Protein AF-0000000086344499 (afdb_homodimer)

Radius of gyration: 30.19 Å; Cα contacts (8 Å, |Δi|>4): 1715; chains: 2; bounding box: 126×79×68 Å

Nearest PDB structures (foldseek):
  6xht-assembly3_E  TM=8.947E-01  e=1.489E-16  Staphylococcus aureus
  6xht-assembly2_D  TM=8.880E-01  e=3.448E-16  Staphylococcus aureus
  6xhr-assembly3_E  TM=8.727E-01  e=1.761E-16  Staphylococcus aureus
  6xhs-assembly1_B  TM=8.962E-01  e=4.313E-16  Staphylococcus aureus
  6xhr-assembly1_B  TM=8.974E-01  e=9.988E-16  Staphylococcus aureus

Secondary structure (DSSP, 8-state):
-----------------S-TTS-----TTS---------S-EEEEEEE----GGG--SS-GGG-EETTEEHHHHHHHHHHT-TTEEEEEEEE-GGGHHHHHHHHHHTT-SSEEEEE--SSHHHHHHHHHHTTT--STTSPPPPSEEEE--TT-----HHHHHHHHHHHHHHSEEEEEEE-SSEEEEE-TTSBEEEE--GGGEEEEEEEEEEEHHHHHHHHHH--HHHHHH---HHHHHHHHH---PEEEEPPTT-----SHHHHHHHHHHHHHHHTTEEEEEE-SSHHHHHHHHHHHHHHHHTT-EEEEEE-SS-GGGS---S--EEEEEEES----HHHHHHHHHHHHTTTTSSS-EEEEEEEEESSHHHHHHHHHHHHHHHHHHHHHHHTTTEEEEEEEEE--SSHHHHHHHHHHHHHHHHHHHHH--GGGTT-EEE-/-----------------S-TTS-----TTS---------S-EEEEEEE----GGG--SS-GGG-EETTEEHHHHHHHHHHT-TTEEEEEEEE-GGGHHHHHHHHHHTT-SSEEEEE--SSHHHHHHHHHHTTT--STTSPPPPSEEEE--TT-----HHHHHHHHHHHHHHSEEEEEEE-SSEEEEE-TTSBEEEE--GGGEEEEEEEEEEEHHHHHHHHHH--HHHHHH---HHHHHHHHH---PEEEEPPTT-----SHHHHHHHHHHHHHHHTTEEEEEE-SSHHHHHHHHHHHHHHHHTT-EEEEEE-SS-GGGS---S--EEEEEEES----HHHHHHHHHHHHTTTTSSS-EEEEEEEEESSHHHHHHHHHHHHHHHHHHHHHHHTTTEEEEEEEEE--SSHHHHHHHHHHHHHHHHHHHHH--GGGTT-EEE-

Foldseek 3Di:
DPPPPPPPPPPLPQQDALLVQPDDPDDPPPPVPDLPDDPWEEEEEEEDADQLVLAVDNHRQQQDDDLRAGQLLLQLVQQQSSPRHQAYEYEYAPVCVVVVVCNCVLLVRPRYDYWYADPFDLRRRLRSLVQQVDPDPPGDPRTQKYKYAYSQQNRDDSVVVVVQAVQQNVQQKAFEWEQDPDWDFDADPVGHTDDTDDRVVDIHTHDTMMGGSVLLNQLSVPDDPCCRVPNDDSQVSSCVRVVGNYHYDYDDPSRDGDNYPVVVVVVNLSVLVSLLQEEEEEFEDDPVRVVLLVLLCVLLVVVNHHYHYDHQYPACVPVPPHSHQHYEYEDELDLDCVRVLRVLVVCLVSLSPSRHAGEYEYEYEYADPVSQVVSVVVNLVVQQVVQVVSVVSSYAYAYEYAYDDPPVVVNNVQSNVVSVVSSCCSSVVDSVRGSYYHYD/DPPPPPPPPPPLPDQDPLLVQPDDPDDVPPPVPDLPDDPWEEEEEEEDADQLVLAVDNHRQQQDDDLRAGQLLLQLVQQQSSPRHQAYEYEYAPVCVVVVVCNCVLLVRPRYDYWYADPFDLRRRLRSLVQQVDPDPVGDPRTQKYKYAYSQQNRDDSVVVVVQAVQQNVQQKAFEWEQDPDWDFDADPVGHTPDTDDRVVDIHTHDTMMGGSVLLNQLSVPDDPCCRVPNDDSQVSSCPRVVGNYHYDYDDPSRDGDNYPVVVVVVNLSVLVSLLQEEEEEFEDDPVRVVLLVLLCVLLVVVNHHYHYDHQYPACVPVPPHSHQHYEYEDELDLDCVRVLRVLVVCLVSLSPSRHAGEYEYEYEYADPVSQVVSVVVNLVVQQVVQVVSVVSSYAYAYEYAYDDPPVVVNNVQSNVVSVVSSCCSSVVDSVRGSYYHYD

Organism: NCBI:txid299321

pLDDT: mean 86.71, std 18.95, range [21.56, 98.94]

Sequence (880 aa):
MRAATQRDRGSAERPVDPGRFLTREADPEEPAAGRGAVDFPVAVVLPAGGSGERTGLSTPKQFCTFLTRPLISYTIQAFERVPWIERIVVVVAKESHSLMTDIVEKFNHAKVKIVHGGSTRHRSIFCGLQAFAETDESLLHKPKVVIIHDAVRPFVEEDFLHKITMAAKEQGASGAMRPLVSTVIATTSEGYLDHSLERAKYRASEMPQGFLYDIIYQAYQRCSESDFEFGTECLHLALHYCGTNAKLIEGPPTLWKVTYKRDLAAAEAVVKETLSQTACVMTEECAESLDLSHKLLKKLSAEDMLVDVIPNPKGVKGVSLTSNRNFIHISVNSSKLAQIAEMVMVLEETNHALLYPVVIVWVLLTVSEQSALSQRCEAASAIMDLARASEQKNILLYGVQINHSKVPEQWERSVTKLSQLAAALIRDRNPILTGQILQAMRAATQRDRGSAERPVDPGRFLTREADPEEPAAGRGAVDFPVAVVLPAGGSGERTGLSTPKQFCTFLTRPLISYTIQAFERVPWIERIVVVVAKESHSLMTDIVEKFNHAKVKIVHGGSTRHRSIFCGLQAFAETDESLLHKPKVVIIHDAVRPFVEEDFLHKITMAAKEQGASGAMRPLVSTVIATTSEGYLDHSLERAKYRASEMPQGFLYDIIYQAYQRCSESDFEFGTECLHLALHYCGTNAKLIEGPPTLWKVTYKRDLAAAEAVVKETLSQTACVMTEECAESLDLSHKLLKKLSAEDMLVDVIPNPKGVKGVSLTSNRNFIHISVNSSKLAQIAEMVMVLEETNHALLYPVVIVWVLLTVSEQSALSQRCEAASAIMDLARASEQKNILLYGVQINHSKVPEQWERSVTKLSQLAAALIRDRNPILTGQILQA

Solvent-accessible surface area (backbone atoms only — not comparable to full-atom values): 46898 Å² total; per-residue (Å²): 136,83,78,79,79,77,77,75,77,73,76,75,74,70,64,66,68,68,70,73,63,78,68,67,84,65,63,83,80,55,65,84,68,64,82,66,81,66,94,56,52,25,30,35,36,27,47,53,45,66,65,38,75,78,38,73,49,90,56,30,56,46,65,38,66,55,87,90,35,38,37,32,58,45,23,50,48,47,49,61,72,37,81,58,45,64,39,34,32,38,12,23,33,73,90,44,46,64,59,50,50,49,50,36,59,74,61,65,55,83,46,65,45,82,44,61,34,50,95,31,69,45,39,12,44,48,43,41,55,49,49,33,64,52,85,52,91,87,38,50,80,67,40,54,32,34,34,42,36,56,28,38,34,44,52,61,55,66,70,58,52,50,52,33,45,54,42,2,67,73,52,41,20,13,33,25,28,40,80,59,89,51,44,41,29,31,60,40,98,89,37,27,54,64,50,68,53,66,52,90,62,38,30,28,48,41,61,50,29,17,22,20,35,68,49,47,52,50,13,62,73,67,52,51,71,64,43,37,71,68,46,87,55,67,66,49,40,24,29,75,66,61,69,35,57,24,41,54,41,80,52,63,89,62,60,52,63,55,61,40,62,51,39,51,50,20,50,45,50,52,52,31,54,56,60,42,36,42,34,35,36,33,23,43,91,45,71,67,41,44,52,50,52,53,52,43,44,55,56,41,39,74,69,68,25,50,66,44,79,40,77,42,77,90,54,64,86,71,50,71,77,55,78,67,45,28,36,36,38,46,34,72,78,49,64,72,54,62,68,58,53,50,42,52,50,53,38,60,75,57,48,60,29,66,85,44,65,25,36,37,38,41,32,36,36,25,74,51,75,87,51,39,62,60,42,47,55,54,29,50,60,54,36,35,58,54,17,55,60,31,45,79,58,35,29,41,31,34,32,35,35,35,64,60,49,90,49,63,71,59,29,52,50,31,51,52,42,38,42,51,45,53,52,47,51,53,40,65,62,56,73,82,52,40,25,34,61,43,78,54,136,82,78,78,79,74,75,75,74,73,75,74,72,70,63,69,68,70,70,72,62,76,69,67,84,65,65,83,81,54,65,85,68,63,84,65,82,63,92,58,51,26,31,36,35,26,49,53,43,66,64,37,76,78,38,74,49,93,56,31,56,45,65,38,64,55,85,89,35,37,37,32,57,46,23,51,47,47,50,64,71,38,83,59,43,64,40,34,32,39,13,24,34,73,90,44,46,66,60,50,52,49,51,35,60,76,62,63,54,82,48,64,44,82,44,60,34,49,96,32,69,47,39,12,44,49,43,40,57,50,50,33,63,52,85,52,90,87,38,50,78,66,40,55,32,34,32,43,34,56,28,41,34,44,53,61,55,65,70,57,50,48,51,34,45,53,43,2,68,72,52,40,20,14,30,24,28,39,78,58,89,53,44,40,28,31,60,42,97,89,38,26,55,64,48,67,54,66,51,91,62,38,29,28,49,42,62,50,28,16,21,20,34,67,48,48,52,49,12,62,74,67,52,50,72,64,43,38,72,69,47,86,54,68,64,48,39,23,31,75,66,61,70,34,56,25,41,53,41,80,52,64,91,62,58,51,63,55,60,41,61,51,38,52,50,19,50,46,50,53,52,31,55,54,59,42,36,43,36,36,37,34,23,42,92,45,71,67,42,45,52,50,51,53,53,42,44,53,56,41,39,73,69,69,25,50,66,45,77,39,78,40,79,91,53,65,86,71,49,74,77,56,80,65,46,25,36,37,39,48,34,71,77,49,66,73,54,62,67,57,53,50,41,51,50,53,38,59,76,56,48,61,26,67,83,45,66,26,35,37,38,39,32,36,37,26,74,52,74,86,52,40,61,60,40,46,56,54,28,49,62,53,37,35,58,54,18,56,58,32,43,79,58,34,27,43,31,34,32,35,35,36,66,61,49,89,49,65,70,60,31,50,51,30,51,51,41,39,43,51,45,51,53,48,51,54,41,66,62,57,73,81,52,41,26,32,60,42,78,56

Structure (mmCIF, N/CA/C/O backbone):
data_AF-0000000086344499-model_v1
#
loop_
_entity.id
_entity.type
_entity.pdbx_description
1 polymer 'D-ribitol-5-phosphate cytidylyltransferase'
#
loop_
_atom_site.group_PDB
_atom_site.id
_atom_site.type_symbol
_atom_site.label_atom_id
_atom_site.label_alt_id
_atom_site.label_comp_id
_atom_site.label_asym_id
_atom_site.label_entity_id
_atom_site.label_seq_id
_atom_site.pdbx_PDB_ins_code
_atom_site.Cartn_x
_atom_site.Cartn_y
_atom_site.Cartn_z
_atom_site.occupancy
_atom_site.B_iso_or_equiv
_atom_site.auth_seq_id
_atom_site.auth_comp_id
_atom_site.auth_asym_id
_atom_site.auth_atom_id
_atom_site.pdbx_PDB_model_num
ATOM 1 N N . MET A 1 1 ? 64.062 -9.898 -10.32 1 22.34 1 MET A N 1
ATOM 2 C CA . MET A 1 1 ? 63.375 -9.047 -11.297 1 22.34 1 MET A CA 1
ATOM 3 C C . MET A 1 1 ? 61.906 -9.453 -11.453 1 22.34 1 MET A C 1
ATOM 5 O O . MET A 1 1 ? 61.531 -10.023 -12.469 1 22.34 1 MET A O 1
ATOM 9 N N . ARG A 1 2 ? 61.25 -10.031 -10.445 1 22.41 2 ARG A N 1
ATOM 10 C CA . ARG A 1 2 ? 59.938 -10.656 -10.297 1 22.41 2 ARG A CA 1
ATOM 11 C C . ARG A 1 2 ? 58.812 -9.656 -10.531 1 22.41 2 ARG A C 1
ATOM 13 O O . ARG A 1 2 ? 58.688 -8.688 -9.773 1 22.41 2 ARG A O 1
ATOM 20 N N . ALA A 1 3 ? 58.469 -9.352 -11.844 1 22.61 3 ALA A N 1
ATOM 21 C CA . ALA A 1 3 ? 57.469 -8.414 -12.336 1 22.61 3 ALA A CA 1
ATOM 22 C C . ALA A 1 3 ? 56.062 -8.719 -11.758 1 22.61 3 ALA A C 1
ATOM 24 O O . ALA A 1 3 ? 55.562 -9.836 -11.914 1 22.61 3 ALA A O 1
ATOM 25 N N . ALA A 1 4 ? 55.625 -8.047 -10.625 1 24.27 4 ALA A N 1
ATOM 26 C CA . ALA A 1 4 ? 54.375 -8.07 -9.914 1 24.27 4 ALA A CA 1
ATOM 27 C C . ALA A 1 4 ? 53.188 -7.801 -10.859 1 24.27 4 ALA A C 1
ATOM 29 O O . ALA A 1 4 ? 53.125 -6.734 -11.477 1 24.27 4 ALA A O 1
ATOM 30 N N . THR A 1 5 ? 52.656 -8.805 -11.617 1 26.44 5 THR A N 1
ATOM 31 C CA . THR A 1 5 ? 51.531 -8.711 -12.539 1 26.44 5 THR A CA 1
ATOM 32 C C . THR A 1 5 ? 50.281 -8.125 -11.836 1 26.44 5 THR A C 1
ATOM 34 O O . THR A 1 5 ? 49.781 -8.703 -10.875 1 26.44 5 THR A O 1
ATOM 37 N N . GLN A 1 6 ? 50.156 -6.797 -11.703 1 23.92 6 GLN A N 1
ATOM 38 C CA . GLN A 1 6 ? 49.031 -6.047 -11.164 1 23.92 6 GLN A CA 1
ATOM 39 C C . GLN A 1 6 ? 47.719 -6.426 -11.875 1 23.92 6 GLN A C 1
ATOM 41 O O . GLN A 1 6 ? 47.562 -6.141 -13.062 1 23.92 6 GLN A O 1
ATOM 46 N N . ARG A 1 7 ? 47.125 -7.629 -11.641 1 24.67 7 ARG A N 1
ATOM 47 C CA . ARG A 1 7 ? 45.812 -7.992 -12.164 1 24.67 7 ARG A CA 1
ATOM 48 C C . ARG A 1 7 ? 44.812 -6.859 -11.977 1 24.67 7 ARG A C 1
ATOM 50 O O . ARG A 1 7 ? 44.625 -6.391 -10.859 1 24.67 7 ARG A O 1
ATOM 57 N N . ASP A 1 8 ? 44.656 -6.031 -12.977 1 26.41 8 ASP A N 1
ATOM 58 C CA . ASP A 1 8 ? 43.594 -5.012 -13.141 1 26.41 8 ASP A CA 1
ATOM 59 C C . ASP A 1 8 ? 42.219 -5.59 -12.859 1 26.41 8 ASP A C 1
ATOM 61 O O . ASP A 1 8 ? 41.75 -6.48 -13.578 1 26.41 8 ASP A O 1
ATOM 65 N N . ARG A 1 9 ? 41.875 -5.895 -11.617 1 27.61 9 ARG A N 1
ATOM 66 C CA . ARG A 1 9 ? 40.5 -6.285 -11.273 1 27.61 9 ARG A CA 1
ATOM 67 C C . ARG A 1 9 ? 39.5 -5.375 -11.961 1 27.61 9 ARG A C 1
ATOM 69 O O . ARG A 1 9 ? 39.5 -4.16 -11.734 1 27.61 9 ARG A O 1
ATOM 76 N N . GLY A 1 10 ? 39.094 -5.648 -13.203 1 25.36 10 GLY A N 1
ATOM 77 C CA . GLY A 1 10 ? 38 -5.066 -13.945 1 25.36 10 GLY A CA 1
ATOM 78 C C . GLY A 1 10 ? 36.781 -4.766 -13.078 1 25.36 10 GLY A C 1
ATOM 79 O O . GLY A 1 10 ? 36.406 -5.582 -12.234 1 25.36 10 GLY A O 1
ATOM 80 N N . SER A 1 11 ? 36.562 -3.521 -12.688 1 27.89 11 SER A N 1
ATOM 81 C CA . SER A 1 11 ? 35.406 -2.984 -12.016 1 27.89 11 SER A CA 1
ATOM 82 C C . SER A 1 11 ? 34.125 -3.555 -12.609 1 27.89 11 SER A C 1
ATOM 84 O O . SER A 1 11 ? 33.844 -3.361 -13.797 1 27.89 11 SER A O 1
ATOM 86 N N . ALA A 1 12 ? 33.781 -4.734 -12.289 1 31.92 12 ALA A N 1
ATOM 87 C CA . ALA A 1 12 ? 32.438 -5.238 -12.633 1 31.92 12 ALA A CA 1
ATOM 88 C C . ALA A 1 12 ? 31.406 -4.125 -12.578 1 31.92 12 ALA A C 1
ATOM 90 O O . ALA A 1 12 ? 31.266 -3.439 -11.562 1 31.92 12 ALA A O 1
ATOM 91 N N . GLU A 1 13 ? 31.016 -3.463 -13.688 1 32.69 13 GLU A N 1
ATOM 92 C CA . GLU A 1 13 ? 29.953 -2.484 -13.891 1 32.69 13 GLU A CA 1
ATOM 93 C C . GLU A 1 13 ? 28.719 -2.842 -13.07 1 32.69 13 GLU A C 1
ATOM 95 O O . GLU A 1 13 ? 28.234 -3.975 -13.125 1 32.69 13 GLU A O 1
ATOM 100 N N . ARG A 1 14 ? 28.516 -2.211 -11.977 1 34.41 14 ARG A N 1
ATOM 101 C CA . ARG A 1 14 ? 27.312 -2.357 -11.172 1 34.41 14 ARG A CA 1
ATOM 102 C C . ARG A 1 14 ? 26.062 -2.334 -12.047 1 34.41 14 ARG A C 1
ATOM 104 O O . ARG A 1 14 ? 25.984 -1.573 -13.016 1 34.41 14 ARG A O 1
ATOM 111 N N . PRO A 1 15 ? 25.406 -3.33 -12.094 1 34.47 15 PRO A N 1
ATOM 112 C CA . PRO A 1 15 ? 24.188 -3.348 -12.914 1 34.47 15 PRO A CA 1
ATOM 113 C C . PRO A 1 15 ? 23.375 -2.057 -12.797 1 34.47 15 PRO A C 1
ATOM 115 O O . PRO A 1 15 ? 23.406 -1.394 -11.758 1 34.47 15 PRO A O 1
ATOM 118 N N . VAL A 1 16 ? 23.141 -1.311 -13.875 1 35.59 16 VAL A N 1
ATOM 119 C CA . VAL A 1 16 ? 22.344 -0.095 -14.016 1 35.59 16 VAL A CA 1
ATOM 120 C C . VAL A 1 16 ? 21 -0.278 -13.328 1 35.59 16 VAL A C 1
ATOM 122 O O . VAL A 1 16 ? 20.359 -1.32 -13.469 1 35.59 16 VAL A O 1
ATOM 125 N N . ASP A 1 17 ? 20.75 0.356 -12.242 1 36.44 17 ASP A N 1
ATOM 126 C CA . ASP A 1 17 ? 19.578 0.395 -11.367 1 36.44 17 ASP A CA 1
ATOM 127 C C . ASP A 1 17 ? 18.328 0.745 -12.156 1 36.44 17 ASP A C 1
ATOM 129 O O . ASP A 1 17 ? 18.359 1.601 -13.047 1 36.44 17 ASP A O 1
ATOM 133 N N . PRO A 1 18 ? 17.453 -0.023 -12.312 1 36.44 18 PRO A N 1
ATOM 134 C CA . PRO A 1 18 ? 16.188 0.319 -12.961 1 36.44 18 PRO A CA 1
ATOM 135 C C . PRO A 1 18 ? 15.648 1.678 -12.523 1 36.44 18 PRO A C 1
ATOM 137 O O . PRO A 1 18 ? 14.531 2.051 -12.891 1 36.44 18 PRO A O 1
ATOM 140 N N . GLY A 1 19 ? 16.312 2.42 -11.812 1 36.34 19 GLY A N 1
ATOM 141 C CA . GLY A 1 19 ? 15.844 3.6 -11.102 1 36.34 19 GLY A CA 1
ATOM 142 C C . GLY A 1 19 ? 15.266 4.664 -12.016 1 36.34 19 GLY A C 1
ATOM 143 O O . GLY A 1 19 ? 15.07 5.805 -11.602 1 36.34 19 GLY A O 1
ATOM 144 N N . ARG A 1 20 ? 15.297 4.43 -13.336 1 39.31 20 ARG A N 1
ATOM 145 C CA . ARG A 1 20 ? 14.586 5.512 -14.008 1 39.31 20 ARG A CA 1
ATOM 146 C C . ARG A 1 20 ? 13.125 5.562 -13.578 1 39.31 20 ARG A C 1
ATOM 148 O O . ARG A 1 20 ? 12.227 5.242 -14.359 1 39.31 20 ARG A O 1
ATOM 155 N N . PHE A 1 21 ? 12.75 5.066 -12.43 1 37.47 21 PHE A N 1
ATOM 156 C CA . PHE A 1 21 ? 11.391 4.852 -11.953 1 37.47 21 PHE A CA 1
ATOM 157 C C . PHE A 1 21 ? 10.477 5.996 -12.391 1 37.47 21 PHE A C 1
ATOM 159 O O . PHE A 1 21 ? 9.312 5.777 -12.703 1 37.47 21 PHE A O 1
ATOM 166 N N . LEU A 1 22 ? 10.656 7.297 -11.883 1 36.28 22 LEU A N 1
ATOM 167 C CA . LEU A 1 22 ? 9.68 8.383 -11.898 1 36.28 22 LEU A CA 1
ATOM 168 C C . LEU A 1 22 ? 9.883 9.281 -13.117 1 36.28 22 LEU A C 1
ATOM 170 O O . LEU A 1 22 ? 9.391 10.406 -13.156 1 36.28 22 LEU A O 1
ATOM 174 N N . THR A 1 23 ? 10.773 9.008 -14.047 1 32.5 23 THR A N 1
ATOM 175 C CA . THR A 1 23 ? 10.828 10.094 -15.016 1 32.5 23 THR A CA 1
ATOM 176 C C . THR A 1 23 ? 9.641 10.031 -15.969 1 32.5 23 THR A C 1
ATOM 178 O O . THR A 1 23 ? 9.422 9.016 -16.641 1 32.5 23 THR A O 1
ATOM 181 N N . ARG A 1 24 ? 8.578 10.727 -15.766 1 33.66 24 ARG A N 1
ATOM 182 C CA . ARG A 1 24 ? 7.633 11.008 -16.844 1 33.66 24 ARG A CA 1
ATOM 183 C C . ARG A 1 24 ? 8.352 11.188 -18.172 1 33.66 24 ARG A C 1
ATOM 185 O O . ARG A 1 24 ? 9.523 11.578 -18.203 1 33.66 24 ARG A O 1
ATOM 192 N N . GLU A 1 25 ? 7.684 10.68 -19.234 1 32.59 25 GLU A N 1
ATOM 193 C CA . GLU A 1 25 ? 8.086 11.016 -20.594 1 32.59 25 GLU A CA 1
ATOM 194 C C . GLU A 1 25 ? 8.453 12.492 -20.719 1 32.59 25 GLU A C 1
ATOM 196 O O . GLU A 1 25 ? 7.594 13.359 -20.562 1 32.59 25 GLU A O 1
ATOM 201 N N . ALA A 1 26 ? 9.469 13.008 -20.438 1 32.09 26 ALA A N 1
ATOM 202 C CA . ALA A 1 26 ? 9.867 14.32 -20.922 1 32.09 26 ALA A CA 1
ATOM 203 C C . ALA A 1 26 ? 9.547 14.477 -22.406 1 32.09 26 ALA A C 1
ATOM 205 O O . ALA A 1 26 ? 9.594 13.5 -23.172 1 32.09 26 ALA A O 1
ATOM 206 N N . ASP A 1 27 ? 8.695 15.469 -22.844 1 30.61 27 ASP A N 1
ATOM 207 C CA . ASP A 1 27 ? 8.625 15.906 -24.234 1 30.61 27 ASP A CA 1
ATOM 208 C C . ASP A 1 27 ? 9.961 15.695 -24.938 1 30.61 27 ASP A C 1
ATOM 210 O O . ASP A 1 27 ? 11.023 15.945 -24.375 1 30.61 27 ASP A O 1
ATOM 214 N N . PRO A 1 28 ? 9.969 14.914 -26.062 1 35.47 28 PRO A N 1
ATOM 215 C CA . PRO A 1 28 ? 11.203 14.742 -26.828 1 35.47 28 PRO A CA 1
ATOM 216 C C . PRO A 1 28 ? 12.031 16.031 -26.922 1 35.47 28 PRO A C 1
ATOM 218 O O . PRO A 1 28 ? 13.227 15.977 -27.219 1 35.47 28 PRO A O 1
ATOM 221 N N . GLU A 1 29 ? 11.305 17.094 -27.281 1 33.97 29 GLU A N 1
ATOM 222 C CA . GLU A 1 29 ? 12.031 18.297 -27.688 1 33.97 29 GLU A CA 1
ATOM 223 C C . GLU A 1 29 ? 12.82 18.891 -26.516 1 33.97 29 GLU A C 1
ATOM 225 O O . GLU A 1 29 ? 13.469 19.922 -26.656 1 33.97 29 GLU A O 1
ATOM 230 N N . GLU A 1 30 ? 12.266 18.672 -25.359 1 32.97 30 GLU A N 1
ATOM 231 C CA . GLU A 1 30 ? 13.094 19.406 -24.422 1 32.97 30 GLU A CA 1
ATOM 232 C C . GLU A 1 30 ? 14.445 18.734 -24.203 1 32.97 30 GLU A C 1
ATOM 234 O O . GLU A 1 30 ? 14.5 17.516 -23.969 1 32.97 30 GLU A O 1
ATOM 239 N N . PRO A 1 31 ? 15.539 19.25 -24.688 1 32.62 31 PRO A N 1
ATOM 240 C CA . PRO A 1 31 ? 16.859 18.656 -24.469 1 32.62 31 PRO A CA 1
ATOM 241 C C . PRO A 1 31 ? 16.953 17.875 -23.172 1 32.62 31 PRO A C 1
ATOM 243 O O . PRO A 1 31 ? 16.188 18.141 -22.234 1 32.62 31 PRO A O 1
ATOM 246 N N . ALA A 1 32 ? 17.312 16.578 -23.125 1 34.47 32 ALA A N 1
ATOM 247 C CA . ALA A 1 32 ? 17.844 15.93 -21.922 1 34.47 32 ALA A CA 1
ATOM 248 C C . ALA A 1 32 ? 18.328 16.969 -20.922 1 34.47 32 ALA A C 1
ATOM 250 O O . ALA A 1 32 ? 19.438 17.484 -21.031 1 34.47 32 ALA A O 1
ATOM 251 N N . ALA A 1 33 ? 17.562 17.828 -20.625 1 32.81 33 ALA A N 1
ATOM 252 C CA . ALA A 1 33 ? 18 18.797 -19.625 1 32.81 33 ALA A CA 1
ATOM 253 C C . ALA A 1 33 ? 18.953 18.172 -18.609 1 32.81 33 ALA A C 1
ATOM 255 O O . ALA A 1 33 ? 18.75 17.047 -18.188 1 32.81 33 ALA A O 1
ATOM 256 N N . GLY A 1 34 ? 20.109 18.688 -18.188 1 36.38 34 GLY A N 1
ATOM 257 C CA . GLY A 1 34 ? 21.422 18.375 -17.625 1 36.38 34 GLY A CA 1
ATOM 258 C C . GLY A 1 34 ? 21.344 17.562 -16.344 1 36.38 34 GLY A C 1
ATOM 259 O O . GLY A 1 34 ? 20.531 17.844 -15.469 1 36.38 34 GLY A O 1
ATOM 260 N N . ARG A 1 35 ? 21.281 16.141 -16.234 1 49.47 35 ARG A N 1
ATOM 261 C CA . ARG A 1 35 ? 22.062 15.695 -15.078 1 49.47 35 ARG A CA 1
ATOM 262 C C . ARG A 1 35 ? 22.938 16.828 -14.539 1 49.47 35 ARG A C 1
ATOM 264 O O . ARG A 1 35 ? 23.922 17.203 -15.164 1 49.47 35 ARG A O 1
ATOM 271 N N . GLY A 1 36 ? 22.172 17.828 -14.133 1 59.16 36 GLY A N 1
ATOM 272 C CA . GLY A 1 36 ? 22.859 19.047 -13.719 1 59.16 36 GLY A CA 1
ATOM 273 C C . GLY A 1 36 ? 24.188 18.781 -13.039 1 59.16 36 GLY A C 1
ATOM 274 O O . GLY A 1 36 ? 24.328 17.797 -12.289 1 59.16 36 GLY A O 1
ATOM 275 N N . ALA A 1 37 ? 25.109 19.016 -13.625 1 77.69 37 ALA A N 1
ATOM 276 C CA . ALA A 1 37 ? 26.469 18.859 -13.125 1 77.69 37 ALA A CA 1
ATOM 277 C C . ALA A 1 37 ? 26.656 19.609 -11.805 1 77.69 37 ALA A C 1
ATOM 279 O O . ALA A 1 37 ? 26.156 20.719 -11.641 1 77.69 37 ALA A O 1
ATOM 280 N N . VAL A 1 38 ? 26.844 18.875 -10.75 1 93.06 38 VAL A N 1
ATOM 281 C CA . VAL A 1 38 ? 27.297 19.422 -9.477 1 93.06 38 VAL A CA 1
ATOM 282 C C . VAL A 1 38 ? 28.812 19.328 -9.383 1 93.06 38 VAL A C 1
ATOM 284 O O . VAL A 1 38 ? 29.375 18.234 -9.5 1 93.06 38 VAL A O 1
ATOM 287 N N . ASP A 1 39 ? 29.469 20.438 -9.266 1 93.19 39 ASP A N 1
ATOM 288 C CA . ASP A 1 39 ? 30.922 20.469 -9.344 1 93.19 39 ASP A CA 1
ATOM 289 C C . ASP A 1 39 ? 31.547 20.719 -7.973 1 93.19 39 ASP A C 1
ATOM 291 O O . ASP A 1 39 ? 32.656 21.266 -7.871 1 93.19 39 ASP A O 1
ATOM 295 N N . PHE A 1 40 ? 30.828 20.516 -7 1 96.06 40 PHE A N 1
ATOM 296 C CA . PHE A 1 40 ? 31.312 20.641 -5.633 1 96.06 40 PHE A CA 1
ATOM 297 C C . PHE A 1 40 ? 30.953 19.406 -4.816 1 96.06 40 PHE A C 1
ATOM 299 O O . PHE A 1 40 ? 30.031 18.656 -5.172 1 96.06 40 PHE A O 1
ATOM 306 N N . PRO A 1 41 ? 31.672 19.156 -3.801 1 95.81 41 PRO A N 1
ATOM 307 C CA . PRO A 1 41 ? 31.438 17.938 -3.006 1 95.81 41 PRO A CA 1
ATOM 308 C C . PRO A 1 41 ? 30.078 17.969 -2.295 1 95.81 41 PRO A C 1
ATOM 310 O O . PRO A 1 41 ? 29.719 18.969 -1.67 1 95.81 41 PRO A O 1
ATOM 313 N N . VAL A 1 42 ? 29.375 16.875 -2.408 1 98.19 42 VAL A N 1
ATOM 314 C CA . VAL A 1 42 ? 28.078 16.719 -1.765 1 98.19 42 VAL A CA 1
ATOM 315 C C . VAL A 1 42 ? 28.047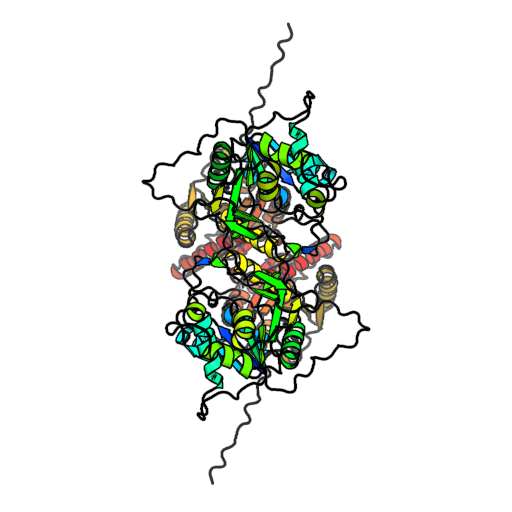 15.414 -0.968 1 98.19 42 VAL A C 1
ATOM 317 O O . VAL A 1 42 ? 28.531 14.383 -1.437 1 98.19 42 VAL A O 1
ATOM 320 N N . ALA A 1 43 ? 27.547 15.453 0.224 1 98.31 43 ALA A N 1
ATOM 321 C CA . ALA A 1 43 ? 27.375 14.273 1.062 1 98.31 43 ALA A CA 1
ATOM 322 C C . ALA A 1 43 ? 25.938 14.188 1.594 1 98.31 43 ALA A C 1
ATOM 324 O O . ALA A 1 43 ? 25.172 15.133 1.461 1 98.31 43 ALA A O 1
ATOM 325 N N . VAL A 1 44 ? 25.594 13.047 2.121 1 98.69 44 VAL A N 1
ATOM 326 C CA . VAL A 1 44 ? 24.25 12.797 2.635 1 98.69 44 VAL A CA 1
ATOM 327 C C . VAL A 1 44 ? 24.328 12.258 4.059 1 98.69 44 VAL A C 1
ATOM 329 O O . VAL A 1 44 ? 25.219 11.469 4.379 1 98.69 44 VAL A O 1
ATOM 332 N N . VAL A 1 45 ? 23.484 12.734 4.918 1 98.69 45 VAL A N 1
ATOM 333 C CA . VAL A 1 45 ? 23.297 12.18 6.254 1 98.69 45 VAL A CA 1
ATOM 334 C C . VAL A 1 45 ? 21.906 11.555 6.375 1 98.69 45 VAL A C 1
ATOM 336 O O . VAL A 1 45 ? 20.906 12.219 6.133 1 98.69 45 VAL A O 1
ATOM 339 N N . LEU A 1 46 ? 21.844 10.281 6.719 1 98.56 46 LEU A N 1
ATOM 340 C CA . LEU A 1 46 ? 20.609 9.531 6.902 1 98.56 46 LEU A CA 1
ATOM 341 C C . LEU A 1 46 ? 20.453 9.102 8.359 1 98.56 46 LEU A C 1
ATOM 343 O O . LEU A 1 46 ? 21 8.078 8.773 1 98.56 46 LEU A O 1
ATOM 347 N N . PRO A 1 47 ? 19.719 9.883 9.117 1 97.81 47 PRO A N 1
ATOM 348 C CA . PRO A 1 47 ? 19.422 9.398 10.469 1 97.81 47 PRO A CA 1
ATOM 349 C C . PRO A 1 47 ? 18.562 8.141 10.469 1 97.81 47 PRO A C 1
ATOM 351 O O . PRO A 1 47 ? 17.469 8.141 9.906 1 97.81 47 PRO A O 1
ATOM 354 N N . ALA A 1 48 ? 18.984 7.07 11.078 1 96.06 48 ALA A N 1
ATOM 355 C CA . ALA A 1 48 ? 18.312 5.773 11.094 1 96.06 48 ALA A CA 1
ATOM 356 C C . ALA A 1 48 ? 18.375 5.137 12.477 1 96.06 48 ALA A C 1
ATOM 358 O O . ALA A 1 48 ? 18.453 3.91 12.602 1 96.06 48 ALA A O 1
ATOM 359 N N . GLY A 1 49 ? 18.422 5.977 13.477 1 91.44 49 GLY A N 1
ATOM 360 C CA . GLY A 1 49 ? 18.594 5.465 14.836 1 91.44 49 GLY A CA 1
ATOM 361 C C . GLY A 1 49 ? 17.266 5.277 15.562 1 91.44 49 GLY A C 1
ATOM 362 O O . GLY A 1 49 ? 17.234 4.762 16.688 1 91.44 49 GLY A O 1
ATOM 363 N N . GLY A 1 50 ? 16.219 5.613 14.922 1 84.12 50 GLY A N 1
ATOM 364 C CA . GLY A 1 50 ? 14.922 5.555 15.578 1 84.12 50 GLY A CA 1
ATOM 365 C C . GLY A 1 50 ? 14.406 4.141 15.758 1 84.12 50 GLY A C 1
ATOM 366 O O . GLY A 1 50 ? 14.695 3.26 14.945 1 84.12 50 GLY A O 1
ATOM 367 N N . SER A 1 51 ? 13.531 3.967 16.766 1 77.88 51 SER A N 1
ATOM 368 C CA . SER A 1 51 ? 13 2.646 17.078 1 77.88 51 SER A CA 1
ATOM 369 C C . SER A 1 51 ? 11.758 2.336 16.266 1 77.88 51 SER A C 1
ATOM 371 O O . SER A 1 51 ? 11.336 1.18 16.172 1 77.88 51 SER A O 1
ATOM 373 N N . GLY A 1 52 ? 11.188 3.307 15.719 1 73.38 52 GLY A N 1
ATOM 374 C CA . GLY A 1 52 ? 10 3.094 14.914 1 73.38 52 GLY A CA 1
ATOM 375 C C . GLY A 1 52 ? 8.773 2.742 15.734 1 73.38 52 GLY A C 1
ATOM 376 O O . GLY A 1 52 ? 8 1.856 15.367 1 73.38 52 GLY A O 1
ATOM 377 N N . GLU A 1 53 ? 8.453 3.393 16.797 1 72.06 53 GLU A N 1
ATOM 378 C CA . GLU A 1 53 ? 7.387 3.062 17.734 1 72.06 53 GLU A CA 1
ATOM 379 C C . GLU A 1 53 ? 6.016 3.189 17.078 1 72.06 53 GLU A C 1
ATOM 381 O O . GLU A 1 53 ? 5.117 2.389 17.344 1 72.06 53 GLU A O 1
ATOM 386 N N . ARG A 1 54 ? 5.848 3.98 16.125 1 69.12 54 ARG A N 1
ATOM 387 C CA . ARG A 1 54 ? 4.555 4.254 15.5 1 69.12 54 ARG A CA 1
ATOM 388 C C . ARG A 1 54 ? 4.152 3.125 14.555 1 69.12 54 ARG A C 1
ATOM 390 O O . ARG A 1 54 ? 2.979 3 14.195 1 69.12 54 ARG A O 1
ATOM 397 N N . THR A 1 55 ? 5.043 2.299 14.094 1 74.19 55 THR A N 1
ATOM 398 C CA . THR A 1 55 ? 4.734 1.225 13.156 1 74.19 55 THR A CA 1
ATOM 399 C C . THR A 1 55 ? 4.121 0.033 13.883 1 74.19 55 THR A C 1
ATOM 401 O O . THR A 1 55 ? 3.447 -0.797 13.266 1 74.19 55 THR A O 1
ATOM 404 N N . GLY A 1 56 ? 4.32 -0.068 15.156 1 70.81 56 GLY A N 1
ATOM 405 C CA . GLY A 1 56 ? 3.828 -1.208 15.914 1 70.81 56 GLY A CA 1
ATOM 406 C C . GLY A 1 56 ? 4.578 -2.492 15.609 1 70.81 56 GLY A C 1
ATOM 407 O O . GLY A 1 56 ? 4.168 -3.572 16.047 1 70.81 56 GLY A O 1
ATOM 408 N N . LEU A 1 57 ? 5.645 -2.379 14.828 1 74.06 57 LEU A N 1
ATOM 409 C CA . LEU A 1 57 ? 6.43 -3.557 14.477 1 74.06 57 LEU A CA 1
ATOM 410 C C . LEU A 1 57 ? 7.551 -3.787 15.484 1 74.06 57 LEU A C 1
ATOM 412 O O . LEU A 1 57 ? 7.992 -2.852 16.156 1 74.06 57 LEU A O 1
ATOM 416 N N . SER A 1 58 ? 7.98 -4.98 15.547 1 77.44 58 SER A N 1
ATOM 417 C CA . SER A 1 58 ? 9.062 -5.355 16.453 1 77.44 58 SER A CA 1
ATOM 418 C C . SER A 1 58 ? 10.414 -4.902 15.906 1 77.44 58 SER A C 1
ATOM 420 O O . SER A 1 58 ? 11.305 -4.527 16.672 1 77.44 58 SER A O 1
ATOM 422 N N . THR A 1 59 ? 10.492 -4.887 14.641 1 84.25 59 THR A N 1
ATOM 423 C CA . THR A 1 59 ? 11.688 -4.426 13.953 1 84.25 59 THR A CA 1
ATOM 424 C C . THR A 1 59 ? 11.57 -2.947 13.594 1 84.25 59 THR A C 1
ATOM 426 O O . THR A 1 59 ? 10.547 -2.514 13.047 1 84.25 59 THR A O 1
ATOM 429 N N . PRO A 1 60 ? 12.625 -2.256 14.008 1 89.69 60 PRO A N 1
ATOM 430 C CA . PRO A 1 60 ? 12.57 -0.86 13.562 1 89.69 60 PRO A CA 1
ATOM 431 C C . PRO A 1 60 ? 12.258 -0.726 12.07 1 89.69 60 PRO A C 1
ATOM 433 O O . PRO A 1 60 ? 12.75 -1.51 11.258 1 89.69 60 PRO A O 1
ATOM 436 N N . LYS A 1 61 ? 11.508 0.223 11.68 1 90.94 61 LYS A N 1
ATOM 437 C CA . LYS A 1 61 ? 10.906 0.308 10.352 1 90.94 61 LYS A CA 1
ATOM 438 C C . LYS A 1 61 ? 11.969 0.413 9.266 1 90.94 61 LYS A C 1
ATOM 440 O O . LYS A 1 61 ? 11.789 -0.1 8.164 1 90.94 61 LYS A O 1
ATOM 445 N N . GLN A 1 62 ? 13.117 1.09 9.555 1 95.12 62 GLN A N 1
ATOM 446 C CA . GLN A 1 62 ? 14.148 1.253 8.539 1 95.12 62 GLN A CA 1
ATOM 447 C C . GLN A 1 62 ? 14.773 -0.09 8.164 1 95.12 62 GLN A C 1
ATOM 449 O O . GLN A 1 62 ? 15.391 -0.222 7.105 1 95.12 62 GLN A O 1
ATOM 454 N N . PHE A 1 63 ? 14.555 -1.13 9.031 1 96.12 63 PHE A N 1
ATOM 455 C CA . PHE A 1 63 ? 15.156 -2.434 8.781 1 96.12 63 PHE A CA 1
ATOM 456 C C . PHE A 1 63 ? 14.102 -3.441 8.336 1 96.12 63 PHE A C 1
ATOM 458 O O . PHE A 1 63 ? 14.414 -4.605 8.078 1 96.12 63 PHE A O 1
ATOM 465 N N . CYS A 1 64 ? 12.828 -2.984 8.273 1 94.5 64 CYS A N 1
ATOM 466 C CA . CYS A 1 64 ? 11.797 -3.861 7.73 1 94.5 64 CYS A CA 1
ATOM 467 C C . CYS A 1 64 ? 12.047 -4.156 6.258 1 94.5 64 CYS A C 1
ATOM 469 O O . CYS A 1 64 ? 12.523 -3.291 5.52 1 94.5 64 CYS A O 1
ATOM 471 N N . THR A 1 65 ? 11.656 -5.383 5.887 1 94.38 65 THR A N 1
ATOM 472 C CA . THR A 1 65 ? 12.023 -5.824 4.543 1 94.38 65 THR A CA 1
ATOM 473 C C . THR A 1 65 ? 10.781 -5.914 3.652 1 94.38 65 THR A C 1
ATOM 475 O O . THR A 1 65 ? 9.68 -6.168 4.137 1 94.38 65 THR A O 1
ATOM 478 N N . PHE A 1 66 ? 10.977 -5.586 2.422 1 92.88 66 PHE A N 1
ATOM 479 C CA . PHE A 1 66 ? 10.062 -5.941 1.341 1 92.88 66 PHE A CA 1
ATOM 480 C C . PHE A 1 66 ? 10.836 -6.281 0.072 1 92.88 66 PHE A C 1
ATOM 482 O O . PHE A 1 66 ? 11.875 -5.684 -0.206 1 92.88 66 PHE A O 1
ATOM 489 N N . LEU A 1 67 ? 10.43 -7.34 -0.614 1 94.5 67 LEU A N 1
ATOM 490 C CA . LEU A 1 67 ? 11.156 -7.965 -1.712 1 94.5 67 LEU A CA 1
ATOM 491 C C . LEU A 1 67 ? 12.562 -8.367 -1.272 1 94.5 67 LEU A C 1
ATOM 493 O O . LEU A 1 67 ? 13.539 -8.094 -1.976 1 94.5 67 LEU A O 1
ATOM 497 N N . THR A 1 68 ? 12.672 -8.781 -0.009 1 91.81 68 THR A N 1
ATOM 498 C CA . THR A 1 68 ? 13.844 -9.391 0.618 1 91.81 68 THR A CA 1
ATOM 499 C C . THR A 1 68 ? 14.953 -8.359 0.81 1 91.81 68 THR A C 1
ATOM 501 O O . THR A 1 68 ? 16.125 -8.711 0.905 1 91.81 68 THR A O 1
ATOM 504 N N . ARG A 1 69 ? 14.609 -7.191 0.806 1 96.44 69 ARG A N 1
ATOM 505 C CA . ARG A 1 69 ? 15.57 -6.102 0.958 1 96.44 69 ARG A CA 1
ATOM 506 C C . ARG A 1 69 ? 15.086 -5.086 1.987 1 96.44 69 ARG A C 1
ATOM 508 O O . ARG A 1 69 ? 13.922 -4.68 1.968 1 96.44 69 ARG A O 1
ATOM 515 N N . PRO A 1 70 ? 15.945 -4.711 2.959 1 97.5 70 PRO A N 1
ATOM 516 C CA . PRO A 1 70 ? 15.523 -3.75 3.982 1 97.5 70 PRO A CA 1
ATOM 517 C C . PRO A 1 70 ? 15.242 -2.363 3.408 1 97.5 70 PRO A C 1
ATOM 519 O O . PRO A 1 70 ? 15.922 -1.926 2.477 1 97.5 70 PRO A O 1
ATOM 522 N N . LEU A 1 71 ? 14.336 -1.675 4.016 1 97.44 71 LEU A N 1
ATOM 523 C CA . LEU A 1 71 ? 13.875 -0.359 3.584 1 97.44 71 LEU A CA 1
ATOM 524 C C . LEU A 1 71 ? 15.047 0.607 3.449 1 97.44 71 LEU A C 1
ATOM 526 O O . LEU A 1 71 ? 15.141 1.338 2.461 1 97.44 71 LEU A O 1
ATOM 530 N N . ILE A 1 72 ? 16 0.611 4.344 1 98.12 72 ILE A N 1
ATOM 531 C CA . ILE A 1 72 ? 17.109 1.566 4.367 1 98.12 72 ILE A CA 1
ATOM 532 C C . ILE A 1 72 ? 18.016 1.335 3.164 1 98.12 72 ILE A C 1
ATOM 534 O O . ILE A 1 72 ? 18.625 2.275 2.648 1 98.12 72 ILE A O 1
ATOM 538 N N . SER A 1 73 ? 18.125 0.1 2.73 1 98.5 73 SER A N 1
ATOM 539 C CA . SER A 1 73 ? 18.938 -0.209 1.557 1 98.5 73 SER A CA 1
ATOM 540 C C . SER A 1 73 ? 18.391 0.476 0.309 1 98.5 73 SER A C 1
ATOM 542 O O . SER A 1 73 ? 19.156 0.96 -0.527 1 98.5 73 SER A O 1
ATOM 544 N N . TYR A 1 74 ? 17.078 0.536 0.2 1 98.06 74 TYR A N 1
ATOM 545 C CA . TYR A 1 74 ? 16.453 1.249 -0.91 1 98.06 74 TYR A CA 1
ATOM 546 C C . TYR A 1 74 ? 16.812 2.729 -0.879 1 98.06 74 TYR A C 1
ATOM 548 O O . TYR A 1 74 ? 17.141 3.318 -1.915 1 98.06 74 TYR A O 1
ATOM 556 N N . THR A 1 75 ? 16.75 3.33 0.305 1 98.19 75 THR A N 1
ATOM 557 C CA . THR A 1 75 ? 17.062 4.746 0.457 1 98.19 75 THR A CA 1
ATOM 558 C C . THR A 1 75 ? 18.516 5.016 0.124 1 98.19 75 THR A C 1
ATOM 560 O O . THR A 1 75 ? 18.828 5.957 -0.608 1 98.19 75 THR A O 1
ATOM 563 N N . ILE A 1 76 ? 19.391 4.18 0.64 1 98.5 76 ILE A N 1
ATOM 564 C CA . ILE A 1 76 ? 20.812 4.332 0.37 1 98.5 76 ILE A CA 1
ATOM 565 C C . ILE A 1 76 ? 21.062 4.273 -1.135 1 98.5 76 ILE A C 1
ATOM 567 O O . ILE A 1 76 ? 21.781 5.117 -1.686 1 98.5 76 ILE A O 1
ATOM 571 N N . GLN A 1 77 ? 20.453 3.311 -1.782 1 97.5 77 GLN A N 1
ATOM 572 C CA . GLN A 1 77 ? 20.641 3.125 -3.217 1 97.5 77 GLN A CA 1
ATOM 573 C C . GLN A 1 77 ? 20.172 4.348 -3.998 1 97.5 77 GLN A C 1
ATOM 575 O O . GLN A 1 77 ? 20.766 4.711 -5.012 1 97.5 77 GLN A O 1
ATOM 580 N N . ALA A 1 78 ? 19.109 4.98 -3.557 1 96.62 78 ALA A N 1
ATOM 581 C CA . ALA A 1 78 ? 18.562 6.16 -4.219 1 96.62 78 ALA A CA 1
ATOM 582 C C . ALA A 1 78 ? 19.594 7.293 -4.262 1 96.62 78 ALA A C 1
ATOM 584 O O . ALA A 1 78 ? 19.625 8.078 -5.211 1 96.62 78 ALA A O 1
ATOM 585 N N . PHE A 1 79 ? 20.422 7.379 -3.264 1 97.75 79 PHE A N 1
ATOM 586 C CA . PHE A 1 79 ? 21.453 8.414 -3.215 1 97.75 79 PHE A CA 1
ATOM 587 C C . PHE A 1 79 ? 22.75 7.926 -3.848 1 97.75 79 PHE A C 1
ATOM 589 O O . PHE A 1 79 ? 23.438 8.695 -4.512 1 97.75 79 PHE A O 1
ATOM 596 N N . GLU A 1 80 ? 23 6.707 -3.641 1 96.75 80 GLU A N 1
ATOM 597 C CA . GLU A 1 80 ? 24.234 6.113 -4.133 1 96.75 80 GLU A CA 1
ATOM 598 C C . GLU A 1 80 ? 24.312 6.148 -5.656 1 96.75 80 GLU A C 1
ATOM 600 O O . GLU A 1 80 ? 25.391 6.301 -6.23 1 96.75 80 GLU A O 1
ATOM 605 N N . ARG A 1 81 ? 23.25 6.027 -6.293 1 93.88 81 ARG A N 1
ATOM 606 C CA . ARG A 1 81 ? 23.203 5.988 -7.75 1 93.88 81 ARG A CA 1
ATOM 607 C C . ARG A 1 81 ? 23.484 7.363 -8.344 1 93.88 81 ARG A C 1
ATOM 609 O O . ARG A 1 81 ? 23.703 7.488 -9.555 1 93.88 81 ARG A O 1
ATOM 616 N N . VAL A 1 82 ? 23.375 8.414 -7.551 1 95.75 82 VAL A N 1
ATOM 617 C CA . VAL A 1 82 ? 23.672 9.773 -8.008 1 95.75 82 VAL A CA 1
ATOM 618 C C . VAL A 1 82 ? 25.172 10 -8.031 1 95.75 82 VAL A C 1
ATOM 620 O O . VAL A 1 82 ? 25.828 10.008 -6.98 1 95.75 82 VAL A O 1
ATOM 623 N N . PRO A 1 83 ? 25.719 10.234 -9.156 1 94.62 83 PRO A N 1
ATOM 624 C CA . PRO A 1 83 ? 27.172 10.242 -9.289 1 94.62 83 PRO A CA 1
ATOM 625 C C . PRO A 1 83 ? 27.828 11.359 -8.477 1 94.62 83 PRO A C 1
ATOM 627 O O . PRO A 1 83 ? 28.938 11.188 -7.965 1 94.62 83 PRO A O 1
ATOM 630 N N . TRP A 1 84 ? 27.141 12.477 -8.344 1 95.81 84 TRP A N 1
ATOM 631 C CA . TRP A 1 84 ? 27.781 13.625 -7.719 1 95.81 84 TRP A CA 1
ATOM 632 C C . TRP A 1 84 ? 27.641 13.578 -6.203 1 95.81 84 TRP A C 1
ATOM 634 O O . TRP A 1 84 ? 28.125 14.469 -5.496 1 95.81 84 TRP A O 1
ATOM 644 N N . ILE A 1 85 ? 27.016 12.625 -5.656 1 97.25 85 ILE A N 1
ATOM 645 C CA . ILE A 1 85 ? 27.016 12.383 -4.215 1 97.25 85 ILE A CA 1
ATOM 646 C C . ILE A 1 85 ? 28.219 11.523 -3.836 1 97.25 85 ILE A C 1
ATOM 648 O O . ILE A 1 85 ? 28.344 10.383 -4.293 1 97.25 85 ILE A O 1
ATOM 652 N N . GLU A 1 86 ? 29.016 12.031 -2.955 1 95.75 86 GLU A N 1
ATOM 653 C CA . GLU A 1 86 ? 30.312 11.406 -2.691 1 95.75 86 GLU A CA 1
ATOM 654 C C . GLU A 1 86 ? 30.203 10.391 -1.558 1 95.75 86 GLU A C 1
ATOM 656 O O . GLU A 1 86 ? 30.812 9.32 -1.616 1 95.75 86 GLU A O 1
ATOM 661 N N . ARG A 1 87 ? 29.547 10.766 -0.535 1 96.75 87 ARG A N 1
ATOM 662 C CA . ARG A 1 87 ? 29.484 9.938 0.667 1 96.75 87 ARG A CA 1
ATOM 663 C C . ARG A 1 87 ? 28.078 9.961 1.276 1 96.75 87 ARG A C 1
ATOM 665 O O . ARG A 1 87 ? 27.375 10.961 1.163 1 96.75 87 ARG A O 1
ATOM 672 N N . ILE A 1 88 ? 27.734 8.859 1.884 1 98.5 88 ILE A N 1
ATOM 673 C CA . ILE A 1 88 ? 26.469 8.711 2.602 1 98.5 88 ILE A CA 1
ATOM 674 C C . ILE A 1 88 ? 26.75 8.258 4.035 1 98.5 88 ILE A C 1
ATOM 676 O O . ILE A 1 88 ? 27.234 7.148 4.262 1 98.5 88 ILE A O 1
ATOM 680 N N . VAL A 1 89 ? 26.469 9.102 4.957 1 98.25 89 VAL A N 1
ATOM 681 C CA . VAL A 1 89 ? 26.609 8.758 6.367 1 98.25 89 VAL A CA 1
ATOM 682 C C . VAL A 1 89 ? 25.297 8.234 6.914 1 98.25 89 VAL A C 1
ATOM 684 O O . VAL A 1 89 ? 24.281 8.945 6.918 1 98.25 89 VAL A O 1
ATOM 687 N N . VAL A 1 90 ? 25.266 7 7.336 1 98.62 90 VAL A N 1
ATOM 688 C CA . VAL A 1 90 ? 24.094 6.391 7.953 1 98.62 90 VAL A CA 1
ATOM 689 C C . VAL A 1 90 ? 24.266 6.355 9.469 1 98.62 90 VAL A C 1
ATOM 691 O O . VAL A 1 90 ? 25.234 5.77 9.977 1 98.62 90 VAL A O 1
ATOM 694 N N . VAL A 1 91 ? 23.344 7.004 10.172 1 98.25 91 VAL A N 1
ATOM 695 C CA . VAL A 1 91 ? 23.438 7.121 11.625 1 98.25 91 VAL A CA 1
ATOM 696 C C . VAL A 1 91 ? 22.5 6.094 12.281 1 98.25 91 VAL A C 1
ATOM 698 O O . VAL A 1 91 ? 21.281 6.16 12.117 1 98.25 91 VAL A O 1
ATOM 701 N N . VAL A 1 92 ? 23.031 5.16 13.031 1 97.69 92 VAL A N 1
ATOM 702 C CA . VAL A 1 92 ? 22.219 4.09 13.617 1 97.69 92 VAL A CA 1
ATOM 703 C C . VAL A 1 92 ? 22.453 4.027 15.117 1 97.69 92 VAL A C 1
ATOM 705 O O . VAL A 1 92 ? 23.422 4.609 15.633 1 97.69 92 VAL A O 1
ATOM 708 N N . ALA A 1 93 ? 21.531 3.396 15.789 1 95.5 93 ALA A N 1
ATOM 709 C CA . ALA A 1 93 ? 21.766 3.053 17.188 1 95.5 93 ALA A CA 1
ATOM 710 C C . ALA A 1 93 ? 22.906 2.057 17.328 1 95.5 93 ALA A C 1
ATOM 712 O O . ALA A 1 93 ? 23.141 1.244 16.422 1 95.5 93 ALA A O 1
ATOM 713 N N . LYS A 1 94 ? 23.516 2.053 18.406 1 95.25 94 LYS A N 1
ATOM 714 C CA . LYS A 1 94 ? 24.672 1.192 18.641 1 95.25 94 LYS A CA 1
ATOM 715 C C . LYS A 1 94 ? 24.297 -0.279 18.484 1 95.25 94 LYS A C 1
ATOM 717 O O . LYS A 1 94 ? 25.062 -1.053 17.891 1 95.25 94 LYS A O 1
ATOM 722 N N . GLU A 1 95 ? 23.141 -0.641 18.922 1 94.06 95 GLU A N 1
ATOM 723 C CA . GLU A 1 95 ? 22.688 -2.031 18.906 1 94.06 95 GLU A CA 1
ATOM 724 C C . GLU A 1 95 ? 22.438 -2.51 17.469 1 94.06 95 GLU A C 1
ATOM 726 O O . GLU A 1 95 ? 22.359 -3.713 17.219 1 94.06 95 GLU A O 1
ATOM 731 N N . SER A 1 96 ? 22.344 -1.542 16.594 1 95.75 96 SER A N 1
ATOM 732 C CA . SER A 1 96 ? 22 -1.903 15.211 1 95.75 96 SER A CA 1
ATOM 733 C C . SER A 1 96 ? 23.219 -1.816 14.305 1 95.75 96 SER A C 1
ATOM 735 O O . SER A 1 96 ? 23.109 -1.953 13.086 1 95.75 96 SER A O 1
ATOM 737 N N . HIS A 1 97 ? 24.375 -1.608 14.852 1 96.75 97 HIS A N 1
ATOM 738 C CA . HIS A 1 97 ? 25.594 -1.402 14.055 1 96.75 97 HIS A CA 1
ATOM 739 C C . HIS A 1 97 ? 25.906 -2.635 13.219 1 96.75 97 HIS A C 1
ATOM 741 O O . HIS A 1 97 ? 26.172 -2.525 12.016 1 96.75 97 HIS A O 1
ATOM 747 N N . SER A 1 98 ? 25.875 -3.771 13.82 1 97.5 98 SER A N 1
ATOM 748 C CA . SER A 1 98 ? 26.219 -5.008 13.125 1 97.5 98 SER A CA 1
ATOM 749 C C . SER A 1 98 ? 25.219 -5.301 12.008 1 97.5 98 SER A C 1
ATOM 751 O O . SER A 1 98 ? 25.609 -5.695 10.906 1 97.5 98 SER A O 1
ATOM 753 N N . LEU A 1 99 ? 24 -5.098 12.352 1 97 99 LEU A N 1
ATOM 754 C CA . LEU A 1 99 ? 22.953 -5.309 11.352 1 97 99 LEU A CA 1
ATOM 755 C C . LEU A 1 99 ? 23.172 -4.398 10.148 1 97 99 LEU A C 1
ATOM 757 O O . LEU A 1 99 ? 23.078 -4.848 9 1 97 99 LEU A O 1
ATOM 761 N N . MET A 1 100 ? 23.484 -3.145 10.406 1 97.94 100 MET A N 1
ATOM 762 C CA . MET A 1 100 ? 23.703 -2.182 9.336 1 97.94 100 MET A CA 1
ATOM 763 C C . MET A 1 100 ? 24.922 -2.549 8.508 1 97.94 100 MET A C 1
ATOM 765 O O . MET A 1 100 ? 24.906 -2.43 7.281 1 97.94 100 MET A O 1
ATOM 769 N N . THR A 1 101 ? 25.938 -3.004 9.125 1 98.25 101 THR A N 1
ATOM 770 C CA . THR A 1 101 ? 27.156 -3.443 8.438 1 98.25 101 THR A CA 1
ATOM 771 C C . THR A 1 101 ? 26.844 -4.609 7.504 1 98.25 101 THR A C 1
ATOM 773 O O . THR A 1 101 ? 27.297 -4.625 6.355 1 98.25 101 THR A O 1
ATOM 776 N N . ASP A 1 102 ? 26.062 -5.531 7.984 1 98.19 102 ASP A N 1
ATOM 777 C CA . ASP A 1 102 ? 25.672 -6.68 7.176 1 98.19 102 ASP A CA 1
ATOM 778 C C . ASP A 1 102 ? 24.906 -6.234 5.934 1 98.19 102 ASP A C 1
ATOM 780 O O . ASP A 1 102 ? 25.109 -6.773 4.844 1 98.19 102 ASP A O 1
ATOM 784 N N . ILE A 1 103 ? 24.062 -5.289 6.148 1 98.19 103 ILE A N 1
ATOM 785 C CA . ILE A 1 103 ? 23.25 -4.781 5.043 1 98.19 103 ILE A CA 1
ATOM 786 C C . ILE A 1 103 ? 24.156 -4.129 4 1 98.19 103 ILE A C 1
ATOM 788 O O . ILE A 1 103 ? 24.016 -4.383 2.803 1 98.19 103 ILE A O 1
ATOM 792 N N . VAL A 1 104 ? 25.094 -3.312 4.441 1 98.38 104 VAL A N 1
ATOM 793 C CA . VAL A 1 104 ? 26.016 -2.611 3.551 1 98.38 104 VAL A CA 1
ATOM 794 C C . VAL A 1 104 ? 26.828 -3.623 2.744 1 98.38 104 VAL A C 1
ATOM 796 O O . VAL A 1 104 ? 27.016 -3.459 1.534 1 98.38 104 VAL A O 1
ATOM 799 N N . GLU A 1 105 ? 27.203 -4.668 3.367 1 98 105 GLU A N 1
ATOM 800 C CA . GLU A 1 105 ? 28 -5.703 2.717 1 98 105 GLU A CA 1
ATOM 801 C C . GLU A 1 105 ? 27.156 -6.539 1.764 1 98 105 GLU A C 1
ATOM 803 O O . GLU A 1 105 ? 27.531 -6.754 0.61 1 98 105 GLU A O 1
ATOM 808 N N . LYS A 1 106 ? 26.047 -6.93 2.242 1 96.88 106 LYS A N 1
ATOM 809 C CA . LYS A 1 106 ? 25.188 -7.824 1.475 1 96.88 106 LYS A CA 1
ATOM 810 C C . LYS A 1 106 ? 24.766 -7.18 0.157 1 96.88 106 LYS A C 1
ATOM 812 O O . LYS A 1 106 ? 24.719 -7.848 -0.878 1 96.88 106 LYS A O 1
ATOM 817 N N . PHE A 1 107 ? 24.516 -5.93 0.256 1 97.25 107 PHE A N 1
ATOM 818 C CA . PHE A 1 107 ? 23.969 -5.277 -0.93 1 97.25 107 PHE A CA 1
ATOM 819 C C . PHE A 1 107 ? 25.031 -4.406 -1.6 1 97.25 107 PHE A C 1
ATOM 821 O O . PHE A 1 107 ? 24.703 -3.609 -2.486 1 97.25 107 PHE A O 1
ATOM 828 N N . ASN A 1 108 ? 26.219 -4.473 -1.155 1 96.69 108 ASN A N 1
ATOM 829 C CA . ASN A 1 108 ? 27.391 -3.852 -1.759 1 96.69 108 ASN A CA 1
ATOM 830 C C . ASN A 1 108 ? 27.219 -2.34 -1.887 1 96.69 108 ASN A C 1
ATOM 832 O O . ASN A 1 108 ? 27.422 -1.778 -2.967 1 96.69 108 ASN A O 1
ATOM 836 N N . HIS A 1 109 ? 26.781 -1.688 -0.8 1 97.75 109 HIS A N 1
ATOM 837 C CA . HIS A 1 109 ? 26.734 -0.229 -0.765 1 97.75 109 HIS A CA 1
ATOM 838 C C . HIS A 1 109 ? 28.125 0.354 -0.585 1 97.75 109 HIS A C 1
ATOM 840 O O . HIS A 1 109 ? 28.719 0.242 0.491 1 97.75 109 HIS A O 1
ATOM 846 N N . ALA A 1 110 ? 28.594 1.128 -1.545 1 95.44 110 ALA A N 1
ATOM 847 C CA . ALA A 1 110 ? 30.016 1.451 -1.607 1 95.44 110 ALA A CA 1
ATOM 848 C C . ALA A 1 110 ? 30.297 2.832 -1.02 1 95.44 110 ALA A C 1
ATOM 850 O O . ALA A 1 110 ? 31.422 3.145 -0.661 1 95.44 110 ALA A O 1
ATOM 851 N N . LYS A 1 111 ? 29.359 3.678 -0.885 1 96.81 111 LYS A N 1
ATOM 852 C CA . LYS A 1 111 ? 29.594 5.059 -0.47 1 96.81 111 LYS A CA 1
ATOM 853 C C . LYS A 1 111 ? 29.219 5.262 0.997 1 96.81 111 LYS A C 1
ATOM 855 O O . LYS A 1 111 ? 29.188 6.395 1.483 1 96.81 111 LYS A O 1
ATOM 860 N N . VAL A 1 112 ? 29.016 4.18 1.784 1 98 112 VAL A N 1
ATOM 861 C CA . VAL A 1 112 ? 28.328 4.305 3.066 1 98 112 VAL A CA 1
ATOM 862 C C . VAL A 1 112 ? 29.359 4.328 4.199 1 98 112 VAL A C 1
ATOM 864 O O . VAL A 1 112 ? 30.312 3.541 4.203 1 98 112 VAL A O 1
ATOM 867 N N . LYS A 1 113 ? 29.25 5.238 5.086 1 97 113 LYS A N 1
ATOM 868 C CA . LYS A 1 113 ? 29.891 5.242 6.398 1 97 113 LYS A CA 1
ATOM 869 C C . LYS A 1 113 ? 28.859 5.133 7.52 1 97 113 LYS A C 1
ATOM 871 O O . LYS A 1 113 ? 27.891 5.887 7.547 1 97 113 LYS A O 1
ATOM 876 N N . ILE A 1 114 ? 29.047 4.211 8.469 1 97.81 114 ILE A N 1
ATOM 877 C CA . ILE A 1 114 ? 28.125 4.008 9.578 1 97.81 114 ILE A CA 1
ATOM 878 C C . ILE A 1 114 ? 28.641 4.742 10.82 1 97.81 114 ILE A C 1
ATOM 880 O O . ILE A 1 114 ? 29.812 4.641 11.164 1 97.81 114 ILE A O 1
ATOM 884 N N . VAL A 1 115 ? 27.781 5.508 11.398 1 96.62 115 VAL A N 1
ATOM 885 C CA . VAL A 1 115 ? 28.125 6.219 12.633 1 96.62 115 VAL A CA 1
ATOM 886 C C . VAL A 1 115 ? 27.031 5.973 13.68 1 96.62 115 VAL A C 1
ATOM 888 O O . VAL A 1 115 ? 25.906 5.609 13.344 1 96.62 115 VAL A O 1
ATOM 891 N N . HIS A 1 116 ? 27.359 6.148 14.938 1 96.94 116 HIS A N 1
ATOM 892 C CA . HIS A 1 116 ? 26.406 5.977 16.031 1 96.94 116 HIS A CA 1
ATOM 893 C C . HIS A 1 116 ? 25.656 7.277 16.328 1 96.94 116 HIS A C 1
ATOM 895 O O . HIS A 1 116 ? 26.266 8.352 16.344 1 96.94 116 HIS A O 1
ATOM 901 N N . GLY A 1 117 ? 24.359 7.066 16.5 1 95.44 117 GLY A N 1
ATOM 902 C CA . GLY A 1 117 ? 23.516 8.227 16.75 1 95.44 117 GLY A CA 1
ATOM 903 C C . GLY A 1 117 ? 23.312 8.5 18.219 1 95.44 117 GLY A C 1
ATOM 904 O O . GLY A 1 117 ? 23.938 7.855 19.078 1 95.44 117 GLY A O 1
ATOM 905 N N . GLY A 1 118 ? 22.484 9.586 18.453 1 93.56 118 GLY A N 1
ATOM 906 C CA . GLY A 1 118 ? 22.094 9.953 19.797 1 93.56 118 GLY A CA 1
ATOM 907 C C . GLY A 1 118 ? 20.703 9.469 20.172 1 93.56 118 GLY A C 1
ATOM 908 O O . GLY A 1 118 ? 20.156 8.57 19.531 1 93.56 118 GLY A O 1
ATOM 909 N N . SER A 1 119 ? 20.172 10.008 21.234 1 92.06 119 SER A N 1
ATOM 910 C CA . SER A 1 119 ? 18.891 9.57 21.797 1 92.06 119 SER A CA 1
ATOM 911 C C . SER A 1 119 ? 17.719 10.211 21.062 1 92.06 119 SER A C 1
ATOM 913 O O . SER A 1 119 ? 16.594 9.742 21.172 1 92.06 119 SER A O 1
ATOM 915 N N . THR A 1 120 ? 18.062 11.281 20.359 1 94.44 120 THR A N 1
ATOM 916 C CA . THR A 1 120 ? 17 11.984 19.656 1 94.44 120 THR A CA 1
ATOM 917 C C . THR A 1 120 ? 17.375 12.195 18.188 1 94.44 120 THR A C 1
ATOM 919 O O . THR A 1 120 ? 18.516 11.969 17.797 1 94.44 120 THR A O 1
ATOM 922 N N . ARG A 1 121 ? 16.438 12.625 17.469 1 93.56 121 ARG A N 1
ATOM 923 C CA . ARG A 1 121 ? 16.625 12.844 16.047 1 93.56 121 ARG A CA 1
ATOM 924 C C . ARG A 1 121 ? 17.719 13.883 15.789 1 93.56 121 ARG A C 1
ATOM 926 O O . ARG A 1 121 ? 18.656 13.633 15.023 1 93.56 121 ARG A O 1
ATOM 933 N N . HIS A 1 122 ? 17.656 15.031 16.391 1 97 122 HIS A N 1
ATOM 934 C CA . HIS A 1 122 ? 18.625 16.094 16.172 1 97 122 HIS A CA 1
ATOM 935 C C . HIS A 1 122 ? 20.016 15.688 16.656 1 97 122 HIS A C 1
ATOM 937 O O . HIS A 1 122 ? 21.016 16 16.016 1 97 122 HIS A O 1
ATOM 943 N N . ARG A 1 123 ? 20.047 14.977 17.797 1 97.12 123 ARG A N 1
ATOM 944 C CA . ARG A 1 123 ? 21.344 14.492 18.266 1 97.12 123 ARG A CA 1
ATOM 945 C C . ARG A 1 123 ? 21.953 13.523 17.266 1 97.12 123 ARG A C 1
ATOM 947 O O . ARG A 1 123 ? 23.172 13.562 17.031 1 97.12 123 ARG A O 1
ATOM 954 N N . SER A 1 124 ? 21.125 12.695 16.688 1 97.06 124 SER A N 1
ATOM 955 C CA . SER A 1 124 ? 21.609 11.742 15.688 1 97.06 124 SER A CA 1
ATOM 956 C C . SER A 1 124 ? 22.109 12.453 14.438 1 97.06 124 SER A C 1
ATOM 958 O O . SER A 1 124 ? 23.172 12.109 13.906 1 97.06 124 SER A O 1
ATOM 960 N N . ILE A 1 125 ? 21.391 13.414 13.977 1 98.31 125 ILE A N 1
ATOM 961 C CA . ILE A 1 125 ? 21.812 14.18 12.805 1 98.31 125 ILE A CA 1
ATOM 962 C C . ILE A 1 125 ? 23.156 14.859 13.078 1 98.31 125 ILE A C 1
ATOM 964 O O . ILE A 1 125 ? 24.047 14.844 12.234 1 98.31 125 ILE A O 1
ATOM 968 N N . PHE A 1 126 ? 23.266 15.422 14.273 1 98.12 126 PHE A N 1
ATOM 969 C CA . PHE A 1 126 ? 24.5 16.094 14.641 1 98.12 126 PHE A CA 1
ATOM 970 C C . PHE A 1 126 ? 25.672 15.125 14.641 1 98.12 126 PHE A C 1
ATOM 972 O O . PHE A 1 126 ? 26.75 15.453 14.164 1 98.12 126 PHE A O 1
ATOM 979 N N . CYS A 1 127 ? 25.469 13.961 15.18 1 96.75 127 CYS A N 1
ATOM 980 C CA . CYS A 1 127 ? 26.5 12.93 15.156 1 96.75 127 CYS A CA 1
ATOM 981 C C . CYS A 1 127 ? 26.938 12.633 13.727 1 96.75 127 CYS A C 1
ATOM 983 O O . CYS A 1 127 ? 28.125 12.484 13.453 1 96.75 127 CYS A O 1
ATOM 985 N N . GLY A 1 128 ? 25.984 12.578 12.82 1 97.5 128 GLY A N 1
ATOM 986 C CA . GLY A 1 128 ? 26.297 12.359 11.422 1 97.5 128 GLY A CA 1
ATOM 987 C C . GLY A 1 128 ? 27.125 13.477 10.812 1 97.5 128 GLY A C 1
ATOM 988 O O . GLY A 1 128 ? 28.062 13.219 10.047 1 97.5 128 GLY A O 1
ATOM 989 N N . LEU A 1 129 ? 26.797 14.695 11.164 1 97.44 129 LEU A N 1
ATOM 990 C CA . LEU A 1 129 ? 27.531 15.852 10.664 1 97.44 129 LEU A CA 1
ATOM 991 C C . LEU A 1 129 ? 28.953 15.859 11.195 1 97.44 129 LEU A C 1
ATOM 993 O O . LEU A 1 129 ? 29.875 16.281 10.5 1 97.44 129 LEU A O 1
ATOM 997 N N . GLN A 1 130 ? 29.125 15.398 12.367 1 96.06 130 GLN A N 1
ATOM 998 C CA . GLN A 1 130 ? 30.422 15.383 13.016 1 96.06 130 GLN A CA 1
ATOM 999 C C . GLN A 1 130 ? 31.391 14.445 12.297 1 96.06 130 GLN A C 1
ATOM 1001 O O . GLN A 1 130 ? 32.594 14.547 12.453 1 96.06 130 GLN A O 1
ATOM 1006 N N . ALA A 1 131 ? 30.828 13.555 11.562 1 93.94 131 ALA A N 1
ATOM 1007 C CA . ALA A 1 131 ? 31.656 12.609 10.82 1 93.94 131 ALA A CA 1
ATOM 1008 C C . ALA A 1 131 ? 32.531 13.328 9.797 1 93.94 131 ALA A C 1
ATOM 1010 O O . ALA A 1 131 ? 33.531 12.789 9.344 1 93.94 131 ALA A O 1
ATOM 1011 N N . PHE A 1 132 ? 32.156 14.539 9.398 1 93.69 132 PHE A N 1
ATOM 1012 C CA . PHE A 1 132 ? 32.875 15.305 8.398 1 93.69 132 PHE A CA 1
ATOM 1013 C C . PHE A 1 132 ? 33.812 16.312 9.062 1 93.69 132 PHE A C 1
ATOM 1015 O O . PHE A 1 132 ? 34.625 16.984 8.383 1 93.69 132 PHE A O 1
ATOM 1022 N N . ALA A 1 133 ? 33.625 16.672 10.25 1 83.62 133 ALA A N 1
ATOM 1023 C CA . ALA A 1 133 ? 34.344 17.75 10.938 1 83.62 133 ALA A CA 1
ATOM 1024 C C . ALA A 1 133 ? 35.781 17.375 11.203 1 83.62 133 ALA A C 1
ATOM 1026 O O . ALA A 1 133 ? 36.688 18.234 11.148 1 83.62 133 ALA A O 1
ATOM 1027 N N . GLU A 1 134 ? 36.062 16.156 11.906 1 63.56 134 GLU A N 1
ATOM 1028 C CA . GLU A 1 134 ? 37.375 15.945 12.539 1 63.56 134 GLU A CA 1
ATOM 1029 C C . GLU A 1 134 ? 38.469 15.75 11.492 1 63.56 134 GLU A C 1
ATOM 1031 O O . GLU A 1 134 ? 38.188 15.281 10.383 1 63.56 134 GLU A O 1
ATOM 1036 N N . THR A 1 135 ? 39.469 16.609 11.617 1 55.56 135 THR A N 1
ATOM 1037 C CA . THR A 1 135 ? 40.75 16.703 10.891 1 55.56 135 THR A CA 1
ATOM 1038 C C . THR A 1 135 ? 41.469 15.367 10.914 1 55.56 135 THR A C 1
ATOM 1040 O O . THR A 1 135 ? 42.594 15.266 10.414 1 55.56 135 THR A O 1
ATOM 1043 N N . ASP A 1 136 ? 40.969 14.445 11.594 1 50.88 136 ASP A N 1
ATOM 1044 C CA . ASP A 1 136 ? 41.812 13.266 11.633 1 50.88 136 ASP A CA 1
ATOM 1045 C C . ASP A 1 136 ? 41.75 12.477 10.328 1 50.88 136 ASP A C 1
ATOM 1047 O O . ASP A 1 136 ? 40.75 12.57 9.602 1 50.88 136 ASP A O 1
ATOM 1051 N N . GLU A 1 137 ? 42.844 11.984 9.867 1 51.41 137 GLU A N 1
ATOM 1052 C CA . GLU A 1 137 ? 43.125 11.203 8.664 1 51.41 137 GLU A CA 1
ATOM 1053 C C . GLU A 1 137 ? 41.969 10.266 8.328 1 51.41 137 GLU A C 1
ATOM 1055 O O . GLU A 1 137 ? 41.781 9.906 7.164 1 51.41 137 GLU A O 1
ATOM 1060 N N . SER A 1 138 ? 41.219 9.805 9.336 1 52.69 138 SER A N 1
ATOM 1061 C CA . SER A 1 138 ? 40.188 8.781 9.117 1 52.69 138 SER A CA 1
ATOM 1062 C C . SER A 1 138 ? 38.875 9.406 8.703 1 52.69 138 SER A C 1
ATOM 1064 O O . SER A 1 138 ? 37.938 8.703 8.328 1 52.69 138 SER A O 1
ATOM 1066 N N . LEU A 1 139 ? 38.812 10.789 8.648 1 59.91 139 LEU A N 1
ATOM 1067 C CA . LEU A 1 139 ? 37.5 11.438 8.461 1 59.91 139 LEU A CA 1
ATOM 1068 C C . LEU A 1 139 ? 37.25 11.688 6.98 1 59.91 139 LEU A C 1
ATOM 1070 O O . LEU A 1 139 ? 38.156 11.75 6.172 1 59.91 139 LEU A O 1
ATOM 1074 N N . LEU A 1 140 ? 35.938 11.734 6.711 1 72.62 140 LEU A N 1
ATOM 1075 C CA . LEU A 1 140 ? 35.438 12.008 5.371 1 72.62 140 LEU A CA 1
ATOM 1076 C C . LEU A 1 140 ? 35.75 13.445 4.953 1 72.62 140 LEU A C 1
ATOM 1078 O O . LEU A 1 140 ? 35.938 14.32 5.805 1 72.62 140 LEU A O 1
ATOM 1082 N N . HIS A 1 141 ? 36.031 13.68 3.752 1 86.94 141 HIS A N 1
ATOM 1083 C CA . HIS A 1 141 ? 36.188 15.016 3.193 1 86.94 141 HIS A CA 1
ATOM 1084 C C . HIS A 1 141 ? 34.938 15.875 3.465 1 86.94 141 HIS A C 1
ATOM 1086 O O . HIS A 1 141 ? 33.812 15.422 3.26 1 86.94 141 HIS A O 1
ATOM 1092 N N . LYS A 1 142 ? 35.219 17.047 4.047 1 93.31 142 LYS A N 1
ATOM 1093 C CA . LYS A 1 142 ? 34.125 17.969 4.316 1 93.31 142 LYS A CA 1
ATOM 1094 C C . LYS A 1 142 ? 33.406 18.359 3.029 1 93.31 142 LYS A C 1
ATOM 1096 O O . LYS A 1 142 ? 34.031 18.859 2.092 1 93.31 142 LYS A O 1
ATOM 1101 N N . PRO A 1 143 ? 32.125 18.203 2.994 1 97.06 143 PRO A N 1
ATOM 1102 C CA . PRO A 1 143 ? 31.391 18.594 1.789 1 97.06 143 PRO A CA 1
ATOM 1103 C C . PRO A 1 143 ? 31.047 20.078 1.764 1 97.06 143 PRO A C 1
ATOM 1105 O O . PRO A 1 143 ? 31.062 20.734 2.805 1 97.06 143 PRO A O 1
ATOM 1108 N N . LYS A 1 144 ? 30.812 20.547 0.589 1 97.88 144 LYS A N 1
ATOM 1109 C CA . LYS A 1 144 ? 30.25 21.906 0.451 1 97.88 144 LYS A CA 1
ATOM 1110 C C . LYS A 1 144 ? 28.781 21.938 0.844 1 97.88 144 LYS A C 1
ATOM 1112 O O . LYS A 1 144 ? 28.359 22.797 1.611 1 97.88 144 LYS A O 1
ATOM 1117 N N . VAL A 1 145 ? 28.031 20.984 0.305 1 98.62 145 VAL A N 1
ATOM 1118 C CA . VAL A 1 145 ? 26.609 20.844 0.605 1 98.62 145 VAL A CA 1
ATOM 1119 C C . VAL A 1 145 ? 26.359 19.469 1.236 1 98.62 145 VAL A C 1
ATOM 1121 O O . VAL A 1 145 ? 26.906 18.469 0.795 1 98.62 145 VAL A O 1
ATOM 1124 N N . VAL A 1 146 ? 25.609 19.484 2.289 1 98.75 146 VAL A N 1
ATOM 1125 C CA . VAL A 1 146 ? 25.156 18.25 2.914 1 98.75 146 VAL A CA 1
ATOM 1126 C C . VAL A 1 146 ? 23.641 18.125 2.801 1 98.75 146 VAL A C 1
ATOM 1128 O O . VAL A 1 146 ? 22.922 19.109 3.02 1 98.75 146 VAL A O 1
ATOM 1131 N N . ILE A 1 147 ? 23.172 17.016 2.359 1 98.88 147 ILE A N 1
ATOM 1132 C CA . ILE A 1 147 ? 21.734 16.703 2.291 1 98.88 147 ILE A CA 1
ATOM 1133 C C . ILE A 1 147 ? 21.344 15.844 3.482 1 98.88 147 ILE A C 1
ATOM 1135 O O . ILE A 1 147 ? 21.969 14.82 3.758 1 98.88 147 ILE A O 1
ATOM 1139 N N . ILE A 1 148 ? 20.391 16.266 4.234 1 98.81 148 ILE A N 1
ATOM 1140 C CA . ILE A 1 148 ? 19.797 15.477 5.309 1 98.81 148 ILE A CA 1
ATOM 1141 C C . ILE A 1 148 ? 18.484 14.852 4.828 1 98.81 148 ILE A C 1
ATOM 1143 O O . ILE A 1 148 ? 17.641 15.547 4.27 1 98.81 148 ILE A O 1
ATOM 1147 N N . HIS A 1 149 ? 18.312 13.594 5.008 1 98.44 149 HIS A N 1
ATOM 1148 C CA . HIS A 1 149 ? 17.156 12.875 4.48 1 98.44 149 HIS A CA 1
ATOM 1149 C C . HIS A 1 149 ? 16.734 11.75 5.414 1 98.44 149 HIS A C 1
ATOM 1151 O O . HIS A 1 149 ? 17.547 11.211 6.156 1 98.44 149 HIS A O 1
ATOM 1157 N N . ASP A 1 150 ? 15.445 11.469 5.434 1 96.44 150 ASP A N 1
ATOM 1158 C CA . ASP A 1 150 ? 14.914 10.383 6.25 1 96.44 150 ASP A CA 1
ATOM 1159 C C . ASP A 1 150 ? 15.266 9.023 5.648 1 96.44 150 ASP A C 1
ATOM 1161 O O . ASP A 1 150 ? 15.07 8.797 4.453 1 96.44 150 ASP A O 1
ATOM 1165 N N . ALA A 1 151 ? 15.68 8.102 6.48 1 96.88 151 ALA A N 1
ATOM 1166 C CA . ALA A 1 151 ? 16.078 6.77 6.035 1 96.88 151 ALA A CA 1
ATOM 1167 C C . ALA A 1 151 ? 14.883 5.977 5.527 1 96.88 151 ALA A C 1
ATOM 1169 O O . ALA A 1 151 ? 15.047 4.965 4.844 1 96.88 151 ALA A O 1
ATOM 1170 N N . VAL A 1 152 ? 13.711 6.406 5.855 1 96 152 VAL A N 1
ATOM 1171 C CA . VAL A 1 152 ? 12.508 5.648 5.531 1 96 152 VAL A CA 1
ATOM 1172 C C . VAL A 1 152 ? 11.766 6.32 4.379 1 96 152 VAL A C 1
ATOM 1174 O O . VAL A 1 152 ? 10.547 6.211 4.277 1 96 152 VAL A O 1
ATOM 1177 N N . ARG A 1 153 ? 12.422 7.113 3.578 1 96.69 153 ARG A N 1
ATOM 1178 C CA . ARG A 1 153 ? 11.938 7.703 2.332 1 96.69 153 ARG A CA 1
ATOM 1179 C C . ARG A 1 153 ? 12.703 7.152 1.136 1 96.69 153 ARG A C 1
ATOM 1181 O O . ARG A 1 153 ? 13.57 7.832 0.584 1 96.69 153 ARG A O 1
ATOM 1188 N N . PRO A 1 154 ? 12.344 6.023 0.656 1 96.75 154 PRO A N 1
ATOM 1189 C CA . PRO A 1 154 ? 13.172 5.328 -0.336 1 96.75 154 PRO A CA 1
ATOM 1190 C C . PRO A 1 154 ? 13.031 5.918 -1.737 1 96.75 154 PRO A C 1
ATOM 1192 O O . PRO A 1 154 ? 13.836 5.617 -2.621 1 96.75 154 PRO A O 1
ATOM 1195 N N . PHE A 1 155 ? 12.078 6.785 -1.979 1 95.69 155 PHE A N 1
ATOM 1196 C CA . PHE A 1 155 ? 11.812 7.242 -3.34 1 95.69 155 PHE A CA 1
ATOM 1197 C C . PHE A 1 155 ? 12.242 8.695 -3.518 1 95.69 155 PHE A C 1
ATOM 1199 O O . PHE A 1 155 ? 11.516 9.609 -3.137 1 95.69 155 PHE A O 1
ATOM 1206 N N . VAL A 1 156 ? 13.406 8.922 -4.027 1 94.75 156 VAL A N 1
ATOM 1207 C CA . VAL A 1 156 ? 13.93 10.258 -4.27 1 94.75 156 VAL A CA 1
ATOM 1208 C C . VAL A 1 156 ? 14.461 10.359 -5.695 1 94.75 156 VAL A C 1
ATOM 1210 O O . VAL A 1 156 ? 15.25 9.516 -6.133 1 94.75 156 VAL A O 1
ATOM 1213 N N . GLU A 1 157 ? 14.055 11.375 -6.355 1 93.44 157 GLU A N 1
ATOM 1214 C CA . GLU A 1 157 ? 14.461 11.586 -7.742 1 93.44 157 GLU A CA 1
ATOM 1215 C C . GLU A 1 157 ? 15.742 12.414 -7.824 1 93.44 157 GLU A C 1
ATOM 1217 O O . GLU A 1 157 ? 15.922 13.359 -7.059 1 93.44 157 GLU A O 1
ATOM 1222 N N . GLU A 1 158 ? 16.516 12.078 -8.773 1 94.88 158 GLU A N 1
ATOM 1223 C CA . GLU A 1 158 ? 17.797 12.766 -8.938 1 94.88 158 GLU A CA 1
ATOM 1224 C C . GLU A 1 158 ? 17.578 14.234 -9.297 1 94.88 158 GLU A C 1
ATOM 1226 O O . GLU A 1 158 ? 18.281 15.109 -8.781 1 94.88 158 GLU A O 1
ATOM 1231 N N . ASP A 1 159 ? 16.641 14.492 -10.18 1 94.94 159 ASP A N 1
ATOM 1232 C CA . ASP A 1 159 ? 16.359 15.867 -10.586 1 94.94 159 ASP A CA 1
ATOM 1233 C C . ASP A 1 159 ? 15.969 16.734 -9.391 1 94.94 159 ASP A C 1
ATOM 1235 O O . ASP A 1 159 ? 16.375 17.891 -9.289 1 94.94 159 ASP A O 1
ATOM 1239 N N . PHE A 1 160 ? 15.219 16.156 -8.609 1 96.56 160 PHE A N 1
ATOM 1240 C CA . PHE A 1 160 ? 14.781 16.891 -7.426 1 96.56 160 PHE A CA 1
ATOM 1241 C C . PHE A 1 160 ? 15.938 17.125 -6.469 1 96.56 160 PHE A C 1
ATOM 1243 O O . PHE A 1 160 ? 16.062 18.219 -5.887 1 96.56 160 PHE A O 1
ATOM 1250 N N . LEU A 1 161 ? 16.797 16.125 -6.281 1 97.5 161 LEU A N 1
ATOM 1251 C CA . LEU A 1 161 ? 18 16.266 -5.453 1 97.5 161 LEU A CA 1
ATOM 1252 C C . LEU A 1 161 ? 18.906 17.375 -5.988 1 97.5 161 LEU A C 1
ATOM 1254 O O . LEU A 1 161 ? 19.5 18.125 -5.207 1 97.5 161 LEU A O 1
ATOM 1258 N N . HIS A 1 162 ? 18.969 17.406 -7.289 1 97.94 162 HIS A N 1
ATOM 1259 C CA . HIS A 1 162 ? 19.781 18.453 -7.922 1 97.94 162 HIS A CA 1
ATOM 1260 C C . HIS A 1 162 ? 19.25 19.844 -7.574 1 97.94 162 HIS A C 1
ATOM 1262 O O . HIS A 1 162 ? 20.016 20.734 -7.211 1 97.94 162 HIS A O 1
ATOM 1268 N N . LYS A 1 163 ? 17.922 20 -7.617 1 98 163 LYS A N 1
ATOM 1269 C CA . LYS A 1 163 ? 17.297 21.281 -7.293 1 98 163 LYS A CA 1
ATOM 1270 C C . LYS A 1 163 ? 17.562 21.656 -5.84 1 98 163 LYS A C 1
ATOM 1272 O O . LYS A 1 163 ? 17.922 22.797 -5.555 1 98 163 LYS A O 1
ATOM 1277 N N . ILE A 1 164 ? 17.406 20.734 -4.977 1 98.56 164 ILE A N 1
ATOM 1278 C CA . ILE A 1 164 ? 17.625 20.953 -3.553 1 98.56 164 ILE A CA 1
ATOM 1279 C C . ILE A 1 164 ? 19.078 21.359 -3.312 1 98.56 164 ILE A C 1
ATOM 1281 O O . ILE A 1 164 ? 19.344 22.312 -2.582 1 98.56 164 ILE A O 1
ATOM 1285 N N . THR A 1 165 ? 20 20.672 -3.951 1 98.62 165 THR A N 1
ATOM 1286 C CA . THR A 1 165 ? 21.422 20.875 -3.762 1 98.62 165 THR A CA 1
ATOM 1287 C C . THR A 1 165 ? 21.844 22.25 -4.277 1 98.62 165 THR A C 1
ATOM 1289 O O . THR A 1 165 ? 22.547 23 -3.58 1 98.62 165 THR A O 1
ATOM 1292 N N . MET A 1 166 ? 21.391 22.594 -5.445 1 98.5 166 MET A N 1
ATOM 1293 C CA . MET A 1 166 ? 21.781 23.859 -6.047 1 98.5 166 MET A CA 1
ATOM 1294 C C . MET A 1 166 ? 21.188 25.031 -5.262 1 98.5 166 MET A C 1
ATOM 1296 O O . MET A 1 166 ? 21.859 26.047 -5.055 1 98.5 166 MET A O 1
ATOM 1300 N N . ALA A 1 167 ? 19.984 24.875 -4.824 1 98.56 167 ALA A N 1
ATOM 1301 C CA . ALA A 1 167 ? 19.344 25.906 -4.023 1 98.56 167 ALA A CA 1
ATOM 1302 C C . ALA A 1 167 ? 20.062 26.094 -2.693 1 98.56 167 ALA A C 1
ATOM 1304 O O . ALA A 1 167 ? 20.219 27.234 -2.219 1 98.56 167 ALA A O 1
ATOM 1305 N N . ALA A 1 168 ? 20.453 25.031 -2.129 1 98.75 168 ALA A N 1
ATOM 1306 C CA . ALA A 1 168 ? 21.203 25.109 -0.875 1 98.75 168 ALA A CA 1
ATOM 1307 C C . ALA A 1 168 ? 22.531 25.828 -1.07 1 98.75 168 ALA A C 1
ATOM 1309 O O . ALA A 1 168 ? 22.938 26.625 -0.227 1 98.75 168 ALA A O 1
ATOM 1310 N N . LYS A 1 169 ? 23.188 25.5 -2.146 1 98.31 169 LYS A N 1
ATOM 1311 C CA . LYS A 1 169 ? 24.453 26.141 -2.467 1 98.31 169 LYS A CA 1
ATOM 1312 C C . LYS A 1 169 ? 24.281 27.656 -2.605 1 98.31 169 LYS A C 1
ATOM 1314 O O . LYS A 1 169 ? 25.109 28.422 -2.104 1 98.31 169 LYS A O 1
ATOM 1319 N N . GLU A 1 170 ? 23.25 28.016 -3.207 1 97.75 170 GLU A N 1
ATOM 1320 C CA . GLU A 1 170 ? 23.016 29.422 -3.504 1 97.75 170 GLU A CA 1
ATOM 1321 C C . GLU A 1 170 ? 22.5 30.156 -2.275 1 97.75 170 GLU A C 1
ATOM 1323 O O . GLU A 1 170 ? 22.953 31.266 -1.963 1 97.75 170 GLU A O 1
ATOM 1328 N N . GLN A 1 171 ? 21.594 29.547 -1.5 1 97.88 171 GLN A N 1
ATOM 1329 C CA . GLN A 1 171 ? 20.859 30.25 -0.456 1 97.88 171 GLN A CA 1
ATOM 1330 C C . GLN A 1 171 ? 21.422 29.922 0.927 1 97.88 171 GLN A C 1
ATOM 1332 O O . GLN A 1 171 ? 21.125 30.609 1.901 1 97.88 171 GLN A O 1
ATOM 1337 N N . GLY A 1 172 ? 22.172 28.859 0.965 1 98.62 172 GLY A N 1
ATOM 1338 C CA . GLY A 1 172 ? 22.672 28.375 2.242 1 98.62 172 GLY A CA 1
ATOM 1339 C C . GLY A 1 172 ? 21.891 27.188 2.775 1 98.62 172 GLY A C 1
ATOM 1340 O O . GLY A 1 172 ? 22.453 26.359 3.498 1 98.62 172 GLY A O 1
ATOM 1341 N N . ALA A 1 173 ? 20.578 27.219 2.512 1 98.81 173 ALA A N 1
ATOM 1342 C CA . ALA A 1 173 ? 19.688 26.141 2.92 1 98.81 173 ALA A CA 1
ATOM 1343 C C . ALA A 1 173 ? 18.516 26.016 1.961 1 98.81 173 ALA A C 1
ATOM 1345 O O . ALA A 1 173 ? 18.078 27 1.357 1 98.81 173 ALA A O 1
ATOM 1346 N N . SER A 1 174 ? 18.031 24.828 1.849 1 98.81 174 SER A N 1
ATOM 1347 C CA . SER A 1 174 ? 16.844 24.547 1.048 1 98.81 174 SER A CA 1
ATOM 1348 C C . SER A 1 174 ? 16.094 23.328 1.59 1 98.81 174 SER A C 1
ATOM 1350 O O . SER A 1 174 ? 16.672 22.5 2.301 1 98.81 174 SER A O 1
ATOM 1352 N N . GLY A 1 175 ? 14.82 23.312 1.321 1 98.44 175 GLY A N 1
ATOM 1353 C CA . GLY A 1 175 ? 14.031 22.188 1.804 1 98.44 175 GLY A CA 1
ATOM 1354 C C . GLY A 1 175 ? 12.852 21.859 0.908 1 98.44 175 GLY A C 1
ATOM 1355 O O . GLY A 1 175 ? 12.336 22.734 0.209 1 98.44 175 GLY A O 1
ATOM 1356 N N . ALA A 1 176 ? 12.469 20.594 0.933 1 98.19 176 ALA A N 1
ATOM 1357 C CA . ALA A 1 176 ? 11.273 20.125 0.227 1 98.19 176 ALA A CA 1
ATOM 1358 C C . ALA A 1 176 ? 10.008 20.422 1.026 1 98.19 176 ALA A C 1
ATOM 1360 O O . ALA A 1 176 ? 10.023 20.375 2.258 1 98.19 176 ALA A O 1
ATOM 1361 N N . MET A 1 177 ? 8.992 20.766 0.361 1 97.12 177 MET A N 1
ATOM 1362 C CA . MET A 1 177 ? 7.691 20.938 1.001 1 97.12 177 MET A CA 1
ATOM 1363 C C . MET A 1 177 ? 6.586 20.281 0.172 1 97.12 177 MET A C 1
ATOM 1365 O O . MET A 1 177 ? 6.762 20.047 -1.024 1 97.12 177 MET A O 1
ATOM 1369 N N . ARG A 1 178 ? 5.57 19.938 0.789 1 94.56 178 ARG A N 1
ATOM 1370 C CA . ARG A 1 178 ? 4.367 19.391 0.172 1 94.56 178 ARG A CA 1
ATOM 1371 C C . ARG A 1 178 ? 3.111 20.031 0.75 1 94.56 178 ARG A C 1
ATOM 1373 O O . ARG A 1 178 ? 3.117 20.516 1.888 1 94.56 178 ARG A O 1
ATOM 1380 N N . PRO A 1 179 ? 2.031 20.062 -0.022 1 91.75 179 PRO A N 1
ATOM 1381 C CA . PRO A 1 179 ? 0.778 20.562 0.545 1 91.75 179 PRO A CA 1
ATOM 1382 C C . PRO A 1 179 ? 0.288 19.719 1.727 1 91.75 179 PRO A C 1
ATOM 1384 O O . PRO A 1 179 ? 0.528 18.516 1.773 1 91.75 179 PRO A O 1
ATOM 1387 N N . LEU A 1 180 ? -0.375 20.406 2.613 1 92.38 180 LEU A N 1
ATOM 1388 C CA . LEU A 1 180 ? -0.991 19.688 3.723 1 92.38 180 LEU A CA 1
ATOM 1389 C C . LEU A 1 180 ? -2.158 18.844 3.236 1 92.38 180 LEU A C 1
ATOM 1391 O O . LEU A 1 180 ? -2.926 19.266 2.371 1 92.38 180 LEU A O 1
ATOM 1395 N N . VAL A 1 181 ? -2.234 17.688 3.818 1 87.06 181 VAL A N 1
ATOM 1396 C CA . VAL A 1 181 ? -3.328 16.797 3.467 1 87.06 181 VAL A CA 1
ATOM 1397 C C . VAL A 1 181 ? -4.504 17.016 4.418 1 87.06 181 VAL A C 1
ATOM 1399 O O . VAL A 1 181 ? -5.664 17 3.992 1 87.06 181 VAL A O 1
ATOM 1402 N N . SER A 1 182 ? -4.262 17.297 5.664 1 91.44 182 SER A N 1
ATOM 1403 C CA . SER A 1 182 ? -5.277 17.531 6.688 1 91.44 182 SER A CA 1
ATOM 1404 C C . SER A 1 182 ? -5.172 18.938 7.266 1 91.44 182 SER A C 1
ATOM 1406 O O . SER A 1 182 ? -4.102 19.547 7.227 1 91.44 182 SER A O 1
ATOM 1408 N N . THR A 1 183 ? -6.309 19.359 7.707 1 95.12 183 THR A N 1
ATOM 1409 C CA . THR A 1 183 ? -6.285 20.641 8.422 1 95.12 183 THR A CA 1
ATOM 1410 C C . THR A 1 183 ? -5.582 20.484 9.766 1 95.12 183 THR A C 1
ATOM 1412 O O . THR A 1 183 ? -5.734 19.469 10.445 1 95.12 183 THR A O 1
ATOM 1415 N N . VAL A 1 184 ? -4.812 21.531 10.039 1 97 184 VAL A N 1
ATOM 1416 C CA . VAL A 1 184 ? -4.059 21.516 11.289 1 97 184 VAL A CA 1
ATOM 1417 C C . VAL A 1 184 ? -4.809 22.297 12.359 1 97 184 VAL A C 1
ATOM 1419 O O . VAL A 1 184 ? -5.293 23.406 12.094 1 97 184 VAL A O 1
ATOM 1422 N N . ILE A 1 185 ? -4.902 21.672 13.578 1 96.94 185 ILE A N 1
ATOM 1423 C CA . ILE A 1 185 ? -5.645 22.312 14.656 1 96.94 185 ILE A CA 1
ATOM 1424 C C . ILE A 1 185 ? -4.789 22.359 15.922 1 96.94 185 ILE A C 1
ATOM 1426 O O . ILE A 1 185 ? -3.879 21.531 16.094 1 96.94 185 ILE A O 1
ATOM 1430 N N . ALA A 1 186 ? -5.094 23.328 16.719 1 96.19 186 ALA A N 1
ATOM 1431 C CA . ALA A 1 186 ? -4.543 23.391 18.062 1 96.19 186 ALA A CA 1
ATOM 1432 C C . ALA A 1 186 ? -5.566 22.938 19.094 1 96.19 186 ALA A C 1
ATOM 1434 O O . ALA A 1 186 ? -6.762 23.203 18.969 1 96.19 186 ALA A O 1
ATOM 1435 N N . THR A 1 187 ? -5.125 22.266 20.047 1 94.75 187 THR A N 1
ATOM 1436 C CA . THR A 1 187 ? -5.992 21.719 21.094 1 94.75 187 THR A CA 1
ATOM 1437 C C . THR A 1 187 ? -5.785 22.469 22.406 1 94.75 187 THR A C 1
ATOM 1439 O O . THR A 1 187 ? -4.676 22.906 22.703 1 94.75 187 THR A O 1
ATOM 1442 N N . THR A 1 188 ? -6.859 22.594 23.172 1 94.06 188 THR A N 1
ATOM 1443 C CA . THR A 1 188 ? -6.727 23.094 24.531 1 94.06 188 THR A CA 1
ATOM 1444 C C . THR A 1 188 ? -6.191 22.016 25.469 1 94.06 188 THR A C 1
ATOM 1446 O O . THR A 1 188 ? -6.145 20.844 25.094 1 94.06 188 THR A O 1
ATOM 1449 N N . SER A 1 189 ? -5.766 22.391 26.609 1 92.38 189 SER A N 1
ATOM 1450 C CA . SER A 1 189 ? -5.258 21.438 27.594 1 92.38 189 SER A CA 1
ATOM 1451 C C . SER A 1 189 ? -6.332 20.438 28 1 92.38 189 SER A C 1
ATOM 1453 O O . SER A 1 189 ? -6.023 19.297 28.391 1 92.38 189 SER A O 1
ATOM 1455 N N . GLU A 1 190 ? -7.625 20.812 27.859 1 93.06 190 GLU A N 1
ATOM 1456 C CA . GLU A 1 190 ? -8.734 19.953 28.266 1 93.06 190 GLU A CA 1
ATOM 1457 C C . GLU A 1 190 ? -9.188 19.062 27.125 1 93.06 190 GLU A C 1
ATOM 1459 O O . GLU A 1 190 ? -10.125 18.266 27.281 1 93.06 190 GLU A O 1
ATOM 1464 N N . GLY A 1 191 ? -8.602 19.219 25.969 1 93.81 191 GLY A N 1
ATOM 1465 C CA . GLY A 1 191 ? -8.906 18.312 24.875 1 93.81 191 GLY A CA 1
ATOM 1466 C C . GLY A 1 191 ? -9.984 18.828 23.938 1 93.81 191 GLY A C 1
ATOM 1467 O O . GLY A 1 191 ? -10.719 18.047 23.328 1 93.81 191 GLY A O 1
ATOM 1468 N N . TYR A 1 192 ? -10.102 20.156 23.906 1 96.44 192 TYR A N 1
ATOM 1469 C CA . TYR A 1 192 ? -11.086 20.766 23.031 1 96.44 192 TYR A CA 1
ATOM 1470 C C . TYR A 1 192 ? -10.398 21.562 21.922 1 96.44 192 TYR A C 1
ATOM 1472 O O . TYR A 1 192 ? -9.195 21.828 21.984 1 96.44 192 TYR A O 1
ATOM 1480 N N . LEU A 1 193 ? -11.188 21.875 20.875 1 97.06 193 LEU A N 1
ATOM 1481 C CA . LEU A 1 193 ? -10.664 22.672 19.766 1 97.06 193 LEU A CA 1
ATOM 1482 C C . LEU A 1 193 ? -10.367 24.094 20.234 1 97.06 193 LEU A C 1
ATOM 1484 O O . LEU A 1 193 ? -11.242 24.781 20.75 1 97.06 193 LEU A O 1
ATOM 1488 N N . ASP A 1 194 ? -9.102 24.469 20.109 1 95.94 194 ASP A N 1
ATOM 1489 C CA . ASP A 1 194 ? -8.734 25.844 20.375 1 95.94 194 ASP A CA 1
ATOM 1490 C C . ASP A 1 194 ? -8.93 26.719 19.125 1 95.94 194 ASP A C 1
ATOM 1492 O O . ASP A 1 194 ? -9.734 27.641 19.141 1 95.94 194 ASP A O 1
ATOM 1496 N N . HIS A 1 195 ? -8.18 26.359 18.125 1 94.94 195 HIS A N 1
ATOM 1497 C CA . HIS A 1 195 ? -8.367 27.016 16.828 1 94.94 195 HIS A CA 1
ATOM 1498 C C . HIS A 1 195 ? -7.867 26.156 15.688 1 94.94 195 HIS A C 1
ATOM 1500 O O . HIS A 1 195 ? -7.18 25.156 15.914 1 94.94 195 HIS A O 1
ATOM 1506 N N . SER A 1 196 ? -8.336 26.531 14.516 1 95 196 SER A N 1
ATOM 1507 C CA . SER A 1 196 ? -7.941 25.859 13.289 1 95 196 SER A CA 1
ATOM 1508 C C . SER A 1 196 ? -7.062 26.75 12.422 1 95 196 SER A C 1
ATOM 1510 O O . SER A 1 196 ? -7.301 27.953 12.32 1 95 196 SER A O 1
ATOM 1512 N N . LEU A 1 197 ? -6.023 26.141 11.859 1 94.19 197 LEU A N 1
ATOM 1513 C CA . LEU A 1 197 ? -5.168 26.906 10.945 1 94.19 197 LEU A CA 1
ATOM 1514 C C . LEU A 1 197 ? -5.746 26.906 9.539 1 94.19 197 LEU A C 1
ATOM 1516 O O . LEU A 1 197 ? -6.438 25.969 9.141 1 94.19 197 LEU A O 1
ATOM 1520 N N . GLU A 1 198 ? -5.445 28.031 8.883 1 90.69 198 GLU A N 1
ATOM 1521 C CA . GLU A 1 198 ? -5.785 28.078 7.465 1 90.69 198 GLU A CA 1
ATOM 1522 C C . GLU A 1 198 ? -4.82 27.219 6.645 1 90.69 198 GLU A C 1
ATOM 1524 O O . GLU A 1 198 ? -3.672 27.609 6.43 1 90.69 198 GLU A O 1
ATOM 1529 N N . ARG A 1 199 ? -5.266 26.188 6.203 1 89 199 ARG A N 1
ATOM 1530 C CA . ARG A 1 199 ? -4.445 25.156 5.574 1 89 199 ARG A CA 1
ATOM 1531 C C . ARG A 1 199 ? -3.633 25.734 4.418 1 89 199 ARG A C 1
ATOM 1533 O O . ARG A 1 199 ? -2.479 25.359 4.215 1 89 199 ARG A O 1
ATOM 1540 N N . ALA A 1 200 ? -4.164 26.688 3.646 1 87.25 200 ALA A N 1
ATOM 1541 C CA . ALA A 1 200 ? -3.535 27.234 2.445 1 87.25 200 ALA A CA 1
ATOM 1542 C C . ALA A 1 200 ? -2.275 28.016 2.795 1 87.25 200 ALA A C 1
ATOM 1544 O O . ALA A 1 200 ? -1.404 28.219 1.944 1 87.25 200 ALA A O 1
ATOM 1545 N N . LYS A 1 201 ? -2.111 28.422 4.004 1 91.31 201 LYS A N 1
ATOM 1546 C CA . LYS A 1 201 ? -0.996 29.266 4.426 1 91.31 201 LYS A CA 1
ATOM 1547 C C . LYS A 1 201 ? 0.175 28.422 4.922 1 91.31 201 LYS A C 1
ATOM 1549 O O . LYS A 1 201 ? 1.249 28.953 5.215 1 91.31 201 LYS A O 1
ATOM 1554 N N . TYR A 1 202 ? -0.052 27.141 4.988 1 95.38 202 TYR A N 1
ATOM 1555 C CA . TYR A 1 202 ? 0.962 26.281 5.582 1 95.38 202 TYR A CA 1
ATOM 1556 C C . TYR A 1 202 ? 1.295 25.109 4.66 1 95.38 202 TYR A C 1
ATOM 1558 O O . TYR A 1 202 ? 0.552 24.828 3.719 1 95.38 202 TYR A O 1
ATOM 1566 N N . ARG A 1 203 ? 2.451 24.594 4.859 1 96.62 203 ARG A N 1
ATOM 1567 C CA . ARG A 1 203 ? 2.949 23.438 4.113 1 96.62 203 ARG A CA 1
ATOM 1568 C C . ARG A 1 203 ? 3.58 22.406 5.047 1 96.62 203 ARG A C 1
ATOM 1570 O O . ARG A 1 203 ? 3.924 22.734 6.188 1 96.62 203 ARG A O 1
ATOM 1577 N N . ALA A 1 204 ? 3.613 21.203 4.578 1 96.19 204 ALA A N 1
ATOM 1578 C CA . ALA A 1 204 ? 4.371 20.172 5.277 1 96.19 204 ALA A CA 1
ATOM 1579 C C . ALA A 1 204 ? 5.852 20.234 4.918 1 96.19 204 ALA A C 1
ATOM 1581 O O . ALA A 1 204 ? 6.211 20.219 3.738 1 96.19 204 ALA A O 1
ATOM 1582 N N . SER A 1 205 ? 6.684 20.391 5.891 1 97.31 205 SER A N 1
ATOM 1583 C CA . SER A 1 205 ? 8.125 20.312 5.672 1 97.31 205 SER A CA 1
ATOM 1584 C C . SER A 1 205 ? 8.586 18.859 5.516 1 97.31 205 SER A C 1
ATOM 1586 O O . SER A 1 205 ? 8.344 18.031 6.395 1 97.31 205 SER A O 1
ATOM 1588 N N . GLU A 1 206 ? 9.203 18.562 4.41 1 96.5 206 GLU A N 1
ATOM 1589 C CA . GLU A 1 206 ? 9.633 17.203 4.125 1 96.5 206 GLU A CA 1
ATOM 1590 C C . GLU A 1 206 ? 11.125 17.141 3.838 1 96.5 206 GLU A C 1
ATOM 1592 O O . GLU A 1 206 ? 11.781 18.172 3.686 1 96.5 206 GLU A O 1
ATOM 1597 N N . MET A 1 207 ? 11.617 15.977 3.955 1 97.44 207 MET A N 1
ATOM 1598 C CA . MET A 1 207 ? 12.969 15.688 3.496 1 97.44 207 MET A CA 1
ATOM 1599 C C . MET A 1 207 ? 12.961 15.219 2.045 1 97.44 207 MET A C 1
ATOM 1601 O O . MET A 1 207 ? 11.977 14.641 1.578 1 97.44 207 MET A O 1
ATOM 1605 N N . PRO A 1 208 ? 14.055 15.617 1.313 1 98.31 208 PRO A N 1
ATOM 1606 C CA . PRO A 1 208 ? 15.406 16.047 1.681 1 98.31 208 PRO A CA 1
ATOM 1607 C C . PRO A 1 208 ? 15.492 17.547 1.941 1 98.31 208 PRO A C 1
ATOM 1609 O O . PRO A 1 208 ? 14.664 18.312 1.438 1 98.31 208 PRO A O 1
ATOM 1612 N N . GLN A 1 209 ? 16.453 17.844 2.727 1 98.81 209 GLN A N 1
ATOM 1613 C CA . GLN A 1 209 ? 16.859 19.219 2.982 1 98.81 209 GLN A CA 1
ATOM 1614 C C . GLN A 1 209 ? 18.359 19.406 2.752 1 98.81 209 GLN A C 1
ATOM 1616 O O . GLN A 1 209 ? 19.156 18.547 3.117 1 98.81 209 GLN A O 1
ATOM 1621 N N . GLY A 1 210 ? 18.688 20.438 2.051 1 98.88 210 GLY A N 1
ATOM 1622 C CA . GLY A 1 210 ? 20.078 20.734 1.76 1 98.88 210 GLY A CA 1
ATOM 1623 C C . GLY A 1 210 ? 20.594 21.953 2.51 1 98.88 210 GLY A C 1
ATOM 1624 O O . GLY A 1 210 ? 19.859 22.922 2.703 1 98.88 210 GLY A O 1
ATOM 1625 N N . PHE A 1 211 ? 21.859 21.859 2.861 1 98.94 211 PHE A N 1
ATOM 1626 C CA . PHE A 1 211 ? 22.516 22.953 3.588 1 98.94 211 PHE A CA 1
ATOM 1627 C C . PHE A 1 211 ? 23.953 23.109 3.129 1 98.94 211 PHE A C 1
ATOM 1629 O O . PHE A 1 211 ? 24.641 22.125 2.848 1 98.94 211 PHE A O 1
ATOM 1636 N N . LEU A 1 212 ? 24.375 24.328 3.07 1 98.81 212 LEU A N 1
ATOM 1637 C CA . LEU A 1 212 ? 25.828 24.438 3.229 1 98.81 212 LEU A CA 1
ATOM 1638 C C . LEU A 1 212 ? 26.281 23.797 4.527 1 98.81 212 LEU A C 1
ATOM 1640 O O . LEU A 1 212 ? 25.703 24.031 5.59 1 98.81 212 LEU A O 1
ATOM 1644 N N . TYR A 1 213 ? 27.344 23.031 4.418 1 98.44 213 TYR A N 1
ATOM 1645 C CA . TYR A 1 213 ? 27.781 22.234 5.57 1 98.44 213 TYR A CA 1
ATOM 1646 C C . TYR A 1 213 ? 28.062 23.141 6.77 1 98.44 213 TYR A C 1
ATOM 1648 O O . TYR A 1 213 ? 27.562 22.875 7.871 1 98.44 213 TYR A O 1
ATOM 1656 N N . ASP A 1 214 ? 28.703 24.188 6.555 1 97.88 214 ASP A N 1
ATOM 1657 C CA . ASP A 1 214 ? 29.109 25.078 7.637 1 97.88 214 ASP A CA 1
ATOM 1658 C C . ASP A 1 214 ? 27.906 25.719 8.328 1 97.88 214 ASP A C 1
ATOM 1660 O O . ASP A 1 214 ? 27.922 25.922 9.539 1 97.88 214 ASP A O 1
ATOM 1664 N N . ILE A 1 215 ? 26.906 25.969 7.586 1 98.44 215 ILE A N 1
ATOM 1665 C CA . ILE A 1 215 ? 25.719 26.625 8.141 1 98.44 215 ILE A CA 1
ATOM 1666 C C . ILE A 1 215 ? 25 25.672 9.086 1 98.44 215 ILE A C 1
ATOM 1668 O O . ILE A 1 215 ? 24.734 26.016 10.234 1 98.44 215 ILE A O 1
ATOM 1672 N N . ILE A 1 216 ? 24.766 24.484 8.68 1 98.75 216 ILE A N 1
ATOM 1673 C CA . ILE A 1 216 ? 23.969 23.562 9.5 1 98.75 216 ILE A CA 1
ATOM 1674 C C . ILE A 1 216 ? 24.812 23.047 10.656 1 98.75 216 ILE A C 1
ATOM 1676 O O . ILE A 1 216 ? 24.312 22.828 11.758 1 98.75 216 ILE A O 1
ATOM 1680 N N . TYR A 1 217 ? 26.109 22.844 10.398 1 98.25 217 TYR A N 1
ATOM 1681 C CA . TYR A 1 217 ? 26.984 22.406 11.484 1 98.25 217 TYR A CA 1
ATOM 1682 C C . TYR A 1 217 ? 27.062 23.469 12.578 1 98.25 217 TYR A C 1
ATOM 1684 O O . TYR A 1 217 ? 26.938 23.141 13.766 1 98.25 217 TYR A O 1
ATOM 1692 N N . GLN A 1 218 ? 27.219 24.688 12.164 1 98 218 GLN A N 1
ATOM 1693 C CA . GLN A 1 218 ? 27.25 25.797 13.117 1 98 218 GLN A CA 1
ATOM 1694 C C . GLN A 1 218 ? 25.922 25.906 13.875 1 98 218 GLN A C 1
ATOM 1696 O O . GLN A 1 218 ? 25.922 26.172 15.078 1 98 218 GLN A O 1
ATOM 1701 N N . ALA A 1 219 ? 24.828 25.75 13.141 1 98.56 219 ALA A N 1
ATOM 1702 C CA . ALA A 1 219 ? 23.516 25.812 13.781 1 98.56 219 ALA A CA 1
ATOM 1703 C C . ALA A 1 219 ? 23.406 24.781 14.898 1 98.56 219 ALA A C 1
ATOM 1705 O O . ALA A 1 219 ? 22.922 25.078 15.992 1 98.56 219 ALA A O 1
ATOM 1706 N N . TYR A 1 220 ? 23.891 23.578 14.664 1 98.25 220 TYR A N 1
ATOM 1707 C CA . TYR A 1 220 ? 23.812 22.516 15.656 1 98.25 220 TYR A CA 1
ATOM 1708 C C . TYR A 1 220 ? 24.766 22.781 16.812 1 98.25 220 TYR A C 1
ATOM 1710 O O . TYR A 1 220 ? 24.484 22.422 17.953 1 98.25 220 TYR A O 1
ATOM 1718 N N . GLN A 1 221 ? 25.875 23.391 16.562 1 97.44 221 GLN A N 1
ATOM 1719 C CA . GLN A 1 221 ? 26.812 23.734 17.625 1 97.44 221 GLN A CA 1
ATOM 1720 C C . GLN A 1 221 ? 26.203 24.766 18.578 1 97.44 221 GLN A C 1
ATOM 1722 O O . GLN A 1 221 ? 26.516 24.781 19.766 1 97.44 221 GLN A O 1
ATOM 1727 N N . ARG A 1 222 ? 25.312 25.516 18.031 1 97.94 222 ARG A N 1
ATOM 1728 C CA . ARG A 1 222 ? 24.797 26.656 18.781 1 97.94 222 ARG A CA 1
ATOM 1729 C C . ARG A 1 222 ? 23.422 26.344 19.375 1 97.94 222 ARG A C 1
ATOM 1731 O O . ARG A 1 222 ? 22.953 27.062 20.266 1 97.94 222 ARG A O 1
ATOM 1738 N N . CYS A 1 223 ? 22.734 25.344 18.906 1 96.06 223 CYS A N 1
ATOM 1739 C CA . CYS A 1 223 ? 21.344 25.125 19.281 1 96.06 223 CYS A CA 1
ATOM 1740 C C . CYS A 1 223 ? 21.219 24.734 20.75 1 96.06 223 CYS A C 1
ATOM 1742 O O . CYS A 1 223 ? 22.188 24.281 21.344 1 96.06 223 CYS A O 1
ATOM 1744 N N . SER A 1 224 ? 20.141 24.875 21.359 1 97 224 SER A N 1
ATOM 1745 C CA . SER A 1 224 ? 19.891 24.641 22.781 1 97 224 SER A CA 1
ATOM 1746 C C . SER A 1 224 ? 19.641 23.172 23.062 1 97 224 SER A C 1
ATOM 1748 O O . SER A 1 224 ? 19.391 22.391 22.141 1 97 224 SER A O 1
ATOM 1750 N N . GLU A 1 225 ? 19.703 22.859 24.297 1 97.06 225 GLU A N 1
ATOM 1751 C CA . GLU A 1 225 ? 19.359 21.5 24.719 1 97.06 225 GLU A CA 1
ATOM 1752 C C . GLU A 1 225 ? 17.906 21.172 24.406 1 97.06 225 GLU A C 1
ATOM 1754 O O . GLU A 1 225 ? 17.578 20.031 24.078 1 97.06 225 GLU A O 1
ATOM 1759 N N . SER A 1 226 ? 17.078 22.188 24.547 1 95.38 226 SER A N 1
ATOM 1760 C CA . SER A 1 226 ? 15.672 22 24.219 1 95.38 226 SER A CA 1
ATOM 1761 C C . SER A 1 226 ? 15.492 21.625 22.75 1 95.38 226 SER A C 1
ATOM 1763 O O . SER A 1 226 ? 14.656 20.797 22.406 1 95.38 226 SER A O 1
ATOM 1765 N N . ASP A 1 227 ? 16.297 22.266 21.906 1 95.81 227 ASP A N 1
ATOM 1766 C CA . ASP A 1 227 ? 16.25 21.922 20.484 1 95.81 227 ASP A CA 1
ATOM 1767 C C . ASP A 1 227 ? 16.656 20.469 20.266 1 95.81 227 ASP A C 1
ATOM 1769 O O . ASP A 1 227 ? 16 19.75 19.516 1 95.81 227 ASP A O 1
ATOM 1773 N N . PHE A 1 228 ? 17.688 20.078 20.906 1 96.38 228 PHE A N 1
ATOM 1774 C CA . PHE A 1 228 ? 18.156 18.703 20.766 1 96.38 228 PHE A CA 1
ATOM 1775 C C . PHE A 1 228 ? 17.109 17.719 21.25 1 96.38 228 PHE A C 1
ATOM 1777 O O . PHE A 1 228 ? 16.922 16.656 20.641 1 96.38 228 PHE A O 1
ATOM 1784 N N . GLU A 1 229 ? 16.391 18.062 22.219 1 93.88 229 GLU A N 1
ATOM 1785 C CA . GLU A 1 229 ? 15.484 17.125 22.875 1 93.88 229 GLU A CA 1
ATOM 1786 C C . GLU A 1 229 ? 14.133 17.094 22.172 1 93.88 229 GLU A C 1
ATOM 1788 O O . GLU A 1 229 ? 13.539 16.016 22.016 1 93.88 229 GLU A O 1
ATOM 1793 N N . PHE A 1 230 ? 13.656 18.281 21.656 1 90.94 230 PHE A N 1
ATOM 1794 C CA . PHE A 1 230 ? 12.258 18.344 21.234 1 90.94 230 PHE A CA 1
ATOM 1795 C C . PHE A 1 230 ? 12.148 18.859 19.797 1 90.94 230 PHE A C 1
ATOM 1797 O O . PHE A 1 230 ? 11.086 18.766 19.188 1 90.94 230 PHE A O 1
ATOM 1804 N N . GLY A 1 231 ? 13.227 19.406 19.328 1 92.19 231 GLY A N 1
ATOM 1805 C CA . GLY A 1 231 ? 13.164 19.969 18 1 92.19 231 GLY A CA 1
ATOM 1806 C C . GLY A 1 231 ? 12.961 18.922 16.922 1 92.19 231 GLY A C 1
ATOM 1807 O O . GLY A 1 231 ? 13.406 17.781 17.062 1 92.19 231 GLY A O 1
ATOM 1808 N N . THR A 1 232 ? 12.273 19.391 15.766 1 91.38 232 THR A N 1
ATOM 1809 C CA . THR A 1 232 ? 12 18.422 14.703 1 91.38 232 THR A CA 1
ATOM 1810 C C . THR A 1 232 ? 12.398 18.984 13.344 1 91.38 232 THR A C 1
ATOM 1812 O O . THR A 1 232 ? 12.484 18.25 12.359 1 91.38 232 THR A O 1
ATOM 1815 N N . GLU A 1 233 ? 12.742 20.266 13.289 1 96.38 233 GLU A N 1
ATOM 1816 C CA . GLU A 1 233 ? 12.938 20.922 12 1 96.38 233 GLU A CA 1
ATOM 1817 C C . GLU A 1 233 ? 14.352 21.484 11.867 1 96.38 233 GLU A C 1
ATOM 1819 O O . GLU A 1 233 ? 14.711 22.438 12.547 1 96.38 233 GLU A O 1
ATOM 1824 N N . CYS A 1 234 ? 15.078 20.938 10.945 1 97.88 234 CYS A N 1
ATOM 1825 C CA . CYS A 1 234 ? 16.453 21.375 10.711 1 97.88 234 CYS A CA 1
ATOM 1826 C C . CYS A 1 234 ? 16.484 22.797 10.133 1 97.88 234 CYS A C 1
ATOM 1828 O O . CYS A 1 234 ? 17.359 23.578 10.461 1 97.88 234 CYS A O 1
ATOM 1830 N N . LEU A 1 235 ? 15.555 23.094 9.281 1 98.38 235 LEU A N 1
ATOM 1831 C CA . LEU A 1 235 ? 15.5 24.422 8.664 1 98.38 235 LEU A CA 1
ATOM 1832 C C . LEU A 1 235 ? 15.305 25.5 9.719 1 98.38 235 LEU A C 1
ATOM 1834 O O . LEU A 1 235 ? 15.812 26.625 9.57 1 98.38 235 LEU A O 1
ATOM 1838 N N . HIS A 1 236 ? 14.539 25.125 10.711 1 97.25 236 HIS A N 1
ATOM 1839 C CA . HIS A 1 236 ? 14.328 26.062 11.82 1 97.25 236 HIS A CA 1
ATOM 1840 C C . HIS A 1 236 ? 15.648 26.375 12.523 1 97.25 236 HIS A C 1
ATOM 1842 O O . HIS A 1 236 ? 15.891 27.531 12.891 1 97.25 236 HIS A O 1
ATOM 1848 N N . LEU A 1 237 ? 16.5 25.375 12.766 1 98 237 LEU A N 1
ATOM 1849 C CA . LEU A 1 237 ? 17.797 25.594 13.406 1 98 237 LEU A CA 1
ATOM 1850 C C . LEU A 1 237 ? 18.656 26.531 12.578 1 98 237 LEU A C 1
ATOM 1852 O O . LEU A 1 237 ? 19.281 27.453 13.117 1 98 237 LEU A O 1
ATOM 1856 N N . ALA A 1 238 ? 18.734 26.297 11.242 1 98.38 238 ALA A N 1
ATOM 1857 C CA . ALA A 1 238 ? 19.516 27.141 10.352 1 98.38 238 ALA A CA 1
ATOM 1858 C C . ALA A 1 238 ? 19.016 28.594 10.391 1 98.38 238 ALA A C 1
ATOM 1860 O O . ALA A 1 238 ? 19.828 29.531 10.391 1 98.38 238 ALA A O 1
ATOM 1861 N N . LEU A 1 239 ? 17.734 28.75 10.414 1 97.81 239 LEU A N 1
ATOM 1862 C CA . LEU A 1 239 ? 17.141 30.078 10.461 1 97.81 239 LEU A CA 1
ATOM 1863 C C . LEU A 1 239 ? 17.438 30.75 11.805 1 97.81 239 LEU A C 1
ATOM 1865 O O . LEU A 1 239 ? 17.922 31.875 11.844 1 97.81 239 LEU A O 1
ATOM 1869 N N . HIS A 1 240 ? 17.172 30.094 12.906 1 97.12 240 HIS A N 1
ATOM 1870 C CA . HIS A 1 240 ? 17.203 30.656 14.25 1 97.12 240 HIS A CA 1
ATOM 1871 C C . HIS A 1 240 ? 18.641 30.953 14.688 1 97.12 240 HIS A C 1
ATOM 1873 O O . HIS A 1 240 ? 18.906 31.969 15.328 1 97.12 240 HIS A O 1
ATOM 1879 N N . TYR A 1 241 ? 19.578 30.109 14.305 1 98 241 TYR A N 1
ATOM 1880 C CA . TYR A 1 241 ? 20.922 30.219 14.891 1 98 241 TYR A CA 1
ATOM 1881 C C . TYR A 1 241 ? 21.922 30.75 13.867 1 98 241 TYR A C 1
ATOM 1883 O O . TYR A 1 241 ? 23.016 31.188 14.234 1 98 241 TYR A O 1
ATOM 1891 N N . CYS A 1 242 ? 21.578 30.766 12.531 1 97.81 242 CYS A N 1
ATOM 1892 C CA . CYS A 1 242 ? 22.516 31.234 11.523 1 97.81 242 CYS A CA 1
ATOM 1893 C C . CYS A 1 242 ? 21.875 32.312 10.641 1 97.81 242 CYS A C 1
ATOM 1895 O O . CYS A 1 242 ? 22.516 32.812 9.719 1 97.81 242 CYS A O 1
ATOM 1897 N N . GLY A 1 243 ? 20.578 32.562 10.844 1 97.19 243 GLY A N 1
ATOM 1898 C CA . GLY A 1 243 ? 19.906 33.594 10.086 1 97.19 243 GLY A CA 1
ATOM 1899 C C . GLY A 1 243 ? 19.688 33.219 8.625 1 97.19 243 GLY A C 1
ATOM 1900 O O . GLY A 1 243 ? 19.578 34.125 7.773 1 97.19 243 GLY A O 1
ATOM 1901 N N . THR A 1 244 ? 19.703 31.969 8.32 1 97.5 244 THR A N 1
ATOM 1902 C CA . THR A 1 244 ? 19.578 31.516 6.938 1 97.5 244 THR A CA 1
ATOM 1903 C C . THR A 1 244 ? 18.125 31.172 6.625 1 97.5 244 THR A C 1
ATOM 1905 O O . THR A 1 244 ? 17.562 30.219 7.184 1 97.5 244 THR A O 1
ATOM 1908 N N . ASN A 1 245 ? 17.516 31.906 5.727 1 96.38 245 ASN A N 1
ATOM 1909 C CA . ASN A 1 245 ? 16.172 31.594 5.242 1 96.38 245 ASN A CA 1
ATOM 1910 C C . ASN A 1 245 ? 16.188 30.578 4.102 1 96.38 245 ASN A C 1
ATOM 1912 O O . ASN A 1 245 ? 16.531 30.938 2.969 1 96.38 245 ASN A O 1
ATOM 1916 N N . ALA A 1 246 ? 15.742 29.469 4.379 1 98.62 246 ALA A N 1
ATOM 1917 C CA . ALA A 1 246 ? 15.852 28.375 3.418 1 98.62 246 ALA A CA 1
ATOM 1918 C C . ALA A 1 246 ? 14.922 28.594 2.229 1 98.62 246 ALA A C 1
ATOM 1920 O O . ALA A 1 246 ? 13.789 29.062 2.395 1 98.62 246 ALA A O 1
ATOM 1921 N N . LYS A 1 247 ? 15.414 28.297 1.035 1 98.62 247 LYS A N 1
ATOM 1922 C CA . LYS A 1 247 ? 14.562 28.203 -0.149 1 98.62 247 LYS A CA 1
ATOM 1923 C C . LYS A 1 247 ? 13.695 26.938 -0.109 1 98.62 247 LYS A C 1
ATOM 1925 O O . LYS A 1 247 ? 14.211 25.844 0.067 1 98.62 247 LYS A O 1
ATOM 1930 N N . LEU A 1 248 ? 12.414 27.109 -0.206 1 98.38 248 LEU A N 1
ATOM 1931 C CA . LEU A 1 248 ? 11.5 25.969 -0.168 1 98.38 248 LEU A CA 1
ATOM 1932 C C . LEU A 1 248 ? 11.086 25.562 -1.576 1 98.38 248 LEU A C 1
ATOM 1934 O O . LEU A 1 248 ? 10.719 26.406 -2.393 1 98.38 248 LEU A O 1
ATOM 1938 N N . ILE A 1 249 ? 11.195 24.281 -1.843 1 98.12 249 ILE A N 1
ATOM 1939 C CA . ILE A 1 249 ? 10.906 23.734 -3.166 1 98.12 249 ILE A CA 1
ATOM 1940 C C . ILE A 1 249 ? 9.805 22.688 -3.062 1 98.12 249 ILE A C 1
ATOM 1942 O O . ILE A 1 249 ? 9.883 21.781 -2.225 1 98.12 249 ILE A O 1
ATOM 1946 N N . GLU A 1 250 ? 8.781 22.797 -3.883 1 96.31 250 GLU A N 1
ATOM 1947 C CA . GLU A 1 250 ? 7.703 21.812 -3.883 1 96.31 250 GLU A CA 1
ATOM 1948 C C . GLU A 1 250 ? 8.188 20.469 -4.41 1 96.31 250 GLU A C 1
ATOM 1950 O O . GLU A 1 250 ? 8.727 20.391 -5.516 1 96.31 250 GLU A O 1
ATOM 1955 N N . GLY A 1 251 ? 8.086 19.469 -3.592 1 95.31 251 GLY A N 1
ATOM 1956 C CA . GLY A 1 251 ? 8.516 18.141 -3.973 1 95.31 251 GLY A CA 1
ATOM 1957 C C . GLY A 1 251 ? 7.453 17.359 -4.719 1 95.31 251 GLY A C 1
ATOM 1958 O O . GLY A 1 251 ? 6.273 17.734 -4.691 1 95.31 251 GLY A O 1
ATOM 1959 N N . PRO A 1 252 ? 7.855 16.312 -5.363 1 92.06 252 PRO A N 1
ATOM 1960 C CA . PRO A 1 252 ? 6.895 15.422 -6.023 1 92.06 252 PRO A CA 1
ATOM 1961 C C . PRO A 1 252 ? 6.074 14.602 -5.031 1 92.06 252 PRO A C 1
ATOM 1963 O O . PRO A 1 252 ? 6.453 14.484 -3.865 1 92.06 252 PRO A O 1
ATOM 1966 N N . PRO A 1 253 ? 4.949 14.016 -5.473 1 87.81 253 PRO A N 1
ATOM 1967 C CA . PRO A 1 253 ? 4.117 13.188 -4.594 1 87.81 253 PRO A CA 1
ATOM 1968 C C . PRO A 1 253 ? 4.828 11.914 -4.133 1 87.81 253 PRO A C 1
ATOM 1970 O O . PRO A 1 253 ? 4.395 11.273 -3.174 1 87.81 253 PRO A O 1
ATOM 1973 N N . THR A 1 254 ? 5.875 11.617 -4.715 1 88.62 254 THR A N 1
ATOM 1974 C CA . THR A 1 254 ? 6.602 10.398 -4.383 1 88.62 254 THR A CA 1
ATOM 1975 C C . THR A 1 254 ? 7.434 10.594 -3.117 1 88.62 254 THR A C 1
ATOM 1977 O O . THR A 1 254 ? 7.98 9.625 -2.574 1 88.62 254 THR A O 1
ATOM 1980 N N . LEU A 1 255 ? 7.449 11.828 -2.619 1 91.5 255 LEU A N 1
ATOM 1981 C CA . LEU A 1 255 ? 8.305 12.148 -1.478 1 91.5 255 LEU A CA 1
ATOM 1982 C C . LEU A 1 255 ? 7.613 11.781 -0.167 1 91.5 255 LEU A C 1
ATOM 1984 O O . LEU A 1 255 ? 7.496 12.617 0.731 1 91.5 255 LEU A O 1
ATOM 1988 N N . TRP A 1 256 ? 7.102 10.633 -0.024 1 90.5 256 TRP A N 1
ATOM 1989 C CA . TRP A 1 256 ? 6.457 10.227 1.22 1 90.5 256 TRP A CA 1
ATOM 1990 C C . TRP A 1 256 ? 7.34 9.258 1.998 1 90.5 256 TRP A C 1
ATOM 1992 O O . TRP A 1 256 ? 8.266 8.664 1.438 1 90.5 256 TRP A O 1
ATOM 2002 N N . LYS A 1 257 ? 7.168 9.211 3.273 1 92.19 257 LYS A N 1
ATOM 2003 C CA . LYS A 1 257 ? 7.98 8.32 4.098 1 92.19 257 LYS A CA 1
ATOM 2004 C C . LYS A 1 257 ? 7.16 7.145 4.613 1 92.19 257 LYS A C 1
ATOM 2006 O O . LYS A 1 257 ? 5.934 7.227 4.707 1 92.19 257 LYS A O 1
ATOM 2011 N N . VAL A 1 258 ? 7.793 6.117 4.871 1 92.69 258 VAL A N 1
ATOM 2012 C CA . VAL A 1 258 ? 7.188 4.949 5.504 1 92.69 258 VAL A CA 1
ATOM 2013 C C . VAL A 1 258 ? 7.09 5.172 7.012 1 92.69 258 VAL A C 1
ATOM 2015 O O . VAL A 1 258 ? 8.102 5.219 7.711 1 92.69 258 VAL A O 1
ATOM 2018 N N . THR A 1 259 ? 5.891 5.336 7.484 1 88.25 259 THR A N 1
ATOM 2019 C CA . THR A 1 259 ? 5.672 5.617 8.898 1 88.25 259 THR A CA 1
ATOM 2020 C C . THR A 1 259 ? 4.918 4.473 9.57 1 88.25 259 THR A C 1
ATOM 2022 O O . THR A 1 259 ? 5.25 4.074 10.688 1 88.25 259 THR A O 1
ATOM 2025 N N . TYR A 1 260 ? 3.953 3.949 8.812 1 87.19 260 TYR A N 1
ATOM 2026 C CA . TYR A 1 260 ? 3.113 2.879 9.336 1 87.19 260 TYR A CA 1
ATOM 2027 C C . TYR A 1 260 ? 3.244 1.617 8.492 1 87.19 260 TYR A C 1
ATOM 2029 O O . TYR A 1 260 ? 3.807 1.651 7.398 1 87.19 260 TYR A O 1
ATOM 2037 N N . LYS A 1 261 ? 2.717 0.53 8.977 1 87.19 261 LYS A N 1
ATOM 2038 C CA . LYS A 1 261 ? 2.791 -0.763 8.305 1 87.19 261 LYS A CA 1
ATOM 2039 C C . LYS A 1 261 ? 2.184 -0.688 6.906 1 87.19 261 LYS A C 1
ATOM 2041 O O . LYS A 1 261 ? 2.727 -1.258 5.957 1 87.19 261 LYS A O 1
ATOM 2046 N N . ARG A 1 262 ? 1.141 0.028 6.766 1 89.56 262 ARG A N 1
ATOM 2047 C CA . ARG A 1 262 ? 0.462 0.151 5.48 1 89.56 262 ARG A CA 1
ATOM 2048 C C . ARG A 1 262 ? 1.374 0.791 4.438 1 89.56 262 ARG A C 1
ATOM 2050 O O . ARG A 1 262 ? 1.254 0.512 3.244 1 89.56 262 ARG A O 1
ATOM 2057 N N . ASP A 1 263 ? 2.24 1.638 4.914 1 92.56 263 ASP A N 1
ATOM 2058 C CA . ASP A 1 263 ? 3.148 2.332 4.004 1 92.56 263 ASP A CA 1
ATOM 2059 C C . ASP A 1 263 ? 4.16 1.366 3.395 1 92.56 263 ASP A C 1
ATOM 2061 O O . ASP A 1 263 ? 4.641 1.582 2.279 1 92.56 263 ASP A O 1
ATOM 2065 N N . LEU A 1 264 ? 4.461 0.312 4.176 1 93.31 264 LEU A N 1
ATOM 2066 C CA . LEU A 1 264 ? 5.375 -0.698 3.646 1 93.31 264 LEU A CA 1
ATOM 2067 C C . LEU A 1 264 ? 4.75 -1.423 2.459 1 93.31 264 LEU A C 1
ATOM 2069 O O . LEU A 1 264 ? 5.426 -1.67 1.455 1 93.31 264 LEU A O 1
ATOM 2073 N N . ALA A 1 265 ? 3.508 -1.69 2.609 1 93.19 265 ALA A N 1
ATOM 2074 C CA . ALA A 1 265 ? 2.785 -2.328 1.513 1 93.19 265 ALA A CA 1
ATOM 2075 C C . ALA A 1 265 ? 2.732 -1.419 0.288 1 93.19 265 ALA A C 1
ATOM 2077 O O . ALA A 1 265 ? 2.889 -1.882 -0.844 1 93.19 265 ALA A O 1
ATOM 2078 N N . ALA A 1 266 ? 2.523 -0.183 0.543 1 94.81 266 ALA A N 1
ATOM 2079 C CA . ALA A 1 266 ? 2.504 0.792 -0.543 1 94.81 266 ALA A CA 1
ATOM 2080 C C . ALA A 1 266 ? 3.863 0.874 -1.23 1 94.81 266 ALA A C 1
ATOM 2082 O O . ALA A 1 266 ? 3.943 0.912 -2.461 1 94.81 266 ALA A O 1
ATOM 2083 N N . ALA A 1 267 ? 4.891 0.869 -0.434 1 96.25 267 ALA A N 1
ATOM 2084 C CA . ALA A 1 267 ? 6.242 0.943 -0.981 1 96.25 267 ALA A CA 1
ATOM 2085 C C . ALA A 1 267 ? 6.547 -0.264 -1.864 1 96.25 267 ALA A C 1
ATOM 2087 O O . ALA A 1 267 ? 7.094 -0.119 -2.959 1 96.25 267 ALA A O 1
ATOM 2088 N N . GLU A 1 268 ? 6.164 -1.372 -1.399 1 96.25 268 GLU A N 1
ATOM 2089 C CA . GLU A 1 268 ? 6.367 -2.59 -2.178 1 96.25 268 GLU A CA 1
ATOM 2090 C C . GLU A 1 268 ? 5.613 -2.531 -3.502 1 96.25 268 GLU A C 1
ATOM 2092 O O . GLU A 1 268 ? 6.148 -2.902 -4.547 1 96.25 268 GLU A O 1
ATOM 2097 N N . ALA A 1 269 ? 4.438 -2.064 -3.43 1 94.81 269 ALA A N 1
ATOM 2098 C CA . ALA A 1 269 ? 3.617 -1.968 -4.633 1 94.81 269 ALA A CA 1
ATOM 2099 C C . ALA A 1 269 ? 4.246 -1.024 -5.652 1 94.81 269 ALA A C 1
ATOM 2101 O O . ALA A 1 269 ? 4.246 -1.31 -6.852 1 94.81 269 ALA A O 1
ATOM 2102 N N . VAL A 1 270 ? 4.762 0.028 -5.172 1 94.69 270 VAL A N 1
ATOM 2103 C CA . VAL A 1 270 ? 5.395 1.006 -6.055 1 94.69 270 VAL A CA 1
ATOM 2104 C C . VAL A 1 270 ? 6.602 0.377 -6.742 1 94.69 270 VAL A C 1
ATOM 2106 O O . VAL A 1 270 ? 6.777 0.517 -7.953 1 94.69 270 VAL A O 1
ATOM 2109 N N . VAL A 1 271 ? 7.391 -0.322 -6.016 1 96 271 VAL A N 1
ATOM 2110 C CA . VAL A 1 271 ? 8.586 -0.953 -6.562 1 96 271 VAL A CA 1
ATOM 2111 C C . VAL A 1 271 ? 8.188 -2.025 -7.574 1 96 271 VAL A C 1
ATOM 2113 O O . VAL A 1 271 ? 8.734 -2.084 -8.68 1 96 271 VAL A O 1
ATOM 2116 N N . LYS A 1 272 ? 7.234 -2.82 -7.223 1 96.06 272 LYS A N 1
ATOM 2117 C CA . LYS A 1 272 ? 6.773 -3.881 -8.117 1 96.06 272 LYS A CA 1
ATOM 2118 C C . LYS A 1 272 ? 6.23 -3.307 -9.422 1 96.06 272 LYS A C 1
ATOM 2120 O O . LYS A 1 272 ? 6.488 -3.846 -10.492 1 96.06 272 LYS A O 1
ATOM 2125 N N . GLU A 1 273 ? 5.496 -2.273 -9.297 1 93.75 273 GLU A N 1
ATOM 2126 C CA . GLU A 1 273 ? 4.949 -1.631 -10.484 1 93.75 273 GLU A CA 1
ATOM 2127 C C . GLU A 1 273 ? 6.059 -1.146 -11.414 1 93.75 273 GLU A C 1
ATOM 2129 O O . GLU A 1 273 ? 5.988 -1.341 -12.633 1 93.75 273 GLU A O 1
ATOM 2134 N N . THR A 1 274 ? 7.02 -0.609 -10.844 1 92.62 274 THR A N 1
ATOM 2135 C CA . THR A 1 274 ? 8.141 -0.103 -11.625 1 92.62 274 THR A CA 1
ATOM 2136 C C . THR A 1 274 ? 8.906 -1.249 -12.289 1 92.62 274 THR A C 1
ATOM 2138 O O . THR A 1 274 ? 9.258 -1.171 -13.469 1 92.62 274 THR A O 1
ATOM 2141 N N . LEU A 1 275 ? 9.094 -2.311 -11.578 1 94.56 275 LEU A N 1
ATOM 2142 C CA . LEU A 1 275 ? 9.859 -3.453 -12.078 1 94.56 275 LEU A CA 1
ATOM 2143 C C . LEU A 1 275 ? 9.102 -4.168 -13.188 1 94.56 275 LEU A C 1
ATOM 2145 O O . LEU A 1 275 ? 9.703 -4.852 -14.016 1 94.56 275 LEU A O 1
ATOM 2149 N N . SER A 1 276 ? 7.836 -4.051 -13.227 1 95.88 276 SER A N 1
ATOM 2150 C CA . SER A 1 276 ? 7.016 -4.852 -14.125 1 95.88 276 SER A CA 1
ATOM 2151 C C . SER A 1 276 ? 6.789 -4.133 -15.453 1 95.88 276 SER A C 1
ATOM 2153 O O . SER A 1 276 ? 6.035 -4.609 -16.297 1 95.88 276 SER A O 1
ATOM 2155 N N . GLN A 1 277 ? 7.465 -3.021 -15.688 1 93.94 277 GLN A N 1
ATOM 2156 C CA . GLN A 1 277 ? 7.191 -2.182 -16.859 1 93.94 277 GLN A CA 1
ATOM 2157 C C . GLN A 1 277 ? 7.926 -2.699 -18.094 1 93.94 277 GLN A C 1
ATOM 2159 O O . GLN A 1 277 ? 7.621 -2.295 -19.219 1 93.94 277 GLN A O 1
ATOM 2164 N N . THR A 1 278 ? 8.875 -3.52 -17.906 1 93.5 278 THR A N 1
ATOM 2165 C CA . THR A 1 278 ? 9.664 -4.008 -19.031 1 93.5 278 THR A CA 1
ATOM 2166 C C . THR A 1 278 ? 9.789 -5.531 -18.984 1 93.5 278 THR A C 1
ATOM 2168 O O . THR A 1 278 ? 9.703 -6.133 -17.906 1 93.5 278 THR A O 1
ATOM 2171 N N . ALA A 1 279 ? 9.883 -6.121 -20.141 1 94.31 279 ALA A N 1
ATOM 2172 C CA . ALA A 1 279 ? 10.141 -7.551 -20.25 1 94.31 279 ALA A CA 1
ATOM 2173 C C . ALA A 1 279 ? 10.906 -7.871 -21.531 1 94.31 279 ALA A C 1
ATOM 2175 O O . ALA A 1 279 ? 10.859 -7.105 -22.5 1 94.31 279 ALA A O 1
ATOM 2176 N N . CYS A 1 280 ? 11.648 -8.891 -21.469 1 93.31 280 CYS A N 1
ATOM 2177 C CA . CYS A 1 280 ? 12.383 -9.406 -22.625 1 93.31 280 CYS A CA 1
ATOM 2178 C C . CYS A 1 280 ? 11.906 -10.812 -23 1 93.31 280 CYS A C 1
ATOM 2180 O O . CYS A 1 280 ? 11.961 -11.727 -22.172 1 93.31 280 CYS A O 1
ATOM 2182 N N . VAL A 1 281 ? 11.43 -10.969 -24.203 1 93.81 281 VAL A N 1
ATOM 2183 C CA . VAL A 1 281 ? 11 -12.266 -24.703 1 93.81 281 VAL A CA 1
ATOM 2184 C C . VAL A 1 281 ? 12.133 -12.914 -25.5 1 93.81 281 VAL A C 1
ATOM 2186 O O . VAL A 1 281 ? 12.625 -12.344 -26.469 1 93.81 281 VAL A O 1
ATOM 2189 N N . MET A 1 282 ? 12.508 -14.031 -25.016 1 90.69 282 MET A N 1
ATOM 2190 C CA . MET A 1 282 ? 13.555 -14.805 -25.688 1 90.69 282 MET A CA 1
ATOM 2191 C C . MET A 1 282 ? 12.953 -15.953 -26.484 1 90.69 282 MET A C 1
ATOM 2193 O O . MET A 1 282 ? 12.273 -16.812 -25.922 1 90.69 282 MET A O 1
ATOM 2197 N N . THR A 1 283 ? 13.211 -15.961 -27.734 1 87.88 283 THR A N 1
ATOM 2198 C CA . THR A 1 283 ? 12.555 -16.922 -28.625 1 87.88 283 THR A CA 1
ATOM 2199 C C . THR A 1 283 ? 13.57 -17.844 -29.281 1 87.88 283 THR A C 1
ATOM 2201 O O . THR A 1 283 ? 14.719 -17.438 -29.516 1 87.88 283 THR A O 1
ATOM 2204 N N . GLU A 1 284 ? 13.141 -19.031 -29.5 1 83.25 284 GLU A N 1
ATOM 2205 C CA . GLU A 1 284 ? 13.898 -19.953 -30.344 1 83.25 284 GLU A CA 1
ATOM 2206 C C . GLU A 1 284 ? 13.711 -19.625 -31.812 1 83.25 284 GLU A C 1
ATOM 2208 O O . GLU A 1 284 ? 12.867 -18.797 -32.188 1 83.25 284 GLU A O 1
ATOM 2213 N N . GLU A 1 285 ? 14.641 -20.312 -32.625 1 81 285 GLU A N 1
ATOM 2214 C CA . GLU A 1 285 ? 14.602 -20.047 -34.062 1 81 285 GLU A CA 1
ATOM 2215 C C . GLU A 1 285 ? 13.617 -20.969 -34.781 1 81 285 GLU A C 1
ATOM 2217 O O . GLU A 1 285 ? 14.023 -21.844 -35.531 1 81 285 GLU A O 1
ATOM 2222 N N . CYS A 1 286 ? 12.383 -21.016 -34.438 1 85.62 286 CYS A N 1
ATOM 2223 C CA . CYS A 1 286 ? 11.344 -21.75 -35.156 1 85.62 286 CYS A CA 1
ATOM 2224 C C . CYS A 1 286 ? 10.094 -20.891 -35.344 1 85.62 286 CYS A C 1
ATOM 2226 O O . CYS A 1 286 ? 9.883 -19.938 -34.594 1 85.62 286 CYS A O 1
ATOM 2228 N N . ALA A 1 287 ? 9.328 -21.25 -36.281 1 86.88 287 ALA A N 1
ATOM 2229 C CA . ALA A 1 287 ? 8.195 -20.438 -36.719 1 86.88 287 ALA A CA 1
ATOM 2230 C C . ALA A 1 287 ? 7.168 -20.297 -35.594 1 86.88 287 ALA A C 1
ATOM 2232 O O . ALA A 1 287 ? 6.617 -19.203 -35.375 1 86.88 287 ALA A O 1
ATOM 2233 N N . GLU A 1 288 ? 6.953 -21.328 -34.875 1 88.75 288 GLU A N 1
ATOM 2234 C CA . GLU A 1 288 ? 5.949 -21.312 -33.812 1 88.75 288 GLU A CA 1
ATOM 2235 C C . GLU A 1 288 ? 6.363 -20.391 -32.688 1 88.75 288 GLU A C 1
ATOM 2237 O O . GLU A 1 288 ? 5.543 -19.625 -32.156 1 88.75 288 GLU A O 1
ATOM 2242 N N . SER A 1 289 ? 7.59 -20.484 -32.344 1 90.75 289 SER A N 1
ATOM 2243 C CA . SER A 1 289 ? 8.125 -19.641 -31.266 1 90.75 289 SER A CA 1
ATOM 2244 C C . SER A 1 289 ? 8.102 -18.172 -31.656 1 90.75 289 SER A C 1
ATOM 2246 O O . SER A 1 289 ? 7.75 -17.312 -30.844 1 90.75 289 SER A O 1
ATOM 2248 N N . LEU A 1 290 ? 8.422 -17.906 -32.844 1 91.62 290 LEU A N 1
ATOM 2249 C CA . LEU A 1 290 ? 8.445 -16.531 -33.344 1 91.62 290 LEU A CA 1
ATOM 2250 C C . LEU A 1 290 ? 7.035 -15.953 -33.375 1 91.62 290 LEU A C 1
ATOM 2252 O O . LEU A 1 290 ? 6.82 -14.805 -33 1 91.62 290 LEU A O 1
ATOM 2256 N N . ASP A 1 291 ? 6.188 -16.719 -33.875 1 93.31 291 ASP A N 1
ATOM 2257 C CA . ASP A 1 291 ? 4.797 -16.281 -33.938 1 93.31 291 ASP A CA 1
ATOM 2258 C C . ASP A 1 291 ? 4.273 -15.969 -32.531 1 93.31 291 ASP A C 1
ATOM 2260 O O . ASP A 1 291 ? 3.668 -14.914 -32.312 1 93.31 291 ASP A O 1
ATOM 2264 N N . LEU A 1 292 ? 4.535 -16.875 -31.641 1 95.25 292 LEU A N 1
ATOM 2265 C CA . LEU A 1 292 ? 4.09 -16.672 -30.266 1 95.25 292 LEU A CA 1
ATOM 2266 C C . LEU A 1 292 ? 4.727 -15.43 -29.656 1 95.25 292 LEU A C 1
ATOM 2268 O O . LEU A 1 292 ? 4.059 -14.664 -28.969 1 95.25 292 LEU A O 1
ATOM 2272 N N . SER A 1 293 ? 5.992 -15.203 -29.938 1 95.25 293 SER A N 1
ATOM 2273 C CA . SER A 1 293 ? 6.699 -14.055 -29.391 1 95.25 293 SER A CA 1
ATOM 2274 C C . SER A 1 293 ? 6.09 -12.742 -29.875 1 95.25 293 SER A C 1
ATOM 2276 O O . SER A 1 293 ? 5.969 -11.781 -29.109 1 95.25 293 SER A O 1
ATOM 2278 N N . HIS A 1 294 ? 5.688 -12.695 -31.047 1 94.5 294 HIS A N 1
ATOM 2279 C CA . HIS A 1 294 ? 5.078 -11.5 -31.609 1 94.5 294 HIS A CA 1
ATOM 2280 C C . HIS A 1 294 ? 3.709 -11.234 -30.984 1 94.5 294 HIS A C 1
ATOM 2282 O O . HIS A 1 294 ? 3.357 -10.086 -30.703 1 94.5 294 HIS A O 1
ATOM 2288 N N . LYS A 1 295 ? 2.996 -12.305 -30.875 1 95.69 295 LYS A N 1
ATOM 2289 C CA . LYS A 1 295 ? 1.682 -12.172 -30.25 1 95.69 295 LYS A CA 1
ATOM 2290 C C . LYS A 1 295 ? 1.8 -11.711 -28.797 1 95.69 295 LYS A C 1
ATOM 2292 O O . LYS A 1 295 ? 1.027 -10.867 -28.344 1 95.69 295 LYS A O 1
ATOM 2297 N N . LEU A 1 296 ? 2.746 -12.266 -28.125 1 95.88 296 LEU A N 1
ATOM 2298 C CA . LEU A 1 296 ? 2.996 -11.875 -26.734 1 95.88 296 LEU A CA 1
ATOM 2299 C C . LEU A 1 296 ? 3.396 -10.406 -26.656 1 95.88 296 LEU A C 1
ATOM 2301 O O . LEU A 1 296 ? 2.934 -9.68 -25.766 1 95.88 296 LEU A O 1
ATOM 2305 N N . LEU A 1 297 ? 4.289 -10 -27.578 1 95.44 297 LEU A N 1
ATOM 2306 C CA . LEU A 1 297 ? 4.719 -8.609 -27.641 1 95.44 297 LEU A CA 1
ATOM 2307 C C . LEU A 1 297 ? 3.518 -7.68 -27.766 1 95.44 297 LEU A C 1
ATOM 2309 O O . LEU A 1 297 ? 3.402 -6.703 -27.016 1 95.44 297 LEU A O 1
ATOM 2313 N N . LYS A 1 298 ? 2.652 -8.016 -28.594 1 96.31 298 LYS A N 1
ATOM 2314 C CA . LYS A 1 298 ? 1.478 -7.184 -28.844 1 96.31 298 LYS A CA 1
ATOM 2315 C C . LYS A 1 298 ? 0.586 -7.105 -27.609 1 96.31 298 LYS A C 1
ATOM 2317 O O . LYS A 1 298 ? 0.158 -6.02 -27.219 1 96.31 298 LYS A O 1
ATOM 2322 N N . LYS A 1 299 ? 0.378 -8.234 -27 1 96.94 299 LYS A N 1
ATOM 2323 C CA . LYS A 1 299 ? -0.54 -8.297 -25.875 1 96.94 299 LYS A CA 1
ATOM 2324 C C . LYS A 1 299 ? 0.061 -7.625 -24.641 1 96.94 299 LYS A C 1
ATOM 2326 O O . LYS A 1 299 ? -0.633 -6.906 -23.922 1 96.94 299 LYS A O 1
ATOM 2331 N N . LEU A 1 300 ? 1.298 -7.809 -24.375 1 96.5 300 LEU A N 1
ATOM 2332 C CA . LEU A 1 300 ? 1.957 -7.207 -23.234 1 96.5 300 LEU A CA 1
ATOM 2333 C C . LEU A 1 300 ? 2.123 -5.703 -23.422 1 96.5 300 LEU A C 1
ATOM 2335 O O . LEU A 1 300 ? 1.996 -4.934 -22.469 1 96.5 300 LEU A O 1
ATOM 2339 N N . SER A 1 301 ? 2.373 -5.289 -24.625 1 95 301 SER A N 1
ATOM 2340 C CA . SER A 1 301 ? 2.49 -3.865 -24.922 1 95 301 SER A CA 1
ATOM 2341 C C . SER A 1 301 ? 1.16 -3.146 -24.719 1 95 301 SER A C 1
ATOM 2343 O O . SER A 1 301 ? 1.135 -1.977 -24.344 1 95 301 SER A O 1
ATOM 2345 N N . ALA A 1 302 ? 0.148 -3.873 -25.016 1 92.5 302 ALA A N 1
ATOM 2346 C CA . ALA A 1 302 ? -1.181 -3.307 -24.812 1 92.5 302 ALA A CA 1
ATOM 2347 C C . ALA A 1 302 ? -1.426 -3.021 -23.328 1 92.5 302 ALA A C 1
ATOM 2349 O O . ALA A 1 302 ? -2.264 -2.184 -22.984 1 92.5 302 ALA A O 1
ATOM 2350 N N . GLU A 1 303 ? -0.692 -3.67 -22.5 1 88.94 303 GLU A N 1
ATOM 2351 C CA . GLU A 1 303 ? -0.768 -3.432 -21.062 1 88.94 303 GLU A CA 1
ATOM 2352 C C . GLU A 1 303 ? 0.311 -2.453 -20.609 1 88.94 303 GLU A C 1
ATOM 2354 O O . GLU A 1 303 ? 0.715 -2.465 -19.453 1 88.94 303 GLU A O 1
ATOM 2359 N N . ASP A 1 304 ? 0.895 -1.694 -21.469 1 88.38 304 ASP A N 1
ATOM 2360 C CA . ASP A 1 304 ? 1.854 -0.62 -21.219 1 88.38 304 ASP A CA 1
ATOM 2361 C C . ASP A 1 304 ? 3.195 -1.177 -20.75 1 88.38 304 ASP A C 1
ATOM 2363 O O . ASP A 1 304 ? 3.887 -0.548 -19.953 1 88.38 304 ASP A O 1
ATOM 2367 N N . MET A 1 305 ? 3.445 -2.42 -21.125 1 93.62 305 MET A N 1
ATOM 2368 C CA . MET A 1 305 ? 4.766 -2.986 -20.859 1 93.62 305 MET A CA 1
ATOM 2369 C C . MET A 1 305 ? 5.691 -2.795 -22.047 1 93.62 305 MET A C 1
ATOM 2371 O O . MET A 1 305 ? 5.277 -2.977 -23.203 1 93.62 305 MET A O 1
ATOM 2375 N N . LEU A 1 306 ? 6.898 -2.334 -21.828 1 93.62 306 LEU A N 1
ATOM 2376 C CA . LEU A 1 306 ? 7.914 -2.273 -22.875 1 93.62 306 LEU A CA 1
ATOM 2377 C C . LEU A 1 306 ? 8.578 -3.633 -23.062 1 93.62 306 LEU A C 1
ATOM 2379 O O . LEU A 1 306 ? 9.273 -4.121 -22.172 1 93.62 306 LEU A O 1
ATOM 2383 N N . VAL A 1 307 ? 8.328 -4.207 -24.234 1 93.88 307 VAL A N 1
ATOM 2384 C CA . VAL A 1 307 ? 8.766 -5.582 -24.453 1 93.88 307 VAL A CA 1
ATOM 2385 C C . VAL A 1 307 ? 9.789 -5.629 -25.578 1 93.88 307 VAL A C 1
ATOM 2387 O O . VAL A 1 307 ? 9.57 -5.051 -26.656 1 93.88 307 VAL A O 1
ATOM 2390 N N . ASP A 1 308 ? 10.875 -6.23 -25.312 1 90.19 308 ASP A N 1
ATOM 2391 C CA . ASP A 1 308 ? 11.883 -6.523 -26.328 1 90.19 308 ASP A CA 1
ATOM 2392 C C . ASP A 1 308 ? 11.875 -8.008 -26.688 1 90.19 308 ASP A C 1
ATOM 2394 O O . ASP A 1 308 ? 11.734 -8.867 -25.812 1 90.19 308 ASP A O 1
ATOM 2398 N N . VAL A 1 309 ? 11.93 -8.258 -27.969 1 90.62 309 VAL A N 1
ATOM 2399 C CA . VAL A 1 309 ? 12.023 -9.641 -28.422 1 90.62 309 VAL A CA 1
ATOM 2400 C C . VAL A 1 309 ? 13.438 -9.922 -28.938 1 90.62 309 VAL A C 1
ATOM 2402 O O . VAL A 1 309 ? 13.938 -9.219 -29.828 1 90.62 309 VAL A O 1
ATOM 2405 N N . ILE A 1 310 ? 14.016 -10.828 -28.297 1 85.5 310 ILE A N 1
ATOM 2406 C CA . ILE A 1 310 ? 15.383 -11.172 -28.672 1 85.5 310 ILE A CA 1
ATOM 2407 C C . ILE A 1 310 ? 15.43 -12.617 -29.172 1 85.5 310 ILE A C 1
ATOM 2409 O O . ILE A 1 310 ? 15.047 -13.539 -28.453 1 85.5 310 ILE A O 1
ATOM 2413 N N . PRO A 1 311 ? 15.82 -12.711 -30.422 1 77.88 311 PRO A N 1
ATOM 2414 C CA . PRO A 1 311 ? 16.016 -14.078 -30.906 1 77.88 311 PRO A CA 1
ATOM 2415 C C . PRO A 1 311 ? 17.188 -14.781 -30.234 1 77.88 311 PRO A C 1
ATOM 2417 O O . PRO A 1 311 ? 18.219 -14.148 -29.953 1 77.88 311 PRO A O 1
ATOM 2420 N N . ASN A 1 312 ? 16.969 -15.766 -29.422 1 63.44 312 ASN A N 1
ATOM 2421 C CA . ASN A 1 312 ? 18.047 -16.438 -28.672 1 63.44 312 ASN A CA 1
ATOM 2422 C C . ASN A 1 312 ? 18.688 -17.531 -29.5 1 63.44 312 ASN A C 1
ATOM 2424 O O . ASN A 1 312 ? 18.453 -18.719 -29.25 1 63.44 312 ASN A O 1
ATOM 2428 N N . PRO A 1 313 ? 19.203 -17.344 -30.719 1 53.19 313 PRO A N 1
ATOM 2429 C CA . PRO A 1 313 ? 19.703 -18.516 -31.438 1 53.19 313 PRO A CA 1
ATOM 2430 C C . PRO A 1 313 ? 20.609 -19.391 -30.578 1 53.19 313 PRO A C 1
ATOM 2432 O O . PRO A 1 313 ? 20.469 -20.609 -30.547 1 53.19 313 PRO A O 1
ATOM 2435 N N . LYS A 1 314 ? 22.016 -18.875 -30.266 1 52.75 314 LYS A N 1
ATOM 2436 C CA . LYS A 1 314 ? 23.109 -19.703 -29.75 1 52.75 314 LYS A CA 1
ATOM 2437 C C . LYS A 1 314 ? 23.359 -19.406 -28.281 1 52.75 314 LYS A C 1
ATOM 2439 O O . LYS A 1 314 ? 24.469 -19.641 -27.781 1 52.75 314 LYS A O 1
ATOM 2444 N N . GLY A 1 315 ? 22.531 -19.031 -27.438 1 54.78 315 GLY A N 1
ATOM 2445 C CA . GLY A 1 315 ? 22.812 -18.938 -26.016 1 54.78 315 GLY A CA 1
ATOM 2446 C C . GLY A 1 315 ? 22.781 -17.516 -25.5 1 54.78 315 GLY A C 1
ATOM 2447 O O . GLY A 1 315 ? 22.781 -16.562 -26.281 1 54.78 315 GLY A O 1
ATOM 2448 N N . VAL A 1 316 ? 22.531 -17.234 -24.141 1 56.41 316 VAL A N 1
ATOM 2449 C CA . VAL A 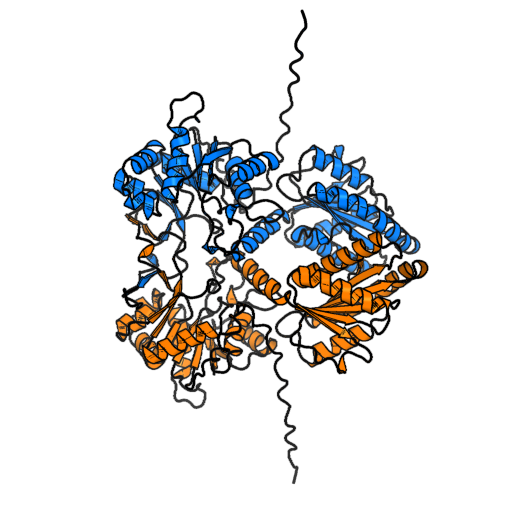1 316 ? 22.359 -15.984 -23.391 1 56.41 316 VAL A CA 1
ATOM 2450 C C . VAL A 1 316 ? 23.656 -15.172 -23.453 1 56.41 316 VAL A C 1
ATOM 2452 O O . VAL A 1 316 ? 23.672 -14 -23.062 1 56.41 316 VAL A O 1
ATOM 2455 N N . LYS A 1 317 ? 24.781 -15.852 -23.781 1 53.88 317 LYS A N 1
ATOM 2456 C CA . LYS A 1 317 ? 26.062 -15.164 -23.688 1 53.88 317 LYS A CA 1
ATOM 2457 C C . LYS A 1 317 ? 26.062 -13.891 -24.531 1 53.88 317 LYS A C 1
ATOM 2459 O O . LYS A 1 317 ? 26.766 -12.93 -24.203 1 53.88 317 LYS A O 1
ATOM 2464 N N . GLY A 1 318 ? 25.344 -13.844 -25.516 1 50.56 318 GLY A N 1
ATOM 2465 C CA . GLY A 1 318 ? 25.406 -12.656 -26.344 1 50.56 318 GLY A CA 1
ATOM 2466 C C . GLY A 1 318 ? 24.406 -11.586 -25.953 1 50.56 318 GLY A C 1
ATOM 2467 O O . GLY A 1 318 ? 24.438 -10.477 -26.484 1 50.56 318 GLY A O 1
ATOM 2468 N N . VAL A 1 319 ? 23.453 -12.008 -25.328 1 50.91 319 VAL A N 1
ATOM 2469 C CA . VAL A 1 319 ? 22.391 -11.023 -25.094 1 50.91 319 VAL A CA 1
ATOM 2470 C C . VAL A 1 319 ? 22.797 -10.117 -23.922 1 50.91 319 VAL A C 1
ATOM 2472 O O . VAL A 1 319 ? 23.062 -10.594 -22.828 1 50.91 319 VAL A O 1
ATOM 2475 N N . SER A 1 320 ? 23.516 -9.148 -24.281 1 54.19 320 SER A N 1
ATOM 2476 C CA . SER A 1 320 ? 23.719 -8.109 -23.281 1 54.19 320 SER A CA 1
ATOM 2477 C C . SER A 1 320 ? 22.484 -7.957 -22.391 1 54.19 320 SER A C 1
ATOM 2479 O O . SER A 1 320 ? 21.438 -7.512 -22.844 1 54.19 320 SER A O 1
ATOM 2481 N N . LEU A 1 321 ? 22.344 -9 -21.594 1 57.44 321 LEU A N 1
ATOM 2482 C CA . LEU A 1 321 ? 21.25 -8.906 -20.625 1 57.44 321 LEU A CA 1
ATOM 2483 C C . LEU A 1 321 ? 21.078 -7.469 -20.156 1 57.44 321 LEU A C 1
ATOM 2485 O O . LEU A 1 321 ? 22 -6.867 -19.609 1 57.44 321 LEU A O 1
ATOM 2489 N N . THR A 1 322 ? 20.375 -6.719 -20.891 1 61.59 322 THR A N 1
ATOM 2490 C CA . THR A 1 322 ? 19.844 -5.379 -20.672 1 61.59 322 THR A CA 1
ATOM 2491 C C . THR A 1 322 ? 19.484 -5.18 -19.203 1 61.59 322 THR A C 1
ATOM 2493 O O . THR A 1 322 ? 19.531 -6.125 -18.406 1 61.59 322 THR A O 1
ATOM 2496 N N . SER A 1 323 ? 19.344 -3.98 -18.734 1 74.75 323 SER A N 1
ATOM 2497 C CA . SER A 1 323 ? 18.828 -3.488 -17.469 1 74.75 323 SER A CA 1
ATOM 2498 C C . SER A 1 323 ? 17.469 -4.102 -17.156 1 74.75 323 SER A C 1
ATOM 2500 O O . SER A 1 323 ? 16.875 -3.816 -16.109 1 74.75 323 SER A O 1
ATOM 2502 N N . ASN A 1 324 ? 17.203 -5.293 -17.969 1 84.5 324 ASN A N 1
ATOM 2503 C CA . ASN A 1 324 ? 15.891 -5.891 -17.75 1 84.5 324 ASN A CA 1
ATOM 2504 C C . ASN A 1 324 ? 15.906 -6.883 -16.594 1 84.5 324 ASN A C 1
ATOM 2506 O O . ASN A 1 324 ? 16.906 -7.551 -16.359 1 84.5 324 ASN A O 1
ATOM 2510 N N . ARG A 1 325 ? 14.789 -6.984 -15.984 1 92.44 325 ARG A N 1
ATOM 2511 C CA . ARG A 1 325 ? 14.711 -7.871 -14.828 1 92.44 325 ARG A CA 1
ATOM 2512 C C . ARG A 1 325 ? 13.617 -8.922 -15.016 1 92.44 325 ARG A C 1
ATOM 2514 O O . ARG A 1 325 ? 13.383 -9.742 -14.133 1 92.44 325 ARG A O 1
ATOM 2521 N N . ASN A 1 326 ? 12.969 -8.844 -16.172 1 96.31 326 ASN A N 1
ATOM 2522 C CA . ASN A 1 326 ? 11.906 -9.797 -16.484 1 96.31 326 ASN A CA 1
ATOM 2523 C C . ASN A 1 326 ? 12.148 -10.477 -17.844 1 96.31 326 ASN A C 1
ATOM 2525 O O . ASN A 1 326 ? 12.234 -9.812 -18.875 1 96.31 326 ASN A O 1
ATOM 2529 N N . PHE A 1 327 ? 12.227 -11.789 -17.812 1 95 327 PHE A N 1
ATOM 2530 C CA . PHE A 1 327 ? 12.523 -12.57 -19 1 95 327 PHE A CA 1
ATOM 2531 C C . PHE A 1 327 ? 11.453 -13.617 -19.25 1 95 327 PHE A C 1
ATOM 2533 O O . PHE A 1 327 ? 11.031 -14.312 -18.328 1 95 327 PHE A O 1
ATOM 2540 N N . ILE A 1 328 ? 10.984 -13.664 -20.406 1 95.94 328 ILE A N 1
ATOM 2541 C CA . ILE A 1 328 ? 10.07 -14.711 -20.875 1 95.94 328 ILE A CA 1
ATOM 2542 C C . ILE A 1 328 ? 10.766 -15.578 -21.922 1 95.94 328 ILE A C 1
ATOM 2544 O O . ILE A 1 328 ? 11.047 -15.117 -23.031 1 95.94 328 ILE A O 1
ATOM 2548 N N . HIS A 1 329 ? 11.086 -16.781 -21.547 1 94.06 329 HIS A N 1
ATOM 2549 C CA . HIS A 1 329 ? 11.805 -17.703 -22.422 1 94.06 329 HIS A CA 1
ATOM 2550 C C . HIS A 1 329 ? 10.867 -18.734 -23.016 1 94.06 329 HIS A C 1
ATOM 2552 O O . HIS A 1 329 ? 10.258 -19.531 -22.297 1 94.06 329 HIS A O 1
ATOM 2558 N N . ILE A 1 330 ? 10.789 -18.828 -24.328 1 93.88 330 ILE A N 1
ATOM 2559 C CA . ILE A 1 330 ? 9.898 -19.75 -25.016 1 93.88 330 ILE A CA 1
ATOM 2560 C C . ILE A 1 330 ? 10.68 -20.969 -25.484 1 93.88 330 ILE A C 1
ATOM 2562 O O . ILE A 1 330 ? 11.641 -20.844 -26.25 1 93.88 330 ILE A O 1
ATOM 2566 N N . SER A 1 331 ? 10.336 -22.109 -24.953 1 90.19 331 SER A N 1
ATOM 2567 C CA . SER A 1 331 ? 10.852 -23.391 -25.406 1 90.19 331 SER A CA 1
ATOM 2568 C C . SER A 1 331 ? 9.797 -24.156 -26.188 1 90.19 331 SER A C 1
ATOM 2570 O O . SER A 1 331 ? 8.656 -24.281 -25.75 1 90.19 331 SER A O 1
ATOM 2572 N N . VAL A 1 332 ? 10.227 -24.703 -27.312 1 88.81 332 VAL A N 1
ATOM 2573 C CA . VAL A 1 332 ? 9.281 -25.438 -28.156 1 88.81 332 VAL A CA 1
ATOM 2574 C C . VAL A 1 332 ? 9.562 -26.922 -28.078 1 88.81 332 VAL A C 1
ATOM 2576 O O . VAL A 1 332 ? 10.672 -27.375 -28.375 1 88.81 332 VAL A O 1
ATOM 2579 N N . ASN A 1 333 ? 8.648 -27.688 -27.703 1 80.38 333 ASN A N 1
ATOM 2580 C CA . ASN A 1 333 ? 8.672 -29.156 -27.656 1 80.38 333 ASN A CA 1
ATOM 2581 C C . ASN A 1 333 ? 9.883 -29.672 -26.891 1 80.38 333 ASN A C 1
ATOM 2583 O O . ASN A 1 333 ? 10.516 -30.641 -27.312 1 80.38 333 ASN A O 1
ATOM 2587 N N . SER A 1 334 ? 10.297 -28.953 -25.984 1 74.56 334 SER A N 1
ATOM 2588 C CA . SER A 1 334 ? 11.445 -29.344 -25.172 1 74.56 334 SER A CA 1
ATOM 2589 C C . SER A 1 334 ? 11.242 -28.953 -23.703 1 74.56 334 SER A C 1
ATOM 2591 O O . SER A 1 334 ? 10.742 -27.875 -23.406 1 74.56 334 SER A O 1
ATOM 2593 N N . SER A 1 335 ? 11.586 -29.984 -22.969 1 68.19 335 SER A N 1
ATOM 2594 C CA . SER A 1 335 ? 11.508 -29.75 -21.531 1 68.19 335 SER A CA 1
ATOM 2595 C C . SER A 1 335 ? 12.891 -29.516 -20.938 1 68.19 335 SER A C 1
ATOM 2597 O O . SER A 1 335 ? 13.055 -29.547 -19.703 1 68.19 335 SER A O 1
ATOM 2599 N N . LYS A 1 336 ? 13.805 -29.203 -21.828 1 77.94 336 LYS A N 1
ATOM 2600 C CA . LYS A 1 336 ? 15.164 -29 -21.328 1 77.94 336 LYS A CA 1
ATOM 2601 C C . LYS A 1 336 ? 15.344 -27.578 -20.797 1 77.94 336 LYS A C 1
ATOM 2603 O O . LYS A 1 336 ? 14.93 -26.609 -21.438 1 77.94 336 LYS A O 1
ATOM 2608 N N . LEU A 1 337 ? 15.891 -27.562 -19.688 1 88 337 LEU A N 1
ATOM 2609 C CA . LEU A 1 337 ? 16.062 -26.297 -18.953 1 88 337 LEU A CA 1
ATOM 2610 C C . LEU A 1 337 ? 17.484 -25.781 -19.094 1 88 337 LEU A C 1
ATOM 2612 O O . LEU A 1 337 ? 17.906 -24.875 -18.375 1 88 337 LEU A O 1
ATOM 2616 N N . ALA A 1 338 ? 18.172 -26.328 -20.062 1 86.38 338 ALA A N 1
ATOM 2617 C CA . ALA A 1 338 ? 19.594 -26 -20.188 1 86.38 338 ALA A CA 1
ATOM 2618 C C . ALA A 1 338 ? 19.797 -24.516 -20.438 1 86.38 338 ALA A C 1
ATOM 2620 O O . ALA A 1 338 ? 20.672 -23.891 -19.828 1 86.38 338 ALA A O 1
ATOM 2621 N N . GLN A 1 339 ? 19.031 -23.953 -21.281 1 86.88 339 GLN A N 1
ATOM 2622 C CA . GLN A 1 339 ? 19.172 -22.547 -21.609 1 86.88 339 GLN A CA 1
ATOM 2623 C C . GLN A 1 339 ? 18.797 -21.656 -20.422 1 86.88 339 GLN A C 1
ATOM 2625 O O . GLN A 1 339 ? 19.422 -20.625 -20.203 1 86.88 339 GLN A O 1
ATOM 2630 N N . ILE A 1 340 ? 17.828 -22.047 -19.719 1 91.81 340 ILE A N 1
ATOM 2631 C CA . ILE A 1 340 ? 17.406 -21.297 -18.531 1 91.81 340 ILE A CA 1
ATOM 2632 C C . ILE A 1 340 ? 18.5 -21.375 -17.469 1 91.81 340 ILE A C 1
ATOM 2634 O O . ILE A 1 340 ? 18.812 -20.375 -16.812 1 91.81 340 ILE A O 1
ATOM 2638 N N . ALA A 1 341 ? 19 -2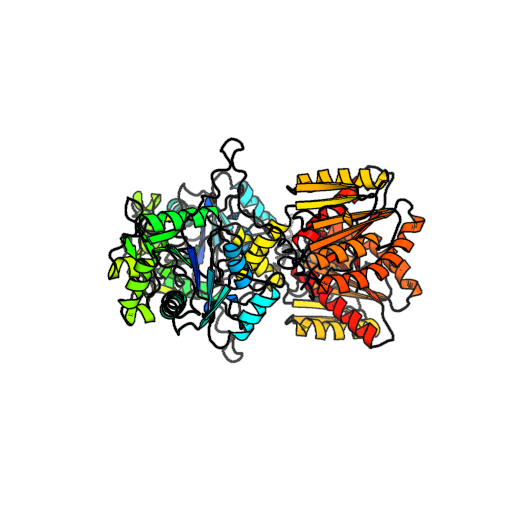2.594 -17.312 1 92.94 341 ALA A N 1
ATOM 2639 C CA . ALA A 1 341 ? 20.078 -22.781 -16.344 1 92.94 341 ALA A CA 1
ATOM 2640 C C . ALA A 1 341 ? 21.281 -21.891 -16.672 1 92.94 341 ALA A C 1
ATOM 2642 O O . ALA A 1 341 ? 21.891 -21.297 -15.781 1 92.94 341 ALA A O 1
ATOM 2643 N N . GLU A 1 342 ? 21.562 -21.828 -17.906 1 90.81 342 GLU A N 1
ATOM 2644 C CA . GLU A 1 342 ? 22.641 -20.969 -18.359 1 90.81 342 GLU A CA 1
ATOM 2645 C C . GLU A 1 342 ? 22.344 -19.5 -18.062 1 90.81 342 GLU A C 1
ATOM 2647 O O . GLU A 1 342 ? 23.234 -18.75 -17.625 1 90.81 342 GLU A O 1
ATOM 2652 N N . MET A 1 343 ? 21.156 -19.109 -18.312 1 90.5 343 MET A N 1
ATOM 2653 C CA . MET A 1 343 ? 20.734 -17.734 -18.016 1 90.5 343 MET A CA 1
ATOM 2654 C C . MET A 1 343 ? 20.906 -17.422 -16.547 1 90.5 343 MET A C 1
ATOM 2656 O O . MET A 1 343 ? 21.391 -16.344 -16.188 1 90.5 343 MET A O 1
ATOM 2660 N N . VAL A 1 344 ? 20.484 -18.312 -15.727 1 93.5 344 VAL A N 1
ATOM 2661 C CA . VAL A 1 344 ? 20.578 -18.141 -14.281 1 93.5 344 VAL A CA 1
ATOM 2662 C C . VAL A 1 344 ? 22.047 -17.953 -13.883 1 93.5 344 VAL A C 1
ATOM 2664 O O . VAL A 1 344 ? 22.375 -17.109 -13.055 1 93.5 344 VAL A O 1
ATOM 2667 N N . MET A 1 345 ? 22.875 -18.75 -14.516 1 92.88 345 MET A N 1
ATOM 2668 C CA . MET A 1 345 ? 24.312 -18.672 -14.219 1 92.88 345 MET A CA 1
ATOM 2669 C C . MET A 1 345 ? 24.859 -17.297 -14.586 1 92.88 345 MET A C 1
ATOM 2671 O O . MET A 1 345 ? 25.625 -16.703 -13.82 1 92.88 345 MET A O 1
ATOM 2675 N N . VAL A 1 346 ? 24.5 -16.781 -15.742 1 91.12 346 VAL A N 1
ATOM 2676 C CA . VAL A 1 346 ? 24.969 -15.484 -16.203 1 91.12 346 VAL A CA 1
ATOM 2677 C C . VAL A 1 346 ? 24.453 -14.391 -15.258 1 91.12 346 VAL A C 1
ATOM 2679 O O . VAL A 1 346 ? 25.203 -13.477 -14.891 1 91.12 346 VAL A O 1
ATOM 2682 N N . LEU A 1 347 ? 23.188 -14.492 -14.836 1 92.75 347 LEU A N 1
ATOM 2683 C CA . LEU A 1 347 ? 22.594 -13.508 -13.938 1 92.75 347 LEU A CA 1
ATOM 2684 C C . LEU A 1 347 ? 23.281 -13.516 -12.586 1 92.75 347 LEU A C 1
ATOM 2686 O O . LEU A 1 347 ? 23.469 -12.461 -11.969 1 92.75 347 LEU A O 1
ATOM 2690 N N . GLU A 1 348 ? 23.641 -14.695 -12.133 1 92.75 348 GLU A N 1
ATOM 2691 C CA . GLU A 1 348 ? 24.359 -14.828 -10.875 1 92.75 348 GLU A CA 1
ATOM 2692 C C . GLU A 1 348 ? 25.75 -14.203 -10.961 1 92.75 348 GLU A C 1
ATOM 2694 O O . GLU A 1 348 ? 26.156 -13.453 -10.078 1 92.75 348 GLU A O 1
ATOM 2699 N N . GLU A 1 349 ? 26.438 -14.484 -12.039 1 91 349 GLU A N 1
ATOM 2700 C CA . GLU A 1 349 ? 27.797 -14.008 -12.227 1 91 349 GLU A CA 1
ATOM 2701 C C . GLU A 1 349 ? 27.859 -12.492 -12.328 1 91 349 GLU A C 1
ATOM 2703 O O . GLU A 1 349 ? 28.812 -11.867 -11.883 1 91 349 GLU A O 1
ATOM 2708 N N . THR A 1 350 ? 26.828 -11.945 -12.859 1 90.69 350 THR A N 1
ATOM 2709 C CA . THR A 1 350 ? 26.812 -10.5 -13.055 1 90.69 350 THR A CA 1
ATOM 2710 C C . THR A 1 350 ? 26.141 -9.812 -11.875 1 90.69 350 THR A C 1
ATOM 2712 O O . THR A 1 350 ? 25.953 -8.594 -11.883 1 90.69 350 THR A O 1
ATOM 2715 N N . ASN A 1 351 ? 25.688 -10.492 -10.875 1 91 351 ASN A N 1
ATOM 2716 C CA . ASN A 1 351 ? 24.984 -9.961 -9.711 1 91 351 ASN A CA 1
ATOM 2717 C C . ASN A 1 351 ? 23.766 -9.133 -10.133 1 91 351 ASN A C 1
ATOM 2719 O O . ASN A 1 351 ? 23.516 -8.07 -9.555 1 91 351 ASN A O 1
ATOM 2723 N N . HIS A 1 352 ? 23.109 -9.656 -11.172 1 92.12 352 HIS A N 1
ATOM 2724 C CA . HIS A 1 352 ? 22 -8.938 -11.766 1 92.12 352 HIS A CA 1
ATOM 2725 C C . HIS A 1 352 ? 20.828 -8.828 -10.789 1 92.12 352 HIS A C 1
ATOM 2727 O O . HIS A 1 352 ? 20.047 -7.871 -10.836 1 92.12 352 HIS A O 1
ATOM 2733 N N . ALA A 1 353 ? 20.75 -9.789 -9.852 1 93.5 353 ALA A N 1
ATOM 2734 C CA . ALA A 1 353 ? 19.609 -9.867 -8.938 1 93.5 353 ALA A CA 1
ATOM 2735 C C . ALA A 1 353 ? 19.984 -9.359 -7.551 1 93.5 353 ALA A C 1
ATOM 2737 O O . ALA A 1 353 ? 19.281 -9.625 -6.57 1 93.5 353 ALA A O 1
ATOM 2738 N N . LEU A 1 354 ? 21 -8.609 -7.414 1 93.5 354 LEU A N 1
ATOM 2739 C CA . LEU A 1 354 ? 21.5 -8.156 -6.125 1 93.5 354 LEU A CA 1
ATOM 2740 C C . LEU A 1 354 ? 20.484 -7.266 -5.418 1 93.5 354 LEU A C 1
ATOM 2742 O O . LEU A 1 354 ? 20.156 -7.492 -4.25 1 93.5 354 LEU A O 1
ATOM 2746 N N . LEU A 1 355 ? 19.906 -6.301 -6.16 1 93.69 355 LEU A N 1
ATOM 2747 C CA . LEU A 1 355 ? 19.078 -5.277 -5.539 1 93.69 355 LEU A CA 1
ATOM 2748 C C . LEU A 1 355 ? 17.594 -5.613 -5.691 1 93.69 355 LEU A C 1
ATOM 2750 O O . LEU A 1 355 ? 16.781 -5.273 -4.824 1 93.69 355 LEU A O 1
ATOM 2754 N N . TYR A 1 356 ? 17.266 -6.27 -6.836 1 94.56 356 TYR A N 1
ATOM 2755 C CA . TYR A 1 356 ? 15.883 -6.609 -7.109 1 94.56 356 TYR A CA 1
ATOM 2756 C C . TYR A 1 356 ? 15.766 -8.031 -7.652 1 94.56 356 TYR A C 1
ATOM 2758 O O . TYR A 1 356 ? 16.641 -8.492 -8.391 1 94.56 356 TYR A O 1
ATOM 2766 N N . PRO A 1 357 ? 14.641 -8.656 -7.309 1 96.5 357 PRO A N 1
ATOM 2767 C CA . PRO A 1 357 ? 14.453 -10 -7.859 1 96.5 357 PRO A CA 1
ATOM 2768 C C . PRO A 1 357 ? 14.289 -9.992 -9.383 1 96.5 357 PRO A C 1
ATOM 2770 O O . PRO A 1 357 ? 13.664 -9.086 -9.93 1 96.5 357 PRO A O 1
ATOM 2773 N N . VAL A 1 358 ? 14.906 -10.945 -10 1 96.69 358 VAL A N 1
ATOM 2774 C CA . VAL A 1 358 ? 14.734 -11.172 -11.43 1 96.69 358 VAL A CA 1
ATOM 2775 C C . VAL A 1 358 ? 13.695 -12.273 -11.664 1 96.69 358 VAL A C 1
ATOM 2777 O O . VAL A 1 358 ? 13.656 -13.258 -10.922 1 96.69 358 VAL A O 1
ATOM 2780 N N . VAL A 1 359 ? 12.828 -12.07 -12.625 1 97.88 359 VAL A N 1
ATOM 2781 C CA . VAL A 1 359 ? 11.781 -13.039 -12.93 1 97.88 359 VAL A CA 1
ATOM 2782 C C . VAL A 1 359 ? 12.07 -13.703 -14.273 1 97.88 359 VAL A C 1
ATOM 2784 O O . VAL A 1 359 ? 12.406 -13.031 -15.25 1 97.88 359 VAL A O 1
ATOM 2787 N N . ILE A 1 360 ? 12.062 -14.984 -14.266 1 96.94 360 ILE A N 1
ATOM 2788 C CA . ILE A 1 360 ? 12.117 -15.766 -15.492 1 96.94 360 ILE A CA 1
ATOM 2789 C C . ILE A 1 360 ? 10.836 -16.578 -15.641 1 96.94 360 ILE A C 1
ATOM 2791 O O . ILE A 1 360 ? 10.516 -17.406 -14.781 1 96.94 360 ILE A O 1
ATOM 2795 N N . VAL A 1 361 ? 10.109 -16.328 -16.641 1 97.56 361 VAL A N 1
ATOM 2796 C CA . VAL A 1 361 ? 8.945 -17.141 -17 1 97.56 361 VAL A CA 1
ATOM 2797 C C . VAL A 1 361 ? 9.297 -18.078 -18.141 1 97.56 361 VAL A C 1
ATOM 2799 O O . VAL A 1 361 ? 9.516 -17.641 -19.266 1 97.56 361 VAL A O 1
ATOM 2802 N N . TRP A 1 362 ? 9.375 -19.312 -17.859 1 96 362 TRP A N 1
ATOM 2803 C CA . TRP A 1 362 ? 9.633 -20.359 -18.844 1 96 362 TRP A CA 1
ATOM 2804 C C . TRP A 1 362 ? 8.336 -20.797 -19.516 1 96 362 TRP A C 1
ATOM 2806 O O . TRP A 1 362 ? 7.48 -21.422 -18.891 1 96 362 TRP A O 1
ATOM 2816 N N . VAL A 1 363 ? 8.203 -20.5 -20.75 1 95.31 363 VAL A N 1
ATOM 2817 C CA . VAL A 1 363 ? 7.016 -20.859 -21.516 1 95.31 363 VAL A CA 1
ATOM 2818 C C . VAL A 1 363 ? 7.277 -22.141 -22.312 1 95.31 363 VAL A C 1
ATOM 2820 O O . VAL A 1 363 ? 8.148 -22.172 -23.188 1 95.31 363 VAL A O 1
ATOM 2823 N N . LEU A 1 364 ? 6.535 -23.141 -22 1 92.38 364 LEU A N 1
ATOM 2824 C CA . LEU A 1 364 ? 6.613 -24.422 -22.703 1 92.38 364 LEU A CA 1
ATOM 2825 C C . LEU A 1 364 ? 5.531 -24.531 -23.766 1 92.38 364 LEU A C 1
ATOM 2827 O O . LEU A 1 364 ? 4.367 -24.781 -23.453 1 92.38 364 LEU A O 1
ATOM 2831 N N . LEU A 1 365 ? 5.965 -24.375 -24.969 1 92.56 365 LEU A N 1
ATOM 2832 C CA . LEU A 1 365 ? 5.059 -24.469 -26.109 1 92.56 365 LEU A CA 1
ATOM 2833 C C . LEU A 1 365 ? 5.059 -25.875 -26.688 1 92.56 365 LEU A C 1
ATOM 2835 O O . LEU A 1 365 ? 6.102 -26.375 -27.109 1 92.56 365 LEU A O 1
ATOM 2839 N N . THR A 1 366 ? 3.881 -26.469 -26.594 1 88.81 366 THR A N 1
ATOM 2840 C CA . THR A 1 366 ? 3.738 -27.797 -27.156 1 88.81 366 THR A CA 1
ATOM 2841 C C . THR A 1 366 ? 2.904 -27.766 -28.438 1 88.81 366 THR A C 1
ATOM 2843 O O . THR A 1 366 ? 1.829 -27.156 -28.469 1 88.81 366 THR A O 1
ATOM 2846 N N . VAL A 1 367 ? 3.381 -28.344 -29.516 1 81.62 367 VAL A N 1
ATOM 2847 C CA . VAL A 1 367 ? 2.699 -28.312 -30.812 1 81.62 367 VAL A CA 1
ATOM 2848 C C . VAL A 1 367 ? 1.939 -29.625 -31.016 1 81.62 367 VAL A C 1
ATOM 2850 O O . VAL A 1 367 ? 0.914 -29.656 -31.703 1 81.62 367 VAL A O 1
ATOM 2853 N N . SER A 1 368 ? 2.42 -30.734 -30.469 1 74.94 368 SER A N 1
ATOM 2854 C CA . SER A 1 368 ? 1.686 -31.984 -30.594 1 74.94 368 SER A CA 1
ATOM 2855 C C . SER A 1 368 ? 1.087 -32.406 -29.25 1 74.94 368 SER A C 1
ATOM 2857 O O . SER A 1 368 ? 1.77 -32.375 -28.234 1 74.94 368 SER A O 1
ATOM 2859 N N . GLU A 1 369 ? -0.276 -32.688 -29.25 1 63.78 369 GLU A N 1
ATOM 2860 C CA . GLU A 1 369 ? -1.027 -33 -28.031 1 63.78 369 GLU A CA 1
ATOM 2861 C C . GLU A 1 369 ? -0.426 -34.219 -27.312 1 63.78 369 GLU A C 1
ATOM 2863 O O . GLU A 1 369 ? -0.362 -34.219 -26.078 1 63.78 369 GLU A O 1
ATOM 2868 N N . GLN A 1 370 ? -0.104 -35.281 -28.062 1 62.31 370 GLN A N 1
ATOM 2869 C CA . GLN A 1 370 ? 0.38 -36.5 -27.453 1 62.31 370 GLN A CA 1
ATOM 2870 C C . GLN A 1 370 ? 1.619 -36.25 -26.594 1 62.31 370 GLN A C 1
ATOM 2872 O O . GLN A 1 370 ? 1.767 -36.844 -25.516 1 62.31 370 GLN A O 1
ATOM 2877 N N . SER A 1 371 ? 2.324 -35.25 -26.859 1 65.12 371 SER A N 1
ATOM 2878 C CA . SER A 1 371 ? 3.596 -35 -26.203 1 65.12 371 SER A CA 1
ATOM 2879 C C . SER A 1 371 ? 3.422 -34 -25.047 1 65.12 371 SER A C 1
ATOM 2881 O O . SER A 1 371 ? 4.254 -33.969 -24.141 1 65.12 371 SER A O 1
ATOM 2883 N N . ALA A 1 372 ? 2.221 -33.531 -24.938 1 67.31 372 ALA A N 1
ATOM 2884 C CA . ALA A 1 372 ? 2.057 -32.406 -24.016 1 67.31 372 ALA A CA 1
ATOM 2885 C C . ALA A 1 372 ? 2.068 -32.906 -22.562 1 67.31 372 ALA A C 1
ATOM 2887 O O . ALA A 1 372 ? 2.707 -32.312 -21.703 1 67.31 372 ALA A O 1
ATOM 2888 N N . LEU A 1 373 ? 1.468 -33.969 -22.328 1 68.75 373 LEU A N 1
ATOM 2889 C CA . LEU A 1 373 ? 1.364 -34.469 -20.953 1 68.75 373 LEU A CA 1
ATOM 2890 C C . LEU A 1 373 ? 2.715 -35 -20.469 1 68.75 373 LEU A C 1
ATOM 2892 O O . LEU A 1 373 ? 3.109 -34.719 -19.328 1 68.75 373 LEU A O 1
ATOM 2896 N N . SER A 1 374 ? 3.328 -35.719 -21.344 1 69.94 374 SER A N 1
ATOM 2897 C CA . SER A 1 374 ? 4.633 -36.281 -20.969 1 69.94 374 SER A CA 1
ATOM 2898 C C . SER A 1 374 ? 5.645 -35.156 -20.734 1 69.94 374 SER A C 1
ATOM 2900 O O . SER A 1 374 ? 6.422 -35.219 -19.781 1 69.94 374 SER A O 1
ATOM 2902 N N . GLN A 1 375 ? 5.516 -34.219 -21.5 1 73.06 375 GLN A N 1
ATOM 2903 C CA . GLN A 1 375 ? 6.445 -33.094 -21.391 1 73.06 375 GLN A CA 1
ATOM 2904 C C . GLN A 1 375 ? 6.195 -32.312 -20.109 1 73.06 375 GLN A C 1
ATOM 2906 O O . GLN A 1 375 ? 7.141 -31.844 -19.469 1 73.06 375 GLN A O 1
ATOM 2911 N N . ARG A 1 376 ? 4.988 -32.25 -19.797 1 72.62 376 ARG A N 1
ATOM 2912 C CA . ARG A 1 376 ? 4.648 -31.5 -18.594 1 72.62 376 ARG A CA 1
ATOM 2913 C C . ARG A 1 376 ? 5.199 -32.188 -17.344 1 72.62 376 ARG A C 1
ATOM 2915 O O . ARG A 1 376 ? 5.73 -31.516 -16.453 1 72.62 376 ARG A O 1
ATOM 2922 N N . CYS A 1 377 ? 5.043 -33.406 -17.344 1 72 377 CYS A N 1
ATOM 2923 C CA . CYS A 1 377 ? 5.512 -34.188 -16.172 1 72 377 CYS A CA 1
ATOM 2924 C C . CYS A 1 377 ? 7.023 -34.062 -16.031 1 72 377 CYS A C 1
ATOM 2926 O O . CYS A 1 377 ? 7.535 -33.875 -14.93 1 72 377 CYS A O 1
ATOM 2928 N N . GLU A 1 378 ? 7.656 -34.156 -17.141 1 76.06 378 GLU A N 1
ATOM 2929 C CA . GLU A 1 378 ? 9.109 -34.031 -17.125 1 76.06 378 GLU A CA 1
ATOM 2930 C C . GLU A 1 378 ? 9.555 -32.625 -16.734 1 76.06 378 GLU A C 1
ATOM 2932 O O . GLU A 1 378 ? 10.484 -32.469 -15.938 1 76.06 378 GLU A O 1
ATOM 2937 N N . ALA A 1 379 ? 8.797 -31.766 -17.25 1 80.12 379 ALA A N 1
ATOM 2938 C CA . ALA A 1 379 ? 9.133 -30.375 -16.984 1 80.12 379 ALA A CA 1
ATOM 2939 C C . ALA A 1 379 ? 8.906 -30.016 -15.523 1 80.12 379 ALA A C 1
ATOM 2941 O O . ALA A 1 379 ? 9.695 -29.281 -14.922 1 80.12 379 ALA A O 1
ATOM 2942 N N . ALA A 1 380 ? 7.879 -30.562 -14.953 1 79.12 380 ALA A N 1
ATOM 2943 C CA . ALA A 1 380 ? 7.516 -30.25 -13.57 1 79.12 380 ALA A CA 1
ATOM 2944 C C . ALA A 1 380 ? 8.602 -30.719 -12.609 1 79.12 380 ALA A C 1
ATOM 2946 O O . ALA A 1 380 ? 8.891 -30.047 -11.617 1 79.12 380 ALA A O 1
ATOM 2947 N N . SER A 1 381 ? 9.133 -31.781 -12.898 1 78.31 381 SER A N 1
ATOM 2948 C CA . SER A 1 381 ? 10.18 -32.312 -12.031 1 78.31 381 SER A CA 1
ATOM 2949 C C . SER A 1 381 ? 11.484 -31.531 -12.203 1 78.31 381 SER A C 1
ATOM 2951 O O . SER A 1 381 ? 12.18 -31.266 -11.227 1 78.31 381 SER A O 1
ATOM 2953 N N . ALA A 1 382 ? 11.734 -31.172 -13.398 1 82.75 382 ALA A N 1
ATOM 2954 C CA . ALA A 1 382 ? 13.008 -30.531 -13.703 1 82.75 382 ALA A CA 1
ATOM 2955 C C . ALA A 1 382 ? 13.031 -29.078 -13.219 1 82.75 382 ALA A C 1
ATOM 2957 O O . ALA A 1 382 ? 14.039 -28.609 -12.688 1 82.75 382 ALA A O 1
ATOM 2958 N N . ILE A 1 383 ? 11.938 -28.453 -13.258 1 91.56 383 ILE A N 1
ATOM 2959 C CA . ILE A 1 383 ? 11.914 -27.016 -13 1 91.56 383 ILE A CA 1
ATOM 2960 C C . ILE A 1 383 ? 12.039 -26.766 -11.5 1 91.56 383 ILE A C 1
ATOM 2962 O O . ILE A 1 383 ? 12.594 -25.75 -11.086 1 91.56 383 ILE A O 1
ATOM 2966 N N . MET A 1 384 ? 11.586 -27.641 -10.695 1 88.25 384 MET A N 1
ATOM 2967 C CA . MET A 1 384 ? 11.531 -27.422 -9.258 1 88.25 384 MET A CA 1
ATOM 2968 C C . MET A 1 384 ? 12.93 -27.266 -8.672 1 88.25 384 MET A C 1
ATOM 2970 O O . MET A 1 384 ? 13.18 -26.344 -7.887 1 88.25 384 MET A O 1
ATOM 2974 N N . ASP A 1 385 ? 13.789 -28.141 -9.047 1 89.56 385 ASP A N 1
ATOM 2975 C CA . ASP A 1 385 ? 15.148 -28.078 -8.516 1 89.56 385 ASP A CA 1
ATOM 2976 C C . ASP A 1 385 ? 15.852 -26.797 -8.945 1 89.56 385 ASP A C 1
ATOM 2978 O O . ASP A 1 385 ? 16.484 -26.125 -8.125 1 89.56 385 ASP A O 1
ATOM 2982 N N . LEU A 1 386 ? 15.711 -26.516 -10.203 1 94.44 386 LEU A N 1
ATOM 2983 C CA . LEU A 1 386 ? 16.328 -25.297 -10.703 1 94.44 386 LEU A CA 1
ATOM 2984 C C . LEU A 1 386 ? 15.734 -24.062 -10.039 1 94.44 386 LEU A C 1
ATOM 2986 O O . LEU A 1 386 ? 16.453 -23.125 -9.719 1 94.44 386 LEU A O 1
ATOM 2990 N N . ALA A 1 387 ? 14.43 -24.109 -9.828 1 96.12 387 ALA A N 1
ATOM 2991 C CA . ALA A 1 387 ? 13.727 -22.984 -9.219 1 96.12 387 ALA A CA 1
ATOM 2992 C C . ALA A 1 387 ? 14.203 -22.766 -7.781 1 96.12 387 ALA A C 1
ATOM 2994 O O . ALA A 1 387 ? 14.414 -21.625 -7.363 1 96.12 387 ALA A O 1
ATOM 2995 N N . ARG A 1 388 ? 14.367 -23.828 -7.102 1 92.75 388 ARG A N 1
ATOM 2996 C CA . ARG A 1 388 ? 14.844 -23.734 -5.723 1 92.75 388 ARG A CA 1
ATOM 2997 C C . ARG A 1 388 ? 16.234 -23.125 -5.668 1 92.75 388 ARG A C 1
ATOM 2999 O O . ARG A 1 388 ? 16.5 -22.25 -4.852 1 92.75 388 ARG A O 1
ATOM 3006 N N . ALA A 1 389 ? 17.047 -23.609 -6.527 1 94.38 389 ALA A N 1
ATOM 3007 C CA . ALA A 1 389 ? 18.422 -23.094 -6.586 1 94.38 389 ALA A CA 1
ATOM 3008 C C . ALA A 1 389 ? 18.438 -21.625 -6.988 1 94.38 389 ALA A C 1
ATOM 3010 O O . ALA A 1 389 ? 19.219 -20.844 -6.445 1 94.38 389 ALA A O 1
ATOM 3011 N N . SER A 1 390 ? 17.625 -21.266 -7.922 1 96.5 390 SER A N 1
ATOM 3012 C CA . SER A 1 390 ? 17.562 -19.891 -8.43 1 96.5 390 SER A CA 1
ATOM 3013 C C . SER A 1 390 ? 17.016 -18.938 -7.375 1 96.5 390 SER A C 1
ATOM 3015 O O . SER A 1 390 ? 17.469 -17.797 -7.277 1 96.5 390 SER A O 1
ATOM 3017 N N . GLU A 1 391 ? 16.031 -19.438 -6.613 1 96 391 GLU A N 1
ATOM 3018 C CA . GLU A 1 391 ? 15.414 -18.609 -5.59 1 96 391 GLU A CA 1
ATOM 3019 C C . GLU A 1 391 ? 16.438 -18.109 -4.574 1 96 391 GLU A C 1
ATOM 3021 O O . GLU A 1 391 ? 16.344 -16.984 -4.086 1 96 391 GLU A O 1
ATOM 3026 N N . GLN A 1 392 ? 17.438 -18.922 -4.27 1 94.06 392 GLN A N 1
ATOM 3027 C CA . GLN A 1 392 ? 18.5 -18.547 -3.342 1 94.06 392 GLN A CA 1
ATOM 3028 C C . GLN A 1 392 ? 19.328 -17.391 -3.895 1 94.06 392 GLN A C 1
ATOM 3030 O O . GLN A 1 392 ? 20 -16.688 -3.141 1 94.06 392 GLN A O 1
ATOM 3035 N N . LYS A 1 393 ? 19.266 -17.266 -5.188 1 95.19 393 LYS A N 1
ATOM 3036 C CA . LYS A 1 393 ? 20 -16.203 -5.863 1 95.19 393 LYS A CA 1
ATOM 3037 C C . LYS A 1 393 ? 19.094 -15.016 -6.188 1 95.19 393 LYS A C 1
ATOM 3039 O O . LYS A 1 393 ? 19.453 -14.156 -6.992 1 95.19 393 LYS A O 1
ATOM 3044 N N . ASN A 1 394 ? 17.938 -14.953 -5.664 1 96.31 394 ASN A N 1
ATOM 3045 C CA . ASN A 1 394 ? 16.953 -13.883 -5.852 1 96.31 394 ASN A CA 1
ATOM 3046 C C . ASN A 1 394 ? 16.422 -13.859 -7.277 1 96.31 394 ASN A C 1
ATOM 3048 O O . ASN A 1 394 ? 16.125 -12.789 -7.816 1 96.31 394 ASN A O 1
ATOM 3052 N N . ILE A 1 395 ? 16.406 -15.055 -7.895 1 97.62 395 ILE A N 1
ATOM 3053 C CA . ILE A 1 395 ? 15.836 -15.25 -9.219 1 97.62 395 ILE A CA 1
ATOM 3054 C C . ILE A 1 395 ? 14.594 -16.125 -9.117 1 97.62 395 ILE A C 1
ATOM 3056 O O . ILE A 1 395 ? 14.664 -17.25 -8.609 1 97.62 395 ILE A O 1
ATOM 3060 N N . LEU A 1 396 ? 13.484 -15.625 -9.523 1 98.31 396 LEU A N 1
ATOM 3061 C CA . LEU A 1 396 ? 12.211 -16.328 -9.438 1 98.31 396 LEU A CA 1
ATOM 3062 C C . LEU A 1 396 ? 11.867 -16.984 -10.773 1 98.31 396 LEU A C 1
ATOM 3064 O O . LEU A 1 396 ? 11.672 -16.297 -11.773 1 98.31 396 LEU A O 1
ATOM 3068 N N . LEU A 1 397 ? 11.859 -18.25 -10.766 1 97.88 397 LEU A N 1
ATOM 3069 C CA . LEU A 1 397 ? 11.594 -19.031 -11.977 1 97.88 397 LEU A CA 1
ATOM 3070 C C . LEU A 1 397 ? 10.195 -19.625 -11.945 1 97.88 397 LEU A C 1
ATOM 3072 O O . LEU A 1 397 ? 9.859 -20.406 -11.039 1 97.88 397 LEU A O 1
ATOM 3076 N N . TYR A 1 398 ? 9.367 -19.219 -12.906 1 97.69 398 TYR A N 1
ATOM 3077 C CA . TYR A 1 398 ? 8.016 -19.734 -13.086 1 97.69 398 TYR A CA 1
ATOM 3078 C C . TYR A 1 398 ? 7.871 -20.453 -14.43 1 97.69 398 TYR A C 1
ATOM 3080 O O . TYR A 1 398 ? 8.625 -20.172 -15.367 1 97.69 398 TYR A O 1
ATOM 3088 N N . GLY A 1 399 ? 6.957 -21.328 -14.5 1 95.75 399 GLY A N 1
ATOM 3089 C CA . GLY A 1 399 ? 6.656 -22 -15.75 1 95.75 399 GLY A CA 1
ATOM 3090 C C . GLY A 1 399 ? 5.227 -21.797 -16.203 1 95.75 399 GLY A C 1
ATOM 3091 O O . GLY A 1 399 ? 4.312 -21.688 -15.391 1 95.75 399 GLY A O 1
ATOM 3092 N N . VAL A 1 400 ? 5.039 -21.719 -17.5 1 95.44 400 VAL A N 1
ATOM 3093 C CA . VAL A 1 400 ? 3.711 -21.688 -18.109 1 95.44 400 VAL A CA 1
ATOM 3094 C C . VAL A 1 400 ? 3.68 -22.609 -19.328 1 95.44 400 VAL A C 1
ATOM 3096 O O . VAL A 1 400 ? 4.512 -22.469 -20.234 1 95.44 400 VAL A O 1
ATOM 3099 N N . GLN A 1 401 ? 2.799 -23.531 -19.344 1 92.94 401 GLN A N 1
ATOM 3100 C CA . GLN A 1 401 ? 2.613 -24.406 -20.484 1 92.94 401 GLN A CA 1
ATOM 3101 C C . GLN A 1 401 ? 1.496 -23.891 -21.391 1 92.94 401 GLN A C 1
ATOM 3103 O O . GLN A 1 401 ? 0.459 -23.438 -20.906 1 92.94 401 GLN A O 1
ATOM 3108 N N . ILE A 1 402 ? 1.726 -23.953 -22.641 1 92.88 402 ILE A N 1
ATOM 3109 C CA . ILE A 1 402 ? 0.738 -23.547 -23.641 1 92.88 402 ILE A CA 1
ATOM 3110 C C . ILE A 1 402 ? 0.747 -24.547 -24.797 1 92.88 402 ILE A C 1
ATOM 3112 O O . ILE A 1 402 ? 1.812 -24.922 -25.281 1 92.88 402 ILE A O 1
ATOM 3116 N N . ASN A 1 403 ? -0.405 -24.969 -25.188 1 90.06 403 ASN A N 1
ATOM 3117 C CA . ASN A 1 403 ? -0.552 -25.891 -26.312 1 90.06 403 ASN A CA 1
ATOM 3118 C C . ASN A 1 403 ? -1.015 -25.172 -27.578 1 90.06 403 ASN A C 1
ATOM 3120 O O . ASN A 1 403 ? -2.031 -24.469 -27.562 1 90.06 403 ASN A O 1
ATOM 3124 N N . HIS A 1 404 ? -0.256 -25.406 -28.562 1 90.38 404 HIS A N 1
ATOM 3125 C CA . HIS A 1 404 ? -0.634 -24.812 -29.844 1 90.38 404 HIS A CA 1
ATOM 3126 C C . HIS A 1 404 ? -1.933 -25.406 -30.375 1 90.38 404 HIS A C 1
ATOM 3128 O O . HIS A 1 404 ? -2.152 -26.625 -30.266 1 90.38 404 HIS A O 1
ATOM 3134 N N . SER A 1 405 ? -2.76 -24.594 -30.828 1 88.62 405 SER A N 1
ATOM 3135 C CA . SER A 1 405 ? -4.02 -25.031 -31.422 1 88.62 405 SER A CA 1
ATOM 3136 C C . SER A 1 405 ? -4.168 -24.531 -32.844 1 88.62 405 SER A C 1
ATOM 3138 O O . SER A 1 405 ? -3.83 -23.391 -33.156 1 88.62 405 SER A O 1
ATOM 3140 N N . LYS A 1 406 ? -4.699 -25.391 -33.656 1 88.38 406 LYS A N 1
ATOM 3141 C CA . LYS A 1 406 ? -4.957 -25.016 -35.031 1 88.38 406 LYS A CA 1
ATOM 3142 C C . LYS A 1 406 ? -6.238 -24.188 -35.156 1 88.38 406 LYS A C 1
ATOM 3144 O O . LYS A 1 406 ? -6.477 -23.547 -36.188 1 88.38 406 LYS A O 1
ATOM 3149 N N . VAL A 1 407 ? -7.035 -24.266 -34.156 1 92.06 407 VAL A N 1
ATOM 3150 C CA . VAL A 1 407 ? -8.242 -23.453 -34.125 1 92.06 407 VAL A CA 1
ATOM 3151 C C . VAL A 1 407 ? -7.895 -22.031 -33.688 1 92.06 407 VAL A C 1
ATOM 3153 O O . VAL A 1 407 ? -7.52 -21.828 -32.531 1 92.06 407 VAL A O 1
ATOM 3156 N N . PRO A 1 408 ? -8.086 -21.125 -34.531 1 92.31 408 PRO A N 1
ATOM 3157 C CA . PRO A 1 408 ? -7.609 -19.766 -34.25 1 92.31 408 PRO A CA 1
ATOM 3158 C C . PRO A 1 408 ? -8.195 -19.172 -33 1 92.31 408 PRO A C 1
ATOM 3160 O O . PRO A 1 408 ? -7.484 -18.516 -32.219 1 92.31 408 PRO A O 1
ATOM 3163 N N . GLU A 1 409 ? -9.453 -19.375 -32.75 1 93.94 409 GLU A N 1
ATOM 3164 C CA . GLU A 1 409 ? -10.109 -18.797 -31.562 1 93.94 409 GLU A CA 1
ATOM 3165 C C . GLU A 1 409 ? -9.531 -19.375 -30.281 1 93.94 409 GLU A C 1
ATOM 3167 O O . GLU A 1 409 ? -9.312 -18.656 -29.312 1 93.94 409 GLU A O 1
ATOM 3172 N N . GLN A 1 410 ? -9.289 -20.656 -30.359 1 92.56 410 GLN A N 1
ATOM 3173 C CA . GLN A 1 410 ? -8.711 -21.328 -29.188 1 92.56 410 GLN A CA 1
ATOM 3174 C C . GLN A 1 410 ? -7.273 -20.875 -28.953 1 92.56 410 GLN A C 1
ATOM 3176 O O . GLN A 1 410 ? -6.859 -20.672 -27.812 1 92.56 410 GLN A O 1
ATOM 3181 N N . TRP A 1 411 ? -6.555 -20.719 -30.047 1 93.88 411 TRP A N 1
ATOM 3182 C CA . TRP A 1 411 ? -5.168 -20.281 -29.938 1 93.88 411 TRP A CA 1
ATOM 3183 C C . TRP A 1 411 ? -5.086 -18.875 -29.375 1 93.88 411 TRP A C 1
ATOM 3185 O O . TRP A 1 411 ? -4.277 -18.594 -28.484 1 93.88 411 TRP A O 1
ATOM 3195 N N . GLU A 1 412 ? -5.984 -18.031 -29.844 1 95.38 412 GLU A N 1
ATOM 3196 C CA . GLU A 1 412 ? -6.023 -16.656 -29.359 1 95.38 412 GLU A CA 1
ATOM 3197 C C . GLU A 1 412 ? -6.328 -16.594 -27.859 1 95.38 412 GLU A C 1
ATOM 3199 O O . GLU A 1 412 ? -5.734 -15.812 -27.125 1 95.38 412 GLU A O 1
ATOM 3204 N N . ARG A 1 413 ? -7.18 -17.422 -27.422 1 94.19 413 ARG A N 1
ATOM 3205 C CA . ARG A 1 413 ? -7.535 -17.484 -26.016 1 94.19 413 ARG A CA 1
ATOM 3206 C C . ARG A 1 413 ? -6.352 -17.953 -25.172 1 94.19 413 ARG A C 1
ATOM 3208 O O . ARG A 1 413 ? -6.094 -17.391 -24.094 1 94.19 413 ARG A O 1
ATOM 3215 N N . SER A 1 414 ? -5.695 -18.922 -25.672 1 95 414 SER A N 1
ATOM 3216 C CA . SER A 1 414 ? -4.535 -19.453 -24.969 1 95 414 SER A CA 1
ATOM 3217 C C . SER A 1 414 ? -3.426 -18.422 -24.859 1 95 414 SER A C 1
ATOM 3219 O O . SER A 1 414 ? -2.801 -18.266 -23.812 1 95 414 SER A O 1
ATOM 3221 N N . VAL A 1 415 ? -3.225 -17.688 -25.922 1 97 415 VAL A N 1
ATOM 3222 C CA . VAL A 1 415 ? -2.178 -16.672 -25.938 1 97 415 VAL A CA 1
ATOM 3223 C C . VAL A 1 415 ? -2.545 -15.531 -25 1 97 415 VAL A C 1
ATOM 3225 O O . VAL A 1 415 ? -1.683 -14.992 -24.297 1 97 415 VAL A O 1
ATOM 3228 N N . THR A 1 416 ? -3.775 -15.188 -24.969 1 96.81 416 THR A N 1
ATOM 3229 C CA . THR A 1 416 ? -4.246 -14.156 -24.047 1 96.81 416 THR A CA 1
ATOM 3230 C C . THR A 1 416 ? -4.012 -14.586 -22.609 1 96.81 416 THR A C 1
ATOM 3232 O O . THR A 1 416 ? -3.51 -13.797 -21.797 1 96.81 416 THR A O 1
ATOM 3235 N N . LYS A 1 417 ? -4.367 -15.836 -22.359 1 95.88 417 LYS A N 1
ATOM 3236 C CA . LYS A 1 417 ? -4.16 -16.359 -21 1 95.88 417 LYS A CA 1
ATOM 3237 C C . LYS A 1 417 ? -2.678 -16.391 -20.641 1 95.88 417 LYS A C 1
ATOM 3239 O O . LYS A 1 417 ? -2.303 -16.047 -19.531 1 95.88 417 LYS A O 1
ATOM 3244 N N . LEU A 1 418 ? -1.851 -16.781 -21.562 1 97.62 418 LEU A N 1
ATOM 3245 C CA . LEU A 1 418 ? -0.407 -16.781 -21.359 1 97.62 418 LEU A CA 1
ATOM 3246 C C . LEU A 1 418 ? 0.095 -15.383 -21 1 97.62 418 LEU A C 1
ATOM 3248 O O . LEU A 1 418 ? 0.856 -15.211 -20.047 1 97.62 418 LEU A O 1
ATOM 3252 N N . SER A 1 419 ? -0.356 -14.422 -21.781 1 97.88 419 SER A N 1
ATOM 3253 C CA . SER A 1 419 ? 0.06 -13.039 -21.547 1 97.88 419 SER A CA 1
ATOM 3254 C C . SER A 1 419 ? -0.36 -12.555 -20.172 1 97.88 419 SER A C 1
ATOM 3256 O O . SER A 1 419 ? 0.419 -11.906 -19.469 1 97.88 419 SER A O 1
ATOM 3258 N N . GLN A 1 420 ? -1.523 -12.898 -19.75 1 97.06 420 GLN A N 1
ATOM 3259 C CA . GLN A 1 420 ? -2.039 -12.508 -18.438 1 97.06 420 GLN A CA 1
ATOM 3260 C C . GLN A 1 420 ? -1.245 -13.164 -17.312 1 97.06 420 GLN A C 1
ATOM 3262 O O . GLN A 1 420 ? -0.894 -12.516 -16.328 1 97.06 420 GLN A O 1
ATOM 3267 N N . LEU A 1 421 ? -1 -14.414 -17.484 1 97.81 421 LEU A N 1
ATOM 3268 C CA . LEU A 1 421 ? -0.237 -15.148 -16.484 1 97.81 421 LEU A CA 1
ATOM 3269 C C . LEU A 1 421 ? 1.174 -14.586 -16.359 1 97.81 421 LEU A C 1
ATOM 3271 O O . LEU A 1 421 ? 1.644 -14.336 -15.242 1 97.81 421 LEU A O 1
ATOM 3275 N N . ALA A 1 422 ? 1.811 -14.391 -17.484 1 97.88 422 ALA A N 1
ATOM 3276 C CA . ALA A 1 422 ? 3.168 -13.852 -17.469 1 97.88 422 ALA A CA 1
ATOM 3277 C C . ALA A 1 422 ? 3.213 -12.492 -16.797 1 97.88 422 ALA A C 1
ATOM 3279 O O . ALA A 1 422 ? 4.059 -12.25 -15.93 1 97.88 422 ALA A O 1
ATOM 3280 N N . ALA A 1 423 ? 2.289 -11.641 -17.156 1 97.44 423 ALA A N 1
ATOM 3281 C CA . ALA A 1 423 ? 2.227 -10.305 -16.578 1 97.44 423 ALA A CA 1
ATOM 3282 C C . ALA A 1 423 ? 1.994 -10.375 -15.07 1 97.44 423 ALA A C 1
ATOM 3284 O O . ALA A 1 423 ? 2.621 -9.641 -14.297 1 97.44 423 ALA A O 1
ATOM 3285 N N . ALA A 1 424 ? 1.106 -11.258 -14.656 1 97.06 424 ALA A N 1
ATOM 3286 C CA . ALA A 1 424 ? 0.787 -11.414 -13.242 1 97.06 424 ALA A CA 1
ATOM 3287 C C . ALA A 1 424 ? 1.992 -11.922 -12.453 1 97.06 424 ALA A C 1
ATOM 3289 O O . ALA A 1 424 ? 2.281 -11.43 -11.359 1 97.06 424 ALA A O 1
ATOM 3290 N N . LEU A 1 425 ? 2.66 -12.922 -13 1 98.06 425 LEU A N 1
ATOM 3291 C CA . LEU A 1 425 ? 3.836 -13.492 -12.344 1 98.06 425 LEU A CA 1
ATOM 3292 C C . LEU A 1 425 ? 4.934 -12.445 -12.203 1 98.06 425 LEU A C 1
ATOM 3294 O O . LEU A 1 425 ? 5.574 -12.352 -11.148 1 98.06 425 LEU A O 1
ATOM 3298 N N . ILE A 1 426 ? 5.125 -11.648 -13.242 1 97.38 426 ILE A N 1
ATOM 3299 C CA . ILE A 1 426 ? 6.133 -10.594 -13.242 1 97.38 426 ILE A CA 1
ATOM 3300 C C . ILE A 1 426 ? 5.773 -9.531 -12.203 1 97.38 426 ILE A C 1
ATOM 3302 O O . ILE A 1 426 ? 6.633 -9.086 -11.445 1 97.38 426 ILE A O 1
ATOM 3306 N N . ARG A 1 427 ? 4.559 -9.188 -12.109 1 96.25 427 ARG A N 1
ATOM 3307 C CA . ARG A 1 427 ? 4.109 -8.117 -11.227 1 96.25 427 ARG A CA 1
ATOM 3308 C C . ARG A 1 427 ? 4.117 -8.57 -9.766 1 96.25 427 ARG A C 1
ATOM 3310 O O . ARG A 1 427 ? 4.59 -7.848 -8.891 1 96.25 427 ARG A O 1
ATOM 3317 N N . ASP A 1 428 ? 3.592 -9.742 -9.523 1 96.12 428 ASP A N 1
ATOM 3318 C CA . ASP A 1 428 ? 3.412 -10.211 -8.156 1 96.12 428 ASP A CA 1
ATOM 3319 C C . ASP A 1 428 ? 4.746 -10.625 -7.535 1 96.12 428 ASP A C 1
ATOM 3321 O O . ASP A 1 428 ? 5.004 -10.344 -6.363 1 96.12 428 ASP A O 1
ATOM 3325 N N . ARG A 1 429 ? 5.547 -11.375 -8.359 1 97.31 429 ARG A N 1
ATOM 3326 C CA . ARG A 1 429 ? 6.852 -11.844 -7.906 1 97.31 429 ARG A CA 1
ATOM 3327 C C . ARG A 1 429 ? 6.734 -12.641 -6.613 1 97.31 429 ARG A C 1
ATOM 3329 O O . ARG A 1 429 ? 7.473 -12.406 -5.656 1 97.31 429 ARG A O 1
ATOM 3336 N N . ASN A 1 430 ? 5.812 -13.531 -6.551 1 96.38 430 ASN A N 1
ATOM 3337 C CA . ASN A 1 430 ? 5.598 -14.352 -5.363 1 96.38 430 ASN A CA 1
ATOM 3338 C C . ASN A 1 430 ? 6.551 -15.547 -5.328 1 96.38 430 ASN A C 1
ATOM 3340 O O . ASN A 1 430 ? 6.477 -16.438 -6.18 1 96.38 430 ASN A O 1
ATOM 3344 N N . PRO A 1 431 ? 7.43 -15.625 -4.375 1 96.38 431 PRO A N 1
ATOM 3345 C CA . PRO A 1 431 ? 8.398 -16.719 -4.32 1 96.38 431 PRO A CA 1
ATOM 3346 C C . PRO A 1 431 ? 7.742 -18.078 -4.094 1 96.38 431 PRO A C 1
ATOM 3348 O O . PRO A 1 431 ? 8.312 -19.109 -4.453 1 96.38 431 PRO A O 1
ATOM 3351 N N . ILE A 1 432 ? 6.547 -18.078 -3.598 1 96 432 ILE A N 1
ATOM 3352 C CA . ILE A 1 432 ? 5.859 -19.328 -3.289 1 96 432 ILE A CA 1
ATOM 3353 C C . ILE A 1 432 ? 5.48 -20.047 -4.586 1 96 432 ILE A C 1
ATOM 3355 O O . ILE A 1 432 ? 5.348 -21.266 -4.609 1 96 432 ILE A O 1
ATOM 3359 N N . LEU A 1 433 ? 5.367 -19.297 -5.668 1 96.81 433 LEU A N 1
ATOM 3360 C CA . LEU A 1 433 ? 4.93 -19.875 -6.938 1 96.81 433 LEU A CA 1
ATOM 3361 C C . LEU A 1 433 ? 6.129 -20.297 -7.781 1 96.81 433 LEU A C 1
ATOM 3363 O O . LEU A 1 433 ? 5.957 -20.828 -8.883 1 96.81 433 LEU A O 1
ATOM 3367 N N . THR A 1 434 ? 7.332 -20.141 -7.289 1 96.56 434 THR A N 1
ATOM 3368 C CA . THR A 1 434 ? 8.508 -20.578 -8.039 1 96.56 434 THR A CA 1
ATOM 3369 C C . THR A 1 434 ? 8.492 -22.078 -8.258 1 96.56 434 THR A C 1
ATOM 3371 O O . THR A 1 434 ? 8.094 -22.844 -7.363 1 96.56 434 THR A O 1
ATOM 3374 N N . GLY A 1 435 ? 8.828 -22.484 -9.406 1 95.25 435 GLY A N 1
ATOM 3375 C CA . GLY A 1 435 ? 8.875 -23.891 -9.75 1 95.25 435 GLY A CA 1
ATOM 3376 C C . GLY A 1 435 ? 7.547 -24.438 -10.258 1 95.25 435 GLY A C 1
ATOM 3377 O O . GLY A 1 435 ? 7.484 -25.547 -10.797 1 95.25 435 GLY A O 1
ATOM 3378 N N . GLN A 1 436 ? 6.461 -23.641 -10.125 1 94.5 436 GLN A N 1
ATOM 3379 C CA . GLN A 1 436 ? 5.156 -24.062 -10.617 1 94.5 436 GLN A CA 1
ATOM 3380 C C . GLN A 1 436 ? 5.07 -23.953 -12.133 1 94.5 436 GLN A C 1
ATOM 3382 O O . GLN A 1 436 ? 5.711 -23.078 -12.734 1 94.5 436 GLN A O 1
ATOM 3387 N N . ILE A 1 437 ? 4.34 -24.828 -12.727 1 93.38 437 ILE A N 1
ATOM 3388 C CA . ILE A 1 437 ? 4.012 -24.75 -14.148 1 93.38 437 ILE A CA 1
ATOM 3389 C C . ILE A 1 437 ? 2.514 -24.5 -14.312 1 93.38 437 ILE A C 1
ATOM 3391 O O . ILE A 1 437 ? 1.702 -25.406 -14.109 1 93.38 437 ILE A O 1
ATOM 3395 N N . LEU A 1 438 ? 2.203 -23.312 -14.664 1 94.19 438 LEU A N 1
ATOM 3396 C CA . LEU A 1 438 ? 0.812 -22.922 -14.875 1 94.19 438 LEU A CA 1
ATOM 3397 C C . LEU A 1 438 ? 0.351 -23.266 -16.281 1 94.19 438 LEU A C 1
ATOM 3399 O O . LEU A 1 438 ? 1.173 -23.578 -17.156 1 94.19 438 LEU A O 1
ATOM 3403 N N . GLN A 1 439 ? -0.942 -23.266 -16.469 1 91.38 439 GLN A N 1
ATOM 3404 C CA . GLN A 1 439 ? -1.509 -23.656 -17.766 1 91.38 439 GLN A CA 1
ATOM 3405 C C . GLN A 1 439 ? -2.205 -22.484 -18.438 1 91.38 439 GLN A C 1
ATOM 3407 O O . GLN A 1 439 ? -3.031 -21.797 -17.812 1 91.38 439 GLN A O 1
ATOM 3412 N N . ALA A 1 440 ? -1.807 -22.25 -19.594 1 93.12 440 ALA A N 1
ATOM 3413 C CA . ALA A 1 440 ? -2.451 -21.219 -20.391 1 93.12 440 ALA A CA 1
ATOM 3414 C C . ALA A 1 440 ? -3.381 -21.828 -21.438 1 93.12 440 ALA A C 1
ATOM 3416 O O . ALA A 1 440 ? -3.088 -22.875 -21.984 1 93.12 440 ALA A O 1
ATOM 3417 N N . MET B 1 1 ? -6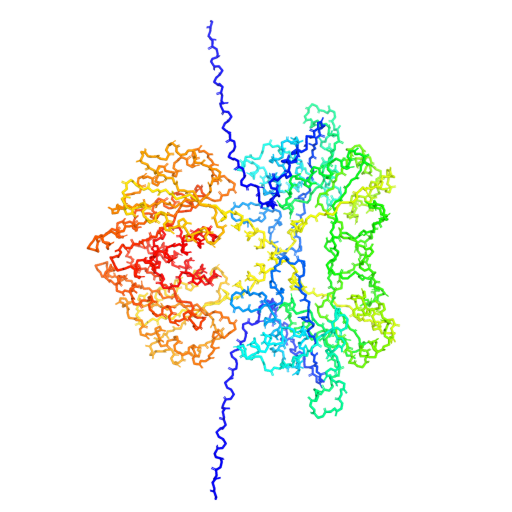2.656 -11.789 -3.9 1 22.58 1 MET B N 1
ATOM 3418 C CA . MET B 1 1 ? -62.156 -12.297 -2.631 1 22.58 1 MET B CA 1
ATOM 3419 C C . MET B 1 1 ? -60.719 -12.789 -2.781 1 22.58 1 MET B C 1
ATOM 3421 O O . MET B 1 1 ? -60.438 -13.969 -2.543 1 22.58 1 MET B O 1
ATOM 3425 N N . ARG B 1 2 ? -59.938 -12.273 -3.723 1 21.56 2 ARG B N 1
ATOM 3426 C CA . ARG B 1 2 ? -58.562 -12.523 -4.191 1 21.56 2 ARG B CA 1
ATOM 3427 C C . ARG B 1 2 ? -57.562 -12.258 -3.09 1 21.56 2 ARG B C 1
ATOM 3429 O O . ARG B 1 2 ? -57.312 -11.109 -2.711 1 21.56 2 ARG B O 1
ATOM 3436 N N . ALA B 1 3 ? -57.5 -13.18 -2.018 1 22.91 3 ALA B N 1
ATOM 3437 C CA . ALA B 1 3 ? -56.562 -13.086 -0.887 1 22.91 3 ALA B CA 1
ATOM 3438 C C . ALA B 1 3 ? -55.125 -12.977 -1.364 1 22.91 3 ALA B C 1
ATOM 3440 O O . ALA B 1 3 ? -54.656 -13.836 -2.102 1 22.91 3 ALA B O 1
ATOM 3441 N N . ALA B 1 4 ? -54.531 -11.703 -1.398 1 24.31 4 ALA B N 1
ATOM 3442 C CA . ALA B 1 4 ? -53.188 -11.203 -1.639 1 24.31 4 ALA B CA 1
ATOM 3443 C C . ALA B 1 4 ? -52.188 -11.922 -0.757 1 24.31 4 ALA B C 1
ATOM 3445 O O . ALA B 1 4 ? -52.188 -11.773 0.468 1 24.31 4 ALA B O 1
ATOM 3446 N N . THR B 1 5 ? -51.812 -13.203 -1.039 1 25.77 5 THR B N 1
ATOM 3447 C CA . THR B 1 5 ? -50.844 -13.945 -0.266 1 25.77 5 THR B CA 1
ATOM 3448 C C . THR B 1 5 ? -49.531 -13.156 -0.164 1 25.77 5 THR B C 1
ATOM 3450 O O . THR B 1 5 ? -48.906 -12.836 -1.182 1 25.77 5 THR B O 1
ATOM 3453 N N . GLN B 1 6 ? -49.375 -12.25 0.819 1 23.55 6 GLN B N 1
ATOM 3454 C CA . GLN B 1 6 ? -48.219 -11.469 1.189 1 23.55 6 GLN B CA 1
ATOM 3455 C C . GLN B 1 6 ? -47 -12.367 1.426 1 23.55 6 GLN B C 1
ATOM 3457 O O . GLN B 1 6 ? -46.969 -13.102 2.41 1 23.55 6 GLN B O 1
ATOM 3462 N N . ARG B 1 7 ? -46.469 -13.094 0.416 1 24.64 7 ARG B N 1
ATOM 3463 C CA . ARG B 1 7 ? -45.219 -13.844 0.599 1 24.64 7 ARG B CA 1
ATOM 3464 C C . ARG B 1 7 ? -44.156 -13.008 1.321 1 24.64 7 ARG B C 1
ATOM 3466 O O . ARG B 1 7 ? -43.844 -11.898 0.885 1 24.64 7 ARG B O 1
ATOM 3473 N N . ASP B 1 8 ? -44.125 -13.156 2.607 1 25.73 8 ASP B N 1
ATOM 3474 C CA . ASP B 1 8 ? -43.062 -12.656 3.498 1 25.73 8 ASP B CA 1
ATOM 3475 C C . ASP B 1 8 ? -41.688 -12.93 2.932 1 25.73 8 ASP B C 1
ATOM 3477 O O . ASP B 1 8 ? -41.281 -14.086 2.766 1 25.73 8 ASP B O 1
ATOM 3481 N N . ARG B 1 9 ? -41.25 -12.305 1.831 1 26.91 9 ARG B N 1
ATOM 3482 C CA . ARG B 1 9 ? -39.875 -12.438 1.379 1 26.91 9 ARG B CA 1
ATOM 3483 C C . ARG B 1 9 ? -38.906 -12.367 2.553 1 26.91 9 ARG B C 1
ATOM 3485 O O . ARG B 1 9 ? -38.875 -11.375 3.289 1 26.91 9 ARG B O 1
ATOM 3492 N N . GLY B 1 10 ? -38.625 -13.508 3.201 1 26.05 10 GLY B N 1
ATOM 3493 C CA . GLY B 1 10 ? -37.562 -13.68 4.18 1 26.05 10 GLY B CA 1
ATOM 3494 C C . GLY B 1 10 ? -36.344 -12.812 3.908 1 26.05 10 GLY B C 1
ATOM 3495 O O . GLY B 1 10 ? -35.875 -12.711 2.766 1 26.05 10 GLY B O 1
ATOM 3496 N N . SER B 1 11 ? -36.188 -11.719 4.629 1 28.34 11 SER B N 1
ATOM 3497 C CA . SER B 1 11 ? -35.031 -10.844 4.676 1 28.34 11 SER B CA 1
ATOM 3498 C C . SER B 1 11 ? -33.719 -11.648 4.668 1 28.34 11 SER B C 1
ATOM 3500 O O . SER B 1 11 ? -33.469 -12.461 5.562 1 28.34 11 SER B O 1
ATOM 3502 N N . ALA B 1 12 ? -33.344 -12.188 3.547 1 29.83 12 ALA B N 1
ATOM 3503 C CA . ALA B 1 12 ? -32 -12.766 3.418 1 29.83 12 ALA B CA 1
ATOM 3504 C C . ALA B 1 12 ? -31.016 -12.023 4.297 1 29.83 12 ALA B C 1
ATOM 3506 O O . ALA B 1 12 ? -30.844 -10.812 4.172 1 29.83 12 ALA B O 1
ATOM 3507 N N . GLU B 1 13 ? -30.688 -12.453 5.527 1 33.03 13 GLU B N 1
ATOM 3508 C CA . GLU B 1 13 ? -29.641 -11.992 6.438 1 33.03 13 GLU B CA 1
ATOM 3509 C C . GLU B 1 13 ? -28.359 -11.656 5.684 1 33.03 13 GLU B C 1
ATOM 3511 O O . GLU B 1 13 ? -27.906 -12.445 4.855 1 33.03 13 GLU B O 1
ATOM 3516 N N . ARG B 1 14 ? -28.141 -10.453 5.402 1 35.28 14 ARG B N 1
ATOM 3517 C CA . ARG B 1 14 ? -26.906 -9.969 4.812 1 35.28 14 ARG B CA 1
ATOM 3518 C C . ARG B 1 14 ? -25.688 -10.641 5.457 1 35.28 14 ARG B C 1
ATOM 3520 O O . ARG B 1 14 ? -25.672 -10.883 6.664 1 35.28 14 ARG B O 1
ATOM 3527 N N . PRO B 1 15 ? -25 -11.352 4.785 1 34.62 15 PRO B N 1
ATOM 3528 C CA . PRO B 1 15 ? -23.828 -12.008 5.344 1 34.62 15 PRO B CA 1
ATOM 3529 C C . PRO B 1 15 ? -23.031 -11.094 6.277 1 34.62 15 PRO B C 1
ATOM 3531 O O . PRO B 1 15 ? -23.031 -9.875 6.109 1 34.62 15 PRO B O 1
ATOM 3534 N N . VAL B 1 16 ? -22.812 -11.469 7.535 1 36.12 16 VAL B N 1
ATOM 3535 C CA . VAL B 1 16 ? -22.031 -10.797 8.578 1 36.12 16 VAL B CA 1
ATOM 3536 C C . VAL B 1 16 ? -20.672 -10.406 8.031 1 36.12 16 VAL B C 1
ATOM 3538 O O . VAL B 1 16 ? -20.031 -11.18 7.316 1 36.12 16 VAL B O 1
ATOM 3541 N N . ASP B 1 17 ? -20.391 -9.18 7.801 1 37.56 17 ASP B N 1
ATOM 3542 C CA . ASP B 1 17 ? -19.203 -8.508 7.285 1 37.56 17 ASP B CA 1
ATOM 3543 C C . ASP B 1 17 ? -17.969 -8.906 8.078 1 37.56 17 ASP B C 1
ATOM 3545 O O . ASP B 1 17 ? -18.016 -9.039 9.305 1 37.56 17 ASP B O 1
ATOM 3549 N N . PRO B 1 18 ? -17.078 -9.523 7.637 1 36.25 18 PRO B N 1
ATOM 3550 C CA . PRO B 1 18 ? -15.82 -9.82 8.32 1 36.25 18 PRO B CA 1
ATOM 3551 C C . PRO B 1 18 ? -15.266 -8.633 9.094 1 36.25 18 PRO B C 1
ATOM 3553 O O . PRO B 1 18 ? -14.141 -8.68 9.594 1 36.25 18 PRO B O 1
ATOM 3556 N N . GLY B 1 19 ? -15.945 -7.645 9.281 1 36 19 GLY B N 1
ATOM 3557 C CA . GLY B 1 19 ? -15.477 -6.359 9.766 1 36 19 GLY B CA 1
ATOM 3558 C C . GLY B 1 19 ? -14.852 -6.438 11.148 1 36 19 GLY B C 1
ATOM 3559 O O . GLY B 1 19 ? -14.672 -5.414 11.812 1 36 19 GLY B O 1
ATOM 3560 N N . ARG B 1 20 ? -14.812 -7.613 11.789 1 39.03 20 ARG B N 1
ATOM 3561 C CA . ARG B 1 20 ? -14.07 -7.473 13.039 1 39.03 20 ARG B CA 1
ATOM 3562 C C . ARG B 1 20 ? -12.625 -7.066 12.773 1 39.03 20 ARG B C 1
ATOM 3564 O O . ARG B 1 20 ? -11.695 -7.84 13.039 1 39.03 20 ARG B O 1
ATOM 3571 N N . PHE B 1 21 ? -12.305 -6.562 11.633 1 37.97 21 PHE B N 1
ATOM 3572 C CA . PHE B 1 21 ? -10.938 -6.32 11.195 1 37.97 21 PHE B CA 1
ATOM 3573 C C . PHE B 1 21 ? -10.07 -5.855 12.352 1 37.97 21 PHE B C 1
ATOM 3575 O O . PHE B 1 21 ? -8.883 -6.188 12.422 1 37.97 21 PHE B O 1
ATOM 3582 N N . LEU B 1 22 ? -10.336 -4.699 13.031 1 36.75 22 LEU B N 1
ATOM 3583 C CA . LEU B 1 22 ? -9.391 -3.98 13.883 1 36.75 22 LEU B CA 1
ATOM 3584 C C . LEU B 1 22 ? -9.586 -4.359 15.344 1 36.75 22 LEU B C 1
ATOM 3586 O O . LEU B 1 22 ? -9.125 -3.65 16.234 1 36.75 22 LEU B O 1
ATOM 3590 N N . THR B 1 23 ? -10.438 -5.293 15.703 1 32.47 23 THR B N 1
ATOM 3591 C CA . THR B 1 23 ? -10.484 -5.344 17.156 1 32.47 23 THR B CA 1
ATOM 3592 C C . THR B 1 23 ? -9.258 -6.066 17.719 1 32.47 23 THR B C 1
ATOM 3594 O O . THR B 1 23 ? -9 -7.219 17.359 1 32.47 23 THR B O 1
ATOM 3597 N N . ARG B 1 24 ? -8.203 -5.445 18.109 1 32.94 24 ARG B N 1
ATOM 3598 C CA . ARG B 1 24 ? -7.234 -6.059 19.016 1 32.94 24 ARG B CA 1
ATOM 3599 C C . ARG B 1 24 ? -7.926 -6.992 20 1 32.94 24 ARG B C 1
ATOM 3601 O O . ARG B 1 24 ? -9.102 -6.809 20.312 1 32.94 24 ARG B O 1
ATOM 3608 N N . GLU B 1 25 ? -7.23 -8.141 20.297 1 32.75 25 GLU B N 1
ATOM 3609 C CA . GLU B 1 25 ? -7.602 -8.984 21.438 1 32.75 25 GLU B CA 1
ATOM 3610 C C . GLU B 1 25 ? -7.992 -8.141 22.641 1 32.75 25 GLU B C 1
ATOM 3612 O O . GLU B 1 25 ? -7.152 -7.43 23.203 1 32.75 25 GLU B O 1
ATOM 3617 N N . ALA B 1 26 ? -8.992 -7.617 22.859 1 32.56 26 ALA B N 1
ATOM 3618 C CA . ALA B 1 26 ? -9.406 -7.16 24.188 1 32.56 26 ALA B CA 1
ATOM 3619 C C . ALA B 1 26 ? -9.062 -8.195 25.25 1 32.56 26 ALA B C 1
ATOM 3621 O O . ALA B 1 26 ? -9.086 -9.398 24.984 1 32.56 26 ALA B O 1
ATOM 3622 N N . ASP B 1 27 ? -8.18 -7.844 26.25 1 30.7 27 ASP B N 1
ATOM 3623 C CA . ASP B 1 27 ? -8.102 -8.617 27.484 1 30.7 27 ASP B CA 1
ATOM 3624 C C . ASP B 1 27 ? -9.43 -9.305 27.781 1 30.7 27 ASP B C 1
ATOM 3626 O O . ASP B 1 27 ? -10.5 -8.719 27.609 1 30.7 27 ASP B O 1
ATOM 3630 N N . PRO B 1 28 ? -9.445 -10.664 27.906 1 35.56 28 PRO B N 1
ATOM 3631 C CA . PRO B 1 28 ? -10.68 -11.375 28.266 1 35.56 28 PRO B CA 1
ATOM 3632 C C . PRO B 1 28 ? -11.5 -10.625 29.312 1 35.56 28 PRO B C 1
ATOM 3634 O O . PRO B 1 28 ? -12.695 -10.891 29.469 1 35.56 28 PRO B O 1
ATOM 3637 N N . GLU B 1 29 ? -10.781 -10.227 30.375 1 34.19 29 GLU B N 1
ATOM 3638 C CA . GLU B 1 29 ? -11.508 -9.781 31.547 1 34.19 29 GLU B CA 1
ATOM 3639 C C . GLU B 1 29 ? -12.312 -8.516 31.266 1 34.19 29 GLU B C 1
ATOM 3641 O O . GLU B 1 29 ? -12.969 -7.977 32.156 1 34.19 29 GLU B O 1
ATOM 3646 N N . GLU B 1 30 ? -11.773 -7.766 30.328 1 33.16 30 GLU B N 1
ATOM 3647 C CA . GLU B 1 30 ? -12.609 -6.57 30.312 1 33.16 30 GLU B CA 1
ATOM 3648 C C . GLU B 1 30 ? -13.961 -6.852 29.672 1 33.16 30 GLU B C 1
ATOM 3650 O O . GLU B 1 30 ? -14.039 -7.465 28.609 1 33.16 30 GLU B O 1
ATOM 3655 N N . PRO B 1 31 ? -15.031 -6.871 30.391 1 32.56 31 PRO B N 1
ATOM 3656 C CA . PRO B 1 31 ? -16.375 -7.09 29.828 1 32.56 31 PRO B CA 1
ATOM 3657 C C . PRO B 1 31 ? -16.484 -6.59 28.391 1 32.56 31 PRO B C 1
ATOM 3659 O O . PRO B 1 31 ? -15.734 -5.699 27.969 1 32.56 31 PRO B O 1
ATOM 3662 N N . ALA B 1 32 ? -16.844 -7.395 27.359 1 34.19 32 ALA B N 1
ATOM 3663 C CA . ALA B 1 32 ? -17.391 -6.891 26.109 1 34.19 32 ALA B CA 1
ATOM 3664 C C . ALA B 1 32 ? -17.891 -5.453 26.266 1 34.19 32 ALA B C 1
ATOM 3666 O O . ALA B 1 32 ? -19 -5.227 26.75 1 34.19 32 ALA B O 1
ATOM 3667 N N . ALA B 1 33 ? -17.141 -4.684 26.75 1 32.44 33 ALA B N 1
ATOM 3668 C CA . ALA B 1 33 ? -17.594 -3.301 26.875 1 32.44 33 ALA B CA 1
ATOM 3669 C C . ALA B 1 33 ? -18.562 -2.938 25.75 1 32.44 33 ALA B C 1
ATOM 3671 O O . ALA B 1 33 ? -18.344 -3.293 24.594 1 32.44 33 ALA B O 1
ATOM 3672 N N . GLY B 1 34 ? -19.766 -2.395 25.859 1 36.53 34 GLY B N 1
ATOM 3673 C CA . GLY B 1 34 ? -21.078 -2.201 25.25 1 36.53 34 GLY B CA 1
ATOM 3674 C C . GLY B 1 34 ? -21.016 -1.688 23.828 1 36.53 34 GLY B C 1
ATOM 3675 O O . GLY B 1 34 ? -20.203 -0.81 23.516 1 36.53 34 GLY B O 1
ATOM 3676 N N . ARG B 1 35 ? -20.984 -2.467 22.609 1 49.53 35 ARG B N 1
ATOM 3677 C CA . ARG B 1 35 ? -21.781 -1.832 21.562 1 49.53 35 ARG B CA 1
ATOM 3678 C C . ARG B 1 35 ? -22.641 -0.714 22.141 1 49.53 35 ARG B C 1
ATOM 3680 O O . ARG B 1 35 ? -23.625 -0.978 22.828 1 49.53 35 ARG B O 1
ATOM 3687 N N . GLY B 1 36 ? -21.875 0.209 22.672 1 59.5 36 GLY B N 1
ATOM 3688 C CA . GLY B 1 36 ? -22.547 1.288 23.375 1 59.5 36 GLY B CA 1
ATOM 3689 C C . GLY B 1 36 ? -23.875 1.655 22.75 1 59.5 36 GLY B C 1
ATOM 3690 O O . GLY B 1 36 ? -24.016 1.653 21.516 1 59.5 36 GLY B O 1
ATOM 3691 N N . ALA B 1 37 ? -24.812 1.328 23.297 1 77.75 37 ALA B N 1
ATOM 3692 C CA . ALA B 1 37 ? -26.172 1.626 22.859 1 77.75 37 ALA B CA 1
ATOM 3693 C C . ALA B 1 37 ? -26.359 3.119 22.609 1 77.75 37 ALA B C 1
ATOM 3695 O O . ALA B 1 37 ? -25.844 3.951 23.375 1 77.75 37 ALA B O 1
ATOM 3696 N N . VAL B 1 38 ? -26.547 3.477 21.375 1 93.06 38 VAL B N 1
ATOM 3697 C CA . VAL B 1 38 ? -27 4.809 21 1 93.06 38 VAL B CA 1
ATOM 3698 C C . VAL B 1 38 ? -28.516 4.816 20.859 1 93.06 38 VAL B C 1
ATOM 3700 O O . VAL B 1 38 ? -29.078 4.039 20.094 1 93.06 38 VAL B O 1
ATOM 3703 N N . ASP B 1 39 ? -29.172 5.602 21.656 1 93.19 39 ASP B N 1
ATOM 3704 C CA . ASP B 1 39 ? -30.641 5.551 21.719 1 93.19 39 ASP B CA 1
ATOM 3705 C C . ASP B 1 39 ? -31.266 6.781 21.062 1 93.19 39 ASP B C 1
ATOM 3707 O O . ASP B 1 39 ? -32.375 7.199 21.438 1 93.19 39 ASP B O 1
ATOM 3711 N N . PHE B 1 40 ? -30.562 7.406 20.281 1 96.06 40 PHE B N 1
ATOM 3712 C CA . PHE B 1 40 ? -31.047 8.547 19.516 1 96.06 40 PHE B CA 1
ATOM 3713 C C . PHE B 1 40 ? -30.688 8.414 18.047 1 96.06 40 PHE B C 1
ATOM 3715 O O . PHE B 1 40 ? -29.766 7.672 17.703 1 96.06 40 PHE B O 1
ATOM 3722 N N . PRO B 1 41 ? -31.406 9.031 17.219 1 95.69 41 PRO B N 1
ATOM 3723 C CA . PRO B 1 41 ? -31.156 8.898 15.781 1 95.69 41 PRO B CA 1
ATOM 3724 C C . PRO B 1 41 ? -29.812 9.461 15.352 1 95.69 41 PRO B C 1
ATOM 3726 O O . PRO B 1 41 ? -29.453 10.578 15.742 1 95.69 41 PRO B O 1
ATOM 3729 N N . VAL B 1 42 ? -29.109 8.688 14.578 1 98.19 42 VAL B N 1
ATOM 3730 C CA . VAL B 1 42 ? -27.797 9.094 14.047 1 98.19 42 VAL B CA 1
ATOM 3731 C C . VAL B 1 42 ? -27.781 8.898 12.531 1 98.19 42 VAL B C 1
ATOM 3733 O O . VAL B 1 42 ? -28.25 7.883 12.023 1 98.19 42 VAL B O 1
ATOM 3736 N N . ALA B 1 43 ? -27.281 9.852 11.812 1 98.25 43 ALA B N 1
ATOM 3737 C CA . ALA B 1 43 ? -27.109 9.766 10.367 1 98.25 43 ALA B CA 1
ATOM 3738 C C . ALA B 1 43 ? -25.672 10.125 9.961 1 98.25 43 ALA B C 1
ATOM 3740 O O . ALA B 1 43 ? -24.891 10.617 10.789 1 98.25 43 ALA B O 1
ATOM 3741 N N . VAL B 1 44 ? -25.312 9.82 8.758 1 98.69 44 VAL B N 1
ATOM 3742 C CA . VAL B 1 44 ? -23.984 10.062 8.242 1 98.69 44 VAL B CA 1
ATOM 3743 C C . VAL B 1 44 ? -24.062 10.828 6.922 1 98.69 44 VAL B C 1
ATOM 3745 O O . VAL B 1 44 ? -24.953 10.578 6.105 1 98.69 44 VAL B O 1
ATOM 3748 N N . VAL B 1 45 ? -23.219 11.805 6.754 1 98.69 45 VAL B N 1
ATOM 3749 C CA . VAL B 1 45 ? -23.031 12.492 5.48 1 98.69 45 VAL B CA 1
ATOM 3750 C C . VAL B 1 45 ? -21.656 12.195 4.918 1 98.69 45 VAL B C 1
ATOM 3752 O O . VAL B 1 45 ? -20.641 12.43 5.59 1 98.69 45 VAL B O 1
ATOM 3755 N N . LEU B 1 46 ? -21.594 11.664 3.717 1 98.56 46 LEU B N 1
ATOM 3756 C CA . LEU B 1 46 ? -20.359 11.336 3.012 1 98.56 46 LEU B CA 1
ATOM 3757 C C . LEU B 1 46 ? -20.203 12.195 1.762 1 98.56 46 LEU B C 1
ATOM 3759 O O . LEU B 1 46 ? -20.75 11.875 0.707 1 98.56 46 LEU B O 1
ATOM 3763 N N . PRO B 1 47 ? -19.469 13.289 1.895 1 97.81 47 PRO B N 1
ATOM 3764 C CA . PRO B 1 47 ? -19.172 14.039 0.669 1 97.81 47 PRO B CA 1
ATOM 3765 C C . PRO B 1 47 ? -18.312 13.25 -0.315 1 97.81 47 PRO B C 1
ATOM 3767 O O . PRO B 1 47 ? -17.219 12.812 0.035 1 97.81 47 PRO B O 1
ATOM 3770 N N . ALA B 1 48 ? -18.734 13.047 -1.525 1 96 48 ALA B N 1
ATOM 3771 C CA . ALA B 1 48 ? -18.062 12.25 -2.547 1 96 48 ALA B CA 1
ATOM 3772 C C . ALA B 1 48 ? -18.141 12.93 -3.912 1 96 48 ALA B C 1
ATOM 3774 O O . ALA B 1 48 ? -18.219 12.25 -4.941 1 96 48 ALA B O 1
ATOM 3775 N N . GLY B 1 49 ? -18.188 14.234 -3.891 1 91.31 49 GLY B N 1
ATOM 3776 C CA . GLY B 1 49 ? -18.344 14.969 -5.137 1 91.31 49 GLY B CA 1
ATOM 3777 C C . GLY B 1 49 ? -17.031 15.422 -5.738 1 91.31 49 GLY B C 1
ATOM 3778 O O . GLY B 1 49 ? -17 15.977 -6.84 1 91.31 49 GLY B O 1
ATOM 3779 N N . GLY B 1 50 ? -15.984 15.125 -5.074 1 84.19 50 GLY B N 1
ATOM 3780 C CA . GLY B 1 50 ? -14.688 15.609 -5.531 1 84.19 50 GLY B CA 1
ATOM 3781 C C . GLY B 1 50 ? -14.172 14.867 -6.746 1 84.19 50 GLY B C 1
ATOM 3782 O O . GLY B 1 50 ? -14.453 13.68 -6.922 1 84.19 50 GLY B O 1
ATOM 3783 N N . SER B 1 51 ? -13.297 15.539 -7.504 1 77.81 51 SER B N 1
ATOM 3784 C CA . SER B 1 51 ? -12.766 14.969 -8.734 1 77.81 51 SER B CA 1
ATOM 3785 C C . SER B 1 51 ? -11.516 14.133 -8.461 1 77.81 51 SER B C 1
ATOM 3787 O O . SER B 1 51 ? -11.094 13.344 -9.305 1 77.81 51 SER B O 1
ATOM 3789 N N . GLY B 1 52 ? -10.945 14.32 -7.363 1 73.31 52 GLY B N 1
ATOM 3790 C CA . GLY B 1 52 ? -9.75 13.562 -7.023 1 73.31 52 GLY B CA 1
ATOM 3791 C C . GLY B 1 52 ? -8.531 13.992 -7.816 1 73.31 52 GLY B C 1
ATOM 3792 O O . GLY B 1 52 ? -7.754 13.148 -8.266 1 73.31 52 GLY B O 1
ATOM 3793 N N . GLU B 1 53 ? -8.219 15.211 -7.98 1 72.12 53 GLU B N 1
ATOM 3794 C CA . GLU B 1 53 ? -7.156 15.742 -8.828 1 72.12 53 GLU B CA 1
ATOM 3795 C C . GLU B 1 53 ? -5.781 15.32 -8.32 1 72.12 53 GLU B C 1
ATOM 3797 O O . GLU B 1 53 ? -4.883 15.023 -9.117 1 72.12 53 GLU B O 1
ATOM 3802 N N . ARG B 1 54 ? -5.602 15.07 -7.098 1 68.94 54 ARG B N 1
ATOM 3803 C CA . ARG B 1 54 ? -4.309 14.758 -6.5 1 68.94 54 ARG B CA 1
ATOM 3804 C C . ARG B 1 54 ? -3.904 13.312 -6.789 1 68.94 54 ARG B C 1
ATOM 3806 O O . ARG B 1 54 ? -2.732 12.953 -6.66 1 68.94 54 ARG B O 1
ATOM 3813 N N . THR B 1 55 ? -4.801 12.438 -7.137 1 74 55 THR B N 1
ATOM 3814 C CA . THR B 1 55 ? -4.496 11.031 -7.383 1 74 55 THR B CA 1
ATOM 3815 C C . THR B 1 55 ? -3.883 10.852 -8.773 1 74 55 THR B C 1
ATOM 3817 O O . THR B 1 55 ? -3.213 9.852 -9.031 1 74 55 THR B O 1
ATOM 3820 N N . GLY B 1 56 ? -4.074 11.781 -9.641 1 70.44 56 GLY B N 1
ATOM 3821 C CA . GLY B 1 56 ? -3.584 11.656 -11 1 70.44 56 GLY B CA 1
ATOM 3822 C C . GLY B 1 56 ? -4.336 10.617 -11.812 1 70.44 56 GLY B C 1
ATOM 3823 O O . GLY B 1 56 ? -3.926 10.266 -12.922 1 70.44 56 GLY B O 1
ATOM 3824 N N . LEU B 1 57 ? -5.406 10.078 -11.242 1 73.88 57 LEU B N 1
ATOM 3825 C CA . LEU B 1 57 ? -6.191 9.062 -11.93 1 73.88 57 LEU B CA 1
ATOM 3826 C C . LEU B 1 57 ? -7.309 9.695 -12.75 1 73.88 57 LEU B C 1
ATOM 3828 O O . LEU B 1 57 ? -7.75 10.812 -12.453 1 73.88 57 LEU B O 1
ATOM 3832 N N . SER B 1 58 ? -7.727 8.992 -13.719 1 76.88 58 SER B N 1
ATOM 3833 C CA . SER B 1 58 ? -8.812 9.445 -14.578 1 76.88 58 SER B CA 1
ATOM 3834 C C . SER B 1 58 ? -10.164 9.312 -13.883 1 76.88 58 SER B C 1
ATOM 3836 O O . SER B 1 58 ? -11.055 10.141 -14.07 1 76.88 58 SER B O 1
ATOM 3838 N N . THR B 1 59 ? -10.242 8.336 -13.062 1 83.94 59 THR B N 1
ATOM 3839 C CA . THR B 1 59 ? -11.445 8.094 -12.266 1 83.94 59 THR B CA 1
ATOM 3840 C C . THR B 1 59 ? -11.32 8.742 -10.891 1 83.94 59 THR B C 1
ATOM 3842 O O . THR B 1 59 ? -10.297 8.594 -10.219 1 83.94 59 THR B O 1
ATOM 3845 N N . PRO B 1 60 ? -12.383 9.492 -10.617 1 89.44 60 PRO B N 1
ATOM 3846 C CA . PRO B 1 60 ? -12.336 10.023 -9.25 1 89.44 60 PRO B CA 1
ATOM 3847 C C . PRO B 1 60 ? -12.008 8.945 -8.211 1 89.44 60 PRO B C 1
ATOM 3849 O O . PRO B 1 60 ? -12.5 7.82 -8.312 1 89.44 60 PRO B O 1
ATOM 3852 N N . LYS B 1 61 ? -11.258 9.25 -7.227 1 90.75 61 LYS B N 1
ATOM 3853 C CA . LYS B 1 61 ? -10.648 8.273 -6.328 1 90.75 61 LYS B CA 1
ATOM 3854 C C . LYS B 1 61 ? -11.711 7.488 -5.566 1 90.75 61 LYS B C 1
ATOM 3856 O O . LYS B 1 61 ? -11.531 6.305 -5.27 1 90.75 61 LYS B O 1
ATOM 3861 N N . GLN B 1 62 ? -12.859 8.117 -5.23 1 94.94 62 GLN B N 1
ATOM 3862 C CA . GLN B 1 62 ? -13.891 7.43 -4.465 1 94.94 62 GLN B CA 1
ATOM 3863 C C . GLN B 1 62 ? -14.516 6.293 -5.277 1 94.94 62 GLN B C 1
ATOM 3865 O O . GLN B 1 62 ? -15.125 5.383 -4.715 1 94.94 62 GLN B O 1
ATOM 3870 N N . PHE B 1 63 ? -14.289 6.32 -6.629 1 96 63 PHE B N 1
ATOM 3871 C CA . PHE B 1 63 ? -14.891 5.301 -7.484 1 96 63 PHE B CA 1
ATOM 3872 C C . PHE B 1 63 ? -13.836 4.328 -7.992 1 96 63 PHE B C 1
ATOM 3874 O O . PHE B 1 63 ? -14.148 3.396 -8.734 1 96 63 PHE B O 1
ATOM 3881 N N . CYS B 1 64 ? -12.57 4.57 -7.594 1 94.44 64 CYS B N 1
ATOM 3882 C CA . CYS B 1 64 ? -11.531 3.602 -7.938 1 94.44 64 CYS B CA 1
ATOM 3883 C C . CYS B 1 64 ? -11.781 2.271 -7.238 1 94.44 64 CYS B C 1
ATOM 3885 O O . CYS B 1 64 ? -12.25 2.24 -6.098 1 94.44 64 CYS B O 1
ATOM 3887 N N . THR B 1 65 ? -11.391 1.214 -7.965 1 94.25 65 THR B N 1
ATOM 3888 C CA . THR B 1 65 ? -11.75 -0.109 -7.465 1 94.25 65 THR B CA 1
ATOM 3889 C C . THR B 1 65 ? -10.516 -0.854 -6.973 1 94.25 65 THR B C 1
ATOM 3891 O O . THR B 1 65 ? -9.406 -0.629 -7.473 1 94.25 65 THR B O 1
ATOM 3894 N N . PHE B 1 66 ? -10.711 -1.598 -5.934 1 92.75 66 PHE B N 1
ATOM 3895 C CA . PHE B 1 66 ? -9.797 -2.656 -5.527 1 92.75 66 PHE B CA 1
ATOM 3896 C C . PHE B 1 66 ? -10.562 -3.863 -5 1 92.75 66 PHE B C 1
ATOM 3898 O O . PHE B 1 66 ? -11.602 -3.711 -4.363 1 92.75 66 PHE B O 1
ATOM 3905 N N . LEU B 1 67 ? -10.141 -5.055 -5.398 1 94.31 67 LEU B N 1
ATOM 3906 C CA . LEU B 1 67 ? -10.867 -6.301 -5.199 1 94.31 67 LEU B CA 1
ATOM 3907 C C . LEU B 1 67 ? -12.273 -6.215 -5.789 1 94.31 67 LEU B C 1
ATOM 3909 O O . LEU B 1 67 ? -13.25 -6.582 -5.137 1 94.31 67 LEU B O 1
ATOM 3913 N N . THR B 1 68 ? -12.391 -5.496 -6.902 1 91.62 68 THR B N 1
ATOM 3914 C CA . THR B 1 68 ? -13.562 -5.391 -7.77 1 91.62 68 THR B CA 1
ATOM 3915 C C . THR B 1 68 ? -14.672 -4.594 -7.09 1 91.62 68 THR B C 1
ATOM 3917 O O . THR B 1 68 ? -15.844 -4.73 -7.438 1 91.62 68 THR B O 1
ATOM 3920 N N . ARG B 1 69 ? -14.328 -3.877 -6.172 1 96.38 69 ARG B N 1
ATOM 3921 C CA . ARG B 1 69 ? -15.297 -3.076 -5.422 1 96.38 69 ARG B CA 1
ATOM 3922 C C . ARG B 1 69 ? -14.812 -1.636 -5.281 1 96.38 69 ARG B C 1
ATOM 3924 O O . ARG B 1 69 ? -13.656 -1.392 -4.949 1 96.38 69 ARG B O 1
ATOM 3931 N N . PRO B 1 70 ? -15.68 -0.651 -5.602 1 97.5 70 PRO B N 1
ATOM 3932 C CA . PRO B 1 70 ? -15.258 0.749 -5.496 1 97.5 70 PRO B CA 1
ATOM 3933 C C . PRO B 1 70 ? -14.977 1.173 -4.059 1 97.5 70 PRO B C 1
ATOM 3935 O O . PRO B 1 70 ? -15.656 0.719 -3.133 1 97.5 70 PRO B O 1
ATOM 3938 N N . LEU B 1 71 ? -14.07 2.076 -3.904 1 97.38 71 LEU B N 1
ATOM 3939 C CA . LEU B 1 71 ? -13.609 2.564 -2.607 1 97.38 71 LEU B CA 1
ATOM 3940 C C . LEU B 1 71 ? -14.781 3.062 -1.769 1 97.38 71 LEU B C 1
ATOM 3942 O O . LEU B 1 71 ? -14.875 2.748 -0.581 1 97.38 71 LEU B O 1
ATOM 3946 N N . ILE B 1 72 ? -15.742 3.768 -2.328 1 98.06 72 ILE B N 1
ATOM 3947 C CA . ILE B 1 72 ? -16.844 4.383 -1.599 1 98.06 72 ILE B CA 1
ATOM 3948 C C . ILE B 1 72 ? -17.75 3.301 -1.023 1 98.06 72 ILE B C 1
ATOM 3950 O O . ILE B 1 72 ? -18.359 3.486 0.032 1 98.06 72 ILE B O 1
ATOM 3954 N N . SER B 1 73 ? -17.859 2.184 -1.709 1 98.5 73 SER B N 1
ATOM 3955 C CA . SER B 1 73 ? -18.656 1.075 -1.214 1 98.5 73 SER B CA 1
ATOM 3956 C C . SER B 1 73 ? -18.109 0.534 0.102 1 98.5 73 SER B C 1
ATOM 3958 O O . SER B 1 73 ? -18.875 0.184 1.003 1 98.5 73 SER B O 1
ATOM 3960 N N . TYR B 1 74 ? -16.797 0.493 0.21 1 98.06 74 TYR B N 1
ATOM 3961 C CA . TYR B 1 74 ? -16.188 0.077 1.463 1 98.06 74 TYR B CA 1
ATOM 3962 C C . TYR B 1 74 ? -16.547 1.027 2.596 1 98.06 74 TYR B C 1
ATOM 3964 O O . TYR B 1 74 ? -16.859 0.588 3.705 1 98.06 74 TYR B O 1
ATOM 3972 N N . THR B 1 75 ? -16.484 2.326 2.33 1 98.19 75 THR B N 1
ATOM 3973 C CA . THR B 1 75 ? -16.797 3.332 3.338 1 98.19 75 THR B CA 1
ATOM 3974 C C . THR B 1 75 ? -18.266 3.24 3.754 1 98.19 75 THR B C 1
ATOM 3976 O O . THR B 1 75 ? -18.578 3.262 4.945 1 98.19 75 THR B O 1
ATOM 3979 N N . ILE B 1 76 ? -19.125 3.111 2.773 1 98.5 76 ILE B N 1
ATOM 3980 C CA . ILE B 1 76 ? -20.547 2.994 3.061 1 98.5 76 ILE B CA 1
ATOM 3981 C C . ILE B 1 76 ? -20.797 1.784 3.959 1 98.5 76 ILE B C 1
ATOM 3983 O O . ILE B 1 76 ? -21.516 1.883 4.961 1 98.5 76 ILE B O 1
ATOM 3987 N N . GLN B 1 77 ? -20.188 0.678 3.613 1 97.5 77 GLN B N 1
ATOM 3988 C CA . GLN B 1 77 ? -20.375 -0.556 4.371 1 97.5 77 GLN B CA 1
ATOM 3989 C C . GLN B 1 77 ? -19.891 -0.394 5.812 1 97.5 77 GLN B C 1
ATOM 3991 O O . GLN B 1 77 ? -20.5 -0.955 6.734 1 97.5 77 GLN B O 1
ATOM 3996 N N . ALA B 1 78 ? -18.844 0.346 6.027 1 96.56 78 ALA B N 1
ATOM 3997 C CA . ALA B 1 78 ? -18.297 0.573 7.363 1 96.56 78 ALA B CA 1
ATOM 3998 C C . ALA B 1 78 ? -19.328 1.244 8.273 1 96.56 78 ALA B C 1
ATOM 4000 O O . ALA B 1 78 ? -19.344 0.993 9.477 1 96.56 78 ALA B O 1
ATOM 4001 N N . PHE B 1 79 ? -20.156 2.088 7.715 1 97.69 79 PHE B N 1
ATOM 4002 C CA . PHE B 1 79 ? -21.172 2.775 8.492 1 97.69 79 PHE B CA 1
ATOM 4003 C C . PHE B 1 79 ? -22.469 1.973 8.508 1 97.69 79 PHE B C 1
ATOM 4005 O O . PHE B 1 79 ? -23.172 1.936 9.523 1 97.69 79 PHE B O 1
ATOM 4012 N N . GLU B 1 80 ? -22.734 1.362 7.441 1 96.75 80 GLU B N 1
ATOM 4013 C CA . GLU B 1 80 ? -23.969 0.604 7.289 1 96.75 80 GLU B CA 1
ATOM 4014 C C . GLU B 1 80 ? -24.031 -0.559 8.273 1 96.75 80 GLU B C 1
ATOM 4016 O O . GLU B 1 80 ? -25.109 -0.916 8.758 1 96.75 80 GLU B O 1
ATOM 4021 N N . ARG B 1 81 ? -22.969 -1.127 8.578 1 93.75 81 ARG B N 1
ATOM 4022 C CA . ARG B 1 81 ? -22.906 -2.287 9.461 1 93.75 81 ARG B CA 1
ATOM 4023 C C . ARG B 1 81 ? -23.203 -1.888 10.898 1 93.75 81 ARG B C 1
ATOM 4025 O O . ARG B 1 81 ? -23.422 -2.748 11.758 1 93.75 81 ARG B O 1
ATOM 4032 N N . VAL B 1 82 ? -23.094 -0.6 11.219 1 95.62 82 VAL B N 1
ATOM 4033 C CA . VAL B 1 82 ? -23.391 -0.103 12.562 1 95.62 82 VAL B CA 1
ATOM 4034 C C . VAL B 1 82 ? -24.891 0.024 12.75 1 95.62 82 VAL B C 1
ATOM 4036 O O . VAL B 1 82 ? -25.547 0.845 12.094 1 95.62 82 VAL B O 1
ATOM 4039 N N . PRO B 1 83 ? -25.438 -0.723 13.633 1 94.56 83 PRO B N 1
ATOM 4040 C CA . PRO B 1 83 ? -26.891 -0.816 13.719 1 94.56 83 PRO B CA 1
ATOM 4041 C C . PRO B 1 83 ? -27.547 0.514 14.086 1 94.56 83 PRO B C 1
ATOM 4043 O O . PRO B 1 83 ? -28.656 0.808 13.617 1 94.56 83 PRO B O 1
ATOM 4046 N N . TRP B 1 84 ? -26.859 1.322 14.875 1 95.75 84 TRP B N 1
ATOM 4047 C CA . TRP B 1 84 ? -27.5 2.531 15.383 1 95.75 84 TRP B CA 1
ATOM 4048 C C . TRP B 1 84 ? -27.359 3.682 14.391 1 95.75 84 TRP B C 1
ATOM 4050 O O . TRP B 1 84 ? -27.844 4.785 14.641 1 95.75 84 TRP B O 1
ATOM 4060 N N . ILE B 1 85 ? -26.734 3.512 13.312 1 97.19 85 ILE B N 1
ATOM 4061 C CA . ILE B 1 85 ? -26.734 4.48 12.227 1 97.19 85 ILE B CA 1
ATOM 4062 C C . ILE B 1 85 ? -27.938 4.23 11.312 1 97.19 85 ILE B C 1
ATOM 4064 O O . ILE B 1 85 ? -28.062 3.162 10.711 1 97.19 85 ILE B O 1
ATOM 4068 N N . GLU B 1 86 ? -28.734 5.227 11.148 1 95.69 86 GLU B N 1
ATOM 4069 C CA . GLU B 1 86 ? -30.031 5.031 10.5 1 95.69 86 GLU B CA 1
ATOM 4070 C C . GLU B 1 86 ? -29.938 5.277 9 1 95.69 86 GLU B C 1
ATOM 4072 O O . GLU B 1 86 ? -30.547 4.559 8.203 1 95.69 86 GLU B O 1
ATOM 4077 N N . ARG B 1 87 ? -29.266 6.309 8.656 1 96.69 87 ARG B N 1
ATOM 4078 C CA . ARG B 1 87 ? -29.203 6.73 7.258 1 96.69 87 ARG B CA 1
ATOM 4079 C C . ARG B 1 87 ? -27.812 7.223 6.887 1 96.69 87 ARG B C 1
ATOM 4081 O O . ARG B 1 87 ? -27.094 7.762 7.734 1 96.69 87 ARG B O 1
ATOM 4088 N N . ILE B 1 88 ? -27.469 7 5.652 1 98.5 88 ILE B N 1
ATOM 4089 C CA . ILE B 1 88 ? -26.203 7.469 5.086 1 98.5 88 ILE B CA 1
ATOM 4090 C C . ILE B 1 88 ? -26.484 8.305 3.836 1 98.5 88 ILE B C 1
ATOM 4092 O O . ILE B 1 88 ? -26.969 7.781 2.832 1 98.5 88 ILE B O 1
ATOM 4096 N N . VAL B 1 89 ? -26.203 9.555 3.902 1 98.25 89 VAL B N 1
ATOM 4097 C CA . VAL B 1 89 ? -26.359 10.43 2.748 1 98.25 89 VAL B CA 1
ATOM 4098 C C . VAL B 1 89 ? -25.031 10.531 1.997 1 98.25 89 VAL B C 1
ATOM 4100 O O . VAL B 1 89 ? -24.031 10.977 2.553 1 98.25 89 VAL B O 1
ATOM 4103 N N . VAL B 1 90 ? -25.016 10.07 0.784 1 98.62 90 VAL B N 1
ATOM 4104 C CA . VAL B 1 90 ? -23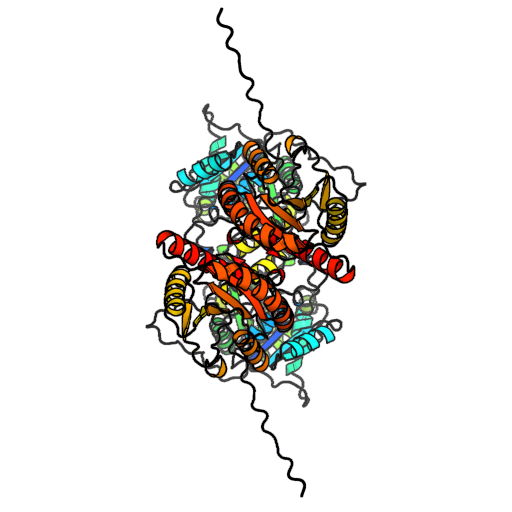.844 10.172 -0.078 1 98.62 90 VAL B CA 1
ATOM 4105 C C . VAL B 1 90 ? -24.016 11.328 -1.058 1 98.62 90 VAL B C 1
ATOM 4107 O O . VAL B 1 90 ? -24.969 11.359 -1.832 1 98.62 90 VAL B O 1
ATOM 4110 N N . VAL B 1 91 ? -23.094 12.297 -0.997 1 98.19 91 VAL B N 1
ATOM 4111 C CA . VAL B 1 91 ? -23.188 13.492 -1.82 1 98.19 91 VAL B CA 1
ATOM 4112 C C . VAL B 1 91 ? -22.266 13.359 -3.031 1 98.19 91 VAL B C 1
ATOM 4114 O O . VAL B 1 91 ? -21.047 13.273 -2.883 1 98.19 91 VAL B O 1
ATOM 4117 N N . VAL B 1 92 ? -22.797 13.352 -4.223 1 97.62 92 VAL B N 1
ATOM 4118 C CA . VAL B 1 92 ? -21.984 13.133 -5.422 1 97.62 92 VAL B CA 1
ATOM 4119 C C . VAL B 1 92 ? -22.234 14.266 -6.418 1 97.62 92 VAL B C 1
ATOM 4121 O O . VAL B 1 92 ? -23.188 15.023 -6.289 1 97.62 92 VAL B O 1
ATOM 4124 N N . ALA B 1 93 ? -21.297 14.398 -7.336 1 95.44 93 ALA B N 1
ATOM 4125 C CA . ALA B 1 93 ? -21.531 15.273 -8.484 1 95.44 93 ALA B CA 1
ATOM 4126 C C . ALA B 1 93 ? -22.688 14.75 -9.344 1 95.44 93 ALA B C 1
ATOM 4128 O O . ALA B 1 93 ? -22.906 13.539 -9.414 1 95.44 93 ALA B O 1
ATOM 4129 N N . LYS B 1 94 ? -23.281 15.594 -10.023 1 95.19 94 LYS B N 1
ATOM 4130 C CA . LYS B 1 94 ? -24.438 15.234 -10.844 1 95.19 94 LYS B CA 1
ATOM 4131 C C . LYS B 1 94 ? -24.078 14.188 -11.883 1 95.19 94 LYS B C 1
ATOM 4133 O O . LYS B 1 94 ? -24.844 13.242 -12.117 1 95.19 94 LYS B O 1
ATOM 4138 N N . GLU B 1 95 ? -22.906 14.312 -12.445 1 94 95 GLU B N 1
ATOM 4139 C CA . GLU B 1 95 ? -22.469 13.422 -13.516 1 94 95 GLU B CA 1
ATOM 4140 C C . GLU B 1 95 ? -22.203 12.016 -12.992 1 94 95 GLU B C 1
ATOM 4142 O O . GLU B 1 95 ? -22.125 11.062 -13.766 1 94 95 GLU B O 1
ATOM 4147 N N . SER B 1 96 ? -22.109 11.93 -11.672 1 95.69 96 SER B N 1
ATOM 4148 C CA . SER B 1 96 ? -21.766 10.633 -11.086 1 95.69 96 SER B CA 1
ATOM 4149 C C . SER B 1 96 ? -22.984 9.977 -10.445 1 95.69 96 SER B C 1
ATOM 4151 O O . SER B 1 96 ? -22.859 8.938 -9.789 1 95.69 96 SER B O 1
ATOM 4153 N N . HIS B 1 97 ? -24.141 10.523 -10.633 1 96.69 97 HIS B N 1
ATOM 4154 C CA . HIS B 1 97 ? -25.344 10.031 -9.977 1 96.69 97 HIS B CA 1
ATOM 4155 C C . HIS B 1 97 ? -25.672 8.602 -10.414 1 96.69 97 HIS B C 1
ATOM 4157 O O . HIS B 1 97 ? -25.906 7.734 -9.57 1 96.69 97 HIS B O 1
ATOM 4163 N N . SER B 1 98 ? -25.641 8.367 -11.672 1 97.5 98 SER B N 1
ATOM 4164 C CA . SER B 1 98 ? -25.969 7.047 -12.195 1 97.5 98 SER B CA 1
ATOM 4165 C C . SER B 1 98 ? -24.969 5.996 -11.727 1 97.5 98 SER B C 1
ATOM 4167 O O . SER B 1 98 ? -25.359 4.887 -11.344 1 97.5 98 SER B O 1
ATOM 4169 N N . LEU B 1 99 ? -23.75 6.395 -11.781 1 96.94 99 LEU B N 1
ATOM 4170 C CA . LEU B 1 99 ? -22.703 5.484 -11.32 1 96.94 99 LEU B CA 1
ATOM 4171 C C . LEU B 1 99 ? -22.906 5.117 -9.852 1 96.94 99 LEU B C 1
ATOM 4173 O O . LEU B 1 99 ? -22.828 3.945 -9.484 1 96.94 99 LEU B O 1
ATOM 4177 N N . MET B 1 100 ? -23.234 6.105 -9.047 1 97.81 100 MET B N 1
ATOM 4178 C CA . MET B 1 100 ? -23.438 5.871 -7.621 1 97.81 100 MET B CA 1
ATOM 4179 C C . MET B 1 100 ? -24.672 4.992 -7.391 1 97.81 100 MET B C 1
ATOM 4181 O O . MET B 1 100 ? -24.656 4.113 -6.531 1 97.81 100 MET B O 1
ATOM 4185 N N . THR B 1 101 ? -25.688 5.191 -8.133 1 98.19 101 THR B N 1
ATOM 4186 C CA . THR B 1 101 ? -26.891 4.379 -8.047 1 98.19 101 THR B CA 1
ATOM 4187 C C . THR B 1 101 ? -26.594 2.918 -8.367 1 98.19 101 THR B C 1
ATOM 4189 O O . THR B 1 101 ? -27.047 2.016 -7.664 1 98.19 101 THR B O 1
ATOM 4192 N N . ASP B 1 102 ? -25.812 2.715 -9.383 1 98.19 102 ASP B N 1
ATOM 4193 C CA . ASP B 1 102 ? -25.406 1.365 -9.773 1 98.19 102 ASP B CA 1
ATOM 4194 C C . ASP B 1 102 ? -24.641 0.679 -8.641 1 98.19 102 ASP B C 1
ATOM 4196 O O . ASP B 1 102 ? -24.844 -0.509 -8.383 1 98.19 102 ASP B O 1
ATOM 4200 N N . ILE B 1 103 ? -23.797 1.444 -8.047 1 98.19 103 ILE B N 1
ATOM 4201 C CA . ILE B 1 103 ? -22.984 0.906 -6.961 1 98.19 103 ILE B CA 1
ATOM 4202 C C . ILE B 1 103 ? -23.891 0.5 -5.797 1 98.19 103 ILE B C 1
ATOM 4204 O O . ILE B 1 103 ? -23.75 -0.592 -5.246 1 98.19 103 ILE B O 1
ATOM 4208 N N . VAL B 1 104 ? -24.828 1.354 -5.445 1 98.31 104 VAL B N 1
ATOM 4209 C CA . VAL B 1 104 ? -25.75 1.097 -4.34 1 98.31 104 VAL B CA 1
ATOM 4210 C C . VAL B 1 104 ? -26.562 -0.169 -4.625 1 98.31 104 VAL B C 1
ATOM 4212 O O . VAL B 1 104 ? -26.734 -1.009 -3.738 1 98.31 104 VAL B O 1
ATOM 4215 N N . GLU B 1 105 ? -26.938 -0.337 -5.816 1 97.94 105 GLU B N 1
ATOM 4216 C CA . GLU B 1 105 ? -27.734 -1.494 -6.215 1 97.94 105 GLU B CA 1
ATOM 4217 C C . GLU B 1 105 ? -26.875 -2.758 -6.27 1 97.94 105 GLU B C 1
ATOM 4219 O O . GLU B 1 105 ? -27.25 -3.791 -5.715 1 97.94 105 GLU B O 1
ATOM 4224 N N . LYS B 1 106 ? -25.781 -2.641 -6.879 1 96.81 106 LYS B N 1
ATOM 4225 C CA . LYS B 1 106 ? -24.906 -3.793 -7.094 1 96.81 106 LYS B CA 1
ATOM 4226 C C . LYS B 1 106 ? -24.484 -4.41 -5.766 1 96.81 106 LYS B C 1
ATOM 4228 O O . LYS B 1 106 ? -24.422 -5.637 -5.633 1 96.81 106 LYS B O 1
ATOM 4233 N N . PHE B 1 107 ? -24.234 -3.541 -4.855 1 97.25 107 PHE B N 1
ATOM 4234 C CA . PHE B 1 107 ? -23.688 -4.051 -3.605 1 97.25 107 PHE B CA 1
ATOM 4235 C C . PHE B 1 107 ? -24.75 -4.027 -2.504 1 97.25 107 PHE B C 1
ATOM 4237 O O . PHE B 1 107 ? -24.422 -4.207 -1.327 1 97.25 107 PHE B O 1
ATOM 4244 N N . ASN B 1 108 ? -25.938 -3.732 -2.836 1 96.69 108 ASN B N 1
ATOM 4245 C CA . ASN B 1 108 ? -27.109 -3.818 -1.974 1 96.69 108 ASN B CA 1
ATOM 4246 C C . ASN B 1 108 ? -26.938 -2.971 -0.716 1 96.69 108 ASN B C 1
ATOM 4248 O O . ASN B 1 108 ? -27.141 -3.459 0.398 1 96.69 108 ASN B O 1
ATOM 4252 N N . HIS B 1 109 ? -26.5 -1.714 -0.884 1 97.62 109 HIS B N 1
ATOM 4253 C CA . HIS B 1 109 ? -26.469 -0.774 0.23 1 97.62 109 HIS B CA 1
ATOM 4254 C C . HIS B 1 109 ? -27.859 -0.276 0.576 1 97.62 109 HIS B C 1
ATOM 4256 O O . HIS B 1 109 ? -28.469 0.482 -0.19 1 97.62 109 HIS B O 1
ATOM 4262 N N . ALA B 1 110 ? -28.312 -0.529 1.783 1 95.38 110 ALA B N 1
ATOM 4263 C CA . ALA B 1 110 ? -29.734 -0.38 2.078 1 95.38 110 ALA B CA 1
ATOM 4264 C C . ALA B 1 110 ? -30.016 0.942 2.789 1 95.38 110 ALA B C 1
ATOM 4266 O O . ALA B 1 110 ? -31.156 1.41 2.818 1 95.38 110 ALA B O 1
ATOM 4267 N N . LYS B 1 111 ? -29.078 1.589 3.354 1 96.75 111 LYS B N 1
ATOM 4268 C CA . LYS B 1 111 ? -29.312 2.775 4.168 1 96.75 111 LYS B CA 1
ATOM 4269 C C . LYS B 1 111 ? -28.953 4.047 3.406 1 96.75 111 LYS B C 1
ATOM 4271 O O . LYS B 1 111 ? -28.922 5.137 3.984 1 96.75 111 LYS B O 1
ATOM 4276 N N . VAL B 1 112 ? -28.75 3.979 2.068 1 98 112 VAL B N 1
ATOM 4277 C CA . VAL B 1 112 ? -28.078 5.055 1.358 1 98 112 VAL B CA 1
ATOM 4278 C C . VAL B 1 112 ? -29.094 5.949 0.668 1 98 112 VAL B C 1
ATOM 4280 O O . VAL B 1 112 ? -30.047 5.457 0.055 1 98 112 VAL B O 1
ATOM 4283 N N . LYS B 1 113 ? -28.984 7.215 0.818 1 97 113 LYS B N 1
ATOM 4284 C CA . LYS B 1 113 ? -29.641 8.234 0.001 1 97 113 LYS B CA 1
ATOM 4285 C C . LYS B 1 113 ? -28.609 9.039 -0.791 1 97 113 LYS B C 1
ATOM 4287 O O . LYS B 1 113 ? -27.625 9.539 -0.227 1 97 113 LYS B O 1
ATOM 4292 N N . ILE B 1 114 ? -28.797 9.203 -2.098 1 97.75 114 ILE B N 1
ATOM 4293 C CA . ILE B 1 114 ? -27.875 9.938 -2.955 1 97.75 114 ILE B CA 1
ATOM 4294 C C . ILE B 1 114 ? -28.391 11.359 -3.16 1 97.75 114 ILE B C 1
ATOM 4296 O O . ILE B 1 114 ? -29.578 11.562 -3.453 1 97.75 114 ILE B O 1
ATOM 4300 N N . VAL B 1 115 ? -27.531 12.305 -2.928 1 96.56 115 VAL B N 1
ATOM 4301 C CA . VAL B 1 115 ? -27.859 13.711 -3.143 1 96.56 115 VAL B CA 1
ATOM 4302 C C . VAL B 1 115 ? -26.781 14.367 -3.998 1 96.56 115 VAL B C 1
ATOM 4304 O O . VAL B 1 115 ? -25.656 13.883 -4.066 1 96.56 115 VAL B O 1
ATOM 4307 N N . HIS B 1 116 ? -27.109 15.461 -4.648 1 96.88 116 HIS B N 1
ATOM 4308 C CA . HIS B 1 116 ? -26.172 16.203 -5.469 1 96.88 116 HIS B CA 1
ATOM 4309 C C . HIS B 1 116 ? -25.422 17.25 -4.645 1 96.88 116 HIS B C 1
ATOM 4311 O O . HIS B 1 116 ? -26.016 17.938 -3.818 1 96.88 116 HIS B O 1
ATOM 4317 N N . GLY B 1 117 ? -24.125 17.25 -4.91 1 95.38 117 GLY B N 1
ATOM 4318 C CA . GLY B 1 117 ? -23.281 18.188 -4.168 1 95.38 117 GLY B CA 1
ATOM 4319 C C . GLY B 1 117 ? -23.078 19.5 -4.879 1 95.38 117 GLY B C 1
ATOM 4320 O O . GLY B 1 117 ? -23.688 19.766 -5.91 1 95.38 117 GLY B O 1
ATOM 4321 N N . GLY B 1 118 ? -22.25 20.359 -4.172 1 93.38 118 GLY B N 1
ATOM 4322 C CA . GLY B 1 118 ? -21.859 21.641 -4.734 1 93.38 118 GLY B CA 1
ATOM 4323 C C . GLY B 1 118 ? -20.484 21.625 -5.344 1 93.38 118 GLY B C 1
ATOM 4324 O O . GLY B 1 118 ? -19.922 20.562 -5.641 1 93.38 118 GLY B O 1
ATOM 4325 N N . SER B 1 119 ? -19.938 22.781 -5.602 1 92 119 SER B N 1
ATOM 4326 C CA . SER B 1 119 ? -18.656 22.953 -6.293 1 92 119 SER B CA 1
ATOM 4327 C C . SER B 1 119 ? -17.484 22.781 -5.336 1 92 119 SER B C 1
ATOM 4329 O O . SER B 1 119 ? -16.344 22.578 -5.77 1 92 119 SER B O 1
ATOM 4331 N N . THR B 1 120 ? -17.828 22.906 -4.062 1 94.38 120 THR B N 1
ATOM 4332 C CA . THR B 1 120 ? -16.766 22.797 -3.068 1 94.38 120 THR B CA 1
ATOM 4333 C C . THR B 1 120 ? -17.141 21.797 -1.984 1 94.38 120 THR B C 1
ATOM 4335 O O . THR B 1 120 ? -18.281 21.344 -1.915 1 94.38 120 THR B O 1
ATOM 4338 N N . ARG B 1 121 ? -16.188 21.5 -1.189 1 93.5 121 ARG B N 1
ATOM 4339 C CA . ARG B 1 121 ? -16.391 20.531 -0.118 1 93.5 121 ARG B CA 1
ATOM 4340 C C . ARG B 1 121 ? -17.484 21 0.841 1 93.5 121 ARG B C 1
ATOM 4342 O O . ARG B 1 121 ? -18.422 20.25 1.129 1 93.5 121 ARG B O 1
ATOM 4349 N N . HIS B 1 122 ? -17.422 22.188 1.348 1 96.94 122 HIS B N 1
ATOM 4350 C CA . HIS B 1 122 ? -18.391 22.688 2.311 1 96.94 122 HIS B CA 1
ATOM 4351 C C . HIS B 1 122 ? -19.781 22.797 1.688 1 96.94 122 HIS B C 1
ATOM 4353 O O . HIS B 1 122 ? -20.781 22.484 2.338 1 96.94 122 HIS B O 1
ATOM 4359 N N . ARG B 1 123 ? -19.812 23.25 0.411 1 97.06 123 ARG B N 1
ATOM 4360 C CA . ARG B 1 123 ? -21.109 23.297 -0.258 1 97.06 123 ARG B CA 1
ATOM 4361 C C . ARG B 1 123 ? -21.719 21.922 -0.384 1 97.06 123 ARG B C 1
ATOM 4363 O O . ARG B 1 123 ? -22.938 21.75 -0.201 1 97.06 123 ARG B O 1
ATOM 4370 N N . SER B 1 124 ? -20.891 20.938 -0.66 1 97.06 124 SER B N 1
ATOM 4371 C CA . SER B 1 124 ? -21.359 19.562 -0.776 1 97.06 124 SER B CA 1
ATOM 4372 C C . SER B 1 124 ? -21.875 19.031 0.563 1 97.06 124 SER B C 1
ATOM 4374 O O . SER B 1 124 ? -22.938 18.406 0.63 1 97.06 124 SER B O 1
ATOM 4376 N N . ILE B 1 125 ? -21.156 19.281 1.599 1 98.31 125 ILE B N 1
ATOM 4377 C CA . ILE B 1 125 ? -21.578 18.844 2.928 1 98.31 125 ILE B CA 1
ATOM 4378 C C . ILE B 1 125 ? -22.906 19.484 3.289 1 98.31 125 ILE B C 1
ATOM 4380 O O . ILE B 1 125 ? -23.812 18.828 3.801 1 98.31 125 ILE B O 1
ATOM 4384 N N . PHE B 1 126 ? -23.016 20.781 2.975 1 98.12 126 PHE B N 1
ATOM 4385 C CA . PHE B 1 126 ? -24.266 21.484 3.268 1 98.12 126 PHE B CA 1
ATOM 4386 C C . PHE B 1 126 ? -25.438 20.875 2.51 1 98.12 126 PHE B C 1
ATOM 4388 O O . PHE B 1 126 ? -26.516 20.703 3.066 1 98.12 126 PHE B O 1
ATOM 4395 N N . CYS B 1 127 ? -25.234 20.562 1.27 1 96.62 127 CYS B N 1
ATOM 4396 C CA . CYS B 1 127 ? -26.266 19.891 0.483 1 96.62 127 CYS B CA 1
ATOM 4397 C C . CYS B 1 127 ? -26.688 18.594 1.146 1 96.62 127 CYS B C 1
ATOM 4399 O O . CYS B 1 127 ? -27.891 18.281 1.207 1 96.62 127 CYS B O 1
ATOM 4401 N N . GLY B 1 128 ? -25.734 17.859 1.671 1 97.5 128 GLY B N 1
ATOM 4402 C CA . GLY B 1 128 ? -26.047 16.625 2.381 1 97.5 128 GLY B CA 1
ATOM 4403 C C . GLY B 1 128 ? -26.875 16.844 3.633 1 97.5 128 GLY B C 1
ATOM 4404 O O . GLY B 1 128 ? -27.812 16.094 3.91 1 97.5 128 GLY B O 1
ATOM 4405 N N . LEU B 1 129 ? -26.547 17.906 4.355 1 97.38 129 LEU B N 1
ATOM 4406 C CA . LEU B 1 129 ? -27.281 18.234 5.574 1 97.38 129 LEU B CA 1
ATOM 4407 C C . LEU B 1 129 ? -28.703 18.656 5.25 1 97.38 129 LEU B C 1
ATOM 4409 O O . LEU B 1 129 ? -29.625 18.359 6.012 1 97.38 129 LEU B O 1
ATOM 4413 N N . GLN B 1 130 ? -28.875 19.266 4.152 1 96 130 GLN B N 1
ATOM 4414 C CA . GLN B 1 130 ? -30.188 19.766 3.74 1 96 130 GLN B CA 1
ATOM 4415 C C . GLN B 1 130 ? -31.141 18.609 3.455 1 96 130 GLN B C 1
ATOM 4417 O O . GLN B 1 130 ? -32.344 18.781 3.441 1 96 130 GLN B O 1
ATOM 4422 N N . ALA B 1 131 ? -30.578 17.469 3.229 1 93.81 131 ALA B N 1
ATOM 4423 C CA . ALA B 1 131 ? -31.391 16.297 2.961 1 93.81 131 ALA B CA 1
ATOM 4424 C C . ALA B 1 131 ? -32.25 15.953 4.164 1 93.81 131 ALA B C 1
ATOM 4426 O O . ALA B 1 131 ? -33.281 15.25 4.031 1 93.81 131 ALA B O 1
ATOM 4427 N N . PHE B 1 132 ? -31.906 16.406 5.348 1 93.56 132 PHE B N 1
ATOM 4428 C CA . PHE B 1 132 ? -32.625 16.109 6.578 1 93.56 132 PHE B CA 1
ATOM 4429 C C . PHE B 1 132 ? -33.562 17.266 6.945 1 93.56 132 PHE B C 1
ATOM 4431 O O . PHE B 1 132 ? -34.344 17.156 7.887 1 93.56 132 PHE B O 1
ATOM 4438 N N . ALA B 1 133 ? -33.375 18.406 6.465 1 83.44 133 ALA B N 1
ATOM 4439 C CA . ALA B 1 133 ? -34.094 19.625 6.871 1 83.44 133 ALA B CA 1
ATOM 4440 C C . ALA B 1 133 ? -35.531 19.594 6.414 1 83.44 133 ALA B C 1
ATOM 4442 O O . ALA B 1 133 ? -36.438 20.094 7.109 1 83.44 133 ALA B O 1
ATOM 4443 N N . GLU B 1 134 ? -35.812 19.375 5.031 1 63.38 134 GLU B N 1
ATOM 4444 C CA . GLU B 1 134 ? -37.125 19.75 4.477 1 63.38 134 GLU B CA 1
ATOM 4445 C C . GLU B 1 134 ? -38.219 18.828 4.984 1 63.38 134 GLU B C 1
ATOM 4447 O O . GLU B 1 134 ? -37.969 17.656 5.305 1 63.38 134 GLU B O 1
ATOM 4452 N N . THR B 1 135 ? -39.25 19.469 5.539 1 55 135 THR B N 1
ATOM 4453 C CA . THR B 1 135 ? -40.531 18.984 6.047 1 55 135 THR B CA 1
ATOM 4454 C C . THR B 1 135 ? -41.25 18.156 4.992 1 55 135 THR B C 1
ATOM 4456 O O . THR B 1 135 ? -42.375 17.719 5.207 1 55 135 THR B O 1
ATOM 4459 N N . ASP B 1 136 ? -40.688 18.078 3.846 1 50.5 136 ASP B N 1
ATOM 4460 C CA . ASP B 1 136 ? -41.562 17.359 2.9 1 50.5 136 ASP B CA 1
ATOM 4461 C C . ASP B 1 136 ? -41.469 15.859 3.125 1 50.5 136 ASP B C 1
ATOM 4463 O O . ASP B 1 136 ? -40.5 15.352 3.664 1 50.5 136 ASP B O 1
ATOM 4467 N N . GLU B 1 137 ? -42.562 15.18 3.035 1 51.41 137 GLU B N 1
ATOM 4468 C CA . GLU B 1 137 ? -42.844 13.758 3.189 1 51.41 137 GLU B CA 1
ATOM 4469 C C . GLU B 1 137 ? -41.688 12.898 2.676 1 51.41 137 GLU B C 1
ATOM 4471 O O . GLU B 1 137 ? -41.5 11.773 3.135 1 51.41 137 GLU B O 1
ATOM 4476 N N . SER B 1 138 ? -40.938 13.383 1.684 1 52.44 138 SER B N 1
ATOM 4477 C CA . SER B 1 138 ? -39.938 12.57 1.034 1 52.44 138 SER B CA 1
ATOM 4478 C C . SER B 1 138 ? -38.594 12.641 1.794 1 52.44 138 SER B C 1
ATOM 4480 O O . SER B 1 138 ? -37.656 11.898 1.488 1 52.44 138 SER B O 1
ATOM 4482 N N . LEU B 1 139 ? -38.531 13.461 2.895 1 59.47 139 LEU B N 1
ATOM 4483 C CA . LEU B 1 139 ? -37.219 13.727 3.525 1 59.47 139 LEU B CA 1
ATOM 4484 C C . LEU B 1 139 ? -36.969 12.727 4.648 1 59.47 139 LEU B C 1
ATOM 4486 O O . LEU B 1 139 ? -37.906 12.141 5.199 1 59.47 139 LEU B O 1
ATOM 4490 N N . LEU B 1 140 ? -35.656 12.547 4.863 1 72.19 140 LEU B N 1
ATOM 4491 C CA . LEU B 1 140 ? -35.156 11.68 5.918 1 72.19 140 LEU B CA 1
ATOM 4492 C C . LEU B 1 140 ? -35.469 12.25 7.297 1 72.19 140 LEU B C 1
ATOM 4494 O O . LEU B 1 140 ? -35.656 13.461 7.445 1 72.19 140 LEU B O 1
ATOM 4498 N N . HIS B 1 141 ? -35.75 11.469 8.227 1 86.75 141 HIS B N 1
ATOM 4499 C CA . HIS B 1 141 ? -35.906 11.875 9.617 1 86.75 141 HIS B CA 1
ATOM 4500 C C . HIS B 1 141 ? -34.688 12.625 10.109 1 86.75 141 HIS B C 1
ATOM 4502 O O . HIS B 1 141 ? -33.562 12.18 9.891 1 86.75 141 HIS B O 1
ATOM 4508 N N . LYS B 1 142 ? -34.969 13.812 10.664 1 93.25 142 LYS B N 1
ATOM 4509 C CA . LYS B 1 142 ? -33.875 14.609 11.211 1 93.25 142 LYS B CA 1
ATOM 4510 C C . LYS B 1 142 ? -33.156 13.859 12.32 1 93.25 142 LYS B C 1
ATOM 4512 O O . LYS B 1 142 ? -33.75 13.445 13.305 1 93.25 142 LYS B O 1
ATOM 4517 N N . PRO B 1 143 ? -31.875 13.734 12.227 1 97.06 143 PRO B N 1
ATOM 4518 C CA . PRO B 1 143 ? -31.141 13.039 13.281 1 97.06 143 PRO B CA 1
ATOM 4519 C C . PRO B 1 143 ? -30.781 13.953 14.453 1 97.06 143 PRO B C 1
ATOM 4521 O O . PRO B 1 143 ? -30.797 15.18 14.312 1 97.06 143 PRO B O 1
ATOM 4524 N N . LYS B 1 144 ? -30.547 13.344 15.562 1 97.88 144 LYS B N 1
ATOM 4525 C CA . LYS B 1 144 ? -29.984 14.078 16.703 1 97.88 144 LYS B CA 1
ATOM 4526 C C . LYS B 1 144 ? -28.516 14.406 16.469 1 97.88 144 LYS B C 1
ATOM 4528 O O . LYS B 1 144 ? -28.094 15.547 16.672 1 97.88 144 LYS B O 1
ATOM 4533 N N . VAL B 1 145 ? -27.766 13.391 16.078 1 98.62 145 VAL B N 1
ATOM 4534 C CA . VAL B 1 145 ? -26.344 13.531 15.781 1 98.62 145 VAL B CA 1
ATOM 4535 C C . VAL B 1 145 ? -26.094 13.164 14.32 1 98.62 145 VAL B C 1
ATOM 4537 O O . VAL B 1 145 ? -26.641 12.188 13.812 1 98.62 145 VAL B O 1
ATOM 4540 N N . VAL B 1 146 ? -25.359 13.984 13.656 1 98.75 146 VAL B N 1
ATOM 4541 C CA . VAL B 1 146 ? -24.906 13.695 12.305 1 98.75 146 VAL B CA 1
ATOM 4542 C C . VAL B 1 146 ? -23.375 13.539 12.289 1 98.75 146 VAL B C 1
ATOM 4544 O O . VAL B 1 146 ? -22.672 14.328 12.914 1 98.75 146 VAL B O 1
ATOM 4547 N N . ILE B 1 147 ? -22.906 12.5 11.695 1 98.88 147 ILE B N 1
ATOM 4548 C CA . ILE B 1 147 ? -21.469 12.258 11.5 1 98.88 147 ILE B CA 1
ATOM 4549 C C . ILE B 1 147 ? -21.078 12.641 10.078 1 98.88 147 ILE B C 1
ATOM 4551 O O . ILE B 1 147 ? -21.703 12.203 9.109 1 98.88 147 ILE B O 1
ATOM 4555 N N . ILE B 1 148 ? -20.141 13.5 9.93 1 98.81 148 ILE B N 1
ATOM 4556 C CA . ILE B 1 148 ? -19.547 13.836 8.641 1 98.81 148 ILE B CA 1
ATOM 4557 C C . ILE B 1 148 ? -18.234 13.078 8.461 1 98.81 148 ILE B C 1
ATOM 4559 O O . ILE B 1 148 ? -17.391 13.078 9.352 1 98.81 148 ILE B O 1
ATOM 4563 N N . HIS B 1 149 ? -18.062 12.422 7.363 1 98.44 149 HIS B N 1
ATOM 4564 C CA . HIS B 1 149 ? -16.906 11.562 7.141 1 98.44 149 HIS B CA 1
ATOM 4565 C C . HIS B 1 149 ? -16.469 11.586 5.676 1 98.44 149 HIS B C 1
ATOM 4567 O O . HIS B 1 149 ? -17.297 11.844 4.789 1 98.44 149 HIS B O 1
ATOM 4573 N N . ASP B 1 150 ? -15.195 11.422 5.445 1 96.38 150 ASP B N 1
ATOM 4574 C CA . ASP B 1 150 ? -14.664 11.375 4.086 1 96.38 150 ASP B CA 1
ATOM 4575 C C . ASP B 1 150 ? -15.016 10.047 3.406 1 96.38 150 ASP B C 1
ATOM 4577 O O . ASP B 1 150 ? -14.805 8.977 3.975 1 96.38 150 ASP B O 1
ATOM 4581 N N . ALA B 1 151 ? -15.43 10.117 2.172 1 96.81 151 ALA B N 1
ATOM 4582 C CA . ALA B 1 151 ? -15.828 8.93 1.413 1 96.81 151 ALA B CA 1
ATOM 4583 C C . ALA B 1 151 ? -14.625 8.047 1.112 1 96.81 151 ALA B C 1
ATOM 4585 O O . ALA B 1 151 ? -14.781 6.875 0.758 1 96.81 151 ALA B O 1
ATOM 4586 N N . VAL B 1 152 ? -13.461 8.586 1.236 1 96 152 VAL B N 1
ATOM 4587 C CA . VAL B 1 152 ? -12.25 7.863 0.845 1 96 152 VAL B CA 1
ATOM 4588 C C . VAL B 1 152 ? -11.508 7.383 2.09 1 96 152 VAL B C 1
ATOM 4590 O O . VAL B 1 152 ? -10.281 7.227 2.07 1 96 152 VAL B O 1
ATOM 4593 N N . ARG B 1 153 ? -12.164 7.258 3.209 1 96.69 153 ARG B N 1
ATOM 4594 C CA . ARG B 1 153 ? -11.68 6.66 4.449 1 96.69 153 ARG B CA 1
ATOM 4595 C C . ARG B 1 153 ? -12.445 5.383 4.777 1 96.69 153 ARG B C 1
ATOM 4597 O O . ARG B 1 153 ? -13.305 5.383 5.656 1 96.69 153 ARG B O 1
ATOM 4604 N N . PRO B 1 154 ? -12.086 4.289 4.195 1 96.75 154 PRO B N 1
ATOM 4605 C CA . PRO B 1 154 ? -12.906 3.08 4.281 1 96.75 154 PRO B CA 1
ATOM 4606 C C . PRO B 1 154 ? -12.766 2.363 5.621 1 96.75 154 PRO B C 1
ATOM 4608 O O . PRO B 1 154 ? -13.57 1.486 5.945 1 96.75 154 PRO B O 1
ATOM 4611 N N . PHE B 1 155 ? -11.805 2.727 6.445 1 95.69 155 PHE B N 1
ATOM 4612 C CA . PHE B 1 155 ? -11.539 1.953 7.656 1 95.69 155 PHE B CA 1
ATOM 4613 C C . PHE B 1 155 ? -11.969 2.727 8.898 1 95.69 155 PHE B C 1
ATOM 4615 O O . PHE B 1 155 ? -11.242 3.596 9.375 1 95.69 155 PHE B O 1
ATOM 4622 N N . VAL B 1 156 ? -13.133 2.48 9.383 1 94.81 156 VAL B N 1
ATOM 4623 C CA . VAL B 1 156 ? -13.656 3.135 10.578 1 94.81 156 VAL B CA 1
ATOM 4624 C C . VAL B 1 156 ? -14.18 2.086 11.555 1 94.81 156 VAL B C 1
ATOM 4626 O O . VAL B 1 156 ? -14.961 1.21 11.172 1 94.81 156 VAL B O 1
ATOM 4629 N N . GLU B 1 157 ? -13.766 2.205 12.758 1 93.38 157 GLU B N 1
ATOM 4630 C CA . GLU B 1 157 ? -14.164 1.256 13.797 1 93.38 157 GLU B CA 1
ATOM 4631 C C . GLU B 1 157 ? -15.445 1.707 14.492 1 93.38 157 GLU B C 1
ATOM 4633 O O . GLU B 1 157 ? -15.633 2.898 14.75 1 93.38 157 GLU B O 1
ATOM 4638 N N . GLU B 1 158 ? -16.219 0.752 14.836 1 94.81 158 GLU B N 1
ATOM 4639 C CA . GLU B 1 158 ? -17.5 1.049 15.477 1 94.81 158 GLU B CA 1
ATOM 4640 C C . GLU B 1 158 ? -17.297 1.693 16.844 1 94.81 158 GLU B C 1
ATOM 4642 O O . GLU B 1 158 ? -18 2.639 17.203 1 94.81 158 GLU B O 1
ATOM 4647 N N . ASP B 1 159 ? -16.344 1.171 17.594 1 94.88 159 ASP B N 1
ATOM 4648 C CA . ASP B 1 159 ? -16.078 1.715 18.922 1 94.88 159 ASP B CA 1
ATOM 4649 C C . ASP B 1 159 ? -15.68 3.188 18.844 1 94.88 159 ASP B C 1
ATOM 4651 O O . ASP B 1 159 ? -16.094 3.994 19.688 1 94.88 159 ASP B O 1
ATOM 4655 N N . PHE B 1 160 ? -14.93 3.447 17.922 1 96.5 160 PHE B N 1
ATOM 4656 C CA . PHE B 1 160 ? -14.492 4.828 17.75 1 96.5 160 PHE B CA 1
ATOM 4657 C C . PHE B 1 160 ? -15.656 5.719 17.328 1 96.5 160 PHE B C 1
ATOM 4659 O O . PHE B 1 160 ? -15.781 6.848 17.812 1 96.5 160 PHE B O 1
ATOM 4666 N N . LEU B 1 161 ? -16.531 5.23 16.422 1 97.44 161 LEU B N 1
ATOM 4667 C CA . LEU B 1 161 ? -17.719 5.961 16.016 1 97.44 161 LEU B CA 1
ATOM 4668 C C . LEU B 1 161 ? -18.625 6.238 17.219 1 97.44 161 LEU B C 1
ATOM 4670 O O . LEU B 1 161 ? -19.219 7.316 17.312 1 97.44 161 LEU B O 1
ATOM 4674 N N . HIS B 1 162 ? -18.688 5.246 18.062 1 97.88 162 HIS B N 1
ATOM 4675 C CA . HIS B 1 162 ? -19.5 5.402 19.266 1 97.88 162 HIS B CA 1
ATOM 4676 C C . HIS B 1 162 ? -18.969 6.547 20.125 1 97.88 162 HIS B C 1
ATOM 4678 O O . HIS B 1 162 ? -19.75 7.387 20.594 1 97.88 162 HIS B O 1
ATOM 4684 N N . LYS B 1 163 ? -17.641 6.613 20.281 1 97.94 163 LYS B N 1
ATOM 4685 C CA . LYS B 1 163 ? -17.016 7.672 21.062 1 97.94 163 LYS B CA 1
ATOM 4686 C C . LYS B 1 163 ? -17.297 9.047 20.453 1 97.94 163 LYS B C 1
ATOM 4688 O O . LYS B 1 163 ? -17.656 9.984 21.156 1 97.94 163 LYS B O 1
ATOM 4693 N N . ILE B 1 164 ? -17.125 9.133 19.188 1 98.56 164 ILE B N 1
ATOM 4694 C CA . ILE B 1 164 ? -17.344 10.383 18.469 1 98.56 164 ILE B CA 1
ATOM 4695 C C . ILE B 1 164 ? -18.797 10.828 18.641 1 98.56 164 ILE B C 1
ATOM 4697 O O . ILE B 1 164 ? -19.078 11.992 18.922 1 98.56 164 ILE B O 1
ATOM 4701 N N . THR B 1 165 ? -19.719 9.891 18.516 1 98.62 165 THR B N 1
ATOM 4702 C CA . THR B 1 165 ? -21.156 10.172 18.547 1 98.62 165 THR B CA 1
ATOM 4703 C C . THR B 1 165 ? -21.578 10.633 19.938 1 98.62 165 THR B C 1
ATOM 4705 O O . THR B 1 165 ? -22.266 11.633 20.078 1 98.62 165 THR B O 1
ATOM 4708 N N . MET B 1 166 ? -21.125 9.93 20.938 1 98.5 166 MET B N 1
ATOM 4709 C CA . MET B 1 166 ? -21.516 10.266 22.297 1 98.5 166 MET B CA 1
ATOM 4710 C C . MET B 1 166 ? -20.922 11.609 22.719 1 98.5 166 MET B C 1
ATOM 4712 O O . MET B 1 166 ? -21.594 12.406 23.375 1 98.5 166 MET B O 1
ATOM 4716 N N . ALA B 1 167 ? -19.703 11.844 22.312 1 98.56 167 ALA B N 1
ATOM 4717 C CA . ALA B 1 167 ? -19.078 13.125 22.625 1 98.56 167 ALA B CA 1
ATOM 4718 C C . ALA B 1 167 ? -19.797 14.273 21.938 1 98.56 167 ALA B C 1
ATOM 4720 O O . ALA B 1 167 ? -19.953 15.352 22.516 1 98.56 167 ALA B O 1
ATOM 4721 N N . ALA B 1 168 ? -20.188 14.047 20.75 1 98.75 168 ALA B N 1
ATOM 4722 C CA . ALA B 1 168 ? -20.938 15.07 20.016 1 98.75 168 ALA B CA 1
ATOM 4723 C C . ALA B 1 168 ? -22.266 15.367 20.703 1 98.75 168 ALA B C 1
ATOM 4725 O O . ALA B 1 168 ? -22.688 16.531 20.797 1 98.75 168 ALA B O 1
ATOM 4726 N N . LYS B 1 169 ? -22.922 14.32 21.125 1 98.31 169 LYS B N 1
ATOM 4727 C CA . LYS B 1 169 ? -24.203 14.477 21.828 1 98.31 169 LYS B CA 1
ATOM 4728 C C . LYS B 1 169 ? -24.031 15.32 23.094 1 98.31 169 LYS B C 1
ATOM 4730 O O . LYS B 1 169 ? -24.844 16.188 23.375 1 98.31 169 LYS B O 1
ATOM 4735 N N . GLU B 1 170 ? -22.984 15.078 23.734 1 97.75 170 GLU B N 1
ATOM 4736 C CA . GLU B 1 170 ? -22.75 15.734 25.016 1 97.75 170 GLU B CA 1
ATOM 4737 C C . GLU B 1 170 ? -22.234 17.156 24.828 1 97.75 170 GLU B C 1
ATOM 4739 O O . GLU B 1 170 ? -22.688 18.094 25.484 1 97.75 170 GLU B O 1
ATOM 4744 N N . GLN B 1 171 ? -21.328 17.375 23.875 1 97.88 171 GLN B N 1
ATOM 4745 C CA . GLN B 1 171 ? -20.594 18.641 23.766 1 97.88 171 GLN B CA 1
ATOM 4746 C C . GLN B 1 171 ? -21.156 19.5 22.641 1 97.88 171 GLN B C 1
ATOM 4748 O O . GLN B 1 171 ? -20.859 20.703 22.562 1 97.88 171 GLN B O 1
ATOM 4753 N N . GLY B 1 172 ? -21.922 18.859 21.781 1 98.62 172 GLY B N 1
ATOM 4754 C CA . GLY B 1 172 ? -22.422 19.547 20.609 1 98.62 172 GLY B CA 1
ATOM 4755 C C . GLY B 1 172 ? -21.641 19.234 19.344 1 98.62 172 GLY B C 1
ATOM 4756 O O . GLY B 1 172 ? -22.188 19.266 18.25 1 98.62 172 GLY B O 1
ATOM 4757 N N . ALA B 1 173 ? -20.328 19.031 19.531 1 98.81 173 ALA B N 1
ATOM 4758 C CA . ALA B 1 173 ? -19.438 18.672 18.438 1 98.81 173 ALA B CA 1
ATOM 4759 C C . ALA B 1 173 ? -18.25 17.844 18.938 1 98.81 173 ALA B C 1
ATOM 4761 O O . ALA B 1 173 ? -17.812 18 20.078 1 98.81 173 ALA B O 1
ATOM 4762 N N . SER B 1 174 ? -17.781 17.016 18.094 1 98.81 174 SER B N 1
ATOM 4763 C CA . SER B 1 174 ? -16.594 16.219 18.375 1 98.81 174 SER B CA 1
ATOM 4764 C C . SER B 1 174 ? -15.836 15.875 17.094 1 98.81 174 SER B C 1
ATOM 4766 O O . SER B 1 174 ? -16.406 15.906 16 1 98.81 174 SER B O 1
ATOM 4768 N N . GLY B 1 175 ? -14.562 15.664 17.234 1 98.44 175 GLY B N 1
ATOM 4769 C CA . GLY B 1 175 ? -13.773 15.336 16.062 1 98.44 175 GLY B CA 1
ATOM 4770 C C . GLY B 1 175 ? -12.594 14.43 16.375 1 98.44 175 GLY B C 1
ATOM 4771 O O . GLY B 1 175 ? -12.078 14.438 17.484 1 98.44 175 GLY B O 1
ATOM 4772 N N . ALA B 1 176 ? -12.211 13.656 15.367 1 98.19 176 ALA B N 1
ATOM 4773 C CA . ALA B 1 176 ? -11.023 12.82 15.445 1 98.19 176 ALA B CA 1
ATOM 4774 C C . ALA B 1 176 ? -9.758 13.633 15.172 1 98.19 176 ALA B C 1
ATOM 4776 O O . ALA B 1 176 ? -9.773 14.562 14.359 1 98.19 176 ALA B O 1
ATOM 4777 N N . MET B 1 177 ? -8.734 13.32 15.852 1 97.12 177 MET B N 1
ATOM 4778 C CA . MET B 1 177 ? -7.434 13.93 15.578 1 97.12 177 MET B CA 1
ATOM 4779 C C . MET B 1 177 ? -6.328 12.883 15.602 1 97.12 177 MET B C 1
ATOM 4781 O O . MET B 1 177 ? -6.5 11.805 16.172 1 97.12 177 MET B O 1
ATOM 4785 N N . ARG B 1 178 ? -5.301 13.141 14.938 1 94.62 178 ARG B N 1
ATOM 4786 C CA . ARG B 1 178 ? -4.098 12.32 14.906 1 94.62 178 ARG B CA 1
ATOM 4787 C C . ARG B 1 178 ? -2.844 13.18 15.047 1 94.62 178 ARG B C 1
ATOM 4789 O O . ARG B 1 178 ? -2.855 14.359 14.695 1 94.62 178 ARG B O 1
ATOM 4796 N N . PRO B 1 179 ? -1.764 12.609 15.555 1 91.88 179 PRO B N 1
ATOM 4797 C CA . PRO B 1 179 ? -0.514 13.367 15.594 1 91.88 179 PRO B CA 1
ATOM 4798 C C . PRO B 1 179 ? -0.023 13.766 14.195 1 91.88 179 PRO B C 1
ATOM 4800 O O . PRO B 1 179 ? -0.254 13.039 13.227 1 91.88 179 PRO B O 1
ATOM 4803 N N . LEU B 1 180 ? 0.626 14.891 14.172 1 92.5 180 LEU B N 1
ATOM 4804 C CA . LEU B 1 180 ? 1.243 15.305 12.922 1 92.5 180 LEU B CA 1
ATOM 4805 C C . LEU B 1 180 ? 2.414 14.391 12.562 1 92.5 180 LEU B C 1
ATOM 4807 O O . LEU B 1 180 ? 3.182 13.992 13.438 1 92.5 180 LEU B O 1
ATOM 4811 N N . VAL B 1 181 ? 2.496 14.117 11.305 1 87.19 181 VAL B N 1
ATOM 4812 C CA . VAL B 1 181 ? 3.596 13.289 10.828 1 87.19 181 VAL B CA 1
ATOM 4813 C C . VAL B 1 181 ? 4.77 14.172 10.406 1 87.19 181 VAL B C 1
ATOM 4815 O O . VAL B 1 181 ? 5.926 13.852 10.688 1 87.19 181 VAL B O 1
ATOM 4818 N N . SER B 1 182 ? 4.516 15.312 9.836 1 91.56 182 SER B N 1
ATOM 4819 C CA . SER B 1 182 ? 5.527 16.25 9.375 1 91.56 182 SER B CA 1
ATOM 4820 C C . SER B 1 182 ? 5.418 17.594 10.109 1 91.56 182 SER B C 1
ATOM 4822 O O . SER B 1 182 ? 4.352 17.938 10.609 1 91.56 182 SER B O 1
ATOM 4824 N N . THR B 1 183 ? 6.566 18.203 10.18 1 95.19 183 THR B N 1
ATOM 4825 C CA . THR B 1 183 ? 6.539 19.562 10.711 1 95.19 183 THR B CA 1
ATOM 4826 C C . THR B 1 183 ? 5.84 20.516 9.75 1 95.19 183 THR B C 1
ATOM 4828 O O . THR B 1 183 ? 5.996 20.391 8.531 1 95.19 183 THR B O 1
ATOM 4831 N N . VAL B 1 184 ? 5.07 21.391 10.391 1 97.06 184 VAL B N 1
ATOM 4832 C CA . VAL B 1 184 ? 4.32 22.344 9.586 1 97.06 184 VAL B CA 1
ATOM 4833 C C . VAL B 1 184 ? 5.066 23.672 9.531 1 97.06 184 VAL B C 1
ATOM 4835 O O . VAL B 1 184 ? 5.543 24.172 10.555 1 97.06 184 VAL B O 1
ATOM 4838 N N . ILE B 1 185 ? 5.164 24.234 8.273 1 97.06 185 ILE B N 1
ATOM 4839 C CA . ILE B 1 185 ? 5.906 25.469 8.102 1 97.06 185 ILE B CA 1
ATOM 4840 C C . ILE B 1 185 ? 5.051 26.484 7.332 1 97.06 185 ILE B C 1
ATOM 4842 O O . ILE B 1 185 ? 4.145 26.094 6.59 1 97.06 185 ILE B O 1
ATOM 4846 N N . ALA B 1 186 ? 5.355 27.703 7.602 1 96.25 186 ALA B N 1
ATOM 4847 C CA . ALA B 1 186 ? 4.805 28.797 6.801 1 96.25 186 ALA B CA 1
ATOM 4848 C C . ALA B 1 186 ? 5.828 29.312 5.793 1 96.25 186 ALA B C 1
ATOM 4850 O O . ALA B 1 186 ? 7.023 29.375 6.094 1 96.25 186 ALA B O 1
ATOM 4851 N N . THR B 1 187 ? 5.391 29.641 4.668 1 94.81 187 THR B N 1
ATOM 4852 C CA . THR B 1 187 ? 6.258 30.094 3.592 1 94.81 187 THR B CA 1
ATOM 4853 C C . THR B 1 187 ? 6.051 31.594 3.338 1 94.81 187 THR B C 1
ATOM 4855 O O . THR B 1 187 ? 4.938 32.094 3.477 1 94.81 187 THR B O 1
ATOM 4858 N N . THR B 1 188 ? 7.121 32.281 2.971 1 94.12 188 THR B N 1
ATOM 4859 C CA . THR B 1 188 ? 6.992 33.656 2.51 1 94.12 188 THR B CA 1
ATOM 4860 C C . THR B 1 188 ? 6.465 33.688 1.079 1 94.12 188 THR B C 1
ATOM 4862 O O . THR B 1 188 ? 6.418 32.656 0.396 1 94.12 188 THR B O 1
ATOM 4865 N N . SER B 1 189 ? 6.047 34.812 0.632 1 92.44 189 SER B N 1
ATOM 4866 C CA . SER B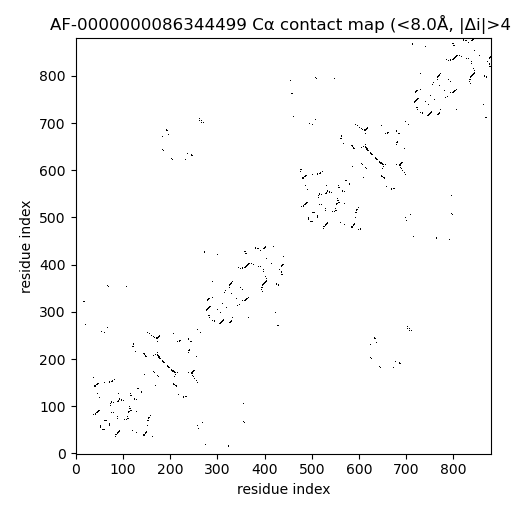 1 189 ? 5.547 35 -0.728 1 92.44 189 SER B CA 1
ATOM 4867 C C . SER B 1 189 ? 6.625 34.688 -1.758 1 92.44 189 SER B C 1
ATOM 4869 O O . SER B 1 189 ? 6.32 34.281 -2.883 1 92.44 189 SER B O 1
ATOM 4871 N N . GLU B 1 190 ? 7.91 34.812 -1.355 1 93.12 190 GLU B N 1
ATOM 4872 C CA . GLU B 1 190 ? 9.023 34.562 -2.27 1 93.12 190 GLU B CA 1
ATOM 4873 C C . GLU B 1 190 ? 9.477 33.125 -2.248 1 93.12 190 GLU B C 1
ATOM 4875 O O . GLU B 1 190 ? 10.414 32.75 -2.953 1 93.12 190 GLU B O 1
ATOM 4880 N N . GLY B 1 191 ? 8.883 32.312 -1.406 1 93.88 191 GLY B N 1
ATOM 4881 C CA . GLY B 1 191 ? 9.188 30.906 -1.423 1 93.88 191 GLY B CA 1
ATOM 4882 C C . GLY B 1 191 ? 10.266 30.516 -0.43 1 93.88 191 GLY B C 1
ATOM 4883 O O . GLY B 1 191 ? 11 29.547 -0.652 1 93.88 191 GLY B O 1
ATOM 4884 N N . TYR B 1 192 ? 10.383 31.312 0.611 1 96.56 192 TYR B N 1
ATOM 4885 C CA . TYR B 1 192 ? 11.359 31.016 1.65 1 96.56 192 TYR B CA 1
ATOM 4886 C C . TYR B 1 192 ? 10.664 30.641 2.957 1 96.56 192 TYR B C 1
ATOM 4888 O O . TYR B 1 192 ? 9.461 30.875 3.117 1 96.56 192 TYR B O 1
ATOM 4896 N N . LEU B 1 193 ? 11.453 30.031 3.861 1 97.19 193 LEU B N 1
ATOM 4897 C CA . LEU B 1 193 ? 10.922 29.672 5.176 1 97.19 193 LEU B CA 1
ATOM 4898 C C . LEU B 1 193 ? 10.617 30.938 5.992 1 97.19 193 LEU B C 1
ATOM 4900 O O . LEU B 1 193 ? 11.5 31.766 6.207 1 97.19 193 LEU B O 1
ATOM 4904 N N . ASP B 1 194 ? 9.359 31.062 6.352 1 95.94 194 ASP B N 1
ATOM 4905 C CA . ASP B 1 194 ? 8.992 32.156 7.266 1 95.94 194 ASP B CA 1
ATOM 4906 C C . ASP B 1 194 ? 9.188 31.719 8.719 1 95.94 194 ASP B C 1
ATOM 4908 O O . ASP B 1 194 ? 9.992 32.312 9.445 1 95.94 194 ASP B O 1
ATOM 4912 N N . HIS B 1 195 ? 8.438 30.703 9.07 1 95 195 HIS B N 1
ATOM 4913 C CA . HIS B 1 195 ? 8.633 30.125 10.398 1 95 195 HIS B CA 1
ATOM 4914 C C . HIS B 1 195 ? 8.125 28.688 10.445 1 95 195 HIS B C 1
ATOM 4916 O O . HIS B 1 195 ? 7.438 28.234 9.523 1 95 195 HIS B O 1
ATOM 4922 N N . SER B 1 196 ? 8.594 28.016 11.469 1 95.12 196 SER B N 1
ATOM 4923 C CA . SER B 1 196 ? 8.203 26.625 11.719 1 95.12 196 SER B CA 1
ATOM 4924 C C . SER B 1 196 ? 7.324 26.516 12.961 1 95.12 196 SER B C 1
ATOM 4926 O O . SER B 1 196 ? 7.57 27.188 13.961 1 95.12 196 SER B O 1
ATOM 4928 N N . LEU B 1 197 ? 6.281 25.703 12.836 1 94.25 197 LEU B N 1
ATOM 4929 C CA . LEU B 1 197 ? 5.43 25.469 14 1 94.25 197 LEU B CA 1
ATOM 4930 C C . LEU B 1 197 ? 6.008 24.375 14.883 1 94.25 197 LEU B C 1
ATOM 4932 O O . LEU B 1 197 ? 6.695 23.469 14.398 1 94.25 197 LEU B O 1
ATOM 4936 N N . GLU B 1 198 ? 5.711 24.578 16.172 1 90.75 198 GLU B N 1
ATOM 4937 C CA . GLU B 1 198 ? 6.051 23.5 17.094 1 90.75 198 GLU B CA 1
ATOM 4938 C C . GLU B 1 198 ? 5.09 22.312 16.938 1 90.75 198 GLU B C 1
ATOM 4940 O O . GLU B 1 198 ? 3.938 22.391 17.375 1 90.75 198 GLU B O 1
ATOM 4945 N N . ARG B 1 199 ? 5.523 21.328 16.406 1 89.25 199 ARG B N 1
ATOM 4946 C CA . ARG B 1 199 ? 4.703 20.188 16 1 89.25 199 ARG B CA 1
ATOM 4947 C C . ARG B 1 199 ? 3.889 19.656 17.172 1 89.25 199 ARG B C 1
ATOM 4949 O O . ARG B 1 199 ? 2.734 19.25 17 1 89.25 199 ARG B O 1
ATOM 4956 N N . ALA B 1 200 ? 4.43 19.641 18.391 1 87.44 200 ALA B N 1
ATOM 4957 C CA . ALA B 1 200 ? 3.801 19.047 19.578 1 87.44 200 ALA B CA 1
ATOM 4958 C C . ALA B 1 200 ? 2.541 19.812 19.969 1 87.44 200 ALA B C 1
ATOM 4960 O O . ALA B 1 200 ? 1.671 19.266 20.656 1 87.44 200 ALA B O 1
ATOM 4961 N N . LYS B 1 201 ? 2.375 21 19.531 1 91.38 201 LYS B N 1
ATOM 4962 C CA . LYS B 1 201 ? 1.26 21.859 19.922 1 91.38 201 LYS B CA 1
ATOM 4963 C C . LYS B 1 201 ? 0.088 21.719 18.953 1 91.38 201 LYS B C 1
ATOM 4965 O O . LYS B 1 201 ? -0.986 22.281 19.188 1 91.38 201 LYS B O 1
ATOM 4970 N N . TYR B 1 202 ? 0.315 20.953 17.922 1 95.38 202 TYR B N 1
ATOM 4971 C CA . TYR B 1 202 ? -0.7 20.875 16.875 1 95.38 202 TYR B CA 1
ATOM 4972 C C . TYR B 1 202 ? -1.03 19.422 16.547 1 95.38 202 TYR B C 1
ATOM 4974 O O . TYR B 1 202 ? -0.286 18.516 16.922 1 95.38 202 TYR B O 1
ATOM 4982 N N . ARG B 1 203 ? -2.191 19.266 16.016 1 96.62 203 ARG B N 1
ATOM 4983 C CA . ARG B 1 203 ? -2.689 17.953 15.594 1 96.62 203 ARG B CA 1
ATOM 4984 C C . ARG B 1 203 ? -3.32 18.031 14.203 1 96.62 203 ARG B C 1
ATOM 4986 O O . ARG B 1 203 ? -3.66 19.125 13.734 1 96.62 203 ARG B O 1
ATOM 4993 N N . ALA B 1 204 ? -3.363 16.906 13.57 1 96.19 204 ALA B N 1
ATOM 4994 C CA . ALA B 1 204 ? -4.117 16.797 12.328 1 96.19 204 ALA B CA 1
ATOM 4995 C C . ALA B 1 204 ? -5.598 16.562 12.602 1 96.19 204 ALA B C 1
ATOM 4997 O O . ALA B 1 204 ? -5.957 15.617 13.312 1 96.19 204 ALA B O 1
ATOM 4998 N N . SER B 1 205 ? -6.434 17.406 12.094 1 97.31 205 SER B N 1
ATOM 4999 C CA . SER B 1 205 ? -7.871 17.188 12.172 1 97.31 205 SER B CA 1
ATOM 5000 C C . SER B 1 205 ? -8.32 16.141 11.141 1 97.31 205 SER B C 1
ATOM 5002 O O . SER B 1 205 ? -8.07 16.297 9.945 1 97.31 205 SER B O 1
ATOM 5004 N N . GLU B 1 206 ? -8.953 15.094 11.602 1 96.5 206 GLU B N 1
ATOM 5005 C CA . GLU B 1 206 ? -9.375 14.016 10.719 1 96.5 206 GLU B CA 1
ATOM 5006 C C . GLU B 1 206 ? -10.875 13.758 10.844 1 96.5 206 GLU B C 1
ATOM 5008 O O . GLU B 1 206 ? -11.523 14.289 11.75 1 96.5 206 GLU B O 1
ATOM 5013 N N . MET B 1 207 ? -11.344 13.109 9.859 1 97.44 207 MET B N 1
ATOM 5014 C CA . MET B 1 207 ? -12.703 12.57 9.922 1 97.44 207 MET B CA 1
ATOM 5015 C C . MET B 1 207 ? -12.695 11.148 10.477 1 97.44 207 MET B C 1
ATOM 5017 O O . MET B 1 207 ? -11.711 10.422 10.32 1 97.44 207 MET B O 1
ATOM 5021 N N . PRO B 1 208 ? -13.797 10.828 11.25 1 98.25 208 PRO B N 1
ATOM 5022 C CA . PRO B 1 208 ? -15.148 11.383 11.359 1 98.25 208 PRO B CA 1
ATOM 5023 C C . PRO B 1 208 ? -15.234 12.531 12.367 1 98.25 208 PRO B C 1
ATOM 5025 O O . PRO B 1 208 ? -14.406 12.625 13.281 1 98.25 208 PRO B O 1
ATOM 5028 N N . GLN B 1 209 ? -16.188 13.32 12.109 1 98.81 209 GLN B N 1
ATOM 5029 C CA . GLN B 1 209 ? -16.594 14.383 13.023 1 98.81 209 GLN B CA 1
ATOM 5030 C C . GLN B 1 209 ? -18.094 14.32 13.312 1 98.81 209 GLN B C 1
ATOM 5032 O O . GLN B 1 209 ? -18.891 14.062 12.414 1 98.81 209 GLN B O 1
ATOM 5037 N N . GLY B 1 210 ? -18.422 14.414 14.547 1 98.88 210 GLY B N 1
ATOM 5038 C CA . GLY B 1 210 ? -19.812 14.375 14.969 1 98.88 210 GLY B CA 1
ATOM 5039 C C . GLY B 1 210 ? -20.328 15.719 15.438 1 98.88 210 GLY B C 1
ATOM 5040 O O . GLY B 1 210 ? -19.609 16.484 16.078 1 98.88 210 GLY B O 1
ATOM 5041 N N . PHE B 1 211 ? -21.594 15.945 15.156 1 98.94 211 PHE B N 1
ATOM 5042 C CA . PHE B 1 211 ? -22.25 17.188 15.547 1 98.94 211 PHE B CA 1
ATOM 5043 C C . PHE B 1 211 ? -23.703 16.938 15.961 1 98.94 211 PHE B C 1
ATOM 5045 O O . PHE B 1 211 ? -24.375 16.094 15.375 1 98.94 211 PHE B O 1
ATOM 5052 N N . LEU B 1 212 ? -24.125 17.641 16.938 1 98.81 212 LEU B N 1
ATOM 5053 C CA . LEU B 1 212 ? -25.578 17.844 16.938 1 98.81 212 LEU B CA 1
ATOM 5054 C C . LEU B 1 212 ? -26.031 18.438 15.609 1 98.81 212 LEU B C 1
ATOM 5056 O O . LEU B 1 212 ? -25.453 19.422 15.125 1 98.81 212 LEU B O 1
ATOM 5060 N N . TYR B 1 213 ? -27.109 17.875 15.086 1 98.44 213 TYR B N 1
ATOM 5061 C CA . TYR B 1 213 ? -27.547 18.266 13.75 1 98.44 213 TYR B CA 1
ATOM 5062 C C . TYR B 1 213 ? -27.812 19.766 13.695 1 98.44 213 TYR B C 1
ATOM 5064 O O . TYR B 1 213 ? -27.328 20.469 12.797 1 98.44 213 TYR B O 1
ATOM 5072 N N . ASP B 1 214 ? -28.453 20.25 14.656 1 97.81 214 ASP B N 1
ATOM 5073 C CA . ASP B 1 214 ? -28.875 21.656 14.664 1 97.81 214 ASP B CA 1
ATOM 5074 C C . ASP B 1 214 ? -27.672 22.594 14.727 1 97.81 214 ASP B C 1
ATOM 5076 O O . ASP B 1 214 ? -27.688 23.672 14.125 1 97.81 214 ASP B O 1
ATOM 5080 N N . ILE B 1 215 ? -26.656 22.172 15.383 1 98.44 215 ILE B N 1
ATOM 5081 C CA . ILE B 1 215 ? -25.484 23.016 15.547 1 98.44 215 ILE B CA 1
ATOM 5082 C C . ILE B 1 215 ? -24.766 23.156 14.211 1 98.44 215 ILE B C 1
ATOM 5084 O O . ILE B 1 215 ? -24.484 24.281 13.758 1 98.44 215 ILE B O 1
ATOM 5088 N N . ILE B 1 216 ? -24.516 22.094 13.547 1 98.75 216 ILE B N 1
ATOM 5089 C CA . ILE B 1 216 ? -23.719 22.172 12.328 1 98.75 216 ILE B CA 1
ATOM 5090 C C . ILE B 1 216 ? -24.578 22.734 11.188 1 98.75 216 ILE B C 1
ATOM 5092 O O . ILE B 1 216 ? -24.062 23.469 10.336 1 98.75 216 ILE B O 1
ATOM 5096 N N . TYR B 1 217 ? -25.859 22.406 11.188 1 98.19 217 TYR B N 1
ATOM 5097 C CA . TYR B 1 217 ? -26.75 22.969 10.172 1 98.19 217 TYR B CA 1
ATOM 5098 C C . TYR B 1 217 ? -26.812 24.484 10.305 1 98.19 217 TYR B C 1
ATOM 5100 O O . TYR B 1 217 ? -26.703 25.203 9.305 1 98.19 217 TYR B O 1
ATOM 5108 N N . GLN B 1 218 ? -26.969 24.938 11.516 1 98 218 GLN B N 1
ATOM 5109 C CA . GLN B 1 218 ? -27 26.375 11.773 1 98 218 GLN B CA 1
ATOM 5110 C C . GLN B 1 218 ? -25.688 27.031 11.391 1 98 218 GLN B C 1
ATOM 5112 O O . GLN B 1 218 ? -25.672 28.141 10.836 1 98 218 GLN B O 1
ATOM 5117 N N . ALA B 1 219 ? -24.594 26.375 11.734 1 98.56 219 ALA B N 1
ATOM 5118 C CA . ALA B 1 219 ? -23.281 26.906 11.375 1 98.56 219 ALA B CA 1
ATOM 5119 C C . ALA B 1 219 ? -23.172 27.125 9.867 1 98.56 219 ALA B C 1
ATOM 5121 O O . ALA B 1 219 ? -22.688 28.156 9.414 1 98.56 219 ALA B O 1
ATOM 5122 N N . TYR B 1 220 ? -23.656 26.188 9.086 1 98.19 220 TYR B N 1
ATOM 5123 C CA . TYR B 1 220 ? -23.578 26.281 7.637 1 98.19 220 TYR B CA 1
ATOM 5124 C C . TYR B 1 220 ? -24.531 27.359 7.113 1 98.19 220 TYR B C 1
ATOM 5126 O O . TYR B 1 220 ? -24.25 28.016 6.117 1 98.19 220 TYR B O 1
ATOM 5134 N N . GLN B 1 221 ? -25.656 27.547 7.738 1 97.44 221 GLN B N 1
ATOM 5135 C CA . GLN B 1 221 ? -26.594 28.594 7.34 1 97.44 221 GLN B CA 1
ATOM 5136 C C . GLN B 1 221 ? -25.984 29.969 7.547 1 97.44 221 GLN B C 1
ATOM 5138 O O . GLN B 1 221 ? -26.297 30.906 6.801 1 97.44 221 GLN B O 1
ATOM 5143 N N . ARG B 1 222 ? -25.078 30.016 8.469 1 97.94 222 ARG B N 1
ATOM 5144 C CA . ARG B 1 222 ? -24.562 31.328 8.891 1 97.94 222 ARG B CA 1
ATOM 5145 C C . ARG B 1 222 ? -23.203 31.594 8.266 1 97.94 222 ARG B C 1
ATOM 5147 O O . ARG B 1 222 ? -22.734 32.75 8.266 1 97.94 222 ARG B O 1
ATOM 5154 N N . CYS B 1 223 ? -22.5 30.594 7.781 1 96 223 CYS B N 1
ATOM 5155 C CA . CYS B 1 223 ? -21.094 30.766 7.395 1 96 223 CYS B CA 1
ATOM 5156 C C . CYS B 1 223 ? -20.984 31.641 6.16 1 96 223 CYS B C 1
ATOM 5158 O O . CYS B 1 223 ? -21.938 31.812 5.418 1 96 223 CYS B O 1
ATOM 5160 N N . SER B 1 224 ? -19.906 32.219 5.891 1 97 224 SER B N 1
ATOM 5161 C CA . SER B 1 224 ? -19.656 33.188 4.816 1 97 224 SER B CA 1
ATOM 5162 C C . SER B 1 224 ? -19.422 32.469 3.488 1 97 224 SER B C 1
ATOM 5164 O O . SER B 1 224 ? -19.156 31.266 3.459 1 97 224 SER B O 1
ATOM 5166 N N . GLU B 1 225 ? -19.484 33.25 2.469 1 97.06 225 GLU B N 1
ATOM 5167 C CA . GLU B 1 225 ? -19.141 32.719 1.147 1 97.06 225 GLU B CA 1
ATOM 5168 C C . GLU B 1 225 ? -17.688 32.281 1.083 1 97.06 225 GLU B C 1
ATOM 5170 O O . GLU B 1 225 ? -17.344 31.312 0.401 1 97.06 225 GLU B O 1
ATOM 5175 N N . SER B 1 226 ? -16.859 33.031 1.788 1 95.31 226 SER B N 1
ATOM 5176 C CA . SER B 1 226 ? -15.445 32.656 1.848 1 95.31 226 SER B CA 1
ATOM 5177 C C . SER B 1 226 ? -15.258 31.281 2.486 1 95.31 226 SER B C 1
ATOM 5179 O O . SER B 1 226 ? -14.422 30.5 2.041 1 95.31 226 SER B O 1
ATOM 5181 N N . ASP B 1 227 ? -16.062 31.016 3.51 1 95.81 227 ASP B N 1
ATOM 5182 C CA . ASP B 1 227 ? -16.016 29.703 4.133 1 95.81 227 ASP B CA 1
ATOM 5183 C C . ASP B 1 227 ? -16.422 28.609 3.146 1 95.81 227 ASP B C 1
ATOM 5185 O O . ASP B 1 227 ? -15.766 27.578 3.053 1 95.81 227 ASP B O 1
ATOM 5189 N N . PHE B 1 228 ? -17.438 28.859 2.43 1 96.31 228 PHE B N 1
ATOM 5190 C CA . PHE B 1 228 ? -17.922 27.891 1.451 1 96.31 228 PHE B CA 1
ATOM 5191 C C . PHE B 1 228 ? -16.859 27.641 0.378 1 96.31 228 PHE B C 1
ATOM 5193 O O . PHE B 1 228 ? -16.672 26.516 -0.061 1 96.31 228 PHE B O 1
ATOM 5200 N N . GLU B 1 229 ? -16.156 28.625 0.032 1 93.88 229 GLU B N 1
ATOM 5201 C CA . GLU B 1 229 ? -15.25 28.547 -1.106 1 93.88 229 GLU B CA 1
ATOM 5202 C C . GLU B 1 229 ? -13.898 27.984 -0.692 1 93.88 229 GLU B C 1
ATOM 5204 O O . GLU B 1 229 ? -13.297 27.188 -1.424 1 93.88 229 GLU B O 1
ATOM 5209 N N . PHE B 1 230 ? -13.422 28.328 0.563 1 90.94 230 PHE B N 1
ATOM 5210 C CA . PHE B 1 230 ? -12.023 28.031 0.874 1 90.94 230 PHE B CA 1
ATOM 5211 C C . PHE B 1 230 ? -11.914 27.25 2.174 1 90.94 230 PHE B C 1
ATOM 5213 O O . PHE B 1 230 ? -10.844 26.719 2.492 1 90.94 230 PHE B O 1
ATOM 5220 N N . GLY B 1 231 ? -12.984 27.234 2.891 1 92.06 231 GLY B N 1
ATOM 5221 C CA . GLY B 1 231 ? -12.93 26.531 4.168 1 92.06 231 GLY B CA 1
ATOM 5222 C C . GLY B 1 231 ? -12.719 25.031 4.023 1 92.06 231 GLY B C 1
ATOM 5223 O O . GLY B 1 231 ? -13.164 24.438 3.045 1 92.06 231 GLY B O 1
ATOM 5224 N N . THR B 1 232 ? -12.023 24.422 5.117 1 91.38 232 THR B N 1
ATOM 5225 C CA . THR B 1 232 ? -11.75 23 5.039 1 91.38 232 THR B CA 1
ATOM 5226 C C . THR B 1 232 ? -12.148 22.297 6.332 1 91.38 232 THR B C 1
ATOM 5228 O O . THR B 1 232 ? -12.234 21.062 6.379 1 91.38 232 THR B O 1
ATOM 5231 N N . GLU B 1 233 ? -12.492 23.047 7.355 1 96.25 233 GLU B N 1
ATOM 5232 C CA . GLU B 1 233 ? -12.688 22.469 8.68 1 96.25 233 GLU B CA 1
ATOM 5233 C C . GLU B 1 233 ? -14.102 22.719 9.188 1 96.25 233 GLU B C 1
ATOM 5235 O O . GLU B 1 233 ? -14.461 23.844 9.516 1 96.25 233 GLU B O 1
ATOM 5240 N N . CYS B 1 234 ? -14.828 21.656 9.359 1 97.81 234 CYS B N 1
ATOM 5241 C CA . CYS B 1 234 ? -16.203 21.75 9.844 1 97.81 234 CYS B CA 1
ATOM 5242 C C . CYS B 1 234 ? -16.234 22.188 11.305 1 97.81 234 CYS B C 1
ATOM 5244 O O . CYS B 1 234 ? -17.109 22.938 11.711 1 97.81 234 CYS B O 1
ATOM 5246 N N . LEU B 1 235 ? -15.312 21.719 12.078 1 98.38 235 LEU B N 1
ATOM 5247 C CA . LEU B 1 235 ? -15.258 22.078 13.492 1 98.38 235 LEU B CA 1
ATOM 5248 C C . LEU B 1 235 ? -15.062 23.578 13.68 1 98.38 235 LEU B C 1
ATOM 5250 O O . LEU B 1 235 ? -15.57 24.156 14.641 1 98.38 235 LEU B O 1
ATOM 5254 N N . HIS B 1 236 ? -14.297 24.109 12.758 1 97.19 236 HIS B N 1
ATOM 5255 C CA . HIS B 1 236 ? -14.086 25.547 12.789 1 97.19 236 HIS B CA 1
ATOM 5256 C C . HIS B 1 236 ? -15.406 26.297 12.594 1 97.19 236 HIS B C 1
ATOM 5258 O O . HIS B 1 236 ? -15.656 27.312 13.266 1 97.19 236 HIS B O 1
ATOM 5264 N N . LEU B 1 237 ? -16.266 25.859 11.664 1 98 237 LEU B N 1
ATOM 5265 C CA . LEU B 1 237 ? -17.562 26.484 11.43 1 98 237 LEU B CA 1
ATOM 5266 C C . LEU B 1 237 ? -18.438 26.422 12.688 1 98 237 LEU B C 1
ATOM 5268 O O . LEU B 1 237 ? -19.047 27.422 13.07 1 98 237 LEU B O 1
ATOM 5272 N N . ALA B 1 238 ? -18.5 25.25 13.336 1 98.38 238 ALA B N 1
ATOM 5273 C CA . ALA B 1 238 ? -19.281 25.078 14.562 1 98.38 238 ALA B CA 1
ATOM 5274 C C . ALA B 1 238 ? -18.781 26.016 15.656 1 98.38 238 ALA B C 1
ATOM 5276 O O . ALA B 1 238 ? -19.578 26.609 16.391 1 98.38 238 ALA B O 1
ATOM 5277 N N . LEU B 1 239 ? -17.484 26.141 15.766 1 97.81 239 LEU B N 1
ATOM 5278 C CA . LEU B 1 239 ? -16.891 27.016 16.766 1 97.81 239 LEU B CA 1
ATOM 5279 C C . LEU B 1 239 ? -17.188 28.484 16.453 1 97.81 239 LEU B C 1
ATOM 5281 O O . LEU B 1 239 ? -17.688 29.219 17.312 1 97.81 239 LEU B O 1
ATOM 5285 N N . HIS B 1 240 ? -16.938 28.922 15.242 1 97.12 240 HIS B N 1
ATOM 5286 C CA . HIS B 1 240 ? -16.969 30.328 14.844 1 97.12 240 HIS B CA 1
ATOM 5287 C C . HIS B 1 240 ? -18.406 30.844 14.797 1 97.12 240 HIS B C 1
ATOM 5289 O O . HIS B 1 240 ? -18.672 31.984 15.18 1 97.12 240 HIS B O 1
ATOM 5295 N N . TYR B 1 241 ? -19.359 30.016 14.391 1 98 241 TYR B N 1
ATOM 5296 C CA . TYR B 1 241 ? -20.688 30.531 14.109 1 98 241 TYR B CA 1
ATOM 5297 C C . TYR B 1 241 ? -21.688 30.078 15.164 1 98 241 TYR B C 1
ATOM 5299 O O . TYR B 1 241 ? -22.797 30.625 15.266 1 98 241 TYR B O 1
ATOM 5307 N N . CYS B 1 242 ? -21.344 29.047 16 1 97.75 242 CYS B N 1
ATOM 5308 C CA . CYS B 1 242 ? -22.281 28.547 17 1 97.75 242 CYS B CA 1
ATOM 5309 C C . CYS B 1 242 ? -21.641 28.531 18.391 1 97.75 242 CYS B C 1
ATOM 5311 O O . CYS B 1 242 ? -22.281 28.141 19.375 1 97.75 242 CYS B O 1
ATOM 5313 N N . GLY B 1 243 ? -20.344 28.844 18.469 1 97.25 243 GLY B N 1
ATOM 5314 C CA . GLY B 1 243 ? -19.672 28.922 19.75 1 97.25 243 GLY B CA 1
ATOM 5315 C C . GLY B 1 243 ? -19.438 27.562 20.375 1 97.25 243 GLY B C 1
ATOM 5316 O O . GLY B 1 243 ? -19.312 27.453 21.609 1 97.25 243 GLY B O 1
ATOM 5317 N N . THR B 1 244 ? -19.453 26.516 19.594 1 97.5 244 THR B N 1
ATOM 5318 C CA . THR B 1 244 ? -19.312 25.172 20.125 1 97.5 244 THR B CA 1
ATOM 5319 C C . THR B 1 244 ? -17.859 24.719 20.047 1 97.5 244 THR B C 1
ATOM 5321 O O . THR B 1 244 ? -17.312 24.547 18.953 1 97.5 244 THR B O 1
ATOM 5324 N N . ASN B 1 245 ? -17.25 24.484 21.172 1 96.38 245 ASN B N 1
ATOM 5325 C CA . ASN B 1 245 ? -15.906 23.922 21.234 1 96.38 245 ASN B CA 1
ATOM 5326 C C . ASN B 1 245 ? -15.938 22.391 21.156 1 96.38 245 ASN B C 1
ATOM 5328 O O . ASN B 1 245 ? -16.266 21.734 22.141 1 96.38 245 ASN B O 1
ATOM 5332 N N . ALA B 1 246 ? -15.492 21.922 20.125 1 98.62 246 ALA B N 1
ATOM 5333 C CA . ALA B 1 246 ? -15.602 20.484 19.875 1 98.62 246 ALA B CA 1
ATOM 5334 C C . ALA B 1 246 ? -14.664 19.688 20.781 1 98.62 246 ALA B C 1
ATOM 5336 O O . ALA B 1 246 ? -13.531 20.109 21.031 1 98.62 246 ALA B O 1
ATOM 5337 N N . LYS B 1 247 ? -15.148 18.562 21.297 1 98.62 247 LYS B N 1
ATOM 5338 C CA . LYS B 1 247 ? -14.297 17.594 21.969 1 98.62 247 LYS B CA 1
ATOM 5339 C C . LYS B 1 247 ? -13.43 16.828 20.953 1 98.62 247 LYS B C 1
ATOM 5341 O O . LYS B 1 247 ? -13.945 16.281 19.984 1 98.62 247 LYS B O 1
ATOM 5346 N N . LEU B 1 248 ? -12.141 16.859 21.156 1 98.38 248 LEU B N 1
ATOM 5347 C CA . LEU B 1 248 ? -11.234 16.188 20.25 1 98.38 248 LEU B CA 1
ATOM 5348 C C . LEU B 1 248 ? -10.805 14.828 20.812 1 98.38 248 LEU B C 1
ATOM 5350 O O . LEU B 1 248 ? -10.445 14.727 21.984 1 98.38 248 LEU B O 1
ATOM 5354 N N . ILE B 1 249 ? -10.922 13.82 19.984 1 98.12 249 ILE B N 1
ATOM 5355 C CA . ILE B 1 249 ? -10.625 12.453 20.391 1 98.12 249 ILE B CA 1
ATOM 5356 C C . ILE B 1 249 ? -9.531 11.875 19.5 1 98.12 249 ILE B C 1
ATOM 5358 O O . ILE B 1 249 ? -9.609 11.953 18.281 1 98.12 249 ILE B O 1
ATOM 5362 N N . GLU B 1 250 ? -8.5 11.312 20.109 1 96.31 250 GLU B N 1
ATOM 5363 C CA . GLU B 1 250 ? -7.422 10.688 19.344 1 96.31 250 GLU B CA 1
ATOM 5364 C C . GLU B 1 250 ? -7.906 9.43 18.625 1 96.31 250 GLU B C 1
ATOM 5366 O O . GLU B 1 250 ? -8.445 8.523 19.266 1 96.31 250 GLU B O 1
ATOM 5371 N N . GLY B 1 251 ? -7.809 9.445 17.344 1 95.31 251 GLY B N 1
ATOM 5372 C CA . GLY B 1 251 ? -8.234 8.305 16.547 1 95.31 251 GLY B CA 1
ATOM 5373 C C . GLY B 1 251 ? -7.168 7.242 16.406 1 95.31 251 GLY B C 1
ATOM 5374 O O . GLY B 1 251 ? -5.988 7.496 16.656 1 95.31 251 GLY B O 1
ATOM 5375 N N . PRO B 1 252 ? -7.578 6.074 15.992 1 92.06 252 PRO B N 1
ATOM 5376 C CA . PRO B 1 252 ? -6.617 5.004 15.711 1 92.06 252 PRO B CA 1
ATOM 5377 C C . PRO B 1 252 ? -5.805 5.258 14.445 1 92.06 252 PRO B C 1
ATOM 5379 O O . PRO B 1 252 ? -6.184 6.09 13.617 1 92.06 252 PRO B O 1
ATOM 5382 N N . PRO B 1 253 ? -4.676 4.555 14.266 1 87.94 253 PRO B N 1
ATOM 5383 C CA . PRO B 1 253 ? -3.85 4.719 13.062 1 87.94 253 PRO B CA 1
ATOM 5384 C C . PRO B 1 253 ? -4.566 4.277 11.789 1 87.94 253 PRO B C 1
ATOM 5386 O O . PRO B 1 253 ? -4.137 4.625 10.688 1 87.94 253 PRO B O 1
ATOM 5389 N N . THR B 1 254 ? -5.609 3.633 11.93 1 88.75 254 THR B N 1
ATOM 5390 C CA . THR B 1 254 ? -6.344 3.125 10.773 1 88.75 254 THR B CA 1
ATOM 5391 C C . THR B 1 254 ? -7.176 4.23 10.133 1 88.75 254 THR B C 1
ATOM 5393 O O . THR B 1 254 ? -7.723 4.051 9.039 1 88.75 254 THR B O 1
ATOM 5396 N N . LEU B 1 255 ? -7.18 5.402 10.781 1 91.62 255 LEU B N 1
ATOM 5397 C CA . LEU B 1 255 ? -8.031 6.488 10.305 1 91.62 255 LEU B CA 1
ATOM 5398 C C . LEU B 1 255 ? -7.336 7.281 9.203 1 91.62 255 LEU B C 1
ATOM 5400 O O . LEU B 1 255 ? -7.199 8.5 9.305 1 91.62 255 LEU B O 1
ATOM 5404 N N . TRP B 1 256 ? -6.836 6.672 8.219 1 90.69 256 TRP B N 1
ATOM 5405 C CA . TRP B 1 256 ? -6.191 7.383 7.117 1 90.69 256 TRP B CA 1
ATOM 5406 C C . TRP B 1 256 ? -7.074 7.379 5.875 1 90.69 256 TRP B C 1
ATOM 5408 O O . TRP B 1 256 ? -8 6.57 5.766 1 90.69 256 TRP B O 1
ATOM 5418 N N . LYS B 1 257 ? -6.898 8.344 5.027 1 92.19 257 LYS B N 1
ATOM 5419 C CA . LYS B 1 257 ? -7.715 8.43 3.818 1 92.19 257 LYS B CA 1
ATOM 5420 C C . LYS B 1 257 ? -6.895 8.094 2.576 1 92.19 257 LYS B C 1
ATOM 5422 O O . LYS B 1 257 ? -5.672 8.234 2.578 1 92.19 257 LYS B O 1
ATOM 5427 N N . VAL B 1 258 ? -7.535 7.645 1.622 1 92.75 258 VAL B N 1
ATOM 5428 C CA . VAL B 1 258 ? -6.934 7.406 0.314 1 92.75 258 VAL B CA 1
ATOM 5429 C C . VAL B 1 258 ? -6.836 8.719 -0.459 1 92.75 258 VAL B C 1
ATOM 5431 O O . VAL B 1 258 ? -7.855 9.289 -0.857 1 92.75 258 VAL B O 1
ATOM 5434 N N . THR B 1 259 ? -5.641 9.188 -0.634 1 88.31 259 THR B N 1
ATOM 5435 C CA . THR B 1 259 ? -5.43 10.469 -1.307 1 88.31 259 THR B CA 1
ATOM 5436 C C . THR B 1 259 ? -4.672 10.266 -2.617 1 88.31 259 THR B C 1
ATOM 5438 O O . THR B 1 259 ? -5 10.891 -3.629 1 88.31 259 THR B O 1
ATOM 5441 N N . TYR B 1 260 ? -3.713 9.344 -2.547 1 87.25 260 TYR B N 1
ATOM 5442 C CA . TYR B 1 260 ? -2.871 9.078 -3.709 1 87.25 260 TYR B CA 1
ATOM 5443 C C . TYR B 1 260 ? -2.998 7.633 -4.16 1 87.25 260 TYR B C 1
ATOM 5445 O O . TYR B 1 260 ? -3.562 6.801 -3.443 1 87.25 260 TYR B O 1
ATOM 5453 N N . LYS B 1 261 ? -2.469 7.328 -5.309 1 87.25 261 LYS B N 1
ATOM 5454 C CA . LYS B 1 261 ? -2.537 5.984 -5.887 1 87.25 261 LYS B CA 1
ATOM 5455 C C . LYS B 1 261 ? -1.923 4.953 -4.945 1 87.25 261 LYS B C 1
ATOM 5457 O O . LYS B 1 261 ? -2.459 3.852 -4.789 1 87.25 261 LYS B O 1
ATOM 5462 N N . ARG B 1 262 ? -0.883 5.312 -4.301 1 89.56 262 ARG B N 1
ATOM 5463 C CA . ARG B 1 262 ? -0.199 4.395 -3.393 1 89.56 262 ARG B CA 1
ATOM 5464 C C . ARG B 1 262 ? -1.11 3.984 -2.24 1 89.56 262 ARG B C 1
ATOM 5466 O O . ARG B 1 262 ? -0.987 2.881 -1.707 1 89.56 262 ARG B O 1
ATOM 5473 N N . ASP B 1 263 ? -1.982 4.871 -1.885 1 92.56 263 ASP B N 1
ATOM 5474 C CA . ASP B 1 263 ? -2.891 4.598 -0.774 1 92.56 263 ASP B CA 1
ATOM 5475 C C . ASP B 1 263 ? -3.9 3.516 -1.145 1 92.56 263 ASP B C 1
ATOM 5477 O O . ASP B 1 263 ? -4.375 2.781 -0.277 1 92.56 263 ASP B O 1
ATOM 5481 N N . LEU B 1 264 ? -4.203 3.473 -2.457 1 93.31 264 LEU B N 1
ATOM 5482 C CA . LEU B 1 264 ? -5.113 2.424 -2.91 1 93.31 264 LEU B CA 1
ATOM 5483 C C . LEU B 1 264 ? -4.484 1.046 -2.73 1 93.31 264 LEU B C 1
ATOM 5485 O O . LEU B 1 264 ? -5.152 0.107 -2.293 1 93.31 264 LEU B O 1
ATOM 5489 N N . ALA B 1 265 ? -3.24 0.997 -3.033 1 93.25 265 ALA B N 1
ATOM 5490 C CA . ALA B 1 265 ? -2.514 -0.256 -2.844 1 93.25 265 ALA B CA 1
ATOM 5491 C C . ALA B 1 265 ? -2.457 -0.64 -1.367 1 93.25 265 ALA B C 1
ATOM 5493 O O . ALA B 1 265 ? -2.611 -1.812 -1.019 1 93.25 265 ALA B O 1
ATOM 5494 N N . ALA B 1 266 ? -2.254 0.337 -0.57 1 94.81 266 ALA B N 1
ATOM 5495 C CA . ALA B 1 266 ? -2.234 0.102 0.871 1 94.81 266 ALA B CA 1
ATOM 5496 C C . ALA B 1 266 ? -3.592 -0.386 1.366 1 94.81 266 ALA B C 1
ATOM 5498 O O . ALA B 1 266 ? -3.668 -1.32 2.168 1 94.81 266 ALA B O 1
ATOM 5499 N N . ALA B 1 267 ? -4.625 0.228 0.867 1 96.25 267 ALA B N 1
ATOM 5500 C CA . ALA B 1 267 ? -5.977 -0.156 1.269 1 96.25 267 ALA B CA 1
ATOM 5501 C C . ALA B 1 267 ? -6.273 -1.603 0.883 1 96.25 267 ALA B C 1
ATOM 5503 O O . ALA B 1 267 ? -6.816 -2.365 1.685 1 96.25 267 ALA B O 1
ATOM 5504 N N . GLU B 1 268 ? -5.895 -1.938 -0.273 1 96.19 268 GLU B N 1
ATOM 5505 C CA . GLU B 1 268 ? -6.098 -3.309 -0.731 1 96.19 268 GLU B CA 1
ATOM 5506 C C . GLU B 1 268 ? -5.34 -4.301 0.144 1 96.19 268 GLU B C 1
ATOM 5508 O O . GLU B 1 268 ? -5.875 -5.348 0.513 1 96.19 268 GLU B O 1
ATOM 5513 N N . ALA B 1 269 ? -4.156 -3.951 0.465 1 94.75 269 ALA B N 1
ATOM 5514 C CA . ALA B 1 269 ? -3.334 -4.824 1.296 1 94.75 269 ALA B CA 1
ATOM 5515 C C . ALA B 1 269 ? -3.963 -5.027 2.672 1 94.75 269 ALA B C 1
ATOM 5517 O O . ALA B 1 269 ? -3.965 -6.141 3.201 1 94.75 269 ALA B O 1
ATOM 5518 N N . VAL B 1 270 ? -4.484 -3.994 3.188 1 94.69 270 VAL B N 1
ATOM 5519 C CA . VAL B 1 270 ? -5.113 -4.066 4.504 1 94.69 270 VAL B CA 1
ATOM 5520 C C . VAL B 1 270 ? -6.324 -4.996 4.449 1 94.69 270 VAL B C 1
ATOM 5522 O O . VAL B 1 270 ? -6.496 -5.852 5.32 1 94.69 270 VAL B O 1
ATOM 5525 N N . VAL B 1 271 ? -7.113 -4.867 3.445 1 95.94 271 VAL B N 1
ATOM 5526 C CA . VAL B 1 271 ? -8.305 -5.695 3.301 1 95.94 271 VAL B CA 1
ATOM 5527 C C . VAL B 1 271 ? -7.906 -7.152 3.105 1 95.94 271 VAL B C 1
ATOM 5529 O O . VAL B 1 271 ? -8.453 -8.047 3.754 1 95.94 271 VAL B O 1
ATOM 5532 N N . LYS B 1 272 ? -6.957 -7.375 2.26 1 96 272 LYS B N 1
ATOM 5533 C CA . LYS B 1 272 ? -6.496 -8.734 1.997 1 96 272 LYS B CA 1
ATOM 5534 C C . LYS B 1 272 ? -5.953 -9.391 3.264 1 96 272 LYS B C 1
ATOM 5536 O O . LYS B 1 272 ? -6.207 -10.562 3.523 1 96 272 LYS B O 1
ATOM 5541 N N . GLU B 1 273 ? -5.211 -8.641 3.998 1 93.69 273 GLU B N 1
ATOM 5542 C CA . GLU B 1 273 ? -4.664 -9.164 5.246 1 93.69 273 GLU B CA 1
ATOM 5543 C C . GLU B 1 273 ? -5.773 -9.578 6.207 1 93.69 273 GLU B C 1
ATOM 5545 O O . GLU B 1 273 ? -5.699 -10.648 6.82 1 93.69 273 GLU B O 1
ATOM 5550 N N . THR B 1 274 ? -6.738 -8.805 6.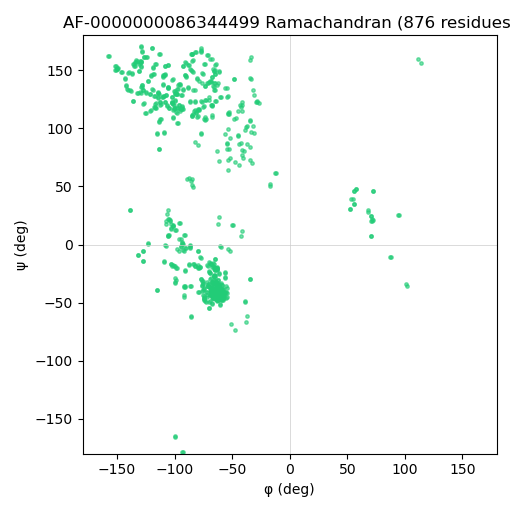266 1 92.56 274 THR B N 1
ATOM 5551 C CA . THR B 1 274 ? -7.863 -9.094 7.152 1 92.56 274 THR B CA 1
ATOM 5552 C C . THR B 1 274 ? -8.617 -10.328 6.676 1 92.56 274 THR B C 1
ATOM 5554 O O . THR B 1 274 ? -8.969 -11.195 7.48 1 92.56 274 THR B O 1
ATOM 5557 N N . LEU B 1 275 ? -8.812 -10.445 5.406 1 94.44 275 LEU B N 1
ATOM 5558 C CA . LEU B 1 275 ? -9.57 -11.555 4.832 1 94.44 275 LEU B CA 1
ATOM 5559 C C . LEU B 1 275 ? -8.805 -12.867 4.977 1 94.44 275 LEU B C 1
ATOM 5561 O O . LEU B 1 275 ? -9.414 -13.945 4.965 1 94.44 275 LEU B O 1
ATOM 5565 N N . SER B 1 276 ? -7.547 -12.82 5.082 1 95.81 276 SER B N 1
ATOM 5566 C CA . SER B 1 276 ? -6.727 -14.023 5.027 1 95.81 276 SER B CA 1
ATOM 5567 C C . SER B 1 276 ? -6.5 -14.602 6.418 1 95.81 276 SER B C 1
ATOM 5569 O O . SER B 1 276 ? -5.75 -15.57 6.582 1 95.81 276 SER B O 1
ATOM 5571 N N . GLN B 1 277 ? -7.172 -14.086 7.43 1 93.88 277 GLN B N 1
ATOM 5572 C CA . GLN B 1 277 ? -6.902 -14.469 8.812 1 93.88 277 GLN B CA 1
ATOM 5573 C C . GLN B 1 277 ? -7.633 -15.758 9.188 1 93.88 277 GLN B C 1
ATOM 5575 O O . GLN B 1 277 ? -7.324 -16.375 10.203 1 93.88 277 GLN B O 1
ATOM 5580 N N . THR B 1 278 ? -8.578 -16.125 8.43 1 93.38 278 THR B N 1
ATOM 5581 C CA . THR B 1 278 ? -9.367 -17.312 8.758 1 93.38 278 THR B CA 1
ATOM 5582 C C . THR B 1 278 ? -9.484 -18.234 7.543 1 93.38 278 THR B C 1
ATOM 5584 O O . THR B 1 278 ? -9.391 -17.781 6.402 1 93.38 278 THR B O 1
ATOM 5587 N N . ALA B 1 279 ? -9.586 -19.516 7.824 1 94.31 279 ALA B N 1
ATOM 5588 C CA . ALA B 1 279 ? -9.828 -20.5 6.781 1 94.31 279 ALA B CA 1
ATOM 5589 C C . ALA B 1 279 ? -10.602 -21.703 7.336 1 94.31 279 ALA B C 1
ATOM 5591 O O . ALA B 1 279 ? -10.555 -21.969 8.539 1 94.31 279 ALA B O 1
ATOM 5592 N N . CYS B 1 280 ? -11.352 -22.281 6.496 1 93.31 280 CYS B N 1
ATOM 5593 C CA . CYS B 1 280 ? -12.078 -23.516 6.816 1 93.31 280 CYS B CA 1
ATOM 5594 C C . CYS B 1 280 ? -11.602 -24.672 5.961 1 93.31 280 CYS B C 1
ATOM 5596 O O . CYS B 1 280 ? -11.648 -24.609 4.73 1 93.31 280 CYS B O 1
ATOM 5598 N N . VAL B 1 281 ? -11.133 -25.719 6.609 1 93.81 281 VAL B N 1
ATOM 5599 C CA . VAL B 1 281 ? -10.695 -26.922 5.91 1 93.81 281 VAL B CA 1
ATOM 5600 C C . VAL B 1 281 ? -11.828 -27.953 5.902 1 93.81 281 VAL B C 1
ATOM 5602 O O . VAL B 1 281 ? -12.32 -28.344 6.961 1 93.81 281 VAL B O 1
ATOM 5605 N N . MET B 1 282 ? -12.195 -28.281 4.727 1 90.62 282 MET B N 1
ATOM 5606 C CA . MET B 1 282 ? -13.242 -29.281 4.547 1 90.62 282 MET B CA 1
ATOM 5607 C C . MET B 1 282 ? -12.641 -30.625 4.152 1 90.62 282 MET B C 1
ATOM 5609 O O . MET B 1 282 ? -11.953 -30.734 3.135 1 90.62 282 MET B O 1
ATOM 5613 N N . THR B 1 283 ? -12.906 -31.609 4.93 1 87.75 283 THR B N 1
ATOM 5614 C CA . THR B 1 283 ? -12.242 -32.906 4.75 1 87.75 283 THR B CA 1
ATOM 5615 C C . THR B 1 283 ? -13.266 -34 4.445 1 87.75 283 THR B C 1
ATOM 5617 O O . THR B 1 283 ? -14.414 -33.906 4.887 1 87.75 283 THR B O 1
ATOM 5620 N N . GLU B 1 284 ? -12.828 -34.906 3.656 1 83.19 284 GLU B N 1
ATOM 5621 C CA . GLU B 1 284 ? -13.586 -36.125 3.467 1 83.19 284 GLU B CA 1
ATOM 5622 C C . GLU B 1 284 ? -13.398 -37.062 4.648 1 83.19 284 GLU B C 1
ATOM 5624 O O . GLU B 1 284 ? -12.57 -36.844 5.527 1 83.19 284 GLU B O 1
ATOM 5629 N N . GLU B 1 285 ? -14.32 -38.156 4.617 1 80.88 285 GLU B N 1
ATOM 5630 C CA . GLU B 1 285 ? -14.281 -39.094 5.73 1 80.88 285 GLU B CA 1
ATOM 5631 C C . GLU B 1 285 ? -13.289 -40.25 5.469 1 80.88 285 GLU B C 1
ATOM 5633 O O . GLU B 1 285 ? -13.688 -41.375 5.262 1 80.88 285 GLU B O 1
ATOM 5638 N N . CYS B 1 286 ? -12.055 -40 5.199 1 85.56 286 CYS B N 1
ATOM 5639 C CA . CYS B 1 286 ? -11.016 -41.031 5.078 1 85.56 286 CYS B CA 1
ATOM 5640 C C . CYS B 1 286 ? -9.773 -40.625 5.863 1 85.56 286 CYS B C 1
ATOM 5642 O O . CYS B 1 286 ? -9.562 -39.438 6.148 1 85.56 286 CYS B O 1
ATOM 5644 N N . ALA B 1 287 ? -9.008 -41.562 6.191 1 86.81 287 ALA B N 1
ATOM 5645 C CA . ALA B 1 287 ? -7.875 -41.406 7.098 1 86.81 287 ALA B CA 1
ATOM 5646 C C . ALA B 1 287 ? -6.852 -40.438 6.508 1 86.81 287 ALA B C 1
ATOM 5648 O O . ALA B 1 287 ? -6.301 -39.594 7.223 1 86.81 287 ALA B O 1
ATOM 5649 N N . GLU B 1 288 ? -6.641 -40.531 5.242 1 88.69 288 GLU B N 1
ATOM 5650 C CA . GLU B 1 288 ? -5.637 -39.688 4.59 1 88.69 288 GLU B CA 1
ATOM 5651 C C . GLU B 1 288 ? -6.055 -38.219 4.602 1 88.69 288 GLU B C 1
ATOM 5653 O O . GLU B 1 288 ? -5.234 -37.344 4.863 1 88.69 288 GLU B O 1
ATOM 5658 N N . SER B 1 289 ? -7.277 -38.031 4.312 1 90.69 289 SER B N 1
ATOM 5659 C CA . SER B 1 289 ? -7.816 -36.656 4.293 1 90.69 289 SER B CA 1
ATOM 5660 C C . SER B 1 289 ? -7.793 -36.031 5.688 1 90.69 289 SER B C 1
ATOM 5662 O O . SER B 1 289 ? -7.445 -34.875 5.844 1 90.69 289 SER B O 1
ATOM 5664 N N . LEU B 1 290 ? -8.109 -36.812 6.637 1 91.56 290 LEU B N 1
ATOM 5665 C CA . LEU B 1 290 ? -8.133 -36.312 8.016 1 91.56 290 LEU B CA 1
ATOM 5666 C C . LEU B 1 290 ? -6.727 -36 8.5 1 91.56 290 LEU B C 1
ATOM 5668 O O . LEU B 1 290 ? -6.516 -34.969 9.141 1 91.56 290 LEU B O 1
ATOM 5672 N N . ASP B 1 291 ? -5.875 -36.844 8.203 1 93.31 291 ASP B N 1
ATOM 5673 C CA . ASP B 1 291 ? -4.484 -36.625 8.578 1 93.31 291 ASP B CA 1
ATOM 5674 C C . ASP B 1 291 ? -3.963 -35.344 7.953 1 93.31 291 ASP B C 1
ATOM 5676 O O . ASP B 1 291 ? -3.355 -34.5 8.633 1 93.31 291 ASP B O 1
ATOM 5680 N N . LEU B 1 292 ? -4.223 -35.219 6.684 1 95.25 292 LEU B N 1
ATOM 5681 C CA . LEU B 1 292 ? -3.775 -34.031 5.977 1 95.25 292 LEU B CA 1
ATOM 5682 C C . LEU B 1 292 ? -4.414 -32.781 6.559 1 95.25 292 LEU B C 1
ATOM 5684 O O . LEU B 1 292 ? -3.746 -31.75 6.727 1 95.25 292 LEU B O 1
ATOM 5688 N N . SER B 1 293 ? -5.676 -32.844 6.918 1 95.25 293 SER B N 1
ATOM 5689 C CA . SER B 1 293 ? -6.387 -31.688 7.465 1 95.25 293 SER B CA 1
ATOM 5690 C C . SER B 1 293 ? -5.777 -31.25 8.789 1 95.25 293 SER B C 1
ATOM 5692 O O . SER B 1 293 ? -5.656 -30.047 9.055 1 95.25 293 SER B O 1
ATOM 5694 N N . HIS B 1 294 ? -5.375 -32.125 9.562 1 94.44 294 HIS B N 1
ATOM 5695 C CA . HIS B 1 294 ? -4.77 -31.812 10.852 1 94.44 294 HIS B CA 1
ATOM 5696 C C . HIS B 1 294 ? -3.4 -31.156 10.672 1 94.44 294 HIS B C 1
ATOM 5698 O O . HIS B 1 294 ? -3.053 -30.219 11.383 1 94.44 294 HIS B O 1
ATOM 5704 N N . LYS B 1 295 ? -2.678 -31.734 9.758 1 95.62 295 LYS B N 1
ATOM 5705 C CA . LYS B 1 295 ? -1.364 -31.172 9.477 1 95.62 295 LYS B CA 1
ATOM 5706 C C . LYS B 1 295 ? -1.486 -29.75 8.922 1 95.62 295 LYS B C 1
ATOM 5708 O O . LYS B 1 295 ? -0.717 -28.859 9.297 1 95.62 295 LYS B O 1
ATOM 5713 N N . LEU B 1 296 ? -2.436 -29.578 8.055 1 95.81 296 LEU B N 1
ATOM 5714 C CA . LEU B 1 296 ? -2.688 -28.266 7.488 1 95.81 296 LEU B CA 1
ATOM 5715 C C . LEU B 1 296 ? -3.094 -27.266 8.578 1 95.81 296 LEU B C 1
ATOM 5717 O O . LEU B 1 296 ? -2.633 -26.125 8.578 1 95.81 296 LEU B O 1
ATOM 5721 N N . LEU B 1 297 ? -3.977 -27.734 9.469 1 95.38 297 LEU B N 1
ATOM 5722 C CA . LEU B 1 297 ? -4.406 -26.906 10.594 1 95.38 297 LEU B CA 1
ATOM 5723 C C . LEU B 1 297 ? -3.211 -26.422 11.398 1 95.38 297 LEU B C 1
ATOM 5725 O O . LEU B 1 297 ? -3.098 -25.234 11.688 1 95.38 297 LEU B O 1
ATOM 5729 N N . LYS B 1 298 ? -2.348 -27.281 11.664 1 96.25 298 LYS B N 1
ATOM 5730 C CA . LYS B 1 298 ? -1.176 -26.938 12.469 1 96.25 298 LYS B CA 1
ATOM 5731 C C . LYS B 1 298 ? -0.285 -25.938 11.758 1 96.25 298 LYS B C 1
ATOM 5733 O O . LYS B 1 298 ? 0.14 -24.938 12.352 1 96.25 298 LYS B O 1
ATOM 5738 N N . LYS B 1 299 ? -0.073 -26.156 10.5 1 96.94 299 LYS B N 1
ATOM 5739 C CA . LYS B 1 299 ? 0.846 -25.312 9.742 1 96.94 299 LYS B CA 1
ATOM 5740 C C . LYS B 1 299 ? 0.243 -23.938 9.492 1 96.94 299 LYS B C 1
ATOM 5742 O O . LYS B 1 299 ? 0.935 -22.922 9.594 1 96.94 299 LYS B O 1
ATOM 5747 N N . LEU B 1 300 ? -0.996 -23.859 9.188 1 96.44 300 LEU B N 1
ATOM 5748 C CA . LEU B 1 300 ? -1.658 -22.594 8.93 1 96.44 300 LEU B CA 1
ATOM 5749 C C . LEU B 1 300 ? -1.825 -21.797 10.219 1 96.44 300 LEU B C 1
ATOM 5751 O O . LEU B 1 300 ? -1.701 -20.562 10.219 1 96.44 300 LEU B O 1
ATOM 5755 N N . SER B 1 301 ? -2.072 -22.469 11.305 1 94.94 301 SER B N 1
ATOM 5756 C CA . SER B 1 301 ? -2.189 -21.812 12.602 1 94.94 301 SER B CA 1
ATOM 5757 C C . SER B 1 301 ? -0.861 -21.203 13.031 1 94.94 301 SER B C 1
ATOM 5759 O O . SER B 1 301 ? -0.837 -20.172 13.695 1 94.94 301 SER B O 1
ATOM 5761 N N . ALA B 1 302 ? 0.155 -21.891 12.656 1 92.5 302 ALA B N 1
ATOM 5762 C CA . ALA B 1 302 ? 1.483 -21.359 12.961 1 92.5 302 ALA B CA 1
ATOM 5763 C C . ALA B 1 302 ? 1.728 -20.031 12.258 1 92.5 302 ALA B C 1
ATOM 5765 O O . ALA B 1 302 ? 2.562 -19.234 12.688 1 92.5 302 ALA B O 1
ATOM 5766 N N . GLU B 1 303 ? 0.992 -19.812 11.227 1 88.69 303 GLU B N 1
ATOM 5767 C CA . GLU B 1 303 ? 1.065 -18.547 10.508 1 88.69 303 GLU B CA 1
ATOM 5768 C C . GLU B 1 303 ? -0.012 -17.578 10.984 1 88.69 303 GLU B C 1
ATOM 5770 O O . GLU B 1 303 ? -0.417 -16.672 10.25 1 88.69 303 GLU B O 1
ATOM 5775 N N . ASP B 1 304 ? -0.591 -17.766 12.109 1 88.25 304 ASP B N 1
ATOM 5776 C CA . ASP B 1 304 ? -1.549 -16.906 12.797 1 88.25 304 ASP B CA 1
ATOM 5777 C C . ASP B 1 304 ? -2.893 -16.891 12.07 1 88.25 304 ASP B C 1
ATOM 5779 O O . ASP B 1 304 ? -3.59 -15.867 12.07 1 88.25 304 ASP B O 1
ATOM 5783 N N . MET B 1 305 ? -3.15 -17.953 11.328 1 93.56 305 MET B N 1
ATOM 5784 C CA . MET B 1 305 ? -4.473 -18.094 10.727 1 93.56 305 MET B CA 1
ATOM 5785 C C . MET B 1 305 ? -5.402 -18.891 11.625 1 93.56 305 MET B C 1
ATOM 5787 O O . MET B 1 305 ? -4.988 -19.906 12.211 1 93.56 305 MET B O 1
ATOM 5791 N N . LEU B 1 306 ? -6.609 -18.438 11.828 1 93.56 306 LEU B N 1
ATOM 5792 C CA . LEU B 1 306 ? -7.629 -19.219 12.531 1 93.56 306 LEU B CA 1
ATOM 5793 C C . LEU B 1 306 ? -8.289 -20.219 11.586 1 93.56 306 LEU B C 1
ATOM 5795 O O . LEU B 1 306 ? -8.977 -19.828 10.641 1 93.56 306 LEU B O 1
ATOM 5799 N N . VAL B 1 307 ? -8.039 -21.484 11.883 1 93.81 307 VAL B N 1
ATOM 5800 C CA . VAL B 1 307 ? -8.469 -22.516 10.953 1 93.81 307 VAL B CA 1
ATOM 5801 C C . VAL B 1 307 ? -9.492 -23.438 11.625 1 93.81 307 VAL B C 1
ATOM 5803 O O . VAL B 1 307 ? -9.281 -23.891 12.75 1 93.81 307 VAL B O 1
ATOM 5806 N N . ASP B 1 308 ? -10.578 -23.594 10.984 1 90.19 308 ASP B N 1
ATOM 5807 C CA . ASP B 1 308 ? -11.586 -24.578 11.391 1 90.19 308 ASP B CA 1
ATOM 5808 C C . ASP B 1 308 ? -11.578 -25.781 10.461 1 90.19 308 ASP B C 1
ATOM 5810 O O . ASP B 1 308 ? -11.438 -25.641 9.25 1 90.19 308 ASP B O 1
ATOM 5814 N N . VAL B 1 309 ? -11.641 -26.922 11.078 1 90.62 309 VAL B N 1
ATOM 5815 C CA . VAL B 1 309 ? -11.734 -28.156 10.289 1 90.62 309 VAL B CA 1
ATOM 5816 C C . VAL B 1 309 ? -13.141 -28.719 10.391 1 90.62 309 VAL B C 1
ATOM 5818 O O . VAL B 1 309 ? -13.641 -28.984 11.492 1 90.62 309 VAL B O 1
ATOM 5821 N N . ILE B 1 310 ? -13.711 -28.812 9.289 1 85.31 310 ILE B N 1
ATOM 5822 C CA . ILE B 1 310 ? -15.078 -29.328 9.258 1 85.31 310 ILE B CA 1
ATOM 5823 C C . ILE B 1 310 ? -15.125 -30.625 8.453 1 85.31 310 ILE B C 1
ATOM 5825 O O . ILE B 1 310 ? -14.75 -30.641 7.273 1 85.31 310 ILE B O 1
ATOM 5829 N N . PRO B 1 311 ? -15.508 -31.641 9.156 1 77.69 311 PRO B N 1
ATOM 5830 C CA . PRO B 1 311 ? -15.703 -32.875 8.406 1 77.69 311 PRO B CA 1
ATOM 5831 C C . PRO B 1 311 ? -16.891 -32.812 7.438 1 77.69 311 PRO B C 1
ATOM 5833 O O . PRO B 1 311 ? -17.906 -32.188 7.754 1 77.69 311 PRO B O 1
ATOM 5836 N N . ASN B 1 312 ? -16.672 -32.781 6.156 1 63.62 312 ASN B N 1
ATOM 5837 C CA . ASN B 1 312 ? -17.75 -32.656 5.18 1 63.62 312 ASN B CA 1
ATOM 5838 C C . ASN B 1 312 ? -18.375 -34 4.836 1 63.62 312 ASN B C 1
ATOM 5840 O O . ASN B 1 312 ? -18.156 -34.531 3.752 1 63.62 312 ASN B O 1
ATOM 5844 N N . PRO B 1 313 ? -18.906 -34.812 5.762 1 53.09 313 PRO B N 1
ATOM 5845 C CA . PRO B 1 313 ? -19.391 -36.125 5.312 1 53.09 313 PRO B CA 1
ATOM 5846 C C . PRO B 1 313 ? -20.328 -36 4.113 1 53.09 313 PRO B C 1
ATOM 5848 O O . PRO B 1 313 ? -20.203 -36.781 3.156 1 53.09 313 PRO B O 1
ATOM 5851 N N . LYS B 1 314 ? -21.688 -35.344 4.344 1 52.81 314 LYS B N 1
ATOM 5852 C CA . LYS B 1 314 ? -22.797 -35.469 3.396 1 52.81 314 LYS B CA 1
ATOM 5853 C C . LYS B 1 314 ? -23 -34.156 2.641 1 52.81 314 LYS B C 1
ATOM 5855 O O . LYS B 1 314 ? -24.094 -33.906 2.123 1 52.81 314 LYS B O 1
ATOM 5860 N N . GLY B 1 315 ? -22.141 -33.281 2.404 1 54.94 315 GLY B N 1
ATOM 5861 C CA . GLY B 1 315 ? -22.359 -32.125 1.562 1 54.94 315 GLY B CA 1
ATOM 5862 C C . GLY B 1 315 ? -22.375 -30.828 2.338 1 54.94 315 GLY B C 1
ATOM 5863 O O . GLY B 1 315 ? -22.391 -30.828 3.57 1 54.94 315 GLY B O 1
ATOM 5864 N N . VAL B 1 316 ? -22.156 -29.594 1.704 1 56.56 316 VAL B N 1
ATOM 5865 C CA . VAL B 1 316 ? -22.031 -28.219 2.193 1 56.56 316 VAL B CA 1
ATOM 5866 C C . VAL B 1 316 ? -23.344 -27.781 2.846 1 56.56 316 VAL B C 1
ATOM 5868 O O . VAL B 1 316 ? -23.391 -26.766 3.537 1 56.56 316 VAL B O 1
ATOM 5871 N N . LYS B 1 317 ? -24.438 -28.484 2.498 1 54.34 317 LYS B N 1
ATOM 5872 C CA . LYS B 1 317 ? -25.75 -28.016 2.967 1 54.34 317 LYS B CA 1
ATOM 5873 C C . LYS B 1 317 ? -25.766 -27.906 4.488 1 54.34 317 LYS B C 1
ATOM 5875 O O . LYS B 1 317 ? -26.484 -27.062 5.039 1 54.34 317 LYS B O 1
ATOM 5880 N N . GLY B 1 318 ? -25.047 -28.641 5.121 1 50.81 318 GLY B N 1
ATOM 5881 C CA . GLY B 1 318 ? -25.141 -28.594 6.57 1 50.81 318 GLY B CA 1
ATOM 5882 C C . GLY B 1 318 ? -24.172 -27.594 7.195 1 50.81 318 GLY B C 1
ATOM 5883 O O . GLY B 1 318 ? -24.234 -27.328 8.398 1 50.81 318 GLY B O 1
ATOM 5884 N N . VAL B 1 319 ? -23.188 -27.328 6.488 1 51.22 319 VAL B N 1
ATOM 5885 C CA . VAL B 1 319 ? -22.172 -26.516 7.141 1 51.22 319 VAL B CA 1
ATOM 5886 C C . VAL B 1 319 ? -22.562 -25.047 7.07 1 51.22 319 VAL B C 1
ATOM 5888 O O . VAL B 1 319 ? -22.797 -24.516 5.988 1 51.22 319 VAL B O 1
ATOM 5891 N N . SER B 1 320 ? -23.281 -24.672 8.039 1 54.94 320 SER B N 1
ATOM 5892 C CA . SER B 1 320 ? -23.484 -23.219 8.172 1 54.94 320 SER B CA 1
ATOM 5893 C C . SER B 1 320 ? -22.25 -22.453 7.746 1 54.94 320 SER B C 1
ATOM 5895 O O . SER B 1 320 ? -21.203 -22.547 8.391 1 54.94 320 SER B O 1
ATOM 5897 N N . LEU B 1 321 ? -22.094 -22.469 6.438 1 58.59 321 LEU B N 1
ATOM 5898 C CA . LEU B 1 321 ? -20.969 -21.688 5.926 1 58.59 321 LEU B CA 1
ATOM 5899 C C . LEU B 1 321 ? -20.781 -20.406 6.73 1 58.59 321 LEU B C 1
ATOM 5901 O O . LEU B 1 321 ? -21.719 -19.594 6.848 1 58.59 321 LEU B O 1
ATOM 5905 N N . THR B 1 322 ? -20.062 -20.5 7.781 1 62.16 322 THR B N 1
ATOM 5906 C CA . THR B 1 322 ? -19.531 -19.484 8.68 1 62.16 322 THR B CA 1
ATOM 5907 C C . THR B 1 322 ? -19.172 -18.219 7.91 1 62.16 322 THR B C 1
ATOM 5909 O O . THR B 1 322 ? -19.219 -18.203 6.676 1 62.16 322 THR B O 1
ATOM 5912 N N . SER B 1 323 ? -19.078 -17.094 8.539 1 74.69 323 SER B N 1
ATOM 5913 C CA . SER B 1 323 ? -18.562 -15.805 8.102 1 74.69 323 SER B CA 1
ATOM 5914 C C . SER B 1 323 ? -17.188 -15.938 7.449 1 74.69 323 SER B C 1
ATOM 5916 O O . SER B 1 323 ? -16.609 -14.945 7.016 1 74.69 323 SER B O 1
ATOM 5918 N N . ASN B 1 324 ? -16.922 -17.312 7.066 1 84.62 324 ASN B N 1
ATOM 5919 C CA . ASN B 1 324 ? -15.609 -17.516 6.48 1 84.62 324 ASN B CA 1
ATOM 5920 C C . ASN B 1 324 ? -15.609 -17.25 4.98 1 84.62 324 ASN B C 1
ATOM 5922 O O . ASN B 1 324 ? -16.609 -17.5 4.301 1 84.62 324 ASN B O 1
ATOM 5926 N N . ARG B 1 325 ? -14.5 -16.828 4.523 1 92.25 325 ARG B N 1
ATOM 5927 C CA . ARG B 1 325 ? -14.422 -16.484 3.105 1 92.25 325 ARG B CA 1
ATOM 5928 C C . ARG B 1 325 ? -13.328 -17.281 2.412 1 92.25 325 ARG B C 1
ATOM 5930 O O . ARG B 1 325 ? -13.078 -17.109 1.216 1 92.25 325 ARG B O 1
ATOM 5937 N N . ASN B 1 326 ? -12.68 -18.141 3.203 1 96.31 326 ASN B N 1
ATOM 5938 C CA . ASN B 1 326 ? -11.609 -18.984 2.662 1 96.31 326 ASN B CA 1
ATOM 5939 C C . ASN B 1 326 ? -11.844 -20.453 2.977 1 96.31 326 ASN B C 1
ATOM 5941 O O . ASN B 1 326 ? -11.93 -20.844 4.145 1 96.31 326 ASN B O 1
ATOM 5945 N N . PHE B 1 327 ? -11.93 -21.25 1.939 1 95 327 PHE B N 1
ATOM 5946 C CA . PHE B 1 327 ? -12.227 -22.672 2.088 1 95 327 PHE B CA 1
ATOM 5947 C C . PHE B 1 327 ? -11.148 -23.531 1.425 1 95 327 PHE B C 1
ATOM 5949 O O . PHE B 1 327 ? -10.727 -23.234 0.3 1 95 327 PHE B O 1
ATOM 5956 N N . ILE B 1 328 ? -10.68 -24.469 2.121 1 96 328 ILE B N 1
ATOM 5957 C CA . ILE B 1 328 ? -9.766 -25.469 1.6 1 96 328 ILE B CA 1
ATOM 5958 C C . ILE B 1 328 ? -10.453 -26.828 1.583 1 96 328 ILE B C 1
ATOM 5960 O O . ILE B 1 328 ? -10.734 -27.406 2.639 1 96 328 ILE B O 1
ATOM 5964 N N . HIS B 1 329 ? -10.781 -27.297 0.41 1 94.06 329 HIS B N 1
ATOM 5965 C CA . HIS B 1 329 ? -11.492 -28.562 0.25 1 94.06 329 HIS B CA 1
ATOM 5966 C C . HIS B 1 329 ? -10.547 -29.688 -0.182 1 94.06 329 HIS B C 1
ATOM 5968 O O . HIS B 1 329 ? -9.938 -29.609 -1.25 1 94.06 329 HIS B O 1
ATOM 5974 N N . ILE B 1 330 ? -10.477 -30.75 0.57 1 93.88 330 ILE B N 1
ATOM 5975 C CA . ILE B 1 330 ? -9.578 -31.859 0.282 1 93.88 330 ILE B CA 1
ATOM 5976 C C . ILE B 1 330 ? -10.359 -33 -0.368 1 93.88 330 ILE B C 1
ATOM 5978 O O . ILE B 1 330 ? -11.32 -33.5 0.212 1 93.88 330 ILE B O 1
ATOM 5982 N N . SER B 1 331 ? -10.008 -33.281 -1.592 1 90.19 331 SER B N 1
ATOM 5983 C CA . SER B 1 331 ? -10.523 -34.469 -2.299 1 90.19 331 SER B CA 1
ATOM 5984 C C . SER B 1 331 ? -9.461 -35.562 -2.406 1 90.19 331 SER B C 1
ATOM 5986 O O . SER B 1 331 ? -8.32 -35.281 -2.777 1 90.19 331 SER B O 1
ATOM 5988 N N . VAL B 1 332 ? -9.891 -36.75 -2.131 1 88.81 332 VAL B N 1
ATOM 5989 C CA . VAL B 1 332 ? -8.945 -37.875 -2.164 1 88.81 332 VAL B CA 1
ATOM 5990 C C . VAL B 1 332 ? -9.227 -38.75 -3.381 1 88.81 332 VAL B C 1
ATOM 5992 O O . VAL B 1 332 ? -10.336 -39.281 -3.537 1 88.81 332 VAL B O 1
ATOM 5995 N N . ASN B 1 333 ? -8.312 -38.938 -4.207 1 80.31 333 ASN B N 1
ATOM 5996 C CA . ASN B 1 333 ? -8.328 -39.812 -5.375 1 80.31 333 ASN B CA 1
ATOM 5997 C C . ASN B 1 333 ? -9.539 -39.531 -6.262 1 80.31 333 ASN B C 1
ATOM 5999 O O . ASN B 1 333 ? -10.172 -40.469 -6.758 1 80.31 333 ASN B O 1
ATOM 6003 N N . SER B 1 334 ? -9.961 -38.406 -6.273 1 74.38 334 SER B N 1
ATOM 6004 C CA . SER B 1 334 ? -11.109 -38 -7.086 1 74.38 334 SER B CA 1
ATOM 6005 C C . SER B 1 334 ? -10.914 -36.625 -7.703 1 74.38 334 SER B C 1
ATOM 6007 O O . SER B 1 334 ? -10.43 -35.719 -7.043 1 74.38 334 SER B O 1
ATOM 6009 N N . SER B 1 335 ? -11.242 -36.688 -8.969 1 68.25 335 SER B N 1
ATOM 6010 C CA . SER B 1 335 ? -11.172 -35.438 -9.688 1 68.25 335 SER B CA 1
ATOM 6011 C C . SER B 1 335 ? -12.555 -34.812 -9.883 1 68.25 335 SER B C 1
ATOM 6013 O O . SER B 1 335 ? -12.727 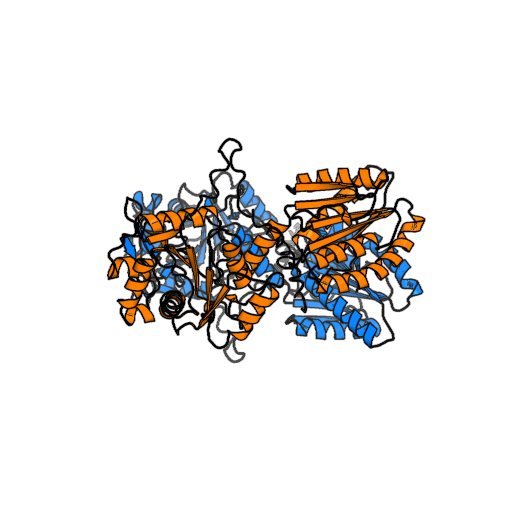-33.875 -10.664 1 68.25 335 SER B O 1
ATOM 6015 N N . LYS B 1 336 ? -13.461 -35.344 -9.078 1 77.94 336 LYS B N 1
ATOM 6016 C CA . LYS B 1 336 ? -14.82 -34.812 -9.227 1 77.94 336 LYS B CA 1
ATOM 6017 C C . LYS B 1 336 ? -15.008 -33.531 -8.461 1 77.94 336 LYS B C 1
ATOM 6019 O O . LYS B 1 336 ? -14.586 -33.406 -7.309 1 77.94 336 LYS B O 1
ATOM 6024 N N . LEU B 1 337 ? -15.57 -32.656 -9.156 1 87.94 337 LEU B N 1
ATOM 6025 C CA . LEU B 1 337 ? -15.742 -31.297 -8.633 1 87.94 337 LEU B CA 1
ATOM 6026 C C . LEU B 1 337 ? -17.172 -31.078 -8.141 1 87.94 337 LEU B C 1
ATOM 6028 O O . LEU B 1 337 ? -17.578 -29.938 -7.887 1 87.94 337 LEU B O 1
ATOM 6032 N N . ALA B 1 338 ? -17.859 -32.156 -7.949 1 86.31 338 ALA B N 1
ATOM 6033 C CA . ALA B 1 338 ? -19.266 -32.062 -7.625 1 86.31 338 ALA B CA 1
ATOM 6034 C C . ALA B 1 338 ? -19.484 -31.312 -6.305 1 86.31 338 ALA B C 1
ATOM 6036 O O . ALA B 1 338 ? -20.359 -30.453 -6.203 1 86.31 338 ALA B O 1
ATOM 6037 N N . GLN B 1 339 ? -18.688 -31.625 -5.344 1 86.88 339 GLN B N 1
ATOM 6038 C CA . GLN B 1 339 ? -18.828 -31 -4.035 1 86.88 339 GLN B CA 1
ATOM 6039 C C . GLN B 1 339 ? -18.469 -29.516 -4.098 1 86.88 339 GLN B C 1
ATOM 6041 O O . GLN B 1 339 ? -19.094 -28.688 -3.43 1 86.88 339 GLN B O 1
ATOM 6046 N N . ILE B 1 340 ? -17.5 -29.203 -4.844 1 91.75 340 ILE B N 1
ATOM 6047 C CA . ILE B 1 340 ? -17.094 -27.812 -5 1 91.75 340 ILE B CA 1
ATOM 6048 C C . ILE B 1 340 ? -18.172 -27.031 -5.734 1 91.75 340 ILE B C 1
ATOM 6050 O O . ILE B 1 340 ? -18.484 -25.891 -5.359 1 91.75 340 ILE B O 1
ATOM 6054 N N . ALA B 1 341 ? -18.688 -27.672 -6.781 1 92.94 341 ALA B N 1
ATOM 6055 C CA . ALA B 1 341 ? -19.766 -27.047 -7.531 1 92.94 341 ALA B CA 1
ATOM 6056 C C . ALA B 1 341 ? -20.953 -26.75 -6.629 1 92.94 341 ALA B C 1
ATOM 6058 O O . ALA B 1 341 ? -21.578 -25.688 -6.734 1 92.94 341 ALA B O 1
ATOM 6059 N N . GLU B 1 342 ? -21.234 -27.672 -5.805 1 90.81 342 GLU B N 1
ATOM 6060 C CA . GLU B 1 342 ? -22.312 -27.484 -4.852 1 90.81 342 GLU B CA 1
ATOM 6061 C C . GLU B 1 342 ? -22.016 -26.328 -3.9 1 90.81 342 GLU B C 1
ATOM 6063 O O . GLU B 1 342 ? -22.906 -25.516 -3.594 1 90.81 342 GLU B O 1
ATOM 6068 N N . MET B 1 343 ? -20.828 -26.266 -3.434 1 90.5 343 MET B N 1
ATOM 6069 C CA . MET B 1 343 ? -20.422 -25.188 -2.547 1 90.5 343 MET B CA 1
ATOM 6070 C C . MET B 1 343 ? -20.578 -23.828 -3.227 1 90.5 343 MET B C 1
ATOM 6072 O O . MET B 1 343 ? -21.078 -22.875 -2.621 1 90.5 343 MET B O 1
ATOM 6076 N N . VAL B 1 344 ? -20.156 -23.75 -4.441 1 93.5 344 VAL B N 1
ATOM 6077 C CA . VAL B 1 344 ? -20.266 -22.531 -5.215 1 93.5 344 VAL B CA 1
ATOM 6078 C C . VAL B 1 344 ? -21.734 -22.109 -5.324 1 93.5 344 VAL B C 1
ATOM 6080 O O . VAL B 1 344 ? -22.062 -20.922 -5.188 1 93.5 344 VAL B O 1
ATOM 6083 N N . MET B 1 345 ? -22.562 -23.094 -5.547 1 92.88 345 MET B N 1
ATOM 6084 C CA . MET B 1 345 ? -23.984 -22.828 -5.668 1 92.88 345 MET B CA 1
ATOM 6085 C C . MET B 1 345 ? -24.547 -22.25 -4.375 1 92.88 345 MET B C 1
ATOM 6087 O O . MET B 1 345 ? -25.312 -21.281 -4.398 1 92.88 345 MET B O 1
ATOM 6091 N N . VAL B 1 346 ? -24.172 -22.812 -3.25 1 91.25 346 VAL B N 1
ATOM 6092 C CA . VAL B 1 346 ? -24.641 -22.359 -1.95 1 91.25 346 VAL B CA 1
ATOM 6093 C C . VAL B 1 346 ? -24.141 -20.938 -1.694 1 91.25 346 VAL B C 1
ATOM 6095 O O . VAL B 1 346 ? -24.891 -20.078 -1.216 1 91.25 346 VAL B O 1
ATOM 6098 N N . LEU B 1 347 ? -22.875 -20.672 -2.031 1 92.88 347 LEU B N 1
ATOM 6099 C CA . LEU B 1 347 ? -22.281 -19.359 -1.832 1 92.88 347 LEU B CA 1
ATOM 6100 C C . LEU B 1 347 ? -22.984 -18.312 -2.689 1 92.88 347 LEU B C 1
ATOM 6102 O O . LEU B 1 347 ? -23.172 -17.172 -2.256 1 92.88 347 LEU B O 1
ATOM 6106 N N . GLU B 1 348 ? -23.328 -18.703 -3.893 1 92.81 348 GLU B N 1
ATOM 6107 C CA . GLU B 1 348 ? -24.047 -17.812 -4.793 1 92.81 348 GLU B CA 1
ATOM 6108 C C . GLU B 1 348 ? -25.438 -17.484 -4.254 1 92.81 348 GLU B C 1
ATOM 6110 O O . GLU B 1 348 ? -25.844 -16.328 -4.227 1 92.81 348 GLU B O 1
ATOM 6115 N N . GLU B 1 349 ? -26.125 -18.5 -3.787 1 91 349 GLU B N 1
ATOM 6116 C CA . GLU B 1 349 ? -27.484 -18.359 -3.303 1 91 349 GLU B CA 1
ATOM 6117 C C . GLU B 1 349 ? -27.547 -17.469 -2.059 1 91 349 GLU B C 1
ATOM 6119 O O . GLU B 1 349 ? -28.516 -16.734 -1.852 1 91 349 GLU B O 1
ATOM 6124 N N . THR B 1 350 ? -26.516 -17.547 -1.297 1 90.75 350 THR B N 1
ATOM 6125 C CA . THR B 1 350 ? -26.484 -16.781 -0.052 1 90.75 350 THR B CA 1
ATOM 6126 C C . THR B 1 350 ? -25.828 -15.43 -0.258 1 90.75 350 THR B C 1
ATOM 6128 O O . THR B 1 350 ? -25.625 -14.672 0.697 1 90.75 350 THR B O 1
ATOM 6131 N N . ASN B 1 351 ? -25.391 -15.078 -1.431 1 90.94 351 ASN B N 1
ATOM 6132 C CA . ASN B 1 351 ? -24.672 -13.836 -1.743 1 90.94 351 ASN B CA 1
ATOM 6133 C C . ASN B 1 351 ? -23.469 -13.641 -0.835 1 90.94 351 ASN B C 1
ATOM 6135 O O . ASN B 1 351 ? -23.219 -12.531 -0.368 1 90.94 351 ASN B O 1
ATOM 6139 N N . HIS B 1 352 ? -22.812 -14.781 -0.592 1 92.12 352 HIS B N 1
ATOM 6140 C CA . HIS B 1 352 ? -21.688 -14.797 0.343 1 92.12 352 HIS B CA 1
ATOM 6141 C C . HIS B 1 352 ? -20.531 -13.961 -0.183 1 92.12 352 HIS B C 1
ATOM 6143 O O . HIS B 1 352 ? -19.75 -13.398 0.599 1 92.12 352 HIS B O 1
ATOM 6149 N N . ALA B 1 353 ? -20.438 -13.836 -1.528 1 93.5 353 ALA B N 1
ATOM 6150 C CA . ALA B 1 353 ? -19.297 -13.164 -2.158 1 93.5 353 ALA B CA 1
ATOM 6151 C C . ALA B 1 353 ? -19.688 -11.766 -2.631 1 93.5 353 ALA B C 1
ATOM 6153 O O . ALA B 1 353 ? -18.984 -11.172 -3.453 1 93.5 353 ALA B O 1
ATOM 6154 N N . LEU B 1 354 ? -20.703 -11.18 -2.123 1 93.44 354 LEU B N 1
ATOM 6155 C CA . LEU B 1 354 ? -21.219 -9.898 -2.58 1 93.44 354 LEU B CA 1
ATOM 6156 C C . LEU B 1 354 ? -20.188 -8.789 -2.33 1 93.44 354 LEU B C 1
ATOM 6158 O O . LEU B 1 354 ? -19.875 -8.023 -3.24 1 93.44 354 LEU B O 1
ATOM 6162 N N . LEU B 1 355 ? -19.609 -8.758 -1.113 1 93.62 355 LEU B N 1
ATOM 6163 C CA . LEU B 1 355 ? -18.781 -7.629 -0.707 1 93.62 355 LEU B CA 1
ATOM 6164 C C . LEU B 1 355 ? -17.297 -7.957 -0.874 1 93.62 355 LEU B C 1
ATOM 6166 O O . LEU B 1 355 ? -16.5 -7.066 -1.149 1 93.62 355 LEU B O 1
ATOM 6170 N N . TYR B 1 356 ? -16.984 -9.266 -0.671 1 94.5 356 TYR B N 1
ATOM 6171 C CA . TYR B 1 356 ? -15.586 -9.695 -0.765 1 94.5 356 TYR B CA 1
ATOM 6172 C C . TYR B 1 356 ? -15.469 -11.008 -1.524 1 94.5 356 TYR B C 1
ATOM 6174 O O . TYR B 1 356 ? -16.344 -11.875 -1.414 1 94.5 356 TYR B O 1
ATOM 6182 N N . PRO B 1 357 ? -14.359 -11.125 -2.24 1 96.44 357 PRO B N 1
ATOM 6183 C CA . PRO B 1 357 ? -14.164 -12.398 -2.934 1 96.44 357 PRO B CA 1
ATOM 6184 C C . PRO B 1 357 ? -14 -13.578 -1.971 1 96.44 357 PRO B C 1
ATOM 6186 O O . PRO B 1 357 ? -13.383 -13.43 -0.914 1 96.44 357 PRO B O 1
ATOM 6189 N N . VAL B 1 358 ? -14.625 -14.664 -2.324 1 96.75 358 VAL B N 1
ATOM 6190 C CA . VAL B 1 358 ? -14.453 -15.914 -1.599 1 96.75 358 VAL B CA 1
ATOM 6191 C C . VAL B 1 358 ? -13.406 -16.781 -2.305 1 96.75 358 VAL B C 1
ATOM 6193 O O . VAL B 1 358 ? -13.367 -16.828 -3.535 1 96.75 358 VAL B O 1
ATOM 6196 N N . VAL B 1 359 ? -12.539 -17.406 -1.535 1 97.88 359 VAL B N 1
ATOM 6197 C CA . VAL B 1 359 ? -11.484 -18.25 -2.092 1 97.88 359 VAL B CA 1
ATOM 6198 C C . VAL B 1 359 ? -11.766 -19.719 -1.77 1 97.88 359 VAL B C 1
ATOM 6200 O O . VAL B 1 359 ? -12.102 -20.047 -0.631 1 97.88 359 VAL B O 1
ATOM 6203 N N . ILE B 1 360 ? -11.766 -20.5 -2.77 1 97 360 ILE B N 1
ATOM 6204 C CA . ILE B 1 360 ? -11.82 -21.953 -2.607 1 97 360 ILE B CA 1
ATOM 6205 C C . ILE B 1 360 ? -10.531 -22.578 -3.148 1 97 360 ILE B C 1
ATOM 6207 O O . ILE B 1 360 ? -10.211 -22.422 -4.328 1 97 360 ILE B O 1
ATOM 6211 N N . VAL B 1 361 ? -9.805 -23.203 -2.316 1 97.62 361 VAL B N 1
ATOM 6212 C CA . VAL B 1 361 ? -8.633 -23.984 -2.717 1 97.62 361 VAL B CA 1
ATOM 6213 C C . VAL B 1 361 ? -8.977 -25.469 -2.736 1 97.62 361 VAL B C 1
ATOM 6215 O O . VAL B 1 361 ? -9.203 -26.078 -1.686 1 97.62 361 VAL B O 1
ATOM 6218 N N . TRP B 1 362 ? -9.062 -26.016 -3.877 1 96 362 TRP B N 1
ATOM 6219 C CA . TRP B 1 362 ? -9.312 -27.438 -4.07 1 96 362 TRP B CA 1
ATOM 6220 C C . TRP B 1 362 ? -8.016 -28.234 -3.982 1 96 362 TRP B C 1
ATOM 6222 O O . TRP B 1 362 ? -7.16 -28.141 -4.863 1 96 362 TRP B O 1
ATOM 6232 N N . VAL B 1 363 ? -7.883 -29.016 -2.975 1 95.38 363 VAL B N 1
ATOM 6233 C CA . VAL B 1 363 ? -6.695 -29.828 -2.771 1 95.38 363 VAL B CA 1
ATOM 6234 C C . VAL B 1 363 ? -6.953 -31.25 -3.268 1 95.38 363 VAL B C 1
ATOM 6236 O O . VAL B 1 363 ? -7.82 -31.953 -2.738 1 95.38 363 VAL B O 1
ATOM 6239 N N . LEU B 1 364 ? -6.207 -31.641 -4.254 1 92.31 364 LEU B N 1
ATOM 6240 C CA . LEU B 1 364 ? -6.285 -32.969 -4.809 1 92.31 364 LEU B CA 1
ATOM 6241 C C . LEU B 1 364 ? -5.199 -33.875 -4.219 1 92.31 364 LEU B C 1
ATOM 6243 O O . LEU B 1 364 ? -4.035 -33.781 -4.613 1 92.31 364 LEU B O 1
ATOM 6247 N N . LEU B 1 365 ? -5.641 -34.719 -3.338 1 92.56 365 LEU B N 1
ATOM 6248 C CA . LEU B 1 365 ? -4.727 -35.656 -2.701 1 92.56 365 LEU B CA 1
ATOM 6249 C C . LEU B 1 365 ? -4.727 -37 -3.439 1 92.56 365 LEU B C 1
ATOM 6251 O O . LEU B 1 365 ? -5.77 -37.625 -3.568 1 92.56 365 LEU B O 1
ATOM 6255 N N . THR B 1 366 ? -3.551 -37.281 -3.955 1 88.88 366 THR B N 1
ATOM 6256 C CA . THR B 1 366 ? -3.402 -38.562 -4.637 1 88.88 366 THR B CA 1
ATOM 6257 C C . THR B 1 366 ? -2.562 -39.531 -3.803 1 88.88 366 THR B C 1
ATOM 6259 O O . THR B 1 366 ? -1.488 -39.188 -3.32 1 88.88 366 THR B O 1
ATOM 6262 N N . VAL B 1 367 ? -3.037 -40.75 -3.568 1 81.5 367 VAL B N 1
ATOM 6263 C CA . VAL B 1 367 ? -2.35 -41.719 -2.738 1 81.5 367 VAL B CA 1
ATOM 6264 C C . VAL B 1 367 ? -1.584 -42.719 -3.625 1 81.5 367 VAL B C 1
ATOM 6266 O O . VAL B 1 367 ? -0.552 -43.25 -3.219 1 81.5 367 VAL B O 1
ATOM 6269 N N . SER B 1 368 ? -2.074 -42.969 -4.84 1 75.19 368 SER B N 1
ATOM 6270 C CA . SER B 1 368 ? -1.334 -43.875 -5.738 1 75.19 368 SER B CA 1
ATOM 6271 C C . SER B 1 368 ? -0.737 -43.094 -6.906 1 75.19 368 SER B C 1
ATOM 6273 O O . SER B 1 368 ? -1.419 -42.281 -7.531 1 75.19 368 SER B O 1
ATOM 6275 N N . GLU B 1 369 ? 0.622 -43.25 -7.129 1 63.84 369 GLU B N 1
ATOM 6276 C CA . GLU B 1 369 ? 1.372 -42.5 -8.133 1 63.84 369 GLU B CA 1
ATOM 6277 C C . GLU B 1 369 ? 0.775 -42.688 -9.523 1 63.84 369 GLU B C 1
ATOM 6279 O O . GLU B 1 369 ? 0.714 -41.75 -10.32 1 63.84 369 GLU B O 1
ATOM 6284 N N . GLN B 1 370 ? 0.461 -43.969 -9.883 1 62.31 370 GLN B N 1
ATOM 6285 C CA . GLN B 1 370 ? -0.017 -44.25 -11.227 1 62.31 370 GLN B CA 1
ATOM 6286 C C . GLN B 1 370 ? -1.255 -43.438 -11.578 1 62.31 370 GLN B C 1
ATOM 6288 O O . GLN B 1 370 ? -1.398 -42.969 -12.711 1 62.31 370 GLN B O 1
ATOM 6293 N N . SER B 1 371 ? -1.957 -43.031 -10.641 1 65.19 371 SER B N 1
ATOM 6294 C CA . SER B 1 371 ? -3.23 -42.344 -10.852 1 65.19 371 SER B CA 1
ATOM 6295 C C . SER B 1 371 ? -3.061 -40.844 -10.82 1 65.19 371 SER B C 1
ATOM 6297 O O . SER B 1 371 ? -3.895 -40.094 -11.352 1 65.19 371 SER B O 1
ATOM 6299 N N . ALA B 1 372 ? -1.859 -40.438 -10.5 1 67.5 372 ALA B N 1
ATOM 6300 C CA . ALA B 1 372 ? -1.703 -39.031 -10.227 1 67.5 372 ALA B CA 1
ATOM 6301 C C . ALA B 1 372 ? -1.719 -38.188 -11.516 1 67.5 372 ALA B C 1
ATOM 6303 O O . ALA B 1 372 ? -2.359 -37.156 -11.578 1 67.5 372 ALA B O 1
ATOM 6304 N N . LEU B 1 373 ? -1.117 -38.688 -12.492 1 68.81 373 LEU B N 1
ATOM 6305 C CA . LEU B 1 373 ? -1.018 -37.938 -13.742 1 68.81 373 LEU B CA 1
ATOM 6306 C C . LEU B 1 373 ? -2.367 -37.875 -14.453 1 68.81 373 LEU B C 1
ATOM 6308 O O . LEU B 1 373 ? -2.768 -36.812 -14.945 1 68.81 373 LEU B O 1
ATOM 6312 N N . SER B 1 374 ? -2.973 -39.031 -14.477 1 69.94 374 SER B N 1
ATOM 6313 C CA . SER B 1 374 ? -4.277 -39.094 -15.133 1 69.94 374 SER B CA 1
ATOM 6314 C C . SER B 1 374 ? -5.293 -38.188 -14.414 1 69.94 374 SER B C 1
ATOM 6316 O O . SER B 1 374 ? -6.074 -37.5 -15.055 1 69.94 374 SER B O 1
ATOM 6318 N N . GLN B 1 375 ? -5.16 -38.219 -13.203 1 72.94 375 GLN B N 1
ATOM 6319 C CA . GLN B 1 375 ? -6.098 -37.438 -12.406 1 72.94 375 GLN B CA 1
ATOM 6320 C C . GLN B 1 375 ? -5.852 -35.938 -12.578 1 72.94 375 GLN B C 1
ATOM 6322 O O . GLN B 1 375 ? -6.797 -35.125 -12.617 1 72.94 375 GLN B O 1
ATOM 6327 N N . ARG B 1 376 ? -4.641 -35.625 -12.742 1 72.69 376 ARG B N 1
ATOM 6328 C CA . ARG B 1 376 ? -4.305 -34.219 -12.906 1 72.69 376 ARG B CA 1
ATOM 6329 C C . ARG B 1 376 ? -4.859 -33.688 -14.219 1 72.69 376 ARG B C 1
ATOM 6331 O O . ARG B 1 376 ? -5.398 -32.562 -14.258 1 72.69 376 ARG B O 1
ATOM 6338 N N . CYS B 1 377 ? -4.703 -34.469 -15.188 1 71.88 377 CYS B N 1
ATOM 6339 C CA . CYS B 1 377 ? -5.176 -34.031 -16.5 1 71.88 377 CYS B CA 1
ATOM 6340 C C . CYS B 1 377 ? -6.691 -33.875 -16.5 1 71.88 377 CYS B C 1
ATOM 6342 O O . CYS B 1 377 ? -7.207 -32.875 -17.031 1 71.88 377 CYS B O 1
ATOM 6344 N N . GLU B 1 378 ? -7.316 -34.781 -15.883 1 76 378 GLU B N 1
ATOM 6345 C CA . GLU B 1 378 ? -8.773 -34.688 -15.797 1 76 378 GLU B CA 1
ATOM 6346 C C . GLU B 1 378 ? -9.219 -33.5 -14.953 1 76 378 GLU B C 1
ATOM 6348 O O . GLU B 1 378 ? -10.156 -32.781 -15.32 1 76 378 GLU B O 1
ATOM 6353 N N . ALA B 1 379 ? -8.461 -33.375 -13.945 1 80.12 379 ALA B N 1
ATOM 6354 C CA . ALA B 1 379 ? -8.797 -32.281 -13.023 1 80.12 379 ALA B CA 1
ATOM 6355 C C . ALA B 1 379 ? -8.578 -30.922 -13.672 1 80.12 379 ALA B C 1
ATOM 6357 O O . ALA B 1 379 ? -9.367 -30 -13.469 1 80.12 379 ALA B O 1
ATOM 6358 N N . ALA B 1 380 ? -7.547 -30.828 -14.438 1 79.12 380 ALA B N 1
ATOM 6359 C CA . ALA B 1 380 ? -7.191 -29.547 -15.07 1 79.12 380 ALA B CA 1
ATOM 6360 C C . ALA B 1 380 ? -8.273 -29.094 -16.047 1 79.12 380 ALA B C 1
ATOM 6362 O O . ALA B 1 380 ? -8.57 -27.906 -16.141 1 79.12 380 ALA B O 1
ATOM 6363 N N . SER B 1 381 ? -8.805 -30 -16.688 1 78.31 381 SER B N 1
ATOM 6364 C CA . SER B 1 381 ? -9.852 -29.672 -17.641 1 78.31 381 SER B CA 1
ATOM 6365 C C . SER B 1 381 ? -11.156 -29.312 -16.938 1 78.31 381 SER B C 1
ATOM 6367 O O . SER B 1 381 ? -11.859 -28.391 -17.344 1 78.31 381 SER B O 1
ATOM 6369 N N . ALA B 1 382 ? -11.398 -30 -15.906 1 82.62 382 ALA B N 1
ATOM 6370 C CA . ALA B 1 382 ? -12.672 -29.844 -15.211 1 82.62 382 ALA B CA 1
ATOM 6371 C C . ALA B 1 382 ? -12.703 -28.562 -14.398 1 82.62 382 ALA B C 1
ATOM 6373 O O . ALA B 1 382 ? -13.719 -27.859 -14.359 1 82.62 382 ALA B O 1
ATOM 6374 N N . ILE B 1 383 ? -11.609 -28.188 -13.883 1 91.69 383 ILE B N 1
ATOM 6375 C CA . ILE B 1 383 ? -11.594 -27.094 -12.93 1 91.69 383 ILE B CA 1
ATOM 6376 C C . ILE B 1 383 ? -11.719 -25.766 -13.68 1 91.69 383 ILE B C 1
ATOM 6378 O O . ILE B 1 383 ? -12.281 -24.797 -13.148 1 91.69 383 ILE B O 1
ATOM 6382 N N . MET B 1 384 ? -11.266 -25.688 -14.859 1 88.38 384 MET B N 1
ATOM 6383 C CA . MET B 1 384 ? -11.211 -24.438 -15.602 1 88.38 384 MET B CA 1
ATOM 6384 C C . MET B 1 384 ? -12.617 -23.875 -15.844 1 88.38 384 MET B C 1
ATOM 6386 O O . MET B 1 384 ? -12.867 -22.688 -15.617 1 88.38 384 MET B O 1
ATOM 6390 N N . ASP B 1 385 ? -13.469 -24.719 -16.297 1 89.62 385 ASP B N 1
ATOM 6391 C CA . ASP B 1 385 ? -14.836 -24.281 -16.578 1 89.62 385 ASP B CA 1
ATOM 6392 C C . ASP B 1 385 ? -15.539 -23.797 -15.312 1 89.62 385 ASP B C 1
ATOM 6394 O O . ASP B 1 385 ? -16.172 -22.75 -15.305 1 89.62 385 ASP B O 1
ATOM 6398 N N . LEU B 1 386 ? -15.398 -24.609 -14.297 1 94.44 386 LEU B N 1
ATOM 6399 C CA . LEU B 1 386 ? -16.016 -24.234 -13.031 1 94.44 386 LEU B CA 1
ATOM 6400 C C . LEU B 1 386 ? -15.422 -22.938 -12.492 1 94.44 386 LEU B C 1
ATOM 6402 O O . LEU B 1 386 ? -16.141 -22.094 -11.961 1 94.44 386 LEU B O 1
ATOM 6406 N N . ALA B 1 387 ? -14.117 -22.797 -12.656 1 96.19 387 ALA B N 1
ATOM 6407 C CA . ALA B 1 387 ? -13.422 -21.609 -12.164 1 96.19 387 ALA B CA 1
ATOM 6408 C C . ALA B 1 387 ? -13.898 -20.359 -12.891 1 96.19 387 ALA B C 1
ATOM 6410 O O . ALA B 1 387 ? -14.117 -19.312 -12.273 1 96.19 387 ALA B O 1
ATOM 6411 N N . ARG B 1 388 ? -14.062 -20.5 -14.156 1 92.81 388 ARG B N 1
ATOM 6412 C CA . ARG B 1 388 ? -14.539 -19.375 -14.953 1 92.81 388 ARG B CA 1
ATOM 6413 C C . ARG B 1 388 ? -15.945 -18.953 -14.523 1 92.81 388 ARG B C 1
ATOM 6415 O O . ARG B 1 388 ? -16.203 -17.766 -14.344 1 92.81 388 ARG B O 1
ATOM 6422 N N . ALA B 1 389 ? -16.734 -19.922 -14.352 1 94.44 389 ALA B N 1
ATOM 6423 C CA . ALA B 1 389 ? -18.109 -19.656 -13.922 1 94.44 389 ALA B CA 1
ATOM 6424 C C . ALA B 1 389 ? -18.141 -19.047 -12.523 1 94.44 389 ALA B C 1
ATOM 6426 O O . ALA B 1 389 ? -18.922 -18.125 -12.258 1 94.44 389 ALA B O 1
ATOM 6427 N N . SER B 1 390 ? -17.328 -19.531 -11.648 1 96.5 390 SER B N 1
ATOM 6428 C CA . SER B 1 390 ? -17.266 -19.062 -10.266 1 96.5 390 SER B CA 1
ATOM 6429 C C . SER B 1 390 ? -16.734 -17.641 -10.18 1 96.5 390 SER B C 1
ATOM 6431 O O . SER B 1 390 ? -17.188 -16.844 -9.359 1 96.5 390 SER B O 1
ATOM 6433 N N . GLU B 1 391 ? -15.75 -17.359 -11.047 1 96 391 GLU B N 1
ATOM 6434 C CA . GLU B 1 391 ? -15.125 -16.047 -11.039 1 96 391 GLU B CA 1
ATOM 6435 C C . GLU B 1 391 ? -16.156 -14.945 -11.297 1 96 391 GLU B C 1
ATOM 6437 O O . GLU B 1 391 ? -16.062 -13.852 -10.734 1 96 391 GLU B O 1
ATOM 6442 N N . GLN B 1 392 ? -17.141 -15.227 -12.125 1 94.12 392 GLN B N 1
ATOM 6443 C CA . GLN B 1 392 ? -18.203 -14.273 -12.422 1 94.12 392 GLN B CA 1
ATOM 6444 C C . GLN B 1 392 ? -19.031 -13.977 -11.172 1 94.12 392 GLN B C 1
ATOM 6446 O O . GLN B 1 392 ? -19.734 -12.953 -11.109 1 94.12 392 GLN B O 1
ATOM 6451 N N . LYS B 1 393 ? -18.969 -14.898 -10.258 1 95.19 393 LYS B N 1
ATOM 6452 C CA . LYS B 1 393 ? -19.703 -14.758 -9.008 1 95.19 393 LYS B CA 1
ATOM 6453 C C . LYS B 1 393 ? -18.797 -14.266 -7.879 1 95.19 393 LYS B C 1
ATOM 6455 O O . LYS B 1 393 ? -19.156 -14.359 -6.703 1 95.19 393 LYS B O 1
ATOM 6460 N N . ASN B 1 394 ? -17.641 -13.812 -8.164 1 96.31 394 ASN B N 1
ATOM 6461 C CA . ASN B 1 394 ? -16.672 -13.281 -7.211 1 96.31 394 ASN B CA 1
ATOM 6462 C C . ASN B 1 394 ? -16.125 -14.367 -6.297 1 96.31 394 ASN B C 1
ATOM 6464 O O . ASN B 1 394 ? -15.844 -14.117 -5.125 1 96.31 394 ASN B O 1
ATOM 6468 N N . ILE B 1 395 ? -16.125 -15.609 -6.836 1 97.62 395 ILE B N 1
ATOM 6469 C CA . ILE B 1 395 ? -15.539 -16.75 -6.152 1 97.62 395 ILE B CA 1
ATOM 6470 C C . ILE B 1 395 ? -14.289 -17.219 -6.902 1 97.62 395 ILE B C 1
ATOM 6472 O O . ILE B 1 395 ? -14.359 -17.531 -8.094 1 97.62 395 ILE B O 1
ATOM 6476 N N . LEU B 1 396 ? -13.188 -17.219 -6.25 1 98.31 396 LEU B N 1
ATOM 6477 C CA . LEU B 1 396 ? -11.914 -17.609 -6.855 1 98.31 396 LEU B CA 1
ATOM 6478 C C . LEU B 1 396 ? -11.562 -19.047 -6.52 1 98.31 396 LEU B C 1
ATOM 6480 O O . LEU B 1 396 ? -11.383 -19.391 -5.352 1 98.31 396 LEU B O 1
ATOM 6484 N N . LEU B 1 397 ? -11.555 -19.844 -7.512 1 97.88 397 LEU B N 1
ATOM 6485 C CA . LEU B 1 397 ? -11.289 -21.266 -7.355 1 97.88 397 LEU B CA 1
ATOM 6486 C C . LEU B 1 397 ? -9.891 -21.625 -7.84 1 97.88 397 LEU B C 1
ATOM 6488 O O . LEU B 1 397 ? -9.562 -21.406 -9.008 1 97.88 397 LEU B O 1
ATOM 6492 N N . TYR B 1 398 ? -9.062 -22.109 -6.918 1 97.75 398 TYR B N 1
ATOM 6493 C CA . TYR B 1 398 ? -7.703 -22.562 -7.203 1 97.75 398 TYR B CA 1
ATOM 6494 C C . TYR B 1 398 ? -7.559 -24.062 -6.914 1 97.75 398 TYR B C 1
ATOM 6496 O O . TYR B 1 398 ? -8.312 -24.609 -6.117 1 97.75 398 TYR B O 1
ATOM 6504 N N . GLY B 1 399 ? -6.641 -24.656 -7.551 1 95.81 399 GLY B N 1
ATOM 6505 C CA . GLY B 1 399 ? -6.34 -26.062 -7.289 1 95.81 399 GLY B CA 1
ATOM 6506 C C . GLY B 1 399 ? -4.906 -26.281 -6.84 1 95.81 399 GLY B C 1
ATOM 6507 O O . GLY B 1 399 ? -3.998 -25.578 -7.266 1 95.81 399 GLY B O 1
ATOM 6508 N N . VAL B 1 400 ? -4.723 -27.234 -5.961 1 95.44 400 VAL B N 1
ATOM 6509 C CA . VAL B 1 400 ? -3.393 -27.688 -5.559 1 95.44 400 VAL B CA 1
ATOM 6510 C C . VAL B 1 400 ? -3.359 -29.219 -5.504 1 95.44 400 VAL B C 1
ATOM 6512 O O . VAL B 1 400 ? -4.195 -29.844 -4.844 1 95.44 400 VAL B O 1
ATOM 6515 N N . GLN B 1 401 ? -2.475 -29.781 -6.219 1 92.94 401 GLN B N 1
ATOM 6516 C CA . GLN B 1 401 ? -2.287 -31.234 -6.18 1 92.94 401 GLN B CA 1
ATOM 6517 C C . GLN B 1 401 ? -1.172 -31.625 -5.215 1 92.94 401 GLN B C 1
ATOM 6519 O O . GLN B 1 401 ? -0.137 -30.953 -5.152 1 92.94 401 GLN B O 1
ATOM 6524 N N . ILE B 1 402 ? -1.404 -32.625 -4.465 1 92.88 402 ILE B N 1
ATOM 6525 C CA . ILE B 1 402 ? -0.417 -33.156 -3.527 1 92.88 402 ILE B CA 1
ATOM 6526 C C . ILE B 1 402 ? -0.421 -34.688 -3.572 1 92.88 402 ILE B C 1
ATOM 6528 O O . ILE B 1 402 ? -1.484 -35.312 -3.566 1 92.88 402 ILE B O 1
ATOM 6532 N N . ASN B 1 403 ? 0.738 -35.25 -3.66 1 90.06 403 ASN B N 1
ATOM 6533 C CA . ASN B 1 403 ? 0.891 -36.688 -3.674 1 90.06 403 ASN B CA 1
ATOM 6534 C C . ASN B 1 403 ? 1.356 -37.219 -2.32 1 90.06 403 ASN B C 1
ATOM 6536 O O . ASN B 1 403 ? 2.367 -36.75 -1.784 1 90.06 403 ASN B O 1
ATOM 6540 N N . HIS B 1 404 ? 0.591 -38.156 -1.879 1 90.31 404 HIS B N 1
ATOM 6541 C CA . HIS B 1 404 ? 0.973 -38.781 -0.611 1 90.31 404 HIS B CA 1
ATOM 6542 C C . HIS B 1 404 ? 2.275 -39.562 -0.746 1 90.31 404 HIS B C 1
ATOM 6544 O O . HIS B 1 404 ? 2.496 -40.219 -1.755 1 90.31 404 HIS B O 1
ATOM 6550 N N . SER B 1 405 ? 3.104 -39.406 0.188 1 88.69 405 SER B N 1
ATOM 6551 C CA . SER B 1 405 ? 4.363 -40.125 0.208 1 88.69 405 SER B CA 1
ATOM 6552 C C . SER B 1 405 ? 4.516 -40.938 1.492 1 88.69 405 SER B C 1
ATOM 6554 O O . SER B 1 405 ? 4.172 -40.469 2.576 1 88.69 405 SER B O 1
ATOM 6556 N N . LYS B 1 406 ? 5.055 -42.094 1.322 1 88.44 406 LYS B N 1
ATOM 6557 C CA . LYS B 1 406 ? 5.312 -42.938 2.479 1 88.44 406 LYS B CA 1
ATOM 6558 C C . LYS B 1 406 ? 6.59 -42.5 3.199 1 88.44 406 LYS B C 1
ATOM 6560 O O . LYS B 1 406 ? 6.824 -42.906 4.344 1 88.44 406 LYS B O 1
ATOM 6565 N N . VAL B 1 407 ? 7.398 -41.781 2.516 1 92.12 407 VAL B N 1
ATOM 6566 C CA . VAL B 1 407 ? 8.602 -41.25 3.133 1 92.12 407 VAL B CA 1
ATOM 6567 C C . VAL B 1 407 ? 8.242 -40 3.953 1 92.12 407 VAL B C 1
ATOM 6569 O O . VAL B 1 407 ? 7.867 -38.969 3.396 1 92.12 407 VAL B O 1
ATOM 6572 N N . PRO B 1 408 ? 8.438 -40.094 5.203 1 92.31 408 PRO B N 1
ATOM 6573 C CA . PRO B 1 408 ? 7.949 -39.031 6.098 1 92.31 408 PRO B CA 1
ATOM 6574 C C . PRO B 1 408 ? 8.531 -37.656 5.766 1 92.31 408 PRO B C 1
ATOM 6576 O O . PRO B 1 408 ? 7.816 -36.656 5.785 1 92.31 408 PRO B O 1
ATOM 6579 N N . GLU B 1 409 ? 9.789 -37.594 5.449 1 94 409 GLU B N 1
ATOM 6580 C CA . GLU B 1 409 ? 10.438 -36.312 5.164 1 94 409 GLU B CA 1
ATOM 6581 C C . GLU B 1 409 ? 9.859 -35.688 3.9 1 94 409 GLU B C 1
ATOM 6583 O O . GLU B 1 409 ? 9.641 -34.469 3.857 1 94 409 GLU B O 1
ATOM 6588 N N . GLN B 1 410 ? 9.625 -36.531 2.953 1 92.56 410 GLN B N 1
ATOM 6589 C CA . GLN B 1 410 ? 9.047 -36.062 1.703 1 92.56 410 GLN B CA 1
ATOM 6590 C C . GLN B 1 410 ? 7.609 -35.594 1.903 1 92.56 410 GLN B C 1
ATOM 6592 O O . GLN B 1 410 ? 7.195 -34.594 1.334 1 92.56 410 GLN B O 1
ATOM 6597 N N . TRP B 1 411 ? 6.898 -36.344 2.699 1 93.94 411 TRP B N 1
ATOM 6598 C CA . TRP B 1 411 ? 5.508 -36 2.977 1 93.94 411 TRP B CA 1
ATOM 6599 C C . TRP B 1 411 ? 5.418 -34.656 3.717 1 93.94 411 TRP B C 1
ATOM 6601 O O . TRP B 1 411 ? 4.605 -33.812 3.369 1 93.94 411 TRP B O 1
ATOM 6611 N N . GLU B 1 412 ? 6.312 -34.5 4.668 1 95.38 412 GLU B N 1
ATOM 6612 C CA . GLU B 1 412 ? 6.344 -33.25 5.434 1 95.38 412 GLU B CA 1
ATOM 6613 C C . GLU B 1 412 ? 6.648 -32.062 4.535 1 95.38 412 GLU B C 1
ATOM 6615 O O . GLU B 1 412 ? 6.051 -30.984 4.691 1 95.38 412 GLU B O 1
ATOM 6620 N N . ARG B 1 413 ? 7.504 -32.219 3.627 1 94.19 413 ARG B N 1
ATOM 6621 C CA . ARG B 1 413 ? 7.855 -31.172 2.689 1 94.19 413 ARG B CA 1
ATOM 6622 C C . ARG B 1 413 ? 6.672 -30.812 1.802 1 94.19 413 ARG B C 1
ATOM 6624 O O . ARG B 1 413 ? 6.41 -29.625 1.56 1 94.19 413 ARG B O 1
ATOM 6631 N N . SER B 1 414 ? 6.016 -31.828 1.353 1 95.06 414 SER B N 1
ATOM 6632 C CA . SER B 1 414 ? 4.855 -31.609 0.493 1 95.06 414 SER B CA 1
ATOM 6633 C C . SER B 1 414 ? 3.744 -30.875 1.238 1 95.06 414 SER B C 1
ATOM 6635 O O . SER B 1 414 ? 3.119 -29.969 0.693 1 95.06 414 SER B O 1
ATOM 6637 N N . VAL B 1 415 ? 3.543 -31.25 2.482 1 97.06 415 VAL B N 1
ATOM 6638 C CA . VAL B 1 415 ? 2.494 -30.625 3.285 1 97.06 415 VAL B CA 1
ATOM 6639 C C . VAL B 1 415 ? 2.855 -29.172 3.574 1 97.06 415 VAL B C 1
ATOM 6641 O O . VAL B 1 415 ? 1.99 -28.297 3.553 1 97.06 415 VAL B O 1
ATOM 6644 N N . THR B 1 416 ? 4.094 -28.938 3.828 1 96.88 416 THR B N 1
ATOM 6645 C CA . THR B 1 416 ? 4.562 -27.578 4.051 1 96.88 416 THR B CA 1
ATOM 6646 C C . THR B 1 416 ? 4.324 -26.719 2.811 1 96.88 416 THR B C 1
ATOM 6648 O O . THR B 1 416 ? 3.822 -25.594 2.914 1 96.88 416 THR B O 1
ATOM 6651 N N . LYS B 1 417 ? 4.68 -27.312 1.674 1 95.81 417 LYS B N 1
ATOM 6652 C CA . LYS B 1 417 ? 4.473 -26.594 0.42 1 95.81 417 LYS B CA 1
ATOM 6653 C C . LYS B 1 417 ? 2.988 -26.328 0.176 1 95.81 417 LYS B C 1
ATOM 6655 O O . LYS B 1 417 ? 2.609 -25.234 -0.266 1 95.81 417 LYS B O 1
ATOM 6660 N N . LEU B 1 418 ? 2.166 -27.281 0.452 1 97.62 418 LEU B N 1
ATOM 6661 C CA . LEU B 1 418 ? 0.723 -27.125 0.313 1 97.62 418 LEU B CA 1
ATOM 6662 C C . LEU B 1 418 ? 0.218 -25.984 1.183 1 97.62 418 LEU B C 1
ATOM 6664 O O . LEU B 1 418 ? -0.546 -25.125 0.716 1 97.62 418 LEU B O 1
ATOM 6668 N N . SER B 1 419 ? 0.667 -25.969 2.412 1 97.88 419 SER B N 1
ATOM 6669 C CA . SER B 1 419 ? 0.248 -24.938 3.344 1 97.88 419 SER B CA 1
ATOM 6670 C C . SER B 1 419 ? 0.666 -23.547 2.85 1 97.88 419 SER B C 1
ATOM 6672 O O . SER B 1 419 ? -0.116 -22.594 2.918 1 97.88 419 SER B O 1
ATOM 6674 N N . GLN B 1 420 ? 1.827 -23.438 2.322 1 97.06 420 GLN B N 1
ATOM 6675 C CA . GLN B 1 420 ? 2.34 -22.172 1.806 1 97.06 420 GLN B CA 1
ATOM 6676 C C . GLN B 1 420 ? 1.548 -21.703 0.584 1 97.06 420 GLN B C 1
ATOM 6678 O O . GLN B 1 420 ? 1.195 -20.531 0.471 1 97.06 420 GLN B O 1
ATOM 6683 N N . LEU B 1 421 ? 1.304 -22.625 -0.278 1 97.81 421 LEU B N 1
ATOM 6684 C CA . LEU B 1 421 ? 0.541 -22.312 -1.481 1 97.81 421 LEU B CA 1
ATOM 6685 C C . LEU B 1 421 ? -0.871 -21.859 -1.128 1 97.81 421 LEU B C 1
ATOM 6687 O O . LEU B 1 421 ? -1.344 -20.844 -1.635 1 97.81 421 LEU B O 1
ATOM 6691 N N . ALA B 1 422 ? -1.5 -22.625 -0.261 1 97.94 422 ALA B N 1
ATOM 6692 C CA . ALA B 1 422 ? -2.859 -22.281 0.149 1 97.94 422 ALA B CA 1
ATOM 6693 C C . ALA B 1 422 ? -2.908 -20.891 0.78 1 97.94 422 ALA B C 1
ATOM 6695 O O . ALA B 1 422 ? -3.758 -20.062 0.423 1 97.94 422 ALA B O 1
ATOM 6696 N N . ALA B 1 423 ? -1.987 -20.641 1.668 1 97.44 423 ALA B N 1
ATOM 6697 C CA . ALA B 1 423 ? -1.928 -19.344 2.336 1 97.44 423 ALA B CA 1
ATOM 6698 C C . ALA B 1 423 ? -1.696 -18.219 1.329 1 97.44 423 ALA B C 1
ATOM 6700 O O . ALA B 1 423 ? -2.326 -17.156 1.415 1 97.44 423 ALA B O 1
ATOM 6701 N N . ALA B 1 424 ? -0.805 -18.453 0.393 1 97 424 ALA B N 1
ATOM 6702 C CA . ALA B 1 424 ? -0.486 -17.438 -0.614 1 97 424 ALA B CA 1
ATOM 6703 C C . ALA B 1 424 ? -1.691 -17.156 -1.504 1 97 424 ALA B C 1
ATOM 6705 O O . ALA B 1 424 ? -1.983 -16 -1.811 1 97 424 ALA B O 1
ATOM 6706 N N . LEU B 1 425 ? -2.361 -18.203 -1.954 1 98.06 425 LEU B N 1
ATOM 6707 C CA . LEU B 1 425 ? -3.535 -18.062 -2.805 1 98.06 425 LEU B CA 1
ATOM 6708 C C . LEU B 1 425 ? -4.637 -17.297 -2.082 1 98.06 425 LEU B C 1
ATOM 6710 O O . LEU B 1 425 ? -5.273 -16.422 -2.67 1 98.06 425 LEU B O 1
ATOM 6714 N N . ILE B 1 426 ? -4.824 -17.594 -0.811 1 97.38 426 ILE B N 1
ATOM 6715 C CA . ILE B 1 426 ? -5.836 -16.938 0.011 1 97.38 426 ILE B CA 1
ATOM 6716 C C . ILE B 1 426 ? -5.477 -15.469 0.185 1 97.38 426 ILE B C 1
ATOM 6718 O O . ILE B 1 426 ? -6.34 -14.594 0.054 1 97.38 426 ILE B O 1
ATOM 6722 N N . ARG B 1 427 ? -4.262 -15.172 0.396 1 96.25 427 ARG B N 1
ATOM 6723 C CA . ARG B 1 427 ? -3.812 -13.805 0.672 1 96.25 427 ARG B CA 1
ATOM 6724 C C . ARG B 1 427 ? -3.822 -12.961 -0.595 1 96.25 427 ARG B C 1
ATOM 6726 O O . ARG B 1 427 ? -4.293 -11.82 -0.582 1 96.25 427 ARG B O 1
ATOM 6733 N N . ASP B 1 428 ? -3.301 -13.508 -1.657 1 96.12 428 ASP B N 1
ATOM 6734 C CA . ASP B 1 428 ? -3.121 -12.734 -2.881 1 96.12 428 ASP B CA 1
ATOM 6735 C C . ASP B 1 428 ? -4.453 -12.523 -3.596 1 96.12 428 ASP B C 1
ATOM 6737 O O . ASP B 1 428 ? -4.719 -11.43 -4.109 1 96.12 428 ASP B O 1
ATOM 6741 N N . ARG B 1 429 ? -5.254 -13.633 -3.662 1 97.25 429 ARG B N 1
ATOM 6742 C CA . ARG B 1 429 ? -6.559 -13.578 -4.309 1 97.25 429 ARG B CA 1
ATOM 6743 C C . ARG B 1 429 ? -6.438 -13.078 -5.746 1 97.25 429 ARG B C 1
ATOM 6745 O O . ARG B 1 429 ? -7.18 -12.188 -6.164 1 97.25 429 ARG B O 1
ATOM 6752 N N . ASN B 1 430 ? -5.516 -13.578 -6.48 1 96.38 430 ASN B N 1
ATOM 6753 C CA . ASN B 1 430 ? -5.301 -13.164 -7.863 1 96.38 430 ASN B CA 1
ATOM 6754 C C . ASN B 1 430 ? -6.246 -13.891 -8.82 1 96.38 430 ASN B C 1
ATOM 6756 O O . ASN B 1 430 ? -6.168 -15.109 -8.977 1 96.38 430 ASN B O 1
ATOM 6760 N N . PRO B 1 431 ? -7.129 -13.203 -9.469 1 96.38 431 PRO B N 1
ATOM 6761 C CA . PRO B 1 431 ? -8.102 -13.852 -10.352 1 96.38 431 PRO B CA 1
ATOM 6762 C C . PRO B 1 431 ? -7.441 -14.531 -11.555 1 96.38 431 PRO B C 1
ATOM 6764 O O . PRO B 1 431 ? -8.008 -15.461 -12.125 1 96.38 431 PRO B O 1
ATOM 6767 N N . ILE B 1 432 ? -6.254 -14.141 -11.867 1 96 432 ILE B N 1
ATOM 6768 C CA . ILE B 1 432 ? -5.566 -14.688 -13.031 1 96 432 ILE B CA 1
ATOM 6769 C C . ILE B 1 432 ? -5.18 -16.141 -12.773 1 96 432 ILE B C 1
ATOM 6771 O O . ILE B 1 432 ? -5.047 -16.938 -13.711 1 96 432 ILE B O 1
ATOM 6775 N N . LEU B 1 433 ? -5.074 -16.516 -11.523 1 96.81 433 LEU B N 1
ATOM 6776 C CA . LEU B 1 433 ? -4.633 -17.859 -11.164 1 96.81 433 LEU B CA 1
ATOM 6777 C C . LEU B 1 433 ? -5.824 -18.797 -10.969 1 96.81 433 LEU B C 1
ATOM 6779 O O . LEU B 1 433 ? -5.652 -19.984 -10.695 1 96.81 433 LEU B O 1
ATOM 6783 N N . THR B 1 434 ? -7.027 -18.312 -11.156 1 96.56 434 THR B N 1
ATOM 6784 C CA . THR B 1 434 ? -8.203 -19.172 -11.023 1 96.56 434 THR B CA 1
ATOM 6785 C C . THR B 1 434 ? -8.172 -20.297 -12.07 1 96.56 434 THR B C 1
ATOM 6787 O O . THR B 1 434 ? -7.777 -20.062 -13.211 1 96.56 434 THR B O 1
ATOM 6790 N N . GLY B 1 435 ? -8.523 -21.438 -11.664 1 95.25 435 GLY B N 1
ATOM 6791 C CA . GLY B 1 435 ? -8.562 -22.594 -12.547 1 95.25 435 GLY B CA 1
ATOM 6792 C C . GLY B 1 435 ? -7.234 -23.328 -12.641 1 95.25 435 GLY B C 1
ATOM 6793 O O . GLY B 1 435 ? -7.168 -24.438 -13.18 1 95.25 435 GLY B O 1
ATOM 6794 N N . GLN B 1 436 ? -6.148 -22.719 -12.102 1 94.44 436 GLN B N 1
ATOM 6795 C CA . GLN B 1 436 ? -4.84 -23.375 -12.125 1 94.44 436 GLN B CA 1
ATOM 6796 C C . GLN B 1 436 ? -4.758 -24.484 -11.078 1 94.44 436 GLN B C 1
ATOM 6798 O O . GLN B 1 436 ? -5.402 -24.406 -10.031 1 94.44 436 GLN B O 1
ATOM 6803 N N . ILE B 1 437 ? -4.023 -25.5 -11.391 1 93.38 437 ILE B N 1
ATOM 6804 C CA . ILE B 1 437 ? -3.691 -26.547 -10.43 1 93.38 437 ILE B CA 1
ATOM 6805 C C . ILE B 1 437 ? -2.195 -26.516 -10.133 1 93.38 437 ILE B C 1
ATOM 6807 O O . ILE B 1 437 ? -1.383 -26.922 -10.961 1 93.38 437 ILE B O 1
ATOM 6811 N N . LEU B 1 438 ? -1.894 -26.031 -8.977 1 94.25 438 LEU B N 1
ATOM 6812 C CA . LEU B 1 438 ? -0.504 -25.938 -8.547 1 94.25 438 LEU B CA 1
ATOM 6813 C C . LEU B 1 438 ? -0.04 -27.266 -7.934 1 94.25 438 LEU B C 1
ATOM 6815 O O . LEU B 1 438 ? -0.86 -28.125 -7.621 1 94.25 438 LEU B O 1
ATOM 6819 N N . GLN B 1 439 ? 1.259 -27.406 -7.812 1 91.44 439 GLN B N 1
ATOM 6820 C CA . GLN B 1 439 ? 1.828 -28.641 -7.305 1 91.44 439 GLN B CA 1
ATOM 6821 C C . GLN B 1 439 ? 2.518 -28.422 -5.961 1 91.44 439 GLN B C 1
ATOM 6823 O O . GLN B 1 439 ? 3.338 -27.516 -5.82 1 91.44 439 GLN B O 1
ATOM 6828 N N . ALA B 1 440 ? 2.127 -29.203 -5.062 1 93.12 440 ALA B N 1
ATOM 6829 C CA . ALA B 1 440 ? 2.768 -29.156 -3.75 1 93.12 440 ALA B CA 1
ATOM 6830 C C . ALA B 1 440 ? 3.701 -30.359 -3.561 1 93.12 440 ALA B C 1
ATOM 6832 O O . ALA B 1 440 ? 3.414 -31.453 -4.039 1 93.12 440 ALA B O 1
#

InterPro domains:
  IPR018294 4-diphosphocytidyl-2C-methyl-D-erythritol synthase, conserved site [PS01295] (146-153)
  IPR029044 Nucleotide-diphospho-sugar transferases [G3DSA:3.90.550.10] (39-274)
  IPR029044 Nucleotide-diphospho-sugar transferases [SSF53448] (42-271)
  IPR034683 Cytidylyltransferase IspD/TarI [PF01128] (42-272)
  IPR034683 Cytidylyltransferase IspD/TarI [cd02516] (42-267)
  IPR040635 D-ribitol-5-phosphate cytidylyltransferase, C-terminal [PF18706] (277-418)